Protein 5Z3Q (pdb70)

InterPro domains:
  IPR000081 Peptidase C3, picornavirus core protein 2A [PF00947] (899-1025)
  IPR000199 Peptidase C3A/C3B, picornaviral [PF00548] (1566-1731)
  IPR000605 Helicase, superfamily 3, single-stranded DNA/RNA virus [PF00910] (1253-1350)
  IPR001205 RNA-directed RNA polymerase, C-terminal domain [PF00680] (1775-2185)
  IPR001676 Picornavirus capsid [PF00073] (93-308)
  IPR001676 Picornavirus capsid [PF00073] (370-529)
  IPR001676 Picornavirus capsid [PF00073] (637-799)
  IPR002527 Picornavirus 2B protein [PF01552] (1030-1128)
  IPR003138 Picornavirus coat protein VP4 [PF02226] (2-69)
  IPR007094 RNA-directed RNA polymerase, catalytic domain [PS50507] (1975-2090)
  IPR009003 Peptidase S1, PA clan [SSF50494] (884-1022)
  IPR009003 Peptidase S1, PA clan [SSF50494] (1560-1749)
  IPR014759 Helicase, superfamily 3, single-stranded RNA virus [PS51218] (1232-1388)
  IPR014838 Poliovirus 3A protein-like [PF08727] (1457-1515)
  IPR027417 P-loop containing nucleoside triphosphate hydrolase [SSF52540] (1182-1387)
  IPR029053 Viral coat protein subunit [G3DSA:2.60.120.20] (1-336)
  IPR029053 Viral coat protein subunit [G3DSA:2.60.120.20] (342-579)
  IPR029053 Viral coat protein subunit [G3DSA:2.60.120.20] (580-881)
  IPR033703 Picornavirus/Calicivirus coat protein [cd00205] (125-336)
  IPR033703 Picornavirus/Calicivirus coat protein [cd00205] (384-570)

Radius of gyration: 38.97 Å; Cα contacts (8 Å, |Δi|>4): 2122; chains: 6; bounding box: 86×112×113 Å

Nearest PDB structures (foldseek):
  5z3q-assembly1_E  TM=1.005E+00  e=5.701E-44  Human poliovirus 1 Mahoney
  5z3q-assembly1_B  TM=9.904E-01  e=2.939E-38  Human poliovirus 1 Mahoney
  5z3q-assembly1_D  TM=9.899E-01  e=3.880E-37  Human poliovirus 1 Mahoney
  5z3q-assembly2_A  TM=9.779E-01  e=4.686E-37  Human poliovirus 1 Mahoney
  5gq1-assembly1_B  TM=9.508E-01  e=1.307E-28  Enterovirus A71

B-factor: mean 92.58, std 37.06, range [28.74, 272.87]

Foldseek 3Di:
DAAFFAAEAEEADDDQACLVVLLVVLQVLLCVVVVFDEAEAEALHQARPPDDQTQEYEYEAACVPVPCSRPVVVDLQRDRDWDFGHHPDPVPGDDTRHHRYYYYYHHDDAVVRVVSHPFYWYKDFDPVQDDPRGGNVVQQPPFDDDDDQFDRDRGHTCQAQVNGMWIAGPPVRDIHHSSRVSVVSVVVSVVSVVVVVVVVVVVD/DWAFFAAEAEEAAPDFACLVVLLVVLQVLLCVVVVFDEQEAEVVGAARPVDPQTQAYEYEAQDPDCPDPSNVVVVLQGDRDWDFGHHPDPVPGDDTHHHRYYYYYHVPPVSVVSNNFYWYKDFDDVQDDVNGGNVVQQPDWDDPDPQFPRDRTDGCQAAVNTMWIAGPPPRDIGHSRVVSVVNSVVSVVSVVVVVVVVVVPD/DWAFFAAEAEEADDPQQPPVVLLVVLQVLLCVVVVFDEAEADVVRQFRPPDDQTQHYEYEAQDPPCVDVSNVVVVVLGDGDWDFTDHPDPVPGDDTHRHRYYYYYHHDPCVSVVSHNFYWYKAFDPVQDPPRGGVVVQQPDFDDDDPQFPRDRGDGCQAAPNTMWIAGPPPRDIGHSRGVSVVSVVVSVVSVVVVVVVVVVD/DAFFAAEAEEADDPQAPVVVLQVVLQVLVCVVVVFHEQEDDAPHQARVPDDQTQEYEYEAADPCRVVVVVLLRDPDFDWGHHDPPVTDDTHRHRYYYYYYVDVSHPFYWYKAFDDVQQDVNGGNVVQQAPFDDDDDQFPRDRGHGNQAAVNGMWIAGPVVSDTGGSSVVSVVSVVVSVVSVVVVPVVD/DFDAQFAAEAEEADDPQQCQVVLLVVLVVLLCVVVVWDEQEADELGQARVVDPQTAEYEYEAQDLPSSQVVVLQLRDRHWDFGHHPDPVPGPDIHRHRYYYYYHHDPVVSVVSHNAYKYKDFDDVQADPRHGVVVQQPPWDDPDDQFDRDRGHGCQQAVVGMWIAGPPPGDIDGSSGVSVVNVVVSVVSVVVVVVVVVVVD/DFFADEDEVVVCLLVVLVVLQCVVVVDDDVVVRPVVPHRHYYDDDCVQQADADPAPSRDTNCPVSSVVSVVNSVVSVVRVVVVVVVVVD

Sequence (1086 aa):
KHRIEPVCLLVHGSPGTGKSVATNLIARAIAEAENTSTYSLPPDPSHFDGYKQQGVVIMDDLNQNPDGADMKLFCQMVSTVEFIPPMASLAEAGILFTSNYVLASTNSSRDALARRFAFDMDIQVMNEYSRDGKLNMAMATEMCKNCHQPANFKRCCPLVCGKAIQLMDKSSRVRYSIDQITTMIINERNRRSNIGNCMEALFQKHRIEPVCLLVHGSPGTGKSVATNLIARAIAEAENTSTYSLPPDPSHFDGYKQQGVVIMDDLNQNPDGADMKLFCQMVSTVEFIPPMASLAEAGILFTSNYVLASTNSDALARRFAFDMDIQVMNEYSRDGKLNMAMATEMCKNCHQPANFKRCCPLVCGKAIQLMDKSSRVRYSIDQITTMIINERNRRSNIGNCMEALFQKHRIEPVCLLVHGSPGTGKSVATNLIARAIAEAENTSTYSLPPDPSHFDGYKQQGVVIMDDLNQNPDGADMKLFCQMVSTVEFIPPMASLAEAGILFTSNYVLASTNSSDALARRFAFDMDIQVMNEYSRDGKLNMAMATEMCKNCHQPANFKRCCPLVCGKAIQLMDKSSRVRYSIDQITTMIINERNRRSNIGNCMEALFHRIEPVCLLVHGSPGTGKSVATNLIARAIAEAENTSTYSLPPDPSHFDGYKQQGVVIMDDLNGADMKLFCQMVSTVEFIPPMASLAAGILFTSNYVLASTNARRFAFDMDIQVMNEYSRDGKLNMAMATEMCKNCHQPANFKRCCPLVCGKAIQLMDKSSRVRYSIDQITTMIINERNRRSNIGNCMESKHRIEPVCLLVHGSPGTGKSVATNLIARAIAEAENTSTYSLPPDPSHFDGYKQQGVVIMDDLNQGADMKLFCQMVSTVEFIPPMASLAEAGILFTSNYVLASTNSSDALARRFAFDMDIQVMNEYSRDGKLNMAMATEMCKNCHQPANFKRCCPLVCGKAIQLMDKSSRVRYSIDQITTMIINERNRRSNIGNCMEALFQRIEPVCLLGKSVATNLIARAIAEAENYSLCQMVSTFTSNYVLALNMAMATEMCQPANRCCPLVSIDQITTMIINERNRRSNIGNCMEAL

Organism: Poliovirus type 1 (strain Mahoney) (NCBI:txid12081)

Secondary structure (DSSP, 8-state):
-PPPPPEEEEEE--TTSSHHHHHHHHHHHHHHHTT--EEEEPSS----TT-S--SEEEE-S----TTSHHHHHHHHHSSSS------SSTTTTTPPP--SEEEEEE---TTTTT-SEEEEEEE-GGGEETTEE-HHHHTSPPSSPPPPSS-SS--HHHHSSSEEEEETTT--EE-HHHHHHHHHHHHHHHHHHHHHHHHHH-/--SPPPEEEEEE--TTSSHHHHHHHHHHHHHHHTT--EEEEPSS----TT-S--SEEEEEEETSSTTSHHHHHHHHHSSSS------SSGGGTTPPP--SEEEEEESS---TTGGG-SEEEEEEE-GGGEETTEE-HHHHTSPPSS-PPPSSSSS--TTTSSSSEEEEETTT--EE-HHHHHHHHHHHHHHHHHHHHHHHHHT-/-PPPPEEEEEE--TTS-HHHHHHHHHHHHHHHTT--EEEEPSS----TT-S--SEEEETT---HHHHHHHHHSSSS------SS----PPP--SEEEEEE--TT-SEEEEEEE-GGGEETTEE-HHHHTSPPSS-PPPSSSSS--HHHHSSSEEEEETTT--EE-HHHHHHHHHHHHHHHHHHHHHH-/--PPPPEEEEEE--GGG-HHHHHHHHHHHHHHHTT--EEEEPSS----TT-S--SEEEE-S----TTSSHHHHHHHHSSSS------S-GGGTT-----SEEEEEE---HHHHTT-SEEEEEEE-GGGBSSSSB-HHHHTSPPSSPPPPSS-SS--HHHHSSSEEEEETTT--EE-HHHHHHHHHHHHHHHHHHHHHHHHT-/---SPPPEEEEEE--TTSSHHHHHHHHHHHHHHHTT--EEEPPSS----TT----SEEEE-S----HHHHHHHHHSSSS------SSTTTTT-----SEEEEEE----TTGGG-SEEEEEEE-GGGEETTEE-HHHHHSPPSS----SS-SS--TTTTSSSEEEEETTT--EE-HHHHHHHHHHHHHHHHHHHHHHHHH--/-PPPEEE--HHHHHHHHHHHHHHHT------SS-----SEEE---TTTTTS---------TT--HHHHHHHHHHHHHHHHHHHHHHHH-

GO terms:
  GO:0005515 protein binding (F, IPI)
  GO:0039690 positive stranded viral RNA replication (P, IDA)
  GO:0039694 viral RNA genome replication (P, IDA)
  GO:0039522 symbiont-mediated suppression of host mRNA export from nucleus (P, IDA)
  GO:0019028 viral capsid (C, IDA)
  GO:0019068 virion assembly (P, IDA)
  GO:0003968 RNA-directed RNA polymerase activity (F, IDA)
  GO:0039520 symbiont-mediated activation of host autophagy (P, IDA)
  GO:0039606 symbiont-mediated suppression of host translation initiation (P, IDA)
  GO:0042025 host cell nucleus (C, EXP)
  GO:0030430 host cell cytoplasm (C, EXP)
  GO:0017111 ribonucleoside triphosphate phosphatase activity (F, EXP)
  GO:0004197 cysteine-type endopeptidase activity (F, EXP)

Solvent-accessible surface area: 54844 Å² total; per-residue (Å²): 129,167,43,65,43,0,1,0,0,1,0,10,14,70,116,21,20,11,11,50,26,0,1,49,1,0,0,74,1,0,5,90,60,57,140,57,68,53,22,66,4,76,43,50,7,64,86,0,53,32,0,133,47,25,11,0,0,9,3,40,40,5,33,89,46,112,94,27,24,1,35,110,3,0,22,78,0,0,13,35,85,96,13,17,0,46,21,59,42,50,49,45,14,1,31,35,2,52,2,32,1,0,0,0,1,4,72,47,101,180,154,54,65,59,173,43,23,43,22,31,0,39,13,50,28,51,133,143,26,36,166,147,56,119,15,24,24,60,84,0,19,122,65,24,201,148,50,174,132,15,73,31,8,129,109,12,0,5,4,0,48,7,92,0,0,34,0,35,24,72,94,67,171,72,126,48,12,0,19,93,0,0,41,50,0,24,88,33,43,64,90,42,30,33,28,29,103,3,10,110,29,0,54,154,205,156,40,66,42,1,2,0,1,0,0,25,12,63,94,25,15,12,26,60,38,0,2,62,42,0,0,175,6,0,5,98,63,50,149,49,65,47,23,62,1,71,75,122,16,66,91,0,48,34,3,153,81,26,9,0,0,4,2,41,82,2,84,72,75,81,109,18,79,14,2,109,15,0,33,88,0,0,14,66,96,116,11,90,2,65,24,77,42,162,98,58,56,46,52,68,1,56,2,35,0,0,0,0,4,9,114,108,114,67,31,48,197,50,19,38,32,41,0,33,14,50,30,56,132,143,29,35,149,148,52,112,17,11,77,72,77,0,71,115,85,19,205,145,48,150,126,11,74,32,29,156,146,10,13,5,7,4,43,8,89,0,0,29,0,19,29,89,106,67,164,73,147,50,10,0,14,91,0,0,42,51,0,22,91,35,49,66,103,41,20,53,36,16,100,7,26,38,26,0,18,115,217,135,15,62,49,1,1,0,0,5,0,8,10,62,118,24,12,11,18,36,6,0,0,36,0,0,0,92,2,0,4,89,62,44,68,17,20,42,20,61,4,23,78,115,19,53,74,0,61,42,1,104,22,11,3,0,0,1,1,36,80,2,89,70,70,76,123,18,76,15,5,132,19,0,32,80,0,1,14,66,82,119,15,87,4,63,16,63,39,152,105,53,68,45,42,46,1,8,2,25,1,0,0,0,3,3,72,86,116,95,52,41,46,171,54,24,39,30,37,3,30,14,50,30,36,119,130,36,28,153,151,60,109,7,12,31,50,72,0,16,113,44,23,191,146,44,174,133,14,75,36,10,122,112,10,0,5,0,0,45,6,96,0,0,35,0,17,27,75,99,63,165,69,129,50,8,0,20,97,0,0,38,52,0,24,96,37,33,62,125,42,19,104,88,18,78,68,108,105,89,125,190,218,14,54,53,1,1,2,2,12,0,43,5,68,117,22,14,17,27,54,3,1,3,31,0,0,1,89,1,2,5,103,62,36,72,11,18,54,19,57,0,73,74,121,12,78,84,2,86,35,4,109,17,14,6,0,0,4,7,36,74,20,127,60,69,23,104,106,20,12,40,84,0,0,16,83,92,98,18,83,3,62,35,53,83,159,110,72,53,78,57,0,4,2,14,0,1,0,4,4,24,148,121,227,92,44,45,23,36,0,49,26,39,21,31,129,133,21,43,155,145,53,120,13,17,19,50,80,0,16,93,34,12,178,144,55,176,139,16,73,42,7,125,115,10,0,5,0,0,45,8,77,0,3,38,0,22,16,96,109,52,157,71,130,47,10,0,22,90,0,0,40,53,0,28,80,44,42,66,159,36,32,91,100,37,90,108,180,183,69,130,154,40,95,64,3,2,1,1,1,0,23,12,70,113,18,18,7,24,49,13,2,0,48,6,0,0,94,8,1,4,102,62,64,137,64,59,44,24,66,8,76,71,120,13,64,86,0,51,35,0,106,43,29,10,1,0,5,0,27,81,4,93,86,46,85,3,19,143,22,0,36,95,0,0,15,40,86,108,13,27,1,45,15,60,48,42,79,34,5,2,31,38,1,55,1,44,3,0,0,0,1,4,84,101,125,90,63,67,39,142,62,28,40,22,43,0,32,11,58,43,56,135,123,21,28,160,140,56,107,18,15,17,53,69,0,14,119,56,14,182,113,39,170,139,14,74,28,18,143,122,7,0,7,3,0,39,6,94,0,2,33,0,35,29,99,111,71,189,74,114,42,9,0,21,95,0,0,38,64,2,24,76,42,55,62,105,40,32,39,24,27,94,4,14,102,31,0,17,155,106,53,65,0,11,67,46,184,60,180,74,52,27,21,82,68,3,42,153,17,10,54,88,64,68,168,231,93,162,152,168,52,47,44,131,122,105,62,34,36,27,49,85,132,90,81,84,128,10,67,117,118,114,205,25,73,66,231,40,22,83,34,52,76,41,24,115,53,2,41,126,16,25,94,42,60,68,117,76,27,46,36,21,97,8,29,143,47,26

Structure (mmCIF, N/CA/C/O backbone):
data_5Z3Q
#
_entry.id   5Z3Q
#
_cell.length_a   52.698
_cell.length_b   84.073
_cell.length_c   172.562
_cell.angle_alpha   90.00
_cell.angle_beta   94.21
_cell.angle_gamma   90.00
#
_symmetry.space_group_name_H-M   'P 1 21 1'
#
loop_
_entity.id
_entity.type
_entity.pdbx_description
1 polymer PV-2C
2 non-polymer 'ZINC ION'
3 non-polymer 'PHOSPHATE ION'
4 water water
#
loop_
_atom_site.group_PDB
_atom_site.id
_atom_site.type_symbol
_atom_site.label_atom_id
_atom_site.label_alt_id
_atom_site.label_comp_id
_atom_site.label_asym_id
_atom_site.label_entity_id
_atom_site.label_seq_id
_atom_site.pdbx_PDB_ins_code
_atom_site.Cartn_x
_atom_site.Cartn_y
_atom_site.Cartn_z
_atom_site.occupancy
_atom_site.B_iso_or_equiv
_atom_site.auth_seq_id
_atom_site.auth_comp_id
_atom_site.auth_asym_id
_atom_site.auth_atom_id
_atom_site.pdbx_PDB_model_num
ATOM 1 N N . LYS A 1 2 ? 19.005 20.232 47.186 1.00 84.94 117 LYS B N 1
ATOM 2 C CA . LYS A 1 2 ? 18.893 18.793 47.051 1.00 96.61 117 LYS B CA 1
ATOM 3 C C . LYS A 1 2 ? 20.053 18.138 47.844 1.00 93.53 117 LYS B C 1
ATOM 4 O O . LYS A 1 2 ? 20.880 17.400 47.318 1.00 97.52 117 LYS B O 1
ATOM 22 N N . HIS A 1 3 ? 20.100 18.423 49.139 1.00 92.75 118 HIS B N 1
ATOM 23 C CA . HIS A 1 3 ? 21.317 18.159 49.885 1.00 91.74 118 HIS B CA 1
ATOM 24 C C . HIS A 1 3 ? 21.400 16.750 50.497 1.00 80.56 118 HIS B C 1
ATOM 25 O O . HIS A 1 3 ? 22.503 16.333 50.838 1.00 93.39 118 HIS B O 1
ATOM 39 N N . ARG A 1 4 ? 20.310 15.998 50.667 1.00 70.47 119 ARG B N 1
ATOM 40 C CA . ARG A 1 4 ? 20.427 14.657 51.255 1.00 57.65 119 ARG B CA 1
ATOM 41 C C . ARG A 1 4 ? 20.461 13.554 50.190 1.00 58.65 119 ARG B C 1
ATOM 42 O O . ARG A 1 4 ? 19.985 13.692 49.055 1.00 56.01 119 ARG B O 1
ATOM 63 N N . ILE A 1 5 ? 20.996 12.430 50.591 1.00 50.32 120 ILE B N 1
ATOM 64 C CA . ILE A 1 5 ? 21.126 11.298 49.686 1.00 47.64 120 ILE B CA 1
ATOM 65 C C . ILE A 1 5 ? 19.855 10.483 49.723 1.00 53.33 120 ILE B C 1
ATOM 66 O O . ILE A 1 5 ? 19.309 10.220 50.804 1.00 46.67 120 ILE B O 1
ATOM 82 N N . GLU A 1 6 ? 19.407 10.005 48.554 1.00 55.94 121 GLU B N 1
ATOM 83 C CA . GLU A 1 6 ? 18.229 9.172 48.521 1.00 49.33 121 GLU B CA 1
ATOM 84 C C . GLU A 1 6 ? 18.402 8.002 49.492 1.00 49.99 121 GLU B C 1
ATOM 85 O O . GLU A 1 6 ? 19.361 7.238 49.361 1.00 44.93 121 GLU B O 1
ATOM 97 N N . PRO A 1 7 ? 17.507 7.823 50.448 1.00 50.77 122 PRO B N 1
ATOM 98 C CA . PRO A 1 7 ? 17.500 6.569 51.200 1.00 39.80 122 PRO B CA 1
ATOM 99 C C . PRO A 1 7 ? 17.449 5.349 50.288 1.00 48.56 122 PRO B C 1
ATOM 100 O O . PRO A 1 7 ? 16.773 5.330 49.239 1.00 51.44 122 PRO B O 1
ATOM 111 N N . VAL A 1 8 ? 18.081 4.284 50.775 1.00 43.47 123 VAL B N 1
ATOM 112 C CA . VAL A 1 8 ? 18.037 2.967 50.149 1.00 41.21 123 VAL B CA 1
ATOM 113 C C . VAL A 1 8 ? 16.750 2.283 50.556 1.00 40.04 123 VAL B C 1
ATOM 114 O O . VAL A 1 8 ? 16.338 2.334 51.718 1.00 44.33 123 VAL B O 1
ATOM 127 N N . CYS A 1 9 ? 16.144 1.576 49.634 1.00 44.86 124 CYS B N 1
ATOM 128 C CA . CYS A 1 9 ? 14.761 1.236 49.807 1.00 51.65 124 CYS B CA 1
ATOM 129 C C . CYS A 1 9 ? 14.529 -0.224 49.467 1.00 44.14 124 CYS B C 1
ATOM 130 O O . CYS A 1 9 ? 14.976 -0.712 48.435 1.00 46.38 124 CYS B O 1
ATOM 138 N N . LEU A 1 10 ? 13.830 -0.907 50.341 1.00 39.83 125 LEU B N 1
ATOM 139 C CA . LEU A 1 10 ? 13.546 -2.299 50.169 1.00 42.73 125 LEU B CA 1
ATOM 140 C C . LEU A 1 10 ? 12.042 -2.484 50.152 1.00 49.99 125 LEU B C 1
ATOM 141 O O . LEU A 1 10 ? 11.325 -1.960 51.001 1.00 43.75 125 LEU B O 1
ATOM 157 N N . LEU A 1 11 ? 11.575 -3.287 49.219 1.00 55.87 126 LEU B N 1
ATOM 158 C CA . LEU A 1 11 ? 10.172 -3.632 49.120 1.00 56.10 126 LEU B CA 1
ATOM 159 C C . LEU A 1 11 ? 10.065 -5.145 49.111 1.00 53.09 126 LEU B C 1
ATOM 160 O O . LEU A 1 11 ? 10.599 -5.801 48.209 1.00 58.19 126 LEU B O 1
ATOM 176 N N . VAL A 1 12 ? 9.348 -5.683 50.085 1.00 52.76 127 VAL B N 1
ATOM 177 C CA . VAL A 1 12 ? 9.093 -7.107 50.201 1.00 55.06 127 VAL B CA 1
ATOM 178 C C . VAL A 1 12 ? 7.597 -7.304 49.977 1.00 55.41 127 VAL B C 1
ATOM 179 O O . VAL A 1 12 ? 6.779 -6.875 50.800 1.00 56.40 127 VAL B O 1
ATOM 192 N N . HIS A 1 13 ? 7.258 -7.914 48.834 1.00 62.42 128 HIS B N 1
ATOM 193 C CA . HIS A 1 13 ? 5.924 -8.411 48.515 1.00 66.86 128 HIS B CA 1
ATOM 194 C C . HIS A 1 13 ? 5.672 -9.814 49.051 1.00 65.34 128 HIS B C 1
ATOM 195 O O . HIS A 1 13 ? 6.498 -10.701 48.853 1.00 64.60 128 HIS B O 1
ATOM 209 N N . GLY A 1 14 ? 4.483 -10.046 49.609 1.00 65.23 129 GLY B N 1
ATOM 210 C CA . GLY A 1 14 ? 4.084 -11.388 49.987 1.00 69.53 129 GLY B CA 1
ATOM 211 C C . GLY A 1 14 ? 2.626 -11.434 50.379 1.00 73.39 129 GLY B C 1
ATOM 212 O O . GLY A 1 14 ? 2.046 -10.421 50.758 1.00 77.02 129 GLY B O 1
ATOM 216 N N . SER A 1 15 ? 2.036 -12.653 50.312 1.00 79.85 130 SER B N 1
ATOM 217 C CA . SER A 1 15 ? 0.727 -12.930 50.929 1.00 78.55 130 SER B CA 1
ATOM 218 C C . SER A 1 15 ? 0.764 -12.732 52.435 1.00 76.81 130 SER B C 1
ATOM 219 O O . SER A 1 15 ? 1.843 -12.702 53.028 1.00 82.69 130 SER B O 1
ATOM 227 N N . PRO A 1 16 ? -0.383 -12.643 53.098 1.00 76.84 131 PRO B N 1
ATOM 228 C CA . PRO A 1 16 ? -0.389 -12.101 54.457 1.00 84.05 131 PRO B CA 1
ATOM 229 C C . PRO A 1 16 ? 0.066 -13.042 55.560 1.00 95.07 131 PRO B C 1
ATOM 230 O O . PRO A 1 16 ? 0.292 -12.555 56.681 1.00 102.63 131 PRO B O 1
ATOM 241 N N . GLY A 1 17 ? 0.242 -14.338 55.325 1.00 86.65 132 GLY B N 1
ATOM 242 C CA . GLY A 1 17 ? 0.808 -15.165 56.381 1.00 85.13 132 GLY B CA 1
ATOM 243 C C . GLY A 1 17 ? 2.269 -15.555 56.213 1.00 80.09 132 GLY B C 1
ATOM 244 O O . GLY A 1 17 ? 2.762 -16.399 56.970 1.00 73.84 132 GLY B O 1
ATOM 248 N N . THR A 1 18 ? 2.972 -14.981 55.249 1.00 75.07 133 THR B N 1
ATOM 249 C CA . THR A 1 18 ? 4.199 -15.558 54.758 1.00 71.04 133 THR B CA 1
ATOM 250 C C . THR A 1 18 ? 5.458 -14.933 55.359 1.00 75.09 133 THR B C 1
ATOM 251 O O . THR A 1 18 ? 6.554 -15.226 54.895 1.00 70.11 133 THR B O 1
ATOM 262 N N . GLY A 1 19 ? 5.333 -14.096 56.370 1.00 76.47 134 GLY B N 1
ATOM 263 C CA . GLY A 1 19 ? 6.470 -13.659 57.120 1.00 68.60 134 GLY B CA 1
ATOM 264 C C . GLY A 1 19 ? 7.142 -12.388 56.651 1.00 69.92 134 GLY B C 1
ATOM 265 O O . GLY A 1 19 ? 8.166 -12.003 57.235 1.00 63.64 134 GLY B O 1
ATOM 269 N N . LYS A 1 20 ? 6.586 -11.691 55.653 1.00 72.62 135 LYS B N 1
ATOM 270 C CA . LYS A 1 20 ? 7.244 -10.490 55.145 1.00 69.99 135 LYS B CA 1
ATOM 271 C C . LYS A 1 20 ? 7.383 -9.407 56.227 1.00 68.49 135 LYS B C 1
ATOM 272 O O . LYS A 1 20 ? 8.370 -8.674 56.257 1.00 67.52 135 LYS B O 1
ATOM 291 N N . SER A 1 21 ? 6.437 -9.283 57.132 1.00 69.53 136 SER B N 1
ATOM 292 C CA . SER A 1 21 ? 6.641 -8.322 58.196 1.00 62.06 136 SER B CA 1
ATOM 293 C C . SER A 1 21 ? 7.818 -8.740 59.083 1.00 66.49 136 SER B C 1
ATOM 294 O O . SER A 1 21 ? 8.700 -7.938 59.415 1.00 57.84 136 SER B O 1
ATOM 302 N N . VAL A 1 22 ? 7.812 -9.993 59.512 1.00 66.83 137 VAL B N 1
ATOM 303 C CA . VAL A 1 22 ? 8.912 -10.568 60.278 1.00 59.50 137 VAL B CA 1
ATOM 304 C C . VAL A 1 22 ? 10.267 -10.280 59.605 1.00 65.48 137 VAL B C 1
ATOM 305 O O . VAL A 1 22 ? 11.277 -9.986 60.276 1.00 56.64 137 VAL B O 1
ATOM 318 N N . ALA A 1 23 ? 10.288 -10.314 58.261 1.00 58.29 138 ALA B N 1
ATOM 319 C CA . ALA A 1 23 ? 11.522 -10.206 57.516 1.00 50.51 138 ALA B CA 1
ATOM 320 C C . ALA A 1 23 ? 12.020 -8.780 57.377 1.00 59.84 138 ALA B C 1
ATOM 321 O O . ALA A 1 23 ? 13.239 -8.552 57.377 1.00 57.65 138 ALA B O 1
ATOM 328 N N . THR A 1 24 ? 11.126 -7.817 57.182 1.00 52.43 139 THR B N 1
ATOM 329 C CA . THR A 1 24 ? 11.582 -6.443 57.172 1.00 58.99 139 THR B CA 1
ATOM 330 C C . THR A 1 24 ? 12.039 -6.008 58.563 1.00 48.70 139 THR B C 1
ATOM 331 O O . THR A 1 24 ? 12.892 -5.136 58.677 1.00 53.09 139 THR B O 1
ATOM 342 N N . ASN A 1 25 ? 11.435 -6.519 59.625 1.00 49.32 140 ASN B N 1
ATOM 343 C CA . ASN A 1 25 ? 11.890 -6.120 60.942 1.00 54.97 140 ASN B CA 1
ATOM 344 C C . ASN A 1 25 ? 13.234 -6.714 61.298 1.00 55.65 140 ASN B C 1
ATOM 345 O O . ASN A 1 25 ? 13.962 -6.101 62.069 1.00 45.21 140 ASN B O 1
ATOM 356 N N . LEU A 1 26 ? 13.537 -7.905 60.783 1.00 53.12 141 LEU B N 1
ATOM 357 C CA . LEU A 1 26 ? 14.817 -8.523 61.024 1.00 52.56 141 LEU B CA 1
ATOM 358 C C . LEU A 1 26 ? 15.934 -7.753 60.334 1.00 50.76 141 LEU B C 1
ATOM 359 O O . LEU A 1 26 ? 17.052 -7.631 60.874 1.00 41.92 141 LEU B O 1
ATOM 375 N N . ILE A 1 27 ? 15.666 -7.350 59.085 1.00 41.12 142 ILE B N 1
ATOM 376 C CA . ILE A 1 27 ? 16.620 -6.621 58.288 1.00 38.87 142 ILE B CA 1
ATOM 377 C C . ILE A 1 27 ? 16.867 -5.272 58.933 1.00 47.83 142 ILE B C 1
ATOM 378 O O . ILE A 1 27 ? 18.014 -4.854 59.137 1.00 48.99 142 ILE B O 1
ATOM 394 N N . ALA A 1 28 ? 15.778 -4.555 59.217 1.00 43.86 143 ALA B N 1
ATOM 395 C CA . ALA A 1 28 ? 15.872 -3.276 59.901 1.00 50.68 143 ALA B CA 1
ATOM 396 C C . ALA A 1 28 ? 16.705 -3.401 61.158 1.00 49.63 143 ALA B C 1
ATOM 397 O O . ALA A 1 28 ? 17.630 -2.619 61.384 1.00 43.97 143 ALA B O 1
ATOM 404 N N . ARG A 1 29 ? 16.378 -4.361 62.014 1.00 48.56 144 ARG B N 1
ATOM 405 C CA . ARG A 1 29 ? 17.072 -4.366 63.279 1.00 45.96 144 ARG B CA 1
ATOM 406 C C . ARG A 1 29 ? 18.584 -4.565 63.069 1.00 46.43 144 ARG B C 1
ATOM 407 O O . ARG A 1 29 ? 19.396 -3.978 63.786 1.00 53.21 144 ARG B O 1
ATOM 428 N N . ALA A 1 30 ? 18.984 -5.368 62.083 1.00 47.81 145 ALA B N 1
ATOM 429 C CA . ALA A 1 30 ? 20.407 -5.659 61.869 1.00 49.22 145 ALA B CA 1
ATOM 430 C C . ALA A 1 30 ? 21.140 -4.504 61.223 1.00 49.95 145 ALA B C 1
ATOM 431 O O . ALA A 1 30 ? 22.342 -4.309 61.475 1.00 54.69 145 ALA B O 1
ATOM 438 N N . ILE A 1 31 ? 20.464 -3.812 60.305 1.00 54.23 146 ILE B N 1
ATOM 439 C CA . ILE A 1 31 ? 21.000 -2.594 59.708 1.00 45.17 146 ILE B CA 1
ATOM 440 C C . ILE A 1 31 ? 21.230 -1.577 60.790 1.00 47.26 146 ILE B C 1
ATOM 441 O O . ILE A 1 31 ? 22.279 -0.929 60.860 1.00 53.42 146 ILE B O 1
ATOM 457 N N . ALA A 1 32 ? 20.233 -1.424 61.648 1.00 48.01 147 ALA B N 1
ATOM 458 C CA . ALA A 1 32 ? 20.297 -0.475 62.751 1.00 47.02 147 ALA B CA 1
ATOM 459 C C . ALA A 1 32 ? 21.457 -0.759 63.715 1.00 47.70 147 ALA B C 1
ATOM 460 O O . ALA A 1 32 ? 22.140 0.154 64.160 1.00 48.21 147 ALA B O 1
ATOM 467 N N . GLU A 1 33 ? 21.618 -1.995 64.153 1.00 49.52 148 GLU B N 1
ATOM 468 C CA . GLU A 1 33 ? 22.793 -2.311 64.951 1.00 53.39 148 GLU B CA 1
ATOM 469 C C . GLU A 1 33 ? 24.049 -1.916 64.194 1.00 59.79 148 GLU B C 1
ATOM 470 O O . GLU A 1 33 ? 24.926 -1.221 64.721 1.00 58.89 148 GLU B O 1
ATOM 482 N N . ALA A 1 34 ? 24.120 -2.314 62.926 1.00 57.50 149 ALA B N 1
ATOM 483 C CA . ALA A 1 34 ? 25.286 -2.045 62.098 1.00 48.50 149 ALA B CA 1
ATOM 484 C C . ALA A 1 34 ? 25.626 -0.568 61.979 1.00 52.01 149 ALA B C 1
ATOM 485 O O . ALA A 1 34 ? 26.758 -0.247 61.629 1.00 64.29 149 ALA B O 1
ATOM 492 N N . GLU A 1 35 ? 24.694 0.347 62.241 1.00 52.96 150 GLU B N 1
ATOM 493 C CA . GLU A 1 35 ? 24.980 1.779 62.146 1.00 49.78 150 GLU B CA 1
ATOM 494 C C . GLU A 1 35 ? 24.780 2.488 63.484 1.00 52.54 150 GLU B C 1
ATOM 495 O O . GLU A 1 35 ? 24.718 3.708 63.513 1.00 62.12 150 GLU B O 1
ATOM 507 N N . ASN A 1 36 ? 24.640 1.758 64.576 1.00 47.36 151 ASN B N 1
ATOM 508 C CA . ASN A 1 36 ? 24.283 2.314 65.880 1.00 58.09 151 ASN B CA 1
ATOM 509 C C . ASN A 1 36 ? 23.175 3.373 65.785 1.00 54.72 151 ASN B C 1
ATOM 510 O O . ASN A 1 36 ? 23.280 4.488 66.317 1.00 46.82 151 ASN B O 1
ATOM 521 N N . THR A 1 37 ? 22.064 2.994 65.134 1.00 51.24 152 THR B N 1
ATOM 522 C CA . THR A 1 37 ? 20.820 3.755 65.248 1.00 56.33 152 THR B CA 1
ATOM 523 C C . THR A 1 37 ? 19.748 2.841 65.773 1.00 48.78 152 THR B C 1
ATOM 524 O O . THR A 1 37 ? 20.009 1.710 66.178 1.00 56.14 152 THR B O 1
ATOM 535 N N . SER A 1 38 ? 18.555 3.416 65.829 1.00 45.39 153 SER B N 1
ATOM 536 C CA . SER A 1 38 ? 17.311 2.783 66.191 1.00 36.42 153 SER B CA 1
ATOM 537 C C . SER A 1 38 ? 16.483 2.614 64.923 1.00 47.82 153 SER B C 1
ATOM 538 O O . SER A 1 38 ? 16.802 3.115 63.857 1.00 42.46 153 SER B O 1
ATOM 546 N N . THR A 1 39 ? 15.396 1.910 65.046 1.00 52.16 154 THR B N 1
ATOM 547 C CA . THR A 1 39 ? 14.427 1.834 63.986 1.00 44.05 154 THR B CA 1
ATOM 548 C C . THR A 1 39 ? 13.238 2.695 64.384 1.00 48.81 154 THR B C 1
ATOM 549 O O . THR A 1 39 ? 12.924 2.838 65.558 1.00 58.21 154 THR B O 1
ATOM 560 N N . TYR A 1 40 ? 12.562 3.241 63.394 1.00 46.32 155 TYR B N 1
ATOM 561 C CA . TYR A 1 40 ? 11.243 3.822 63.565 1.00 46.51 155 TYR B CA 1
ATOM 562 C C . TYR A 1 40 ? 10.265 3.089 62.656 1.00 44.43 155 TYR B C 1
ATOM 563 O O . TYR A 1 40 ? 10.499 2.986 61.448 1.00 44.18 155 TYR B O 1
ATOM 581 N N . SER A 1 41 ? 9.187 2.567 63.257 1.00 49.61 156 SER B N 1
ATOM 582 C CA . SER A 1 41 ? 8.101 1.870 62.583 1.00 54.53 156 SER B CA 1
ATOM 583 C C . SER A 1 41 ? 6.893 2.785 62.384 1.00 50.66 156 SER B C 1
ATOM 584 O O . SER A 1 41 ? 6.278 3.226 63.359 1.00 55.77 156 SER B O 1
ATOM 592 N N . LEU A 1 42 ? 6.535 2.998 61.198 1.00 53.77 157 LEU B N 1
ATOM 593 C CA . LEU A 1 42 ? 5.209 3.550 60.866 1.00 61.97 157 LEU B CA 1
ATOM 594 C C . LEU A 1 42 ? 4.132 2.456 60.880 1.00 67.06 157 LEU B C 1
ATOM 595 O O . LEU A 1 42 ? 4.346 1.367 60.310 1.00 64.41 157 LEU B O 1
ATOM 611 N N . PRO A 1 43 ? 2.954 2.742 61.455 1.00 78.26 158 PRO B N 1
ATOM 612 C CA . PRO A 1 43 ? 1.756 1.786 61.334 1.00 80.01 158 PRO B CA 1
ATOM 613 C C . PRO A 1 43 ? 1.243 1.651 59.912 1.00 72.98 158 PRO B C 1
ATOM 614 O O . PRO A 1 43 ? 1.583 2.447 59.027 1.00 75.92 158 PRO B O 1
ATOM 625 N N . PRO A 1 44 ? 0.365 0.691 59.652 1.00 79.85 159 PRO B N 1
ATOM 626 C CA . PRO A 1 44 ? -0.304 0.667 58.349 1.00 83.38 159 PRO B CA 1
ATOM 627 C C . PRO A 1 44 ? -1.168 1.906 58.182 1.00 81.86 159 PRO B C 1
ATOM 628 O O . PRO A 1 44 ? -1.682 2.473 59.152 1.00 87.90 159 PRO B O 1
ATOM 639 N N . ASP A 1 45 ? -1.275 2.341 56.944 1.00 84.59 160 ASP B N 1
ATOM 640 C CA . ASP A 1 45 ? -1.951 3.585 56.578 1.00 101.68 160 ASP B CA 1
ATOM 641 C C . ASP A 1 45 ? -1.617 4.627 57.646 1.00 95.68 160 ASP B C 1
ATOM 642 O O . ASP A 1 45 ? -2.452 5.001 58.480 1.00 93.20 160 ASP B O 1
ATOM 651 N N . PRO A 1 46 ? -0.382 5.095 57.660 1.00 94.03 161 PRO B N 1
ATOM 652 C CA . PRO A 1 46 ? 0.036 6.051 58.678 1.00 84.21 161 PRO B CA 1
ATOM 653 C C . PRO A 1 46 ? -0.180 7.477 58.231 1.00 72.70 161 PRO B C 1
ATOM 654 O O . PRO A 1 46 ? -0.150 7.810 57.051 1.00 77.97 161 PRO B O 1
ATOM 665 N N . SER A 1 47 ? -0.411 8.306 59.199 1.00 79.35 162 SER B N 1
ATOM 666 C CA . SER A 1 47 ? -0.602 9.737 58.974 1.00 84.56 162 SER B CA 1
ATOM 667 C C . SER A 1 47 ? 0.481 10.573 59.632 1.00 73.84 162 SER B C 1
ATOM 668 O O . SER A 1 47 ? 0.901 11.577 59.089 1.00 65.23 162 SER B O 1
ATOM 676 N N . HIS A 1 48 ? 0.938 10.164 60.798 1.00 74.60 163 HIS B N 1
ATOM 677 C CA . HIS A 1 48 ? 1.749 11.016 61.641 1.00 74.05 163 HIS B CA 1
ATOM 678 C C . HIS A 1 48 ? 3.058 10.312 61.960 1.00 64.33 163 HIS B C 1
ATOM 679 O O . HIS A 1 48 ? 3.162 9.082 61.917 1.00 60.02 163 HIS B O 1
ATOM 693 N N . PHE A 1 49 ? 4.069 11.100 62.275 1.00 57.32 164 PHE B N 1
ATOM 694 C CA . PHE A 1 49 ? 5.393 10.545 62.480 1.00 66.97 164 PHE B CA 1
ATOM 695 C C . PHE A 1 49 ? 5.816 10.667 63.943 1.00 54.00 164 PHE B C 1
ATOM 696 O O . PHE A 1 49 ? 7.008 10.700 64.259 1.00 62.15 164 PHE B O 1
ATOM 713 N N . ASP A 1 50 ? 4.859 10.675 64.841 1.00 48.09 165 ASP B N 1
ATOM 714 C CA . ASP A 1 50 ? 5.206 10.891 66.240 1.00 55.96 165 ASP B CA 1
ATOM 715 C C . ASP A 1 50 ? 6.207 9.846 66.675 1.00 57.52 165 ASP B C 1
ATOM 716 O O . ASP A 1 50 ? 6.159 8.689 66.244 1.00 62.30 165 ASP B O 1
ATOM 725 N N . GLY A 1 51 ? 7.193 10.304 67.427 1.00 49.15 166 GLY B N 1
ATOM 726 C CA . GLY A 1 51 ? 8.279 9.452 67.831 1.00 56.99 166 GLY B CA 1
ATOM 727 C C . GLY A 1 51 ? 9.455 9.436 66.885 1.00 48.09 166 GLY B C 1
ATOM 728 O O . GLY A 1 51 ? 10.464 8.844 67.210 1.00 52.56 166 GLY B O 1
ATOM 732 N N . TYR A 1 52 ? 9.367 10.085 65.748 1.00 42.59 167 TYR B N 1
ATOM 733 C CA . TYR A 1 52 ? 10.460 10.088 64.787 1.00 54.26 167 TYR B CA 1
ATOM 734 C C . TYR A 1 52 ? 11.532 11.057 65.233 1.00 45.69 167 TYR B C 1
ATOM 735 O O . TYR A 1 52 ? 11.273 12.243 65.413 1.00 46.34 167 TYR B O 1
ATOM 753 N N . LYS A 1 53 ? 12.737 10.546 65.391 1.00 50.63 168 LYS B N 1
ATOM 754 C CA . LYS A 1 53 ? 13.850 11.328 65.886 1.00 54.73 168 LYS B CA 1
ATOM 755 C C . LYS A 1 53 ? 15.081 11.145 64.976 1.00 52.63 168 LYS B C 1
ATOM 756 O O . LYS A 1 53 ? 16.226 11.237 65.433 1.00 51.47 168 LYS B O 1
ATOM 775 N N . GLN A 1 54 ? 14.866 10.854 63.687 1.00 38.65 169 GLN B N 1
ATOM 776 C CA . GLN A 1 54 ? 15.988 10.667 62.792 1.00 42.70 169 GLN B CA 1
ATOM 777 C C . GLN A 1 54 ? 16.758 9.398 63.194 1.00 54.02 169 GLN B C 1
ATOM 778 O O . GLN A 1 54 ? 17.998 9.318 63.200 1.00 56.61 169 GLN B O 1
ATOM 792 N N . GLN A 1 55 ? 15.996 8.398 63.565 1.00 53.68 170 GLN B N 1
ATOM 793 C CA . GLN A 1 55 ? 16.442 7.041 63.472 1.00 37.89 170 GLN B CA 1
ATOM 794 C C . GLN A 1 55 ? 16.825 6.772 62.033 1.00 48.70 170 GLN B C 1
ATOM 795 O O . GLN A 1 55 ? 16.200 7.282 61.098 1.00 48.28 170 GLN B O 1
ATOM 809 N N . GLY A 1 56 ? 17.862 5.958 61.861 1.00 51.83 171 GLY B N 1
ATOM 810 C CA . GLY A 1 56 ? 18.389 5.700 60.541 1.00 38.35 171 GLY B CA 1
ATOM 811 C C . GLY A 1 56 ? 17.576 4.780 59.638 1.00 44.33 171 GLY B C 1
ATOM 812 O O . GLY A 1 56 ? 17.609 4.956 58.427 1.00 39.78 171 GLY B O 1
ATOM 816 N N . VAL A 1 57 ? 16.881 3.788 60.196 1.00 38.11 172 VAL B N 1
ATOM 817 C CA . VAL A 1 57 ? 16.006 2.879 59.479 1.00 43.08 172 VAL B CA 1
ATOM 818 C C . VAL A 1 57 ? 14.547 3.194 59.789 1.00 42.27 172 VAL B C 1
ATOM 819 O O . VAL A 1 57 ? 14.124 3.105 60.936 1.00 45.80 172 VAL B O 1
ATOM 832 N N . VAL A 1 58 ? 13.759 3.446 58.784 1.00 49.18 173 VAL B N 1
ATOM 833 C CA . VAL A 1 58 ? 12.310 3.552 58.942 1.00 41.10 173 VAL B CA 1
ATOM 834 C C . VAL A 1 58 ? 11.694 2.309 58.358 1.00 42.54 173 VAL B C 1
ATOM 835 O O . VAL A 1 58 ? 12.173 1.801 57.337 1.00 41.87 173 VAL B O 1
ATOM 848 N N . ILE A 1 59 ? 10.596 1.865 58.950 1.00 35.76 174 ILE B N 1
ATOM 849 C CA . ILE A 1 59 ? 9.868 0.697 58.443 1.00 43.83 174 ILE B CA 1
ATOM 850 C C . ILE A 1 59 ? 8.421 1.073 58.164 1.00 53.82 174 ILE B C 1
ATOM 851 O O . ILE A 1 59 ? 7.750 1.681 59.001 1.00 52.18 174 ILE B O 1
ATOM 867 N N . MET A 1 60 ? 7.919 0.609 57.040 1.00 60.49 175 MET B N 1
ATOM 868 C CA . MET A 1 60 ? 6.518 0.689 56.684 1.00 60.57 175 MET B CA 1
ATOM 869 C C . MET A 1 60 ? 5.969 -0.706 56.458 1.00 55.98 175 MET B C 1
ATOM 870 O O . MET A 1 60 ? 6.581 -1.481 55.728 1.00 56.95 175 MET B O 1
ATOM 884 N N . ASP A 1 61 ? 4.782 -1.001 56.987 1.00 63.90 176 ASP B N 1
ATOM 885 C CA . ASP A 1 61 ? 4.108 -2.242 56.605 1.00 68.64 176 ASP B CA 1
ATOM 886 C C . ASP A 1 61 ? 2.763 -2.023 55.927 1.00 65.01 176 ASP B C 1
ATOM 887 O O . ASP A 1 61 ? 2.100 -1.013 56.111 1.00 68.24 176 ASP B O 1
ATOM 896 N N . ASP A 1 62 ? 2.364 -3.026 55.140 1.00 73.50 177 ASP B N 1
ATOM 897 C CA . ASP A 1 62 ? 1.110 -3.013 54.389 1.00 74.07 177 ASP B CA 1
ATOM 898 C C . ASP A 1 62 ? 1.016 -1.762 53.526 1.00 67.32 177 ASP B C 1
ATOM 899 O O . ASP A 1 62 ? 0.046 -1.019 53.545 1.00 68.82 177 ASP B O 1
ATOM 908 N N . LEU A 1 63 ? 2.060 -1.527 52.765 1.00 64.96 178 LEU B N 1
ATOM 909 C CA . LEU A 1 63 ? 2.093 -0.389 51.869 1.00 67.40 178 LEU B CA 1
ATOM 910 C C . LEU A 1 63 ? 1.080 -0.553 50.749 1.00 73.41 178 LEU B C 1
ATOM 911 O O . LEU A 1 63 ? 0.938 -1.632 50.160 1.00 69.79 178 LEU B O 1
ATOM 927 N N . ASN A 1 64 ? 0.385 0.538 50.463 1.00 73.89 179 ASN B N 1
ATOM 928 C CA . ASN A 1 64 ? -0.670 0.613 49.479 1.00 66.87 179 ASN B CA 1
ATOM 929 C C . ASN A 1 64 ? -1.773 -0.411 49.743 1.00 78.89 179 ASN B C 1
ATOM 930 O O . ASN A 1 64 ? -2.487 -0.800 48.801 1.00 81.99 179 ASN B O 1
ATOM 941 N N . GLN A 1 65 ? -1.893 -0.924 50.985 1.00 79.69 180 GLN B N 1
ATOM 942 C CA . GLN A 1 65 ? -3.014 -1.816 51.290 1.00 78.12 180 GLN B CA 1
ATOM 943 C C . GLN A 1 65 ? -4.301 -1.067 51.057 1.00 79.22 180 GLN B C 1
ATOM 944 O O . GLN A 1 65 ? -5.153 -1.513 50.280 1.00 69.39 180 GLN B O 1
ATOM 958 N N . ASN A 1 66 ? -4.400 0.136 51.656 1.00 81.44 181 ASN B N 1
ATOM 959 C CA . ASN A 1 66 ? -5.390 1.138 51.349 1.00 82.00 181 ASN B CA 1
ATOM 960 C C . ASN A 1 66 ? -4.971 1.864 50.084 1.00 86.31 181 ASN B C 1
ATOM 961 O O . ASN A 1 66 ? -3.977 2.589 50.097 1.00 82.51 181 ASN B O 1
ATOM 972 N N . PRO A 1 67 ? -5.692 1.692 48.966 1.00 86.30 182 PRO B N 1
ATOM 973 C CA . PRO A 1 67 ? -5.178 2.182 47.684 1.00 86.14 182 PRO B CA 1
ATOM 974 C C . PRO A 1 67 ? -5.483 3.657 47.456 1.00 84.05 182 PRO B C 1
ATOM 975 O O . PRO A 1 67 ? -5.273 4.169 46.369 1.00 92.65 182 PRO B O 1
ATOM 986 N N . ASP A 1 68 ? -5.876 4.356 48.509 1.00 116.79 183 ASP B N 1
ATOM 987 C CA . ASP A 1 68 ? -6.266 5.759 48.401 1.00 113.50 183 ASP B CA 1
ATOM 988 C C . ASP A 1 68 ? -5.123 6.668 47.969 1.00 109.95 183 ASP B C 1
ATOM 989 O O . ASP A 1 68 ? -5.380 7.713 47.339 1.00 117.45 183 ASP B O 1
ATOM 994 N N . GLY A 1 69 ? -3.873 6.376 48.317 1.00 119.72 184 GLY B N 1
ATOM 995 C CA . GLY A 1 69 ? -2.706 7.191 48.003 1.00 99.95 184 GLY B CA 1
ATOM 996 C C . GLY A 1 69 ? -1.888 7.663 49.194 1.00 86.43 184 GLY B C 1
ATOM 997 O O . GLY A 1 69 ? -0.721 8.000 49.037 1.00 89.38 184 GLY B O 1
ATOM 998 N N . ALA A 1 70 ? -2.492 7.697 50.379 1.00 88.89 185 ALA B N 1
ATOM 999 C CA . ALA A 1 70 ? -1.801 8.192 51.561 1.00 86.43 185 ALA B CA 1
ATOM 1000 C C . ALA A 1 70 ? -0.438 7.515 51.759 1.00 86.07 185 ALA B C 1
ATOM 1001 O O . ALA A 1 70 ? 0.556 8.172 52.062 1.00 69.39 185 ALA B O 1
ATOM 1008 N N . ASP A 1 71 ? -0.374 6.210 51.534 1.00 87.38 186 ASP B N 1
ATOM 1009 C CA . ASP A 1 71 ? 0.865 5.459 51.708 1.00 83.31 186 ASP B CA 1
ATOM 1010 C C . ASP A 1 71 ? 1.965 5.981 50.818 1.00 77.00 186 ASP B C 1
ATOM 1011 O O . ASP A 1 71 ? 3.110 6.198 51.250 1.00 65.92 186 ASP B O 1
ATOM 1020 N N . MET A 1 72 ? 1.615 6.164 49.565 1.00 77.42 187 MET B N 1
ATOM 1021 C CA . MET A 1 72 ? 2.552 6.373 48.502 1.00 69.71 187 MET B CA 1
ATOM 1022 C C . MET A 1 72 ? 3.034 7.807 48.424 1.00 67.55 187 MET B C 1
ATOM 1023 O O . MET A 1 72 ? 4.128 8.027 47.906 1.00 62.90 187 MET B O 1
ATOM 1037 N N . LYS A 1 73 ? 2.233 8.790 48.864 1.00 69.58 188 LYS B N 1
ATOM 1038 C CA . LYS A 1 73 ? 2.766 10.142 49.006 1.00 72.59 188 LYS B CA 1
ATOM 1039 C C . LYS A 1 73 ? 3.887 10.173 50.053 1.00 57.30 188 LYS B C 1
ATOM 1040 O O . LYS A 1 73 ? 5.010 10.551 49.755 1.00 67.98 188 LYS B O 1
ATOM 1059 N N . LEU A 1 74 ? 3.621 9.724 51.267 1.00 60.03 189 LEU B N 1
ATOM 1060 C CA . LEU A 1 74 ? 4.668 9.702 52.265 1.00 67.30 189 LEU B CA 1
ATOM 1061 C C . LEU A 1 74 ? 5.868 8.929 51.766 1.00 63.41 189 LEU B C 1
ATOM 1062 O O . LEU A 1 74 ? 7.006 9.365 51.938 1.00 58.54 189 LEU B O 1
ATOM 1078 N N . PHE A 1 75 ? 5.631 7.785 51.137 1.00 61.38 190 PHE B N 1
ATOM 1079 C CA . PHE A 1 75 ? 6.747 6.964 50.725 1.00 66.10 190 PHE B CA 1
ATOM 1080 C C . PHE A 1 75 ? 7.667 7.745 49.797 1.00 67.26 190 PHE B C 1
ATOM 1081 O O . PHE A 1 75 ? 8.909 7.676 49.909 1.00 61.20 190 PHE B O 1
ATOM 1098 N N . CYS A 1 76 ? 7.071 8.540 48.924 1.00 58.16 191 CYS B N 1
ATOM 1099 C CA . CYS A 1 76 ? 7.821 9.159 47.850 1.00 60.26 191 CYS B CA 1
ATOM 1100 C C . CYS A 1 76 ? 8.556 10.385 48.324 1.00 61.70 191 CYS B C 1
ATOM 1101 O O . CYS A 1 76 ? 9.648 10.676 47.828 1.00 63.91 191 CYS B O 1
ATOM 1109 N N . GLN A 1 77 ? 7.923 11.132 49.229 1.00 54.34 192 GLN B N 1
ATOM 1110 C CA . GLN A 1 77 ? 8.589 12.170 50.007 1.00 55.55 192 GLN B CA 1
ATOM 1111 C C . GLN A 1 77 ? 9.778 11.644 50.828 1.00 51.10 192 GLN B C 1
ATOM 1112 O O . GLN A 1 77 ? 10.752 12.368 51.013 1.00 57.05 192 GLN B O 1
ATOM 1126 N N . MET A 1 78 ? 9.706 10.424 51.376 1.00 44.35 193 MET B N 1
ATOM 1127 C CA . MET A 1 78 ? 10.827 9.884 52.128 1.00 52.31 193 MET B CA 1
ATOM 1128 C C . MET A 1 78 ? 11.931 9.390 51.216 1.00 53.23 193 MET B C 1
ATOM 1129 O O . MET A 1 78 ? 13.090 9.657 51.469 1.00 51.02 193 MET B O 1
ATOM 1143 N N . VAL A 1 79 ? 11.602 8.646 50.169 1.00 61.37 194 VAL B N 1
ATOM 1144 C CA . VAL A 1 79 ? 12.623 8.125 49.272 1.00 54.79 194 VAL B CA 1
ATOM 1145 C C . VAL A 1 79 ? 12.912 9.210 48.256 1.00 57.53 194 VAL B C 1
ATOM 1146 O O . VAL A 1 79 ? 12.571 9.106 47.072 1.00 59.91 194 VAL B O 1
ATOM 1159 N N . SER A 1 80 ? 13.566 10.258 48.711 1.00 58.76 195 SER B N 1
ATOM 1160 C CA . SER A 1 80 ? 13.738 11.417 47.865 1.00 61.18 195 SER B CA 1
ATOM 1161 C C . SER A 1 80 ? 15.071 12.069 48.191 1.00 60.41 195 SER B C 1
ATOM 1162 O O . SER A 1 80 ? 15.767 11.694 49.143 1.00 65.38 195 SER B O 1
ATOM 1170 N N . THR A 1 81 ? 15.402 13.087 47.425 1.00 52.11 196 THR B N 1
ATOM 1171 C CA . THR A 1 81 ? 16.565 13.877 47.702 1.00 56.22 196 THR B CA 1
ATOM 1172 C C . THR A 1 81 ? 16.206 15.244 48.254 1.00 63.60 196 THR B C 1
ATOM 1173 O O . THR A 1 81 ? 17.112 15.992 48.639 1.00 63.15 196 THR B O 1
ATOM 1184 N N . VAL A 1 82 ? 14.884 15.579 48.360 1.00 55.32 197 VAL B N 1
ATOM 1185 C CA . VAL A 1 82 ? 14.461 16.918 48.762 1.00 49.55 197 VAL B CA 1
ATOM 1186 C C . VAL A 1 82 ? 14.128 16.909 50.229 1.00 49.40 197 VAL B C 1
ATOM 1187 O O . VAL A 1 82 ? 13.677 15.910 50.787 1.00 48.19 197 VAL B O 1
ATOM 1200 N N . GLU A 1 83 ? 14.265 18.076 50.830 1.00 52.18 198 GLU B N 1
ATOM 1201 C CA . GLU A 1 83 ? 13.917 18.244 52.220 1.00 49.83 198 GLU B CA 1
ATOM 1202 C C . GLU A 1 83 ? 12.478 17.825 52.479 1.00 60.17 198 GLU B C 1
ATOM 1203 O O . GLU A 1 83 ? 11.544 18.251 51.802 1.00 56.30 198 GLU B O 1
ATOM 1215 N N . PHE A 1 84 ? 12.290 17.012 53.487 1.00 56.03 199 PHE B N 1
ATOM 1216 C CA . PHE A 1 84 ? 10.975 16.573 53.827 1.00 46.21 199 PHE B CA 1
ATOM 1217 C C . PHE A 1 84 ? 10.868 16.784 55.311 1.00 57.85 199 PHE B C 1
ATOM 1218 O O . PHE A 1 84 ? 11.736 16.315 56.065 1.00 51.32 199 PHE B O 1
ATOM 1235 N N . ILE A 1 85 ? 9.850 17.546 55.717 1.00 55.57 200 ILE B N 1
ATOM 1236 C CA . ILE A 1 85 ? 9.548 17.746 57.128 1.00 53.19 200 ILE B CA 1
ATOM 1237 C C . ILE A 1 85 ? 8.257 17.001 57.444 1.00 50.50 200 ILE B C 1
ATOM 1238 O O . ILE A 1 85 ? 7.189 17.512 57.124 1.00 56.49 200 ILE B O 1
ATOM 1254 N N . PRO A 1 86 ? 8.288 15.864 58.121 1.00 51.66 201 PRO B N 1
ATOM 1255 C CA . PRO A 1 86 ? 7.124 15.015 58.196 1.00 49.82 201 PRO B CA 1
ATOM 1256 C C . PRO A 1 86 ? 6.037 15.591 59.069 1.00 50.47 201 PRO B C 1
ATOM 1257 O O . PRO A 1 86 ? 6.306 16.408 59.954 1.00 64.89 201 PRO B O 1
ATOM 1268 N N . PRO A 1 87 ? 4.809 15.112 58.907 1.00 51.54 202 PRO B N 1
ATOM 1269 C CA . PRO A 1 87 ? 3.705 15.506 59.787 1.00 52.18 202 PRO B CA 1
ATOM 1270 C C . PRO A 1 87 ? 3.675 14.809 61.132 1.00 47.75 202 PRO B C 1
ATOM 1271 O O . PRO A 1 87 ? 3.866 13.604 61.242 1.00 54.56 202 PRO B O 1
ATOM 1282 N N . MET A 1 88 ? 3.314 15.555 62.132 1.00 50.96 203 MET B N 1
ATOM 1283 C CA . MET A 1 88 ? 3.258 15.068 63.490 1.00 62.11 203 MET B CA 1
ATOM 1284 C C . MET A 1 88 ? 1.885 15.348 64.050 1.00 64.70 203 MET B C 1
ATOM 1285 O O . MET A 1 88 ? 1.199 16.278 63.631 1.00 63.82 203 MET B O 1
ATOM 1299 N N . ALA A 1 89 ? 1.499 14.560 65.024 1.00 71.11 204 ALA B N 1
ATOM 1300 C CA . ALA A 1 89 ? 0.280 14.918 65.725 1.00 68.04 204 ALA B CA 1
ATOM 1301 C C . ALA A 1 89 ? 0.599 15.893 66.849 1.00 68.80 204 ALA B C 1
ATOM 1302 O O . ALA A 1 89 ? -0.124 16.865 67.038 1.00 69.58 204 ALA B O 1
ATOM 1309 N N . SER A 1 90 ? 1.703 15.681 67.567 1.00 68.39 205 SER B N 1
ATOM 1310 C CA . SER A 1 90 ? 2.107 16.585 68.633 1.00 59.32 205 SER B CA 1
ATOM 1311 C C . SER A 1 90 ? 2.740 17.831 68.036 1.00 62.47 205 SER B C 1
ATOM 1312 O O . SER A 1 90 ? 3.784 17.735 67.392 1.00 77.09 205 SER B O 1
ATOM 1320 N N . LEU A 1 91 ? 2.135 18.998 68.276 1.00 65.81 206 LEU B N 1
ATOM 1321 C CA . LEU A 1 91 ? 2.725 20.279 67.877 1.00 67.11 206 LEU B CA 1
ATOM 1322 C C . LEU A 1 91 ? 4.157 20.466 68.411 1.00 57.29 206 LEU B C 1
ATOM 1323 O O . LEU A 1 91 ? 5.011 20.993 67.717 1.00 60.36 206 LEU B O 1
ATOM 1339 N N . ALA A 1 92 ? 4.413 20.062 69.650 1.00 50.69 207 ALA B N 1
ATOM 1340 C CA . ALA A 1 92 ? 5.728 20.114 70.231 1.00 54.98 207 ALA B CA 1
ATOM 1341 C C . ALA A 1 92 ? 6.757 19.495 69.299 1.00 65.24 207 ALA B C 1
ATOM 1342 O O . ALA A 1 92 ? 7.841 20.070 69.080 1.00 51.10 207 ALA B O 1
ATOM 1349 N N . GLU A 1 93 ? 6.383 18.381 68.660 1.00 61.50 208 GLU B N 1
ATOM 1350 C CA . GLU A 1 93 ? 7.290 17.596 67.865 1.00 55.50 208 GLU B CA 1
ATOM 1351 C C . GLU A 1 93 ? 7.448 18.063 66.446 1.00 50.55 208 GLU B C 1
ATOM 1352 O O . GLU A 1 93 ? 8.328 17.548 65.771 1.00 56.53 208 GLU B O 1
ATOM 1364 N N . ALA A 1 94 ? 6.697 19.034 65.973 1.00 47.29 209 ALA B N 1
ATOM 1365 C CA . ALA A 1 94 ? 6.767 19.321 64.529 1.00 52.81 209 ALA B CA 1
ATOM 1366 C C . ALA A 1 94 ? 8.077 20.015 64.142 1.00 47.79 209 ALA B C 1
ATOM 1367 O O . ALA A 1 94 ? 8.758 20.628 64.964 1.00 59.38 209 ALA B O 1
ATOM 1374 N N . GLY A 1 95 ? 8.419 19.893 62.860 1.00 47.25 210 GLY B N 1
ATOM 1375 C CA . GLY A 1 95 ? 9.539 20.552 62.215 1.00 43.51 210 GLY B CA 1
ATOM 1376 C C . GLY A 1 95 ? 10.843 19.769 62.096 1.00 39.10 210 GLY B C 1
ATOM 1377 O O . GLY A 1 95 ? 11.767 20.246 61.466 1.00 47.33 210 GLY B O 1
ATOM 1381 N N . ILE A 1 96 ? 10.957 18.596 62.671 1.00 43.69 211 ILE B N 1
ATOM 1382 C CA . ILE A 1 96 ? 12.182 17.834 62.538 1.00 44.80 211 ILE B CA 1
ATOM 1383 C C . ILE A 1 96 ? 12.367 17.425 61.096 1.00 48.18 211 ILE B C 1
ATOM 1384 O O . ILE A 1 96 ? 11.392 17.194 60.377 1.00 56.76 211 ILE B O 1
ATOM 1400 N N . LEU A 1 97 ? 13.631 17.311 60.658 1.00 50.07 212 LEU B N 1
ATOM 1401 C CA . LEU A 1 97 ? 13.871 16.918 59.266 1.00 48.13 212 LEU B CA 1
ATOM 1402 C C . LEU A 1 97 ? 13.950 15.416 59.154 1.00 47.34 212 LEU B C 1
ATOM 1403 O O . LEU A 1 97 ? 14.418 14.733 60.062 1.00 53.95 212 LEU B O 1
ATOM 1419 N N . PHE A 1 98 ? 13.478 14.909 58.025 1.00 55.22 213 PHE B N 1
ATOM 1420 C CA . PHE A 1 98 ? 13.599 13.498 57.663 1.00 52.50 213 PHE B CA 1
ATOM 1421 C C . PHE A 1 98 ? 14.910 13.233 56.960 1.00 48.61 213 PHE B C 1
ATOM 1422 O O . PHE A 1 98 ? 15.212 13.829 55.915 1.00 46.96 213 PHE B O 1
ATOM 1439 N N . THR A 1 99 ? 15.632 12.303 57.484 1.00 48.19 214 THR B N 1
ATOM 1440 C CA . THR A 1 99 ? 17.006 12.093 57.043 1.00 50.96 214 THR B CA 1
ATOM 1441 C C . THR A 1 99 ? 17.373 10.633 57.153 1.00 52.37 214 THR B C 1
ATOM 1442 O O . THR A 1 99 ? 18.559 10.322 57.123 1.00 47.34 214 THR B O 1
ATOM 1453 N N . SER A 1 100 ? 16.418 9.746 57.359 1.00 49.56 215 SER B N 1
ATOM 1454 C CA . SER A 1 100 ? 16.766 8.360 57.405 1.00 43.36 215 SER B CA 1
ATOM 1455 C C . SER A 1 100 ? 17.429 7.958 56.092 1.00 49.97 215 SER B C 1
ATOM 1456 O O . SER A 1 100 ? 17.170 8.546 55.028 1.00 43.07 215 SER B O 1
ATOM 1464 N N . ASN A 1 101 ? 18.242 6.901 56.163 1.00 40.57 216 ASN B N 1
ATOM 1465 C CA . ASN A 1 101 ? 18.938 6.394 55.000 1.00 40.61 216 ASN B CA 1
ATOM 1466 C C . ASN A 1 101 ? 18.408 5.106 54.492 1.00 42.56 216 ASN B C 1
ATOM 1467 O O . ASN A 1 101 ? 18.828 4.701 53.401 1.00 38.96 216 ASN B O 1
ATOM 1478 N N . TYR A 1 102 ? 17.578 4.424 55.272 1.00 32.71 217 TYR B N 1
ATOM 1479 C CA . TYR A 1 102 ? 16.935 3.174 54.866 1.00 41.03 217 TYR B CA 1
ATOM 1480 C C . TYR A 1 102 ? 15.399 3.258 55.031 1.00 48.79 217 TYR B C 1
ATOM 1481 O O . TYR A 1 102 ? 14.881 3.619 56.098 1.00 31.52 217 TYR B O 1
ATOM 1499 N N . VAL A 1 103 ? 14.667 2.833 54.020 1.00 41.77 218 VAL B N 1
ATOM 1500 C CA . VAL A 1 103 ? 13.219 2.654 54.135 1.00 39.24 218 VAL B CA 1
ATOM 1501 C C . VAL A 1 103 ? 12.918 1.228 53.741 1.00 46.09 218 VAL B C 1
ATOM 1502 O O . VAL A 1 103 ? 13.271 0.789 52.640 1.00 44.72 218 VAL B O 1
ATOM 1515 N N . LEU A 1 104 ? 12.325 0.483 54.654 1.00 43.09 219 LEU B N 1
ATOM 1516 C CA . LEU A 1 104 ? 11.999 -0.910 54.435 1.00 43.66 219 LEU B CA 1
ATOM 1517 C C . LEU A 1 104 ? 10.482 -1.096 54.468 1.00 50.09 219 LEU B C 1
ATOM 1518 O O . LEU A 1 104 ? 9.847 -0.915 55.514 1.00 47.12 219 LEU B O 1
ATOM 1534 N N . ALA A 1 105 ? 9.912 -1.554 53.368 1.00 54.88 220 ALA B N 1
ATOM 1535 C CA . ALA A 1 105 ? 8.464 -1.679 53.272 1.00 52.84 220 ALA B CA 1
ATOM 1536 C C . ALA A 1 105 ? 8.022 -3.076 52.880 1.00 40.93 220 ALA B C 1
ATOM 1537 O O . ALA A 1 105 ? 8.627 -3.713 52.042 1.00 45.30 220 ALA B O 1
ATOM 1544 N N . SER A 1 106 ? 6.936 -3.532 53.458 1.00 50.09 221 SER B N 1
ATOM 1545 C CA . SER A 1 106 ? 6.263 -4.746 53.035 1.00 56.27 221 SER B CA 1
ATOM 1546 C C . SER A 1 106 ? 4.901 -4.378 52.422 1.00 62.34 221 SER B C 1
ATOM 1547 O O . SER A 1 106 ? 4.374 -3.294 52.668 1.00 64.22 221 SER B O 1
ATOM 1555 N N . THR A 1 107 ? 4.353 -5.248 51.576 1.00 62.31 222 THR B N 1
ATOM 1556 C CA . THR A 1 107 ? 3.132 -4.955 50.827 1.00 69.51 222 THR B CA 1
ATOM 1557 C C . THR A 1 107 ? 2.518 -6.278 50.381 1.00 73.90 222 THR B C 1
ATOM 1558 O O . THR A 1 107 ? 3.065 -7.346 50.659 1.00 74.28 222 THR B O 1
ATOM 1569 N N . ASN A 1 108 ? 1.374 -6.198 49.682 1.00 77.53 223 ASN B N 1
ATOM 1570 C CA . ASN A 1 108 ? 0.770 -7.337 48.931 1.00 75.73 223 ASN B CA 1
ATOM 1571 C C . ASN A 1 108 ? 0.192 -6.792 47.618 1.00 72.53 223 ASN B C 1
ATOM 1572 O O . ASN A 1 108 ? -1.003 -6.809 47.382 1.00 74.40 223 ASN B O 1
ATOM 1583 N N . SER A 1 109 ? 1.020 -6.277 46.721 1.00 81.47 224 SER B N 1
ATOM 1584 C CA . SER A 1 109 ? 0.491 -5.615 45.523 1.00 87.78 224 SER B CA 1
ATOM 1585 C C . SER A 1 109 ? 1.383 -5.952 44.327 1.00 100.32 224 SER B C 1
ATOM 1586 O O . SER A 1 109 ? 2.127 -6.945 44.310 1.00 89.30 224 SER B O 1
ATOM 1594 N N . SER A 1 110 ? 1.271 -5.138 43.276 1.00 103.84 225 SER B N 1
ATOM 1595 C CA . SER A 1 110 ? 2.148 -5.225 42.111 1.00 104.69 225 SER B CA 1
ATOM 1596 C C . SER A 1 110 ? 2.828 -3.883 41.819 1.00 111.23 225 SER B C 1
ATOM 1597 O O . SER A 1 110 ? 3.273 -3.652 40.685 1.00 115.95 225 SER B O 1
ATOM 1605 N N . ARG A 1 111 ? 2.883 -2.980 42.806 1.00 107.96 226 ARG B N 1
ATOM 1606 C CA . ARG A 1 111 ? 3.559 -1.697 42.673 1.00 95.07 226 ARG B CA 1
ATOM 1607 C C . ARG A 1 111 ? 4.636 -1.479 43.752 1.00 91.65 226 ARG B C 1
ATOM 1608 O O . ARG A 1 111 ? 5.841 -1.696 43.507 1.00 83.77 226 ARG B O 1
ATOM 1629 N N . ASP A 1 121 ? 7.288 3.904 36.516 1.00 113.96 236 ASP B N 1
ATOM 1630 C CA . ASP A 1 121 ? 8.688 4.115 36.142 1.00 119.31 236 ASP B CA 1
ATOM 1631 C C . ASP A 1 121 ? 9.463 4.775 37.267 1.00 117.92 236 ASP B C 1
ATOM 1632 O O . ASP A 1 121 ? 10.489 4.257 37.729 1.00 110.84 236 ASP B O 1
ATOM 1640 N N . ALA A 1 122 ? 8.944 5.930 37.698 1.00 121.24 237 ALA B N 1
ATOM 1641 C CA . ALA A 1 122 ? 9.611 6.832 38.633 1.00 115.74 237 ALA B CA 1
ATOM 1642 C C . ALA A 1 122 ? 9.309 6.525 40.101 1.00 109.83 237 ALA B C 1
ATOM 1643 O O . ALA A 1 122 ? 9.812 7.233 40.986 1.00 108.34 237 ALA B O 1
ATOM 1650 N N . LEU A 1 123 ? 8.489 5.508 40.378 1.00 110.90 238 LEU B N 1
ATOM 1651 C CA . LEU A 1 123 ? 8.329 4.942 41.712 1.00 106.37 238 LEU B CA 1
ATOM 1652 C C . LEU A 1 123 ? 9.090 3.636 41.840 1.00 98.93 238 LEU B C 1
ATOM 1653 O O . LEU A 1 123 ? 9.691 3.356 42.889 1.00 91.66 238 LEU B O 1
ATOM 1669 N N . ALA A 1 124 ? 9.075 2.848 40.765 1.00 93.85 239 ALA B N 1
ATOM 1670 C CA . ALA A 1 124 ? 9.983 1.722 40.652 1.00 98.33 239 ALA B CA 1
ATOM 1671 C C . ALA A 1 124 ? 11.431 2.172 40.813 1.00 100.38 239 ALA B C 1
ATOM 1672 O O . ALA A 1 124 ? 12.237 1.477 41.442 1.00 99.07 239 ALA B O 1
ATOM 1679 N N . ARG A 1 125 ? 11.779 3.330 40.239 1.00 103.89 240 ARG B N 1
ATOM 1680 C CA . ARG A 1 125 ? 13.110 3.913 40.404 1.00 104.39 240 ARG B CA 1
ATOM 1681 C C . ARG A 1 125 ? 13.526 4.007 41.869 1.00 99.16 240 ARG B C 1
ATOM 1682 O O . ARG A 1 125 ? 14.722 4.141 42.166 1.00 91.93 240 ARG B O 1
ATOM 1703 N N . ARG A 1 126 ? 12.553 3.991 42.784 1.00 99.99 241 ARG B N 1
ATOM 1704 C CA . ARG A 1 126 ? 12.786 4.196 44.202 1.00 90.08 241 ARG B CA 1
ATOM 1705 C C . ARG A 1 126 ? 13.042 2.904 44.963 1.00 89.13 241 ARG B C 1
ATOM 1706 O O . ARG A 1 126 ? 13.782 2.930 45.967 1.00 82.44 241 ARG B O 1
ATOM 1727 N N . PHE A 1 127 ? 12.435 1.785 44.529 1.00 81.38 242 PHE B N 1
ATOM 1728 C CA . PHE A 1 127 ? 12.809 0.483 45.065 1.00 74.77 242 PHE B CA 1
ATOM 1729 C C . PHE A 1 127 ? 14.178 0.075 44.492 1.00 69.61 242 PHE B C 1
ATOM 1730 O O . PHE A 1 127 ? 14.309 -0.245 43.308 1.00 73.66 242 PHE B O 1
ATOM 1747 N N . ALA A 1 128 ? 15.221 0.108 45.322 1.00 63.63 243 ALA B N 1
ATOM 1748 C CA . ALA A 1 128 ? 16.512 -0.419 44.923 1.00 60.80 243 ALA B CA 1
ATOM 1749 C C . ALA A 1 128 ? 16.538 -1.927 45.078 1.00 65.11 243 ALA B C 1
ATOM 1750 O O . ALA A 1 128 ? 17.398 -2.612 44.502 1.00 58.77 243 ALA B O 1
ATOM 1757 N N . PHE A 1 129 ? 15.591 -2.469 45.831 1.00 62.54 244 PHE B N 1
ATOM 1758 C CA . PHE A 1 129 ? 15.493 -3.899 45.980 1.00 53.25 244 PHE B CA 1
ATOM 1759 C C . PHE A 1 129 ? 14.021 -4.216 46.028 1.00 57.31 244 PHE B C 1
ATOM 1760 O O . PHE A 1 129 ? 13.364 -3.869 47.003 1.00 57.40 244 PHE B O 1
ATOM 1777 N N . ASP A 1 130 ? 13.518 -4.867 44.973 1.00 75.86 245 ASP B N 1
ATOM 1778 C CA . ASP A 1 130 ? 12.109 -5.248 44.818 1.00 67.26 245 ASP B CA 1
ATOM 1779 C C . ASP A 1 130 ? 12.047 -6.764 44.850 1.00 63.26 245 ASP B C 1
ATOM 1780 O O . ASP A 1 130 ? 12.545 -7.419 43.925 1.00 56.63 245 ASP B O 1
ATOM 1789 N N . MET A 1 131 ? 11.458 -7.317 45.918 1.00 60.16 246 MET B N 1
ATOM 1790 C CA . MET A 1 131 ? 11.661 -8.719 46.250 1.00 62.07 246 MET B CA 1
ATOM 1791 C C . MET A 1 131 ? 10.350 -9.354 46.684 1.00 60.55 246 MET B C 1
ATOM 1792 O O . MET A 1 131 ? 9.481 -8.696 47.246 1.00 51.41 246 MET B O 1
ATOM 1806 N N . ASP A 1 132 ? 10.205 -10.639 46.358 1.00 68.71 247 ASP B N 1
ATOM 1807 C CA . ASP A 1 132 ? 9.119 -11.477 46.839 1.00 66.36 247 ASP B CA 1
ATOM 1808 C C . ASP A 1 132 ? 9.654 -12.422 47.910 1.00 69.74 247 ASP B C 1
ATOM 1809 O O . ASP A 1 132 ? 10.752 -12.986 47.786 1.00 63.19 247 ASP B O 1
ATOM 1818 N N . ILE A 1 133 ? 8.878 -12.616 48.910 1.00 69.15 248 ILE B N 1
ATOM 1819 C CA . ILE A 1 133 ? 9.225 -13.533 49.963 1.00 65.52 248 ILE B CA 1
ATOM 1820 C C . ILE A 1 133 ? 8.602 -14.867 49.622 1.00 65.73 248 ILE B C 1
ATOM 1821 O O . ILE A 1 133 ? 7.449 -14.950 49.180 1.00 63.45 248 ILE B O 1
ATOM 1837 N N . GLN A 1 134 ? 9.373 -15.909 49.895 1.00 59.79 249 GLN B N 1
ATOM 1838 C CA . GLN A 1 134 ? 9.024 -17.274 49.585 1.00 62.35 249 GLN B CA 1
ATOM 1839 C C . GLN A 1 134 ? 9.385 -18.122 50.780 1.00 65.86 249 GLN B C 1
ATOM 1840 O O . GLN A 1 134 ? 10.567 -18.201 51.159 1.00 59.83 249 GLN B O 1
ATOM 1854 N N . VAL A 1 135 ? 8.355 -18.712 51.379 1.00 59.41 250 VAL B N 1
ATOM 1855 C CA . VAL A 1 135 ? 8.504 -19.678 52.453 1.00 61.21 250 VAL B CA 1
ATOM 1856 C C . VAL A 1 135 ? 8.937 -21.020 51.866 1.00 67.06 250 VAL B C 1
ATOM 1857 O O . VAL A 1 135 ? 8.252 -21.579 51.007 1.00 77.79 250 VAL B O 1
ATOM 1870 N N . MET A 1 136 ? 10.065 -21.552 52.344 1.00 62.67 251 MET B N 1
ATOM 1871 C CA . MET A 1 136 ? 10.499 -22.892 51.957 1.00 73.99 251 MET B CA 1
ATOM 1872 C C . MET A 1 136 ? 9.576 -23.933 52.566 1.00 74.37 251 MET B C 1
ATOM 1873 O O . MET A 1 136 ? 9.055 -23.741 53.664 1.00 74.29 251 MET B O 1
ATOM 1887 N N . ASN A 1 137 ? 9.391 -25.055 51.848 1.00 81.38 252 ASN B N 1
ATOM 1888 C CA . ASN A 1 137 ? 8.265 -25.952 52.125 1.00 87.47 252 ASN B CA 1
ATOM 1889 C C . ASN A 1 137 ? 8.384 -26.595 53.488 1.00 78.16 252 ASN B C 1
ATOM 1890 O O . ASN A 1 137 ? 7.393 -26.683 54.224 1.00 71.08 252 ASN B O 1
ATOM 1901 N N . GLU A 1 138 ? 9.592 -27.026 53.839 1.00 76.52 253 GLU B N 1
ATOM 1902 C CA . GLU A 1 138 ? 9.817 -27.650 55.136 1.00 79.41 253 GLU B CA 1
ATOM 1903 C C . GLU A 1 138 ? 9.328 -26.769 56.277 1.00 75.59 253 GLU B C 1
ATOM 1904 O O . GLU A 1 138 ? 8.941 -27.278 57.331 1.00 78.07 253 GLU B O 1
ATOM 1916 N N . TYR A 1 139 ? 9.366 -25.446 56.107 1.00 81.92 254 TYR B N 1
ATOM 1917 C CA . TYR A 1 139 ? 8.892 -24.526 57.137 1.00 75.44 254 TYR B CA 1
ATOM 1918 C C . TYR A 1 139 ? 7.525 -23.957 56.794 1.00 71.29 254 TYR B C 1
ATOM 1919 O O . TYR A 1 139 ? 7.021 -23.076 57.502 1.00 62.84 254 TYR B O 1
ATOM 1937 N N . SER A 1 140 ? 6.889 -24.474 55.762 1.00 76.70 255 SER B N 1
ATOM 1938 C CA . SER A 1 140 ? 5.511 -24.122 55.580 1.00 78.27 255 SER B CA 1
ATOM 1939 C C . SER A 1 140 ? 4.639 -25.002 56.449 1.00 78.36 255 SER B C 1
ATOM 1940 O O . SER A 1 140 ? 4.993 -26.128 56.797 1.00 83.26 255 SER B O 1
ATOM 1948 N N . ARG A 1 141 ? 3.530 -24.436 56.873 1.00 81.98 256 ARG B N 1
ATOM 1949 C CA . ARG A 1 141 ? 2.498 -25.177 57.577 1.00 90.56 256 ARG B CA 1
ATOM 1950 C C . ARG A 1 141 ? 1.197 -24.611 57.058 1.00 95.85 256 ARG B C 1
ATOM 1951 O O . ARG A 1 141 ? 0.863 -23.457 57.335 1.00 97.31 256 ARG B O 1
ATOM 1972 N N . ASP A 1 142 ? 0.494 -25.384 56.256 1.00 100.30 257 ASP B N 1
ATOM 1973 C CA . ASP A 1 142 ? -0.766 -24.904 55.715 1.00 102.75 257 ASP B CA 1
ATOM 1974 C C . ASP A 1 142 ? -0.564 -23.557 55.002 1.00 100.37 257 ASP B C 1
ATOM 1975 O O . ASP A 1 142 ? -1.359 -22.619 55.143 1.00 100.36 257 ASP B O 1
ATOM 1984 N N . GLY A 1 143 ? 0.541 -23.452 54.247 1.00 94.58 258 GLY B N 1
ATOM 1985 C CA . GLY A 1 143 ? 0.773 -22.344 53.317 1.00 91.79 258 GLY B CA 1
ATOM 1986 C C . GLY A 1 143 ? 1.427 -21.106 53.921 1.00 93.72 258 GLY B C 1
ATOM 1987 O O . GLY A 1 143 ? 1.994 -20.283 53.178 1.00 86.04 258 GLY B O 1
ATOM 1991 N N . LYS A 1 144 ? 1.353 -20.941 55.236 1.00 85.79 259 LYS B N 1
ATOM 1992 C CA . LYS A 1 144 ? 1.933 -19.801 55.904 1.00 81.22 259 LYS B CA 1
ATOM 1993 C C . LYS A 1 144 ? 3.202 -20.210 56.659 1.00 85.66 259 LYS B C 1
ATOM 1994 O O . LYS A 1 144 ? 3.445 -21.392 56.934 1.00 86.79 259 LYS B O 1
ATOM 2013 N N . LEU A 1 145 ? 4.004 -19.211 57.015 1.00 74.71 260 LEU B N 1
ATOM 2014 C CA . LEU A 1 145 ? 5.240 -19.435 57.749 1.00 66.00 260 LEU B CA 1
ATOM 2015 C C . LEU A 1 145 ? 4.999 -20.022 59.136 1.00 63.37 260 LEU B C 1
ATOM 2016 O O . LEU A 1 145 ? 4.321 -19.425 59.973 1.00 61.54 260 LEU B O 1
ATOM 2032 N N . ASN A 1 146 ? 5.606 -21.168 59.398 1.00 66.85 261 ASN B N 1
ATOM 2033 C CA . ASN A 1 146 ? 5.560 -21.810 60.713 1.00 67.09 261 ASN B CA 1
ATOM 2034 C C . ASN A 1 146 ? 6.518 -21.090 61.684 1.00 67.89 261 ASN B C 1
ATOM 2035 O O . ASN A 1 146 ? 7.693 -21.435 61.808 1.00 60.36 261 ASN B O 1
ATOM 2046 N N . MET A 1 147 ? 6.007 -20.091 62.419 1.00 65.29 262 MET B N 1
ATOM 2047 C CA . MET A 1 147 ? 6.897 -19.272 63.224 1.00 62.27 262 MET B CA 1
ATOM 2048 C C . MET A 1 147 ? 7.582 -20.088 64.303 1.00 67.10 262 MET B C 1
ATOM 2049 O O . MET A 1 147 ? 8.778 -19.911 64.552 1.00 68.44 262 MET B O 1
ATOM 2063 N N . ALA A 1 148 ? 6.873 -21.006 64.935 1.00 65.07 263 ALA B N 1
ATOM 2064 C CA . ALA A 1 148 ? 7.491 -21.677 66.072 1.00 65.15 263 ALA B CA 1
ATOM 2065 C C . ALA A 1 148 ? 8.692 -22.501 65.646 1.00 62.36 263 ALA B C 1
ATOM 2066 O O . ALA A 1 148 ? 9.608 -22.734 66.444 1.00 68.97 263 ALA B O 1
ATOM 2073 N N . MET A 1 149 ? 8.684 -22.985 64.416 1.00 59.82 264 MET B N 1
ATOM 2074 C CA . MET A 1 149 ? 9.768 -23.821 63.952 1.00 67.68 264 MET B CA 1
ATOM 2075 C C . MET A 1 149 ? 10.940 -22.960 63.506 1.00 67.49 264 MET B C 1
ATOM 2076 O O . MET A 1 149 ? 12.101 -23.274 63.776 1.00 61.01 264 MET B O 1
ATOM 2090 N N . ALA A 1 150 ? 10.618 -21.830 62.891 1.00 63.99 265 ALA B N 1
ATOM 2091 C CA . ALA A 1 150 ? 11.595 -20.966 62.287 1.00 60.57 265 ALA B CA 1
ATOM 2092 C C . ALA A 1 150 ? 12.430 -20.170 63.294 1.00 61.86 265 ALA B C 1
ATOM 2093 O O . ALA A 1 150 ? 13.500 -19.656 62.921 1.00 56.87 265 ALA B O 1
ATOM 2100 N N . THR A 1 151 ? 11.946 -20.005 64.528 1.00 62.88 266 THR B N 1
ATOM 2101 C CA . THR A 1 151 ? 12.635 -19.232 65.554 1.00 62.30 266 THR B CA 1
ATOM 2102 C C . THR A 1 151 ? 13.559 -20.077 66.408 1.00 67.13 266 THR B C 1
ATOM 2103 O O . THR A 1 151 ? 14.221 -19.534 67.294 1.00 75.39 266 THR B O 1
ATOM 2114 N N . GLU A 1 152 ? 13.566 -21.395 66.201 1.00 72.78 267 GLU B N 1
ATOM 2115 C CA . GLU A 1 152 ? 14.532 -22.260 66.843 1.00 71.09 267 GLU B CA 1
ATOM 2116 C C . GLU A 1 152 ? 15.901 -21.971 66.254 1.00 66.96 267 GLU B C 1
ATOM 2117 O O . GLU A 1 152 ? 16.049 -21.922 65.035 1.00 59.75 267 GLU B O 1
ATOM 2129 N N . MET A 1 153 ? 16.895 -21.769 67.120 1.00 62.50 268 MET B N 1
ATOM 2130 C CA . MET A 1 153 ? 18.216 -21.358 66.665 1.00 59.58 268 MET B CA 1
ATOM 2131 C C . MET A 1 153 ? 18.867 -22.469 65.851 1.00 59.68 268 MET B C 1
ATOM 2132 O O . MET A 1 153 ? 18.673 -23.652 66.105 1.00 64.33 268 MET B O 1
ATOM 2146 N N . CYS A 1 154 ? 19.595 -22.076 64.821 1.00 66.02 269 CYS B N 1
ATOM 2147 C CA . CYS A 1 154 ? 20.295 -23.048 64.008 1.00 68.46 269 CYS B CA 1
ATOM 2148 C C . CYS A 1 154 ? 21.377 -23.706 64.837 1.00 74.31 269 CYS B C 1
ATOM 2149 O O . CYS A 1 154 ? 21.950 -23.086 65.741 1.00 68.25 269 CYS B O 1
ATOM 2156 N N . LYS A 1 155 ? 21.637 -24.984 64.535 1.00 80.27 270 LYS B N 1
ATOM 2157 C CA . LYS A 1 155 ? 22.580 -25.788 65.304 1.00 77.71 270 LYS B CA 1
ATOM 2158 C C . LYS A 1 155 ? 23.968 -25.746 64.703 1.00 76.28 270 LYS B C 1
ATOM 2159 O O . LYS A 1 155 ? 24.931 -25.463 65.410 1.00 74.81 270 LYS B O 1
ATOM 2178 N N . ASN A 1 156 ? 24.094 -25.967 63.411 1.00 76.06 271 ASN B N 1
ATOM 2179 C CA . ASN A 1 156 ? 25.410 -26.105 62.785 1.00 84.49 271 ASN B CA 1
ATOM 2180 C C . ASN A 1 156 ? 25.544 -25.165 61.559 1.00 86.32 271 ASN B C 1
ATOM 2181 O O . ASN A 1 156 ? 25.617 -25.609 60.415 1.00 88.66 271 ASN B O 1
ATOM 2192 N N . CYS A 1 157 ? 25.619 -23.857 61.795 1.00 79.28 272 CYS B N 1
ATOM 2193 C CA . CYS A 1 157 ? 25.604 -22.864 60.720 1.00 82.81 272 CYS B CA 1
ATOM 2194 C C . CYS A 1 157 ? 26.802 -21.948 60.862 1.00 79.34 272 CYS B C 1
ATOM 2195 O O . CYS A 1 157 ? 27.185 -21.586 61.981 1.00 83.24 272 CYS B O 1
ATOM 2202 N N . HIS A 1 158 ? 27.353 -21.521 59.730 1.00 75.89 273 HIS B N 1
ATOM 2203 C CA . HIS A 1 158 ? 28.451 -20.564 59.785 1.00 83.05 273 HIS B CA 1
ATOM 2204 C C . HIS A 1 158 ? 27.945 -19.226 60.322 1.00 76.79 273 HIS B C 1
ATOM 2205 O O . HIS A 1 158 ? 26.769 -18.890 60.199 1.00 79.60 273 HIS B O 1
ATOM 2219 N N . GLN A 1 159 ? 28.829 -18.442 60.908 1.00 68.94 274 GLN B N 1
ATOM 2220 C CA . GLN A 1 159 ? 28.327 -17.257 61.567 1.00 66.62 274 GLN B CA 1
ATOM 2221 C C . GLN A 1 159 ? 27.713 -16.353 60.499 1.00 63.10 274 GLN B C 1
ATOM 2222 O O . GLN A 1 159 ? 28.123 -16.382 59.332 1.00 56.75 274 GLN B O 1
ATOM 2236 N N . PRO A 1 160 ? 26.665 -15.635 60.838 1.00 61.86 275 PRO B N 1
ATOM 2237 C CA . PRO A 1 160 ? 26.033 -14.788 59.838 1.00 56.61 275 PRO B CA 1
ATOM 2238 C C . PRO A 1 160 ? 26.764 -13.484 59.827 1.00 54.82 275 PRO B C 1
ATOM 2239 O O . PRO A 1 160 ? 27.419 -13.113 60.793 1.00 56.17 275 PRO B O 1
ATOM 2250 N N . ALA A 1 161 ? 26.641 -12.795 58.706 1.00 52.16 276 ALA B N 1
ATOM 2251 C CA . ALA A 1 161 ? 27.333 -11.532 58.547 1.00 40.53 276 ALA B CA 1
ATOM 2252 C C . ALA A 1 161 ? 26.762 -10.426 59.395 1.00 44.12 276 ALA B C 1
ATOM 2253 O O . ALA A 1 161 ? 27.475 -9.469 59.687 1.00 51.23 276 ALA B O 1
ATOM 2260 N N . ASN A 1 162 ? 25.459 -10.449 59.712 1.00 50.46 277 ASN B N 1
ATOM 2261 C CA . ASN A 1 162 ? 24.827 -9.247 60.267 1.00 53.15 277 ASN B CA 1
ATOM 2262 C C . ASN A 1 162 ? 24.043 -9.535 61.535 1.00 46.06 277 ASN B C 1
ATOM 2263 O O . ASN A 1 162 ? 23.446 -8.620 62.114 1.00 42.29 277 ASN B O 1
ATOM 2274 N N . PHE A 1 163 ? 24.032 -10.772 61.975 1.00 46.20 278 PHE B N 1
ATOM 2275 C CA . PHE A 1 163 ? 23.390 -11.154 63.213 1.00 55.72 278 PHE B CA 1
ATOM 2276 C C . PHE A 1 163 ? 24.409 -11.855 64.119 1.00 49.91 278 PHE B C 1
ATOM 2277 O O . PHE A 1 163 ? 25.322 -12.512 63.639 1.00 52.14 278 PHE B O 1
ATOM 2294 N N . LYS A 1 164 ? 24.211 -11.801 65.433 1.00 54.07 279 LYS B N 1
ATOM 2295 C CA . LYS A 1 164 ? 25.114 -12.527 66.325 1.00 62.99 279 LYS B CA 1
ATOM 2296 C C . LYS A 1 164 ? 24.924 -14.039 66.245 1.00 62.84 279 LYS B C 1
ATOM 2297 O O . LYS A 1 164 ? 25.905 -14.778 66.392 1.00 67.23 279 LYS B O 1
ATOM 2316 N N . ARG A 1 165 ? 23.709 -14.524 65.999 1.00 63.53 280 ARG B N 1
ATOM 2317 C CA . ARG A 1 165 ? 23.474 -15.952 65.877 1.00 58.84 280 ARG B CA 1
ATOM 2318 C C . ARG A 1 165 ? 22.529 -16.209 64.730 1.00 56.28 280 ARG B C 1
ATOM 2319 O O . ARG A 1 165 ? 21.869 -15.317 64.238 1.00 56.27 280 ARG B O 1
ATOM 2340 N N . CYS A 1 166 ? 22.447 -17.457 64.322 1.00 62.03 281 CYS B N 1
ATOM 2341 C CA . CYS A 1 166 ? 21.663 -17.803 63.165 1.00 54.99 281 CYS B CA 1
ATOM 2342 C C . CYS A 1 166 ? 20.397 -18.532 63.596 1.00 53.47 281 CYS B C 1
ATOM 2343 O O . CYS A 1 166 ? 20.387 -19.262 64.583 1.00 52.51 281 CYS B O 1
ATOM 2350 N N . CYS A 1 167 ? 19.327 -18.260 62.887 1.00 54.95 282 CYS B N 1
ATOM 2351 C CA . CYS A 1 167 ? 18.096 -19.031 62.912 1.00 59.07 282 CYS B CA 1
ATOM 2352 C C . CYS A 1 167 ? 17.668 -19.200 61.469 1.00 53.22 282 CYS B C 1
ATOM 2353 O O . CYS A 1 167 ? 18.275 -18.642 60.548 1.00 50.81 282 CYS B O 1
ATOM 2361 N N . PRO A 1 168 ? 16.669 -20.040 61.222 1.00 49.59 283 PRO B N 1
ATOM 2362 C CA . PRO A 1 168 ? 16.264 -20.301 59.829 1.00 54.37 283 PRO B CA 1
ATOM 2363 C C . PRO A 1 168 ? 15.684 -19.094 59.120 1.00 51.68 283 PRO B C 1
ATOM 2364 O O . PRO A 1 168 ? 15.562 -19.118 57.895 1.00 53.56 283 PRO B O 1
ATOM 2375 N N . LEU A 1 169 ? 15.312 -18.045 59.852 1.00 48.11 284 LEU B N 1
ATOM 2376 C CA . LEU A 1 169 ? 14.874 -16.832 59.220 1.00 48.07 284 LEU B CA 1
ATOM 2377 C C . LEU A 1 169 ? 16.037 -16.086 58.621 1.00 50.56 284 LEU B C 1
ATOM 2378 O O . LEU A 1 169 ? 15.842 -15.279 57.712 1.00 49.55 284 LEU B O 1
ATOM 2394 N N . VAL A 1 170 ? 17.242 -16.395 59.054 1.00 53.18 285 VAL B N 1
ATOM 2395 C CA . VAL A 1 170 ? 18.422 -15.625 58.718 1.00 50.69 285 VAL B CA 1
ATOM 2396 C C . VAL A 1 170 ? 19.165 -16.249 57.566 1.00 54.68 285 VAL B C 1
ATOM 2397 O O . VAL A 1 170 ? 19.492 -15.579 56.586 1.00 57.61 285 VAL B O 1
ATOM 2410 N N . CYS A 1 171 ? 19.435 -17.540 57.668 1.00 56.14 286 CYS B N 1
ATOM 2411 C CA . CYS A 1 171 ? 20.387 -18.203 56.778 1.00 59.07 286 CYS B CA 1
ATOM 2412 C C . CYS A 1 171 ? 19.753 -18.707 55.504 1.00 60.17 286 CYS B C 1
ATOM 2413 O O . CYS A 1 171 ? 20.419 -19.412 54.723 1.00 55.96 286 CYS B O 1
ATOM 2420 N N . GLY A 1 172 ? 18.472 -18.447 55.319 1.00 46.00 287 GLY B N 1
ATOM 2421 C CA . GLY A 1 172 ? 17.821 -18.848 54.123 1.00 54.15 287 GLY B CA 1
ATOM 2422 C C . GLY A 1 172 ? 17.103 -20.149 54.252 1.00 60.48 287 GLY B C 1
ATOM 2423 O O . GLY A 1 172 ? 16.607 -20.639 53.234 1.00 60.65 287 GLY B O 1
ATOM 2427 N N . LYS A 1 173 ? 17.063 -20.758 55.446 1.00 58.44 288 LYS B N 1
ATOM 2428 C CA . LYS A 1 173 ? 16.368 -22.050 55.552 1.00 59.43 288 LYS B CA 1
ATOM 2429 C C . LYS A 1 173 ? 14.852 -21.884 55.466 1.00 58.36 288 LYS B C 1
ATOM 2430 O O . LYS A 1 173 ? 14.206 -22.505 54.619 1.00 61.90 288 LYS B O 1
ATOM 2449 N N . ALA A 1 174 ? 14.284 -21.012 56.308 1.00 57.38 289 ALA B N 1
ATOM 2450 C CA . ALA A 1 174 ? 12.841 -20.838 56.447 1.00 59.06 289 ALA B CA 1
ATOM 2451 C C . ALA A 1 174 ? 12.232 -19.972 55.349 1.00 63.34 289 ALA B C 1
ATOM 2452 O O . ALA A 1 174 ? 11.154 -20.280 54.834 1.00 51.56 289 ALA B O 1
ATOM 2459 N N . ILE A 1 175 ? 12.871 -18.864 55.009 1.00 61.54 290 ILE B N 1
ATOM 2460 C CA . ILE A 1 175 ? 12.300 -17.949 54.045 1.00 56.42 290 ILE B CA 1
ATOM 2461 C C . ILE A 1 175 ? 13.421 -17.548 53.127 1.00 59.85 290 ILE B C 1
ATOM 2462 O O . ILE A 1 175 ? 14.595 -17.676 53.488 1.00 63.08 290 ILE B O 1
ATOM 2478 N N . GLN A 1 176 ? 13.064 -17.126 51.910 1.00 56.73 291 GLN B N 1
ATOM 2479 C CA . GLN A 1 176 ? 14.050 -16.561 50.998 1.00 52.74 291 GLN B CA 1
ATOM 2480 C C . GLN A 1 176 ? 13.457 -15.338 50.318 1.00 59.40 291 GLN B C 1
ATOM 2481 O O . GLN A 1 176 ? 12.242 -15.128 50.328 1.00 59.20 291 GLN B O 1
ATOM 2495 N N . LEU A 1 177 ? 14.333 -14.496 49.771 1.00 55.79 292 LEU B N 1
ATOM 2496 C CA . LEU A 1 177 ? 13.902 -13.280 49.107 1.00 57.99 292 LEU B CA 1
ATOM 2497 C C . LEU A 1 177 ? 14.339 -13.345 47.654 1.00 58.44 292 LEU B C 1
ATOM 2498 O O . LEU A 1 177 ? 15.538 -13.354 47.362 1.00 60.20 292 LEU B O 1
ATOM 2514 N N . MET A 1 178 ? 13.378 -13.396 46.745 1.00 60.39 293 MET B N 1
ATOM 2515 C CA . MET A 1 178 ? 13.706 -13.475 45.327 1.00 62.29 293 MET B CA 1
ATOM 2516 C C . MET A 1 178 ? 13.568 -12.107 44.680 1.00 61.22 293 MET B C 1
ATOM 2517 O O . MET A 1 178 ? 12.508 -11.475 44.749 1.00 57.73 293 MET B O 1
ATOM 2531 N N . ASP A 1 179 ? 14.651 -11.655 44.084 1.00 54.38 294 ASP B N 1
ATOM 2532 C CA . ASP A 1 179 ? 14.636 -10.409 43.370 1.00 63.46 294 ASP B CA 1
ATOM 2533 C C . ASP A 1 179 ? 13.734 -10.546 42.143 1.00 65.77 294 ASP B C 1
ATOM 2534 O O . ASP A 1 179 ? 13.977 -11.382 41.277 1.00 67.33 294 ASP B O 1
ATOM 2543 N N . LYS A 1 180 ? 12.700 -9.717 42.065 1.00 67.20 295 LYS B N 1
ATOM 2544 C CA . LYS A 1 180 ? 11.708 -9.846 41.003 1.00 71.20 295 LYS B CA 1
ATOM 2545 C C . LYS A 1 180 ? 12.329 -9.669 39.602 1.00 77.41 295 LYS B C 1
ATOM 2546 O O . LYS A 1 180 ? 11.964 -10.377 38.656 1.00 77.37 295 LYS B O 1
ATOM 2554 N N . SER A 1 181 ? 13.314 -8.789 39.456 1.00 75.11 296 SER B N 1
ATOM 2555 C CA . SER A 1 181 ? 13.901 -8.562 38.142 1.00 70.23 296 SER B CA 1
ATOM 2556 C C . SER A 1 181 ? 14.742 -9.740 37.697 1.00 78.75 296 SER B C 1
ATOM 2557 O O . SER A 1 181 ? 14.457 -10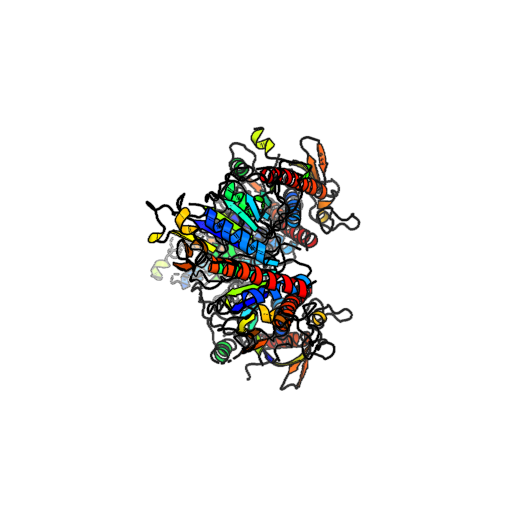.353 36.664 1.00 82.81 296 SER B O 1
ATOM 2565 N N . SER A 1 182 ? 15.805 -10.050 38.466 1.00 75.96 297 SER B N 1
ATOM 2566 C CA . SER A 1 182 ? 16.804 -11.044 38.102 1.00 72.70 297 SER B CA 1
ATOM 2567 C C . SER A 1 182 ? 16.371 -12.471 38.397 1.00 66.47 297 SER B C 1
ATOM 2568 O O . SER A 1 182 ? 16.891 -13.395 37.762 1.00 68.86 297 SER B O 1
ATOM 2576 N N . ARG A 1 183 ? 15.430 -12.646 39.318 1.00 66.91 298 ARG B N 1
ATOM 2577 C CA . ARG A 1 183 ? 14.901 -13.914 39.848 1.00 77.22 298 ARG B CA 1
ATOM 2578 C C . ARG A 1 183 ? 15.873 -14.642 40.778 1.00 68.84 298 ARG B C 1
ATOM 2579 O O . ARG A 1 183 ? 15.574 -15.741 41.248 1.00 68.40 298 ARG B O 1
ATOM 2600 N N . VAL A 1 184 ? 17.016 -14.044 41.074 1.00 63.19 299 VAL B N 1
ATOM 2601 C CA . VAL A 1 184 ? 17.943 -14.568 42.062 1.00 65.59 299 VAL B CA 1
ATOM 2602 C C . VAL A 1 184 ? 17.346 -14.514 43.466 1.00 58.07 299 VAL B C 1
ATOM 2603 O O . VAL A 1 184 ? 16.558 -13.621 43.812 1.00 56.17 299 VAL B O 1
ATOM 2616 N N . ARG A 1 185 ? 17.694 -15.499 44.263 1.00 62.04 300 ARG B N 1
ATOM 2617 C CA . ARG A 1 185 ? 17.221 -15.611 45.628 1.00 64.27 300 ARG B CA 1
ATOM 2618 C C . ARG A 1 185 ? 18.314 -15.215 46.602 1.00 59.29 300 ARG B C 1
ATOM 2619 O O . ARG A 1 185 ? 19.500 -15.461 46.375 1.00 56.75 300 ARG B O 1
ATOM 2640 N N . TYR A 1 186 ? 17.911 -14.637 47.707 1.00 58.41 301 TYR B N 1
ATOM 2641 C CA . TYR A 1 186 ? 18.867 -14.243 48.715 1.00 60.67 301 TYR B CA 1
ATOM 2642 C C . TYR A 1 186 ? 18.278 -14.609 50.044 1.00 56.78 301 TYR B C 1
ATOM 2643 O O . TYR A 1 186 ? 17.067 -14.521 50.200 1.00 61.21 301 TYR B O 1
ATOM 2661 N N . SER A 1 187 ? 19.124 -15.031 50.983 1.00 58.33 302 SER B N 1
ATOM 2662 C CA . SER A 1 187 ? 18.726 -15.067 52.375 1.00 45.64 302 SER B CA 1
ATOM 2663 C C . SER A 1 187 ? 18.665 -13.648 52.949 1.00 47.55 302 SER B C 1
ATOM 2664 O O . SER A 1 187 ? 19.269 -12.695 52.433 1.00 50.25 302 SER B O 1
ATOM 2672 N N . ILE A 1 188 ? 18.044 -13.553 54.120 1.00 43.43 303 ILE B N 1
ATOM 2673 C CA . ILE A 1 188 ? 17.967 -12.285 54.821 1.00 39.60 303 ILE B CA 1
ATOM 2674 C C . ILE A 1 188 ? 19.345 -11.722 55.096 1.00 42.41 303 ILE B C 1
ATOM 2675 O O . ILE A 1 188 ? 19.552 -10.500 55.025 1.00 42.69 303 ILE B O 1
ATOM 2691 N N . ASP A 1 189 ? 20.281 -12.579 55.500 1.00 53.28 304 ASP B N 1
ATOM 2692 C CA . ASP A 1 189 ? 21.588 -12.089 55.893 1.00 50.70 304 ASP B CA 1
ATOM 2693 C C . ASP A 1 189 ? 22.278 -11.512 54.705 1.00 40.27 304 ASP B C 1
ATOM 2694 O O . ASP A 1 189 ? 22.907 -10.464 54.806 1.00 47.97 304 ASP B O 1
ATOM 2703 N N . GLN A 1 190 ? 22.116 -12.160 53.559 1.00 47.97 305 GLN B N 1
ATOM 2704 C CA . GLN A 1 190 ? 22.744 -11.692 52.331 1.00 50.60 305 GLN B CA 1
ATOM 2705 C C . GLN A 1 190 ? 22.216 -10.344 51.923 1.00 51.11 305 GLN B C 1
ATOM 2706 O O . GLN A 1 190 ? 22.991 -9.419 51.630 1.00 48.24 305 GLN B O 1
ATOM 2720 N N . ILE A 1 191 ? 20.885 -10.217 51.925 1.00 44.71 306 ILE B N 1
ATOM 2721 C CA . ILE A 1 191 ? 20.260 -8.991 51.461 1.00 44.28 306 ILE B CA 1
ATOM 2722 C C . ILE A 1 191 ? 20.525 -7.869 52.422 1.00 41.83 306 ILE B C 1
ATOM 2723 O O . ILE A 1 191 ? 20.639 -6.706 52.014 1.00 38.52 306 ILE B O 1
ATOM 2739 N N . THR A 1 192 ? 20.678 -8.177 53.705 1.00 41.38 307 THR B N 1
ATOM 2740 C CA . THR A 1 192 ? 21.217 -7.155 54.583 1.00 42.41 307 THR B CA 1
ATOM 2741 C C . THR A 1 192 ? 22.591 -6.693 54.115 1.00 44.44 307 THR B C 1
ATOM 2742 O O . THR A 1 192 ? 22.818 -5.490 53.979 1.00 43.60 307 THR B O 1
ATOM 2753 N N . THR A 1 193 ? 23.502 -7.591 53.762 1.00 45.76 308 THR B N 1
ATOM 2754 C CA . THR A 1 193 ? 24.808 -7.021 53.401 1.00 52.60 308 THR B CA 1
ATOM 2755 C C . THR A 1 193 ? 24.642 -6.218 52.128 1.00 48.11 308 THR B C 1
ATOM 2756 O O . THR A 1 193 ? 25.223 -5.131 51.969 1.00 43.73 308 THR B O 1
ATOM 2767 N N . MET A 1 194 ? 23.775 -6.689 51.247 1.00 42.94 309 MET B N 1
ATOM 2768 C CA . MET A 1 194 ? 23.588 -5.969 49.986 1.00 46.57 309 MET B CA 1
ATOM 2769 C C . MET A 1 194 ? 23.082 -4.554 50.216 1.00 46.66 309 MET B C 1
ATOM 2770 O O . MET A 1 194 ? 23.655 -3.590 49.699 1.00 44.71 309 MET B O 1
ATOM 2784 N N . ILE A 1 195 ? 22.080 -4.415 51.076 1.00 42.25 310 ILE B N 1
ATOM 2785 C CA . ILE A 1 195 ? 21.460 -3.116 51.365 1.00 42.55 310 ILE B CA 1
ATOM 2786 C C . ILE A 1 195 ? 22.471 -2.201 52.048 1.00 38.86 310 ILE B C 1
ATOM 2787 O O . ILE A 1 195 ? 22.697 -1.059 51.642 1.00 42.42 310 ILE B O 1
ATOM 2803 N N . ILE A 1 196 ? 23.068 -2.667 53.128 1.00 43.43 311 ILE B N 1
ATOM 2804 C CA . ILE A 1 196 ? 24.172 -1.914 53.719 1.00 51.83 311 ILE B CA 1
ATOM 2805 C C . ILE A 1 196 ? 25.192 -1.500 52.651 1.00 37.33 311 ILE B C 1
ATOM 2806 O O . ILE A 1 196 ? 25.631 -0.356 52.591 1.00 43.20 311 ILE B O 1
ATOM 2822 N N . ASN A 1 197 ? 25.568 -2.411 51.776 1.00 39.29 312 ASN B N 1
ATOM 2823 C CA . ASN A 1 197 ? 26.601 -2.066 50.780 1.00 50.79 312 ASN B CA 1
ATOM 2824 C C . ASN A 1 197 ? 26.129 -1.064 49.747 1.00 52.43 312 ASN B C 1
ATOM 2825 O O . ASN A 1 197 ? 26.927 -0.239 49.270 1.00 50.89 312 ASN B O 1
ATOM 2836 N N . GLU A 1 198 ? 24.851 -1.083 49.393 1.00 46.89 313 GLU B N 1
ATOM 2837 C CA . GLU A 1 198 ? 24.340 -0.032 48.514 1.00 38.42 313 GLU B CA 1
ATOM 2838 C C . GLU A 1 198 ? 24.412 1.330 49.199 1.00 48.22 313 GLU B C 1
ATOM 2839 O O . GLU A 1 198 ? 24.893 2.321 48.631 1.00 50.50 313 GLU B O 1
ATOM 2851 N N . ARG A 1 199 ? 23.941 1.403 50.436 1.00 37.94 314 ARG B N 1
ATOM 2852 C CA . ARG A 1 199 ? 23.991 2.683 51.111 1.00 37.86 314 ARG B CA 1
ATOM 2853 C C . ARG A 1 199 ? 25.435 3.207 51.216 1.00 45.71 314 ARG B C 1
ATOM 2854 O O . ARG A 1 199 ? 25.702 4.386 50.955 1.00 51.79 314 ARG B O 1
ATOM 2875 N N . ASN A 1 200 ? 26.391 2.364 51.585 1.00 51.87 315 ASN B N 1
ATOM 2876 C CA . ASN A 1 200 ? 27.762 2.862 51.690 1.00 48.16 315 ASN B CA 1
ATOM 2877 C C . ASN A 1 200 ? 28.282 3.344 50.359 1.00 40.87 315 ASN B C 1
ATOM 2878 O O . ASN A 1 200 ? 29.037 4.320 50.290 1.00 44.80 315 ASN B O 1
ATOM 2889 N N . ARG A 1 201 ? 27.929 2.644 49.288 1.00 37.92 316 ARG B N 1
ATOM 2890 C CA . ARG A 1 201 ? 28.381 3.048 47.955 1.00 36.98 316 ARG B CA 1
ATOM 2891 C C . ARG A 1 201 ? 27.868 4.435 47.613 1.00 52.62 316 ARG B C 1
ATOM 2892 O O . ARG A 1 201 ? 28.654 5.355 47.329 1.00 52.09 316 ARG B O 1
ATOM 2913 N N . ARG A 1 202 ? 26.542 4.614 47.680 1.00 46.39 317 ARG B N 1
ATOM 2914 C CA . ARG A 1 202 ? 25.932 5.938 47.522 1.00 41.39 317 ARG B CA 1
ATOM 2915 C C . ARG A 1 202 ? 26.689 6.992 48.269 1.00 39.22 317 ARG B C 1
ATOM 2916 O O . ARG A 1 202 ? 26.950 8.077 47.754 1.00 60.93 317 ARG B O 1
ATOM 2937 N N . SER A 1 203 ? 26.965 6.722 49.514 1.00 42.52 318 SER B N 1
ATOM 2938 C CA . SER A 1 203 ? 27.620 7.717 50.317 1.00 49.57 318 SER B CA 1
ATOM 2939 C C . SER A 1 203 ? 29.098 7.903 49.948 1.00 52.36 318 SER B C 1
ATOM 2940 O O . SER A 1 203 ? 29.631 9.000 50.151 1.00 47.84 318 SER B O 1
ATOM 2948 N N . ASN A 1 204 ? 29.800 6.845 49.483 1.00 51.84 319 ASN B N 1
ATOM 2949 C CA . ASN A 1 204 ? 31.196 7.007 49.035 1.00 43.60 319 ASN B CA 1
ATOM 2950 C C . ASN A 1 204 ? 31.250 7.783 47.727 1.00 52.66 319 ASN B C 1
ATOM 2951 O O . ASN A 1 204 ? 32.041 8.720 47.596 1.00 50.48 319 ASN B O 1
ATOM 2962 N N . ILE A 1 205 ? 30.360 7.463 46.769 1.00 54.41 320 ILE B N 1
ATOM 2963 C CA . ILE A 1 205 ? 30.345 8.199 45.507 1.00 51.31 320 ILE B CA 1
ATOM 2964 C C . ILE A 1 205 ? 30.024 9.643 45.755 1.00 51.28 320 ILE B C 1
ATOM 2965 O O . ILE A 1 205 ? 30.771 10.532 45.333 1.00 56.66 320 ILE B O 1
ATOM 2981 N N . GLY A 1 206 ? 28.970 9.897 46.512 1.00 52.86 321 GLY B N 1
ATOM 2982 C CA . GLY A 1 206 ? 28.709 11.248 46.991 1.00 49.19 321 GLY B CA 1
ATOM 2983 C C . GLY A 1 206 ? 29.893 12.027 47.522 1.00 52.43 321 GLY B C 1
ATOM 2984 O O . GLY A 1 206 ? 30.162 13.143 47.073 1.00 59.20 321 GLY B O 1
ATOM 2988 N N . ASN A 1 207 ? 30.602 11.487 48.509 1.00 57.64 322 ASN B N 1
ATOM 2989 C CA . ASN A 1 207 ? 31.716 12.248 49.066 1.00 63.13 322 ASN B CA 1
ATOM 2990 C C . ASN A 1 207 ? 32.776 12.494 47.997 1.00 61.22 322 ASN B C 1
ATOM 2991 O O . ASN A 1 207 ? 33.338 13.582 47.907 1.00 62.93 322 ASN B O 1
ATOM 3002 N N . CYS A 1 208 ? 33.008 11.522 47.130 1.00 61.28 323 CYS B N 1
ATOM 3003 C CA . CYS A 1 208 ? 33.996 11.726 46.079 1.00 64.31 323 CYS B CA 1
ATOM 3004 C C . CYS A 1 208 ? 33.559 12.850 45.148 1.00 67.88 323 CYS B C 1
ATOM 3005 O O . CYS A 1 208 ? 34.309 13.798 44.911 1.00 71.05 323 CYS B O 1
ATOM 3013 N N . MET A 1 209 ? 32.328 12.802 44.647 1.00 64.23 324 MET B N 1
ATOM 3014 C CA . MET A 1 209 ? 31.926 13.836 43.697 1.00 62.34 324 MET B CA 1
ATOM 3015 C C . MET A 1 209 ? 31.998 15.216 44.317 1.00 65.85 324 MET B C 1
ATOM 3016 O O . MET A 1 209 ? 32.394 16.172 43.657 1.00 72.64 324 MET B O 1
ATOM 3030 N N . GLU A 1 210 ? 31.581 15.356 45.563 1.00 71.78 325 GLU B N 1
ATOM 3031 C CA . GLU A 1 210 ? 31.740 16.638 46.230 1.00 77.91 325 GLU B CA 1
ATOM 3032 C C . GLU A 1 210 ? 33.198 17.075 46.199 1.00 72.74 325 GLU B C 1
ATOM 3033 O O . GLU A 1 210 ? 33.514 18.213 45.865 1.00 78.98 325 GLU B O 1
ATOM 3045 N N . ALA A 1 211 ? 34.104 16.153 46.481 1.00 66.61 326 ALA B N 1
ATOM 3046 C CA . ALA A 1 211 ? 35.507 16.509 46.621 1.00 82.04 326 ALA B CA 1
ATOM 3047 C C . ALA A 1 211 ? 36.131 16.856 45.281 1.00 78.83 326 ALA B C 1
ATOM 3048 O O . ALA A 1 211 ? 36.950 17.774 45.192 1.00 78.22 326 ALA B O 1
ATOM 3055 N N . LEU A 1 212 ? 35.762 16.133 44.234 1.00 75.76 327 LEU B N 1
ATOM 3056 C CA . LEU A 1 212 ? 36.349 16.348 42.924 1.00 75.10 327 LEU B CA 1
ATOM 3057 C C . LEU A 1 212 ? 35.781 17.573 42.264 1.00 69.14 327 LEU B C 1
ATOM 3058 O O . LEU A 1 212 ? 36.437 18.189 41.436 1.00 80.14 327 LEU B O 1
ATOM 3074 N N . PHE A 1 213 ? 34.565 17.923 42.603 1.00 74.08 328 PHE B N 1
ATOM 3075 C CA . PHE A 1 213 ? 33.977 19.162 42.135 1.00 79.92 328 PHE B CA 1
ATOM 3076 C C . PHE A 1 213 ? 33.709 19.992 43.389 1.00 95.38 328 PHE B C 1
ATOM 3077 O O . PHE A 1 213 ? 32.555 20.281 43.758 1.00 91.30 328 PHE B O 1
ATOM 3094 N N . GLN A 1 214 ? 34.832 20.235 44.097 1.00 102.00 329 GLN B N 1
ATOM 3095 C CA . GLN A 1 214 ? 35.024 21.095 45.277 1.00 99.36 329 GLN B CA 1
ATOM 3096 C C . GLN A 1 214 ? 36.274 21.908 44.950 1.00 99.57 329 GLN B C 1
ATOM 3097 O O . GLN A 1 214 ? 37.208 21.377 44.314 1.00 97.52 329 GLN B O 1
ATOM 3111 N N . LYS B 1 2 ? 15.811 -2.969 77.294 1.00 103.26 117 LYS A N 1
ATOM 3112 C CA . LYS B 1 2 ? 14.920 -3.676 76.381 1.00 103.11 117 LYS A CA 1
ATOM 3113 C C . LYS B 1 2 ? 13.452 -3.501 76.767 1.00 101.00 117 LYS A C 1
ATOM 3114 O O . LYS B 1 2 ? 13.070 -3.659 77.929 1.00 108.70 117 LYS A O 1
ATOM 3132 N N . HIS B 1 3 ? 12.628 -3.214 75.767 1.00 99.19 118 HIS A N 1
ATOM 3133 C CA . HIS B 1 3 ? 11.199 -2.996 75.965 1.00 97.92 118 HIS A CA 1
ATOM 3134 C C . HIS B 1 3 ? 10.474 -4.307 76.273 1.00 83.29 118 HIS A C 1
ATOM 3135 O O . HIS B 1 3 ? 11.036 -5.397 76.203 1.00 91.96 118 HIS A O 1
ATOM 3149 N N . ARG B 1 4 ? 9.201 -4.177 76.629 1.00 69.61 119 ARG A N 1
ATOM 3150 C CA . ARG B 1 4 ? 8.324 -5.304 76.928 1.00 61.34 119 ARG A CA 1
ATOM 3151 C C . ARG B 1 4 ? 7.396 -5.591 75.750 1.00 53.41 119 ARG A C 1
ATOM 3152 O O . ARG B 1 4 ? 7.081 -4.718 74.934 1.00 48.71 119 ARG A O 1
ATOM 3173 N N . ILE B 1 5 ? 6.969 -6.823 75.648 1.00 49.25 120 ILE A N 1
ATOM 3174 C CA . ILE B 1 5 ? 6.054 -7.156 74.573 1.00 58.79 120 ILE A CA 1
ATOM 3175 C C . ILE B 1 5 ? 4.646 -6.682 74.920 1.00 50.00 120 ILE A C 1
ATOM 3176 O O . ILE B 1 5 ? 4.215 -6.689 76.078 1.00 45.60 120 ILE A O 1
ATOM 3192 N N . GLU B 1 6 ? 3.932 -6.279 73.916 1.00 41.68 121 GLU A N 1
ATOM 3193 C CA . GLU B 1 6 ? 2.594 -5.781 74.127 1.00 54.42 121 GLU A CA 1
ATOM 3194 C C . GLU B 1 6 ? 1.683 -6.884 74.660 1.00 54.17 121 GLU A C 1
ATOM 3195 O O . GLU B 1 6 ? 1.653 -8.000 74.126 1.00 43.75 121 GLU A O 1
ATOM 3207 N N . PRO B 1 7 ? 0.958 -6.645 75.718 1.00 46.89 122 PRO A N 1
ATOM 3208 C CA . PRO B 1 7 ? 0.045 -7.663 76.186 1.00 51.30 122 PRO A CA 1
ATOM 3209 C C . PRO B 1 7 ? -1.043 -7.907 75.153 1.00 50.55 122 PRO A C 1
ATOM 3210 O O . PRO B 1 7 ? -1.527 -6.972 74.501 1.00 42.59 122 PRO A O 1
ATOM 3221 N N . VAL B 1 8 ? -1.389 -9.184 75.012 1.00 43.10 123 VAL A N 1
ATOM 3222 C CA . VAL B 1 8 ? -2.551 -9.633 74.299 1.00 45.50 123 VAL A CA 1
ATOM 3223 C C . VAL B 1 8 ? -3.807 -9.226 75.061 1.00 52.46 123 VAL A C 1
ATOM 3224 O O . VAL B 1 8 ? -3.934 -9.470 76.274 1.00 46.98 123 VAL A O 1
ATOM 3237 N N . CYS B 1 9 ? -4.738 -8.605 74.345 1.00 44.33 124 CYS A N 1
ATOM 3238 C CA . CYS B 1 9 ? -5.929 -8.014 74.948 1.00 47.44 124 CYS A CA 1
ATOM 3239 C C . CYS B 1 9 ? -7.265 -8.509 74.330 1.00 58.34 124 CYS A C 1
ATOM 3240 O O . CYS B 1 9 ? -7.451 -8.485 73.100 1.00 56.44 124 CYS A O 1
ATOM 3248 N N . LEU B 1 10 ? -8.190 -8.956 75.188 1.00 53.31 125 LEU A N 1
ATOM 3249 C CA . LEU B 1 10 ? -9.553 -9.317 74.829 1.00 59.26 125 LEU A CA 1
ATOM 3250 C C . LEU B 1 10 ? -10.497 -8.211 75.280 1.00 59.27 125 LEU A C 1
ATOM 3251 O O . LEU B 1 10 ? -10.279 -7.592 76.314 1.00 57.52 125 LEU A O 1
ATOM 3267 N N . LEU B 1 11 ? -11.526 -7.957 74.487 1.00 56.96 126 LEU A N 1
ATOM 3268 C CA . LEU B 1 11 ? -12.609 -7.062 74.841 1.00 54.91 126 LEU A CA 1
ATOM 3269 C C . LEU B 1 11 ? -13.947 -7.741 74.527 1.00 51.44 126 LEU A C 1
ATOM 3270 O O . LEU B 1 11 ? -14.198 -8.106 73.376 1.00 48.67 126 LEU A O 1
ATOM 3286 N N . VAL B 1 12 ? -14.767 -7.935 75.563 1.00 44.34 127 VAL A N 1
ATOM 3287 C CA . VAL B 1 12 ? -16.096 -8.524 75.514 1.00 51.98 127 VAL A CA 1
ATOM 3288 C C . VAL B 1 12 ? -17.118 -7.416 75.655 1.00 52.65 127 VAL A C 1
ATOM 3289 O O . VAL B 1 12 ? -17.078 -6.660 76.632 1.00 45.84 127 VAL A O 1
ATOM 3302 N N . HIS B 1 13 ? -17.990 -7.280 74.656 1.00 53.97 128 HIS A N 1
ATOM 3303 C CA . HIS B 1 13 ? -19.164 -6.412 74.741 1.00 55.92 128 HIS A CA 1
ATOM 3304 C C . HIS B 1 13 ? -20.404 -7.211 75.070 1.00 52.23 128 HIS A C 1
ATOM 3305 O O . HIS B 1 13 ? -20.556 -8.357 74.642 1.00 54.32 128 HIS A O 1
ATOM 3319 N N . GLY B 1 14 ? -21.325 -6.563 75.769 1.00 56.71 129 GLY A N 1
ATOM 3320 C CA . GLY B 1 14 ? -22.572 -7.184 76.110 1.00 57.52 129 GLY A CA 1
ATOM 3321 C C . GLY B 1 14 ? -23.374 -6.340 77.081 1.00 62.94 129 GLY A C 1
ATOM 3322 O O . GLY B 1 14 ? -22.831 -5.553 77.831 1.00 53.18 129 GLY A O 1
ATOM 3326 N N . SER B 1 15 ? -24.684 -6.507 77.085 1.00 74.48 130 SER A N 1
ATOM 3327 C CA . SER B 1 15 ? -25.536 -5.820 78.031 1.00 72.22 130 SER A CA 1
ATOM 3328 C C . SER B 1 15 ? -25.313 -6.354 79.440 1.00 77.71 130 SER A C 1
ATOM 3329 O O . SER B 1 15 ? -24.717 -7.419 79.634 1.00 73.98 130 SER A O 1
ATOM 3337 N N . PRO B 1 16 ? -25.856 -5.668 80.443 1.00 77.76 131 PRO A N 1
ATOM 3338 C CA . PRO B 1 16 ? -25.392 -5.901 81.815 1.00 76.87 131 PRO A CA 1
ATOM 3339 C C . PRO B 1 16 ? -25.359 -7.343 82.290 1.00 88.69 131 PRO A C 1
ATOM 3340 O O . PRO B 1 16 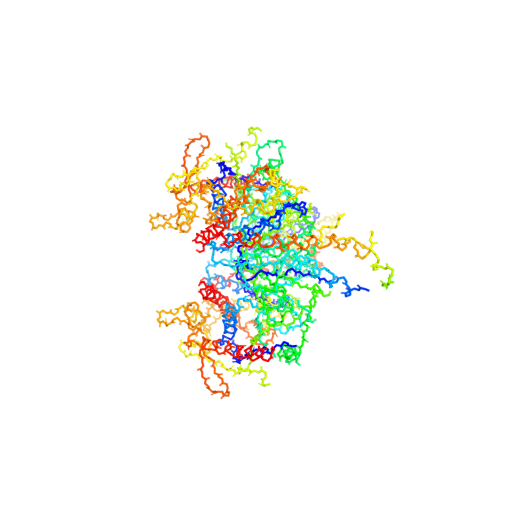? -24.305 -7.767 82.786 1.00 94.07 131 PRO A O 1
ATOM 3351 N N . GLY B 1 17 ? -26.441 -8.101 82.216 1.00 72.82 132 GLY A N 1
ATOM 3352 C CA . GLY B 1 17 ? -26.371 -9.394 82.898 1.00 64.32 132 GLY A CA 1
ATOM 3353 C C . GLY B 1 17 ? -26.190 -10.607 82.003 1.00 62.71 132 GLY A C 1
ATOM 3354 O O . GLY B 1 17 ? -26.847 -11.618 82.216 1.00 59.05 132 GLY A O 1
ATOM 3358 N N . THR B 1 18 ? -25.320 -10.520 80.998 1.00 65.37 133 THR A N 1
ATOM 3359 C CA . THR B 1 18 ? -25.107 -11.574 80.013 1.00 59.56 133 THR A CA 1
ATOM 3360 C C . THR B 1 18 ? -23.803 -12.336 80.233 1.00 56.08 133 THR A C 1
ATOM 3361 O O . THR B 1 18 ? -23.341 -13.029 79.336 1.00 56.91 133 THR A O 1
ATOM 3372 N N . GLY B 1 19 ? -23.155 -12.175 81.363 1.00 54.62 134 GLY A N 1
ATOM 3373 C CA . GLY B 1 19 ? -22.016 -13.011 81.638 1.00 69.00 134 GLY A CA 1
ATOM 3374 C C . GLY B 1 19 ? -20.654 -12.491 81.231 1.00 63.86 134 GLY A C 1
ATOM 3375 O O . GLY B 1 19 ? -19.691 -13.291 81.250 1.00 52.86 134 GLY A O 1
ATOM 3379 N N . LYS B 1 20 ? -20.545 -11.205 80.829 1.00 60.54 135 LYS A N 1
ATOM 3380 C CA . LYS B 1 20 ? -19.248 -10.609 80.509 1.00 55.57 135 LYS A CA 1
ATOM 3381 C C . LYS B 1 20 ? -18.271 -10.912 81.597 1.00 59.27 135 LYS A C 1
ATOM 3382 O O . LYS B 1 20 ? -17.171 -11.415 81.349 1.00 60.21 135 LYS A O 1
ATOM 3401 N N . SER B 1 21 ? -18.637 -10.538 82.817 1.00 57.54 136 SER A N 1
ATOM 3402 C CA . SER B 1 21 ? -17.676 -10.647 83.898 1.00 57.48 136 SER A CA 1
ATOM 3403 C C . SER B 1 21 ? -17.418 -12.111 84.253 1.00 60.48 136 SER A C 1
ATOM 3404 O O . SER B 1 21 ? -16.271 -12.542 84.387 1.00 65.21 136 SER A O 1
ATOM 3412 N N . VAL B 1 22 ? -18.458 -12.929 84.338 1.00 62.52 137 VAL A N 1
ATOM 3413 C CA . VAL B 1 22 ? -18.125 -14.321 84.603 1.00 56.88 137 VAL A CA 1
ATOM 3414 C C . VAL B 1 22 ? -17.221 -14.856 83.490 1.00 54.79 137 VAL A C 1
ATOM 3415 O O . VAL B 1 22 ? -16.386 -15.742 83.732 1.00 50.45 137 VAL A O 1
ATOM 3428 N N . ALA B 1 23 ? -17.390 -14.356 82.254 1.00 43.60 138 ALA A N 1
ATOM 3429 C CA . ALA B 1 23 ? -16.601 -14.849 81.139 1.00 44.59 138 ALA A CA 1
ATOM 3430 C C . ALA B 1 23 ? -15.158 -14.352 81.208 1.00 56.21 138 ALA A C 1
ATOM 3431 O O . ALA B 1 23 ? -14.225 -15.149 81.155 1.00 45.92 138 ALA A O 1
ATOM 3438 N N . THR B 1 24 ? -14.941 -13.037 81.296 1.00 45.55 139 THR A N 1
ATOM 3439 C CA . THR B 1 24 ? -13.559 -12.596 81.364 1.00 60.22 139 THR A CA 1
ATOM 3440 C C . THR B 1 24 ? -12.843 -13.223 82.556 1.00 60.64 139 THR A C 1
ATOM 3441 O O . THR B 1 24 ? -11.631 -13.492 82.477 1.00 53.92 139 THR A O 1
ATOM 3452 N N . ASN B 1 25 ? -13.562 -13.531 83.641 1.00 53.14 140 ASN A N 1
ATOM 3453 C CA . ASN B 1 25 ? -12.842 -14.030 84.808 1.00 50.07 140 ASN A CA 1
ATOM 3454 C C . ASN B 1 25 ? -12.517 -15.493 84.627 1.00 52.59 140 ASN A C 1
ATOM 3455 O O . ASN B 1 25 ? -11.420 -15.929 84.999 1.00 50.29 140 ASN A O 1
ATOM 3466 N N . LEU B 1 26 ? -13.408 -16.231 83.960 1.00 50.21 141 LEU A N 1
ATOM 3467 C CA . LEU B 1 26 ? -13.142 -17.622 83.678 1.00 39.03 141 LEU A CA 1
ATOM 3468 C C . LEU B 1 26 ? -11.952 -17.794 82.776 1.00 42.89 141 LEU A C 1
ATOM 3469 O O . LEU B 1 26 ? -11.260 -18.815 82.839 1.00 48.01 141 LEU A O 1
ATOM 3485 N N . ILE B 1 27 ? -11.714 -16.818 81.922 1.00 37.53 142 ILE A N 1
ATOM 3486 C CA . ILE B 1 27 ? -10.660 -16.877 80.945 1.00 44.59 142 ILE A CA 1
ATOM 3487 C C . ILE B 1 27 ? -9.361 -16.445 81.609 1.00 45.60 142 ILE A C 1
ATOM 3488 O O . ILE B 1 27 ? -8.346 -17.135 81.505 1.00 38.87 142 ILE A O 1
ATOM 3504 N N . ALA B 1 28 ? -9.449 -15.408 82.443 1.00 40.67 143 ALA A N 1
ATOM 3505 C CA . ALA B 1 28 ? -8.286 -14.936 83.197 1.00 55.04 143 ALA A CA 1
ATOM 3506 C C . ALA B 1 28 ? -7.662 -16.042 84.034 1.00 48.68 143 ALA A C 1
ATOM 3507 O O . ALA B 1 28 ? -6.473 -16.339 83.900 1.00 49.26 143 ALA A O 1
ATOM 3514 N N . ARG B 1 29 ? -8.468 -16.700 84.860 1.00 47.92 144 ARG A N 1
ATOM 3515 C CA . ARG B 1 29 ? -7.973 -17.781 85.725 1.00 46.82 144 ARG A CA 1
ATOM 3516 C C . ARG B 1 29 ? -7.425 -18.995 84.956 1.00 49.13 144 ARG A C 1
ATOM 3517 O O . ARG B 1 29 ? -6.512 -19.673 85.438 1.00 55.87 144 ARG A O 1
ATOM 3538 N N . ALA B 1 30 ? -8.016 -19.349 83.813 1.00 48.33 145 ALA A N 1
ATOM 3539 C CA . ALA B 1 30 ? -7.505 -20.450 83.032 1.00 43.21 145 ALA A CA 1
ATOM 3540 C C . ALA B 1 30 ? -6.121 -20.125 82.464 1.00 42.55 145 ALA A C 1
ATOM 3541 O O . ALA B 1 30 ? -5.234 -20.982 82.401 1.00 44.80 145 ALA A O 1
ATOM 3548 N N . ILE B 1 31 ? -5.980 -18.911 81.965 1.00 42.32 146 ILE A N 1
ATOM 3549 C CA . ILE B 1 31 ? -4.715 -18.388 81.490 1.00 53.79 146 ILE A CA 1
ATOM 3550 C C . ILE B 1 31 ? -3.678 -18.417 82.626 1.00 54.12 146 ILE A C 1
ATOM 3551 O O . ILE B 1 31 ? -2.555 -18.908 82.465 1.00 50.16 146 ILE A O 1
ATOM 3567 N N . ALA B 1 32 ? -4.079 -17.973 83.814 1.00 47.67 147 ALA A N 1
ATOM 3568 C CA . ALA B 1 32 ? -3.160 -17.922 84.937 1.00 52.26 147 ALA A CA 1
ATOM 3569 C C . ALA B 1 32 ? -2.729 -19.307 85.373 1.00 55.38 147 ALA A C 1
ATOM 3570 O O . ALA B 1 32 ? -1.541 -19.539 85.617 1.00 56.85 147 ALA A O 1
ATOM 3577 N N . GLU B 1 33 ? -3.653 -20.249 85.419 1.00 47.39 148 GLU A N 1
ATOM 3578 C CA . GLU B 1 33 ? -3.245 -21.631 85.606 1.00 47.95 148 GLU A CA 1
ATOM 3579 C C . GLU B 1 33 ? -2.187 -22.045 84.571 1.00 62.44 148 GLU A C 1
ATOM 3580 O O . GLU B 1 33 ? -1.071 -22.431 84.947 1.00 60.21 148 GLU A O 1
ATOM 3592 N N . ALA B 1 34 ? -2.505 -21.931 83.257 1.00 52.25 149 ALA A N 1
ATOM 3593 C CA . ALA B 1 34 ? -1.577 -22.332 82.205 1.00 47.14 149 ALA A CA 1
ATOM 3594 C C . ALA B 1 34 ? -0.167 -21.720 82.370 1.00 58.68 149 ALA A C 1
ATOM 3595 O O . ALA B 1 34 ? 0.812 -22.230 81.821 1.00 58.00 149 ALA A O 1
ATOM 3602 N N . GLU B 1 35 ? -0.054 -20.590 83.038 1.00 44.64 150 GLU A N 1
ATOM 3603 C CA . GLU B 1 35 ? 1.182 -19.834 83.063 1.00 52.90 150 GLU A CA 1
ATOM 3604 C C . GLU B 1 35 ? 1.682 -19.624 84.492 1.00 54.98 150 GLU A C 1
ATOM 3605 O O . GLU B 1 35 ? 2.443 -18.710 84.737 1.00 63.09 150 GLU A O 1
ATOM 3617 N N . ASN B 1 36 ? 1.213 -20.409 85.443 1.00 63.62 151 ASN A N 1
ATOM 3618 C CA . ASN B 1 36 ? 1.603 -20.328 86.862 1.00 66.19 151 ASN A CA 1
ATOM 3619 C C . ASN B 1 36 ? 1.717 -18.888 87.345 1.00 58.11 151 ASN A C 1
ATOM 3620 O O . ASN B 1 36 ? 2.754 -18.451 87.831 1.00 60.94 151 ASN A O 1
ATOM 3631 N N . THR B 1 37 ? 0.607 -18.160 87.239 1.00 56.69 152 THR A N 1
ATOM 3632 C CA . THR B 1 37 ? 0.551 -16.794 87.708 1.00 41.28 152 THR A CA 1
ATOM 3633 C C . THR B 1 37 ? -0.799 -16.564 88.344 1.00 44.79 152 THR A C 1
ATOM 3634 O O . THR B 1 37 ? -1.502 -17.506 88.706 1.00 61.23 152 THR A O 1
ATOM 3645 N N . SER B 1 38 ? -1.132 -15.297 88.518 1.00 40.63 153 SER A N 1
ATOM 3646 C CA . SER B 1 38 ? -2.317 -14.839 89.188 1.00 46.37 153 SER A CA 1
ATOM 3647 C C . SER B 1 38 ? -2.999 -13.726 88.370 1.00 46.29 153 SER A C 1
ATOM 3648 O O . SER B 1 38 ? -2.421 -13.151 87.463 1.00 42.76 153 SER A O 1
ATOM 3656 N N . THR B 1 39 ? -4.166 -13.288 88.794 1.00 33.12 154 THR A N 1
ATOM 3657 C CA . THR B 1 39 ? -4.868 -12.263 88.078 1.00 36.67 154 THR A CA 1
ATOM 3658 C C . THR B 1 39 ? -4.907 -11.092 89.002 1.00 36.07 154 THR A C 1
ATOM 3659 O O . THR B 1 39 ? -4.859 -11.247 90.205 1.00 43.77 154 THR A O 1
ATOM 3670 N N . TYR B 1 40 ? -5.141 -9.943 88.435 1.00 31.78 155 TYR A N 1
ATOM 3671 C CA . TYR B 1 40 ? -5.277 -8.757 89.218 1.00 39.72 155 TYR A CA 1
ATOM 3672 C C . TYR B 1 40 ? -6.485 -8.045 88.618 1.00 41.45 155 TYR A C 1
ATOM 3673 O O . TYR B 1 40 ? -6.552 -7.856 87.399 1.00 41.66 155 TYR A O 1
ATOM 3691 N N . SER B 1 41 ? -7.453 -7.689 89.440 1.00 43.06 156 SER A N 1
ATOM 3692 C CA . SER B 1 41 ? -8.662 -7.041 88.925 1.00 59.19 156 SER A CA 1
ATOM 3693 C C . SER B 1 41 ? -8.648 -5.559 89.189 1.00 49.85 156 SER A C 1
ATOM 3694 O O . SER B 1 41 ? -8.321 -5.133 90.289 1.00 54.94 156 SER A O 1
ATOM 3702 N N . LEU B 1 42 ? -8.955 -4.793 88.175 1.00 60.36 157 LEU A N 1
ATOM 3703 C CA . LEU B 1 42 ? -9.139 -3.360 88.362 1.00 62.71 157 LEU A CA 1
ATOM 3704 C C . LEU B 1 42 ? -10.632 -3.032 88.475 1.00 67.17 157 LEU A C 1
ATOM 3705 O O . LEU B 1 42 ? -11.451 -3.607 87.757 1.00 52.38 157 LEU A O 1
ATOM 3721 N N . PRO B 1 43 ? -11.012 -2.111 89.359 1.00 80.51 158 PRO A N 1
ATOM 3722 C CA . PRO B 1 43 ? -12.426 -1.717 89.476 1.00 80.24 158 PRO A CA 1
ATOM 3723 C C . PRO B 1 43 ? -12.890 -0.971 88.249 1.00 73.56 158 PRO A C 1
ATOM 3724 O O . PRO B 1 43 ? -12.073 -0.571 87.410 1.00 75.28 158 PRO A O 1
ATOM 3735 N N . PRO B 1 44 ? -14.194 -0.786 88.105 1.00 78.39 159 PRO A N 1
ATOM 3736 C CA . PRO B 1 44 ? -14.700 0.237 87.190 1.00 83.11 159 PRO A CA 1
ATOM 3737 C C . PRO B 1 44 ? -14.278 1.587 87.717 1.00 77.54 159 PRO A C 1
ATOM 3738 O O . PRO B 1 44 ? -14.074 1.758 88.918 1.00 80.79 159 PRO A O 1
ATOM 3749 N N . ASP B 1 45 ? -14.121 2.542 86.812 1.00 81.54 160 ASP A N 1
ATOM 3750 C CA . ASP B 1 45 ? -13.470 3.808 87.139 1.00 86.93 160 ASP A CA 1
ATOM 3751 C C . ASP B 1 45 ? -12.082 3.490 87.712 1.00 82.09 160 ASP A C 1
ATOM 3752 O O . ASP B 1 45 ? -11.797 3.822 88.865 1.00 84.67 160 ASP A O 1
ATOM 3761 N N . PRO B 1 46 ? -11.217 2.804 86.945 1.00 82.28 161 PRO A N 1
ATOM 3762 C CA . PRO B 1 46 ? -9.917 2.386 87.494 1.00 73.57 161 PRO A CA 1
ATOM 3763 C C . PRO B 1 46 ? -8.962 3.562 87.585 1.00 71.73 161 PRO A C 1
ATOM 3764 O O . PRO B 1 46 ? -8.782 4.292 86.606 1.00 68.27 161 PRO A O 1
ATOM 3775 N N . SER B 1 47 ? -8.356 3.751 88.762 1.00 69.59 162 SER A N 1
ATOM 3776 C CA . SER B 1 47 ? -7.432 4.859 88.968 1.00 73.54 162 SER A CA 1
ATOM 3777 C C . SER B 1 47 ? -6.114 4.505 89.656 1.00 71.44 162 SER A C 1
ATOM 3778 O O . SER B 1 47 ? -5.148 5.246 89.452 1.00 71.50 162 SER A O 1
ATOM 3786 N N . HIS B 1 48 ? -6.038 3.427 90.460 1.00 66.29 163 HIS A N 1
ATOM 3787 C CA . HIS B 1 48 ? -4.933 3.059 91.338 1.00 61.76 163 HIS A CA 1
ATOM 3788 C C . HIS B 1 48 ? -4.635 1.587 91.120 1.00 61.56 163 HIS A C 1
ATOM 3789 O O . HIS B 1 48 ? -5.552 0.777 90.978 1.00 62.56 163 HIS A O 1
ATOM 3803 N N . PHE B 1 49 ? -3.370 1.205 91.140 1.00 59.62 164 PHE A N 1
ATOM 3804 C CA . PHE B 1 49 ? -3.082 -0.206 90.965 1.00 48.91 164 PHE A CA 1
ATOM 3805 C C . PHE B 1 49 ? -2.573 -0.835 92.227 1.00 43.27 164 PHE A C 1
ATOM 3806 O O . PHE B 1 49 ? -1.872 -1.815 92.161 1.00 48.80 164 PHE A O 1
ATOM 3823 N N . ASP B 1 50 ? -2.947 -0.303 93.367 1.00 49.09 165 ASP A N 1
ATOM 3824 C CA . ASP B 1 50 ? -2.588 -0.922 94.639 1.00 59.58 165 ASP A CA 1
ATOM 3825 C C . ASP B 1 50 ? -3.021 -2.386 94.673 1.00 61.04 165 ASP A C 1
ATOM 3826 O O . ASP B 1 50 ? -4.174 -2.731 94.331 1.00 48.26 165 ASP A O 1
ATOM 3835 N N . GLY B 1 51 ? -2.045 -3.238 95.054 1.00 47.02 166 GLY A N 1
ATOM 3836 C CA . GLY B 1 51 ? -2.187 -4.661 95.051 1.00 41.08 166 GLY A CA 1
ATOM 3837 C C . GLY B 1 51 ? -1.645 -5.305 93.813 1.00 41.26 166 GLY A C 1
ATOM 3838 O O . GLY B 1 51 ? -1.505 -6.530 93.748 1.00 44.23 166 GLY A O 1
ATOM 3842 N N . TYR B 1 52 ? -1.371 -4.518 92.818 1.00 38.87 167 TYR A N 1
ATOM 3843 C CA . TYR B 1 52 ? -0.695 -5.050 91.673 1.00 50.04 167 TYR A CA 1
ATOM 3844 C C . TYR B 1 52 ? 0.725 -5.457 92.055 1.00 46.45 167 TYR A C 1
ATOM 3845 O O . TYR B 1 52 ? 1.499 -4.625 92.537 1.00 37.40 167 TYR A O 1
ATOM 3863 N N . LYS B 1 53 ? 1.064 -6.714 91.795 1.00 47.85 168 LYS A N 1
ATOM 3864 C CA . LYS B 1 53 ? 2.385 -7.296 91.965 1.00 52.46 168 LYS A CA 1
ATOM 3865 C C . LYS B 1 53 ? 2.791 -8.043 90.717 1.00 46.34 168 LYS A C 1
ATOM 3866 O O . LYS B 1 53 ? 3.315 -9.147 90.790 1.00 48.22 168 LYS A O 1
ATOM 3885 N N . GLN B 1 54 ? 2.511 -7.485 89.542 1.00 50.08 169 GLN A N 1
ATOM 3886 C CA . GLN B 1 54 ? 2.952 -8.071 88.265 1.00 43.42 169 GLN A CA 1
ATOM 3887 C C . GLN B 1 54 ? 2.344 -9.438 87.982 1.00 43.32 169 GLN A C 1
ATOM 3888 O O . GLN B 1 54 ? 2.909 -10.248 87.243 1.00 43.75 169 GLN A O 1
ATOM 3902 N N . GLN B 1 55 ? 1.146 -9.647 88.476 1.00 34.48 170 GLN A N 1
ATOM 3903 C CA . GLN B 1 55 ? 0.251 -10.686 87.978 1.00 40.67 170 GLN A CA 1
ATOM 3904 C C . GLN B 1 55 ? 0.297 -10.733 86.474 1.00 46.31 170 GLN A C 1
ATOM 3905 O O . GLN B 1 55 ? 0.257 -9.694 85.819 1.00 43.84 170 GLN A O 1
ATOM 3919 N N . GLY B 1 56 ? 0.297 -11.937 85.918 1.00 42.77 171 GLY A N 1
ATOM 3920 C CA . GLY B 1 56 ? 0.361 -12.038 84.487 1.00 45.67 171 GLY A CA 1
ATOM 3921 C C . GLY B 1 56 ? -0.907 -11.634 83.768 1.00 40.33 171 GLY A C 1
ATOM 3922 O O . GLY B 1 56 ? -0.862 -11.325 82.580 1.00 38.37 171 GLY A O 1
ATOM 3926 N N . VAL B 1 57 ? -2.044 -11.691 84.429 1.00 38.48 172 VAL A N 1
ATOM 3927 C CA . VAL B 1 57 ? -3.321 -11.484 83.781 1.00 42.20 172 VAL A CA 1
ATOM 3928 C C . VAL B 1 57 ? -3.975 -10.374 84.522 1.00 42.59 172 VAL A C 1
ATOM 3929 O O . VAL B 1 57 ? -4.061 -10.430 85.745 1.00 40.44 172 VAL A O 1
ATOM 3942 N N . VAL B 1 58 ? -4.379 -9.351 83.795 1.00 41.70 173 VAL A N 1
ATOM 3943 C CA . VAL B 1 58 ? -5.085 -8.228 84.386 1.00 42.48 173 VAL A CA 1
ATOM 3944 C C . VAL B 1 58 ? -6.481 -8.209 83.819 1.00 54.44 173 VAL A C 1
ATOM 3945 O O . VAL B 1 58 ? -6.679 -8.325 82.599 1.00 47.92 173 VAL A O 1
ATOM 3958 N N . ILE B 1 59 ? -7.440 -7.969 84.683 1.00 49.76 174 ILE A N 1
ATOM 3959 C CA . ILE B 1 59 ? -8.821 -7.809 84.261 1.00 43.68 174 ILE A CA 1
ATOM 3960 C C . ILE B 1 59 ? -9.289 -6.374 84.444 1.00 50.64 174 ILE A C 1
ATOM 3961 O O . ILE B 1 59 ? -9.132 -5.801 85.527 1.00 57.81 174 ILE A O 1
ATOM 3977 N N . MET B 1 60 ? -9.998 -5.847 83.453 1.00 56.02 175 MET A N 1
ATOM 3978 C CA . MET B 1 60 ? -10.757 -4.612 83.610 1.00 56.89 175 MET A CA 1
ATOM 3979 C C . MET B 1 60 ? -12.250 -4.871 83.443 1.00 61.82 175 MET A C 1
ATOM 3980 O O . MET B 1 60 ? -12.672 -5.548 82.503 1.00 67.41 175 MET A O 1
ATOM 3994 N N . ASP B 1 61 ? -13.073 -4.311 84.308 1.00 61.78 176 ASP A N 1
ATOM 3995 C CA . ASP B 1 61 ? -14.516 -4.455 84.100 1.00 70.67 176 ASP A CA 1
ATOM 3996 C C . ASP B 1 61 ? -15.138 -3.098 83.861 1.00 71.92 176 ASP A C 1
ATOM 3997 O O . ASP B 1 61 ? -14.563 -2.052 84.169 1.00 77.12 176 ASP A O 1
ATOM 4006 N N . ASP B 1 62 ? -16.296 -3.139 83.242 1.00 75.42 177 ASP A N 1
ATOM 4007 C CA . ASP B 1 62 ? -16.908 -1.927 82.711 1.00 81.83 177 ASP A CA 1
ATOM 4008 C C . ASP B 1 62 ? -15.875 -0.923 82.208 1.00 79.96 177 ASP A C 1
ATOM 4009 O O . ASP B 1 62 ? -15.732 0.163 82.778 1.00 84.86 177 ASP A O 1
ATOM 4018 N N . LEU B 1 63 ? -15.156 -1.279 81.144 1.00 72.56 178 LEU A N 1
ATOM 4019 C CA . LEU B 1 63 ? -14.303 -0.339 80.434 1.00 72.27 178 LEU A CA 1
ATOM 4020 C C . LEU B 1 63 ? -15.136 0.648 79.621 1.00 76.94 178 LEU A C 1
ATOM 4021 O O . LEU B 1 63 ? -15.901 0.263 78.728 1.00 75.27 178 LEU A O 1
ATOM 4037 N N . ASN B 1 64 ? -14.928 1.922 79.878 1.00 79.16 179 ASN A N 1
ATOM 4038 C CA . ASN B 1 64 ? -15.628 2.967 79.150 1.00 82.24 179 ASN A CA 1
ATOM 4039 C C . ASN B 1 64 ? -14.945 3.209 77.798 1.00 86.01 179 ASN A C 1
ATOM 4040 O O . ASN B 1 64 ? -13.737 3.466 77.739 1.00 79.96 179 ASN A O 1
ATOM 4051 N N . GLN B 1 65 ? -15.717 3.110 76.710 1.00 93.01 180 GLN A N 1
ATOM 4052 C CA . GLN B 1 65 ? -15.142 3.029 75.368 1.00 99.10 180 GLN A CA 1
ATOM 4053 C C . GLN B 1 65 ? -14.718 4.381 74.783 1.00 97.69 180 GLN A C 1
ATOM 4054 O O . GLN B 1 65 ? -14.109 4.394 73.711 1.00 95.55 180 GLN A O 1
ATOM 4068 N N . ASN B 1 66 ? -14.995 5.502 75.449 1.00 82.93 181 ASN A N 1
ATOM 4069 C CA . ASN B 1 66 ? -14.627 6.818 74.935 1.00 85.27 181 ASN A CA 1
ATOM 4070 C C . ASN B 1 66 ? -13.118 6.972 74.739 1.00 89.46 181 ASN A C 1
ATOM 4071 O O . ASN B 1 66 ? -12.366 6.830 75.709 1.00 88.60 181 ASN A O 1
ATOM 4082 N N . PRO B 1 67 ? -12.635 7.375 73.547 1.00 87.04 182 PRO A N 1
ATOM 4083 C CA . PRO B 1 67 ? -11.179 7.543 73.402 1.00 85.44 182 PRO A CA 1
ATOM 4084 C C . PRO B 1 67 ? -10.628 8.720 74.180 1.00 89.28 182 PRO A C 1
ATOM 4085 O O . PRO B 1 67 ? -9.458 8.670 74.602 1.00 88.47 182 PRO A O 1
ATOM 4096 N N . ASP B 1 68 ? -11.426 9.749 74.441 1.00 91.66 183 ASP A N 1
ATOM 4097 C CA . ASP B 1 68 ? -10.926 10.830 75.269 1.00 98.49 183 ASP A CA 1
ATOM 4098 C C . ASP B 1 68 ? -11.205 10.626 76.755 1.00 95.65 183 ASP A C 1
ATOM 4099 O O . ASP B 1 68 ? -10.851 11.497 77.559 1.00 105.61 183 ASP A O 1
ATOM 4106 N N . GLY B 1 69 ? -11.804 9.505 77.150 1.00 79.90 184 GLY A N 1
ATOM 4107 C CA . GLY B 1 69 ? -12.066 9.274 78.553 1.00 76.05 184 GLY A CA 1
ATOM 4108 C C . GLY B 1 69 ? -10.858 8.732 79.326 1.00 81.54 184 GLY A C 1
ATOM 4109 O O . GLY B 1 69 ? -9.847 8.282 78.772 1.00 72.52 184 GLY A O 1
ATOM 4113 N N . ALA B 1 70 ? -10.985 8.763 80.656 1.00 79.25 185 ALA A N 1
ATOM 4114 C CA . ALA B 1 70 ? -9.906 8.290 81.527 1.00 77.95 185 ALA A CA 1
ATOM 4115 C C . ALA B 1 70 ? -9.639 6.783 81.387 1.00 79.80 185 ALA A C 1
ATOM 4116 O O . ALA B 1 70 ? -8.477 6.339 81.439 1.00 68.40 185 ALA A O 1
ATOM 4123 N N . ASP B 1 71 ? -10.712 5.980 81.246 1.00 85.86 186 ASP A N 1
ATOM 4124 C CA . ASP B 1 71 ? -10.587 4.532 81.104 1.00 70.39 186 ASP A CA 1
ATOM 4125 C C . ASP B 1 71 ? -9.666 4.152 79.943 1.00 72.22 186 ASP A C 1
ATOM 4126 O O . ASP B 1 71 ? -8.827 3.256 80.098 1.00 69.88 186 ASP A O 1
ATOM 4135 N N . MET B 1 72 ? -9.775 4.843 78.782 1.00 71.10 187 MET A N 1
ATOM 4136 C CA . MET B 1 72 ? -8.971 4.471 77.612 1.00 72.51 187 MET A CA 1
ATOM 4137 C C . MET B 1 72 ? -7.553 5.035 77.659 1.00 65.15 187 MET A C 1
ATOM 4138 O O . MET B 1 72 ? -6.642 4.462 77.058 1.00 61.31 187 MET A O 1
ATOM 4152 N N . LYS B 1 73 ? -7.357 6.165 78.317 1.00 64.26 188 LYS A N 1
ATOM 4153 C CA . LYS B 1 73 ? -6.013 6.704 78.446 1.00 64.94 188 LYS A CA 1
ATOM 4154 C C . LYS B 1 73 ? -5.139 5.748 79.219 1.00 62.42 188 LYS A C 1
ATOM 4155 O O . LYS B 1 73 ? -3.937 5.663 78.970 1.00 61.99 188 LYS A O 1
ATOM 4174 N N . LEU B 1 74 ? -5.744 5.022 80.151 1.00 62.15 189 LEU A N 1
ATOM 4175 C CA . LEU B 1 74 ? -5.062 4.006 80.929 1.00 61.27 189 LEU A CA 1
ATOM 4176 C C . LEU B 1 74 ? -4.820 2.758 80.113 1.00 57.99 189 LEU A C 1
ATOM 4177 O O . LEU B 1 74 ? -3.692 2.283 79.978 1.00 63.90 189 LEU A O 1
ATOM 4193 N N . PHE B 1 75 ? -5.890 2.170 79.631 1.00 60.11 190 PHE A N 1
ATOM 4194 C CA . PHE B 1 75 ? -5.771 1.124 78.643 1.00 61.38 190 PHE A CA 1
ATOM 4195 C C . PHE B 1 75 ? -4.613 1.316 77.676 1.00 57.18 190 PHE A C 1
ATOM 4196 O O . PHE B 1 75 ? -3.895 0.369 77.374 1.00 68.49 190 PHE A O 1
ATOM 4213 N N . CYS B 1 76 ? -4.408 2.519 77.169 1.00 58.86 191 CYS A N 1
ATOM 4214 C CA . CYS B 1 76 ? -3.387 2.681 76.148 1.00 61.71 191 CYS A CA 1
ATOM 4215 C C . CYS B 1 76 ? -2.009 2.594 76.753 1.00 58.47 191 CYS A C 1
ATOM 4216 O O . CYS B 1 76 ? -1.092 2.041 76.131 1.00 58.85 191 CYS A O 1
ATOM 4224 N N . GLN B 1 77 ? -1.851 3.121 77.968 1.00 54.37 192 GLN A N 1
ATOM 4225 C CA . GLN B 1 77 ? -0.611 2.949 78.725 1.00 61.52 192 GLN A CA 1
ATOM 4226 C C . GLN B 1 77 ? -0.346 1.482 79.013 1.00 47.48 192 GLN A C 1
ATOM 4227 O O . GLN B 1 77 ? 0.762 0.994 78.806 1.00 53.96 192 GLN A O 1
ATOM 4241 N N . MET B 1 78 ? -1.372 0.756 79.451 1.00 58.04 193 MET A N 1
ATOM 4242 C CA . MET B 1 78 ? -1.194 -0.650 79.807 1.00 50.68 193 MET A CA 1
ATOM 4243 C C . MET B 1 78 ? -0.873 -1.479 78.601 1.00 48.13 193 MET A C 1
ATOM 4244 O O . MET B 1 78 ? -0.108 -2.430 78.710 1.00 43.62 193 MET A O 1
ATOM 4258 N N . VAL B 1 79 ? -1.533 -1.216 77.470 1.00 58.20 194 VAL A N 1
ATOM 4259 C CA . VAL B 1 79 ? -1.448 -2.133 76.339 1.00 48.42 194 VAL A CA 1
ATOM 4260 C C . VAL B 1 79 ? -0.523 -1.486 75.347 1.00 49.87 194 VAL A C 1
ATOM 4261 O O . VAL B 1 79 ? -0.939 -0.880 74.375 1.00 58.45 194 VAL A O 1
ATOM 4274 N N . SER B 1 80 ? 0.751 -1.589 75.624 1.00 61.04 195 SER A N 1
ATOM 4275 C CA . SER B 1 80 ? 1.736 -0.868 74.870 1.00 55.79 195 SER A CA 1
ATOM 4276 C C . SER B 1 80 ? 3.069 -1.563 75.122 1.00 48.42 195 SER A C 1
ATOM 4277 O O . SER B 1 80 ? 3.155 -2.466 75.950 1.00 49.46 195 SER A O 1
ATOM 4285 N N . THR B 1 81 ? 4.088 -1.173 74.370 1.00 49.71 196 THR A N 1
ATOM 4286 C CA . THR B 1 81 ? 5.455 -1.629 74.596 1.00 54.82 196 THR A CA 1
ATOM 4287 C C . THR B 1 81 ? 6.248 -0.613 75.371 1.00 64.37 196 THR A C 1
ATOM 4288 O O . THR B 1 81 ? 7.451 -0.820 75.579 1.00 65.94 196 THR A O 1
ATOM 4299 N N . VAL B 1 82 ? 5.592 0.501 75.761 1.00 57.26 197 VAL A N 1
ATOM 4300 C CA . VAL B 1 82 ? 6.197 1.611 76.488 1.00 61.09 197 VAL A CA 1
ATOM 4301 C C . VAL B 1 82 ? 6.235 1.302 77.961 1.00 57.33 197 VAL A C 1
ATOM 4302 O O . VAL B 1 82 ? 5.241 0.848 78.531 1.00 59.00 197 VAL A O 1
ATOM 4315 N N . GLU B 1 83 ? 7.305 1.680 78.608 1.00 53.00 198 GLU A N 1
ATOM 4316 C CA . GLU B 1 83 ? 7.318 1.557 80.046 1.00 59.14 198 GLU A CA 1
ATOM 4317 C C . GLU B 1 83 ? 6.076 2.173 80.637 1.00 46.97 198 GLU A C 1
ATOM 4318 O O . GLU B 1 83 ? 5.753 3.318 80.340 1.00 50.04 198 GLU A O 1
ATOM 4330 N N . PHE B 1 84 ? 5.447 1.446 81.567 1.00 51.66 199 PHE A N 1
ATOM 4331 C CA . PHE B 1 84 ? 4.320 1.964 82.345 1.00 51.32 199 PHE A CA 1
ATOM 4332 C C . PHE B 1 84 ? 4.619 1.797 83.827 1.00 40.26 199 PHE A C 1
ATOM 4333 O O . PHE B 1 84 ? 4.774 0.677 84.302 1.00 42.13 199 PHE A O 1
ATOM 4350 N N . ILE B 1 85 ? 4.643 2.887 84.569 1.00 46.54 200 ILE A N 1
ATOM 4351 C CA . ILE B 1 85 ? 4.696 2.736 86.022 1.00 52.26 200 ILE A CA 1
ATOM 4352 C C . ILE B 1 85 ? 3.355 3.113 86.656 1.00 51.39 200 ILE A C 1
ATOM 4353 O O . ILE B 1 85 ? 3.139 4.289 86.961 1.00 57.84 200 ILE A O 1
ATOM 4369 N N . PRO B 1 86 ? 2.479 2.162 86.971 1.00 44.77 201 PRO A N 1
ATOM 4370 C CA . PRO B 1 86 ? 1.108 2.533 87.308 1.00 44.53 201 PRO A CA 1
ATOM 4371 C C . PRO B 1 86 ? 1.047 3.321 88.603 1.00 52.68 201 PRO A C 1
ATOM 4372 O O . PRO B 1 86 ? 1.839 3.100 89.537 1.00 51.38 201 PRO A O 1
ATOM 4383 N N . PRO B 1 87 ? 0.132 4.264 88.693 1.00 54.61 202 PRO A N 1
ATOM 4384 C CA . PRO B 1 87 ? -0.011 5.037 89.919 1.00 43.79 202 PRO A CA 1
ATOM 4385 C C . PRO B 1 87 ? -0.526 4.191 91.038 1.00 44.44 202 PRO A C 1
ATOM 4386 O O . PRO B 1 87 ? -1.333 3.276 90.846 1.00 42.36 202 PRO A O 1
ATOM 4397 N N . MET B 1 88 ? -0.140 4.603 92.232 1.00 53.95 203 MET A N 1
ATOM 4398 C CA . MET B 1 88 ? -0.508 3.903 93.446 1.00 44.14 203 MET A CA 1
ATOM 4399 C C . MET B 1 88 ? -0.864 4.917 94.502 1.00 43.58 203 MET A C 1
ATOM 4400 O O . MET B 1 88 ? -0.220 5.943 94.637 1.00 57.88 203 MET A O 1
ATOM 4414 N N . ALA B 1 89 ? -1.807 4.561 95.336 1.00 47.94 204 ALA A N 1
ATOM 4415 C CA . ALA B 1 89 ? -2.075 5.357 96.525 1.00 60.21 204 ALA A CA 1
ATOM 4416 C C . ALA B 1 89 ? -0.933 5.250 97.555 1.00 50.40 204 ALA A C 1
ATOM 4417 O O . ALA B 1 89 ? -0.451 6.269 98.064 1.00 52.83 204 ALA A O 1
ATOM 4424 N N . SER B 1 90 ? -0.505 4.034 97.895 1.00 42.51 205 SER A N 1
ATOM 4425 C CA . SER B 1 90 ? 0.538 3.847 98.902 1.00 55.01 205 SER A CA 1
ATOM 4426 C C . SER B 1 90 ? 1.904 4.262 98.385 1.00 48.23 205 SER A C 1
ATOM 4427 O O . SER B 1 90 ? 2.329 3.802 97.333 1.00 45.69 205 SER A O 1
ATOM 4435 N N . LEU B 1 91 ? 2.595 5.146 99.102 1.00 57.15 206 LEU A N 1
ATOM 4436 C CA . LEU B 1 91 ? 3.996 5.395 98.760 1.00 56.85 206 LEU A CA 1
ATOM 4437 C C . LEU B 1 91 ? 4.784 4.086 98.658 1.00 55.18 206 LEU A C 1
ATOM 4438 O O . LEU B 1 91 ? 5.454 3.836 97.653 1.00 48.06 206 LEU A O 1
ATOM 4454 N N . ALA B 1 92 ? 4.602 3.194 99.627 1.00 48.51 207 ALA A N 1
ATOM 4455 C CA . ALA B 1 92 ? 5.340 1.938 99.668 1.00 55.18 207 ALA A CA 1
ATOM 4456 C C . ALA B 1 92 ? 5.164 1.106 98.402 1.00 58.75 207 ALA A C 1
ATOM 4457 O O . ALA B 1 92 ? 6.097 0.416 97.941 1.00 57.53 207 ALA A O 1
ATOM 4464 N N . GLU B 1 93 ? 3.978 1.107 97.844 1.00 52.09 208 GLU A N 1
ATOM 4465 C CA . GLU B 1 93 ? 3.832 0.321 96.635 1.00 50.77 208 GLU A CA 1
ATOM 4466 C C . GLU B 1 93 ? 4.282 1.047 95.379 1.00 42.73 208 GLU A C 1
ATOM 4467 O O . GLU B 1 93 ? 4.466 0.429 94.360 1.00 44.60 208 GLU A O 1
ATOM 4479 N N . ALA B 1 94 ? 4.540 2.333 95.430 1.00 58.07 209 ALA A N 1
ATOM 4480 C CA . ALA B 1 94 ? 4.764 3.054 94.195 1.00 55.96 209 ALA A CA 1
ATOM 4481 C C . ALA B 1 94 ? 6.083 2.655 93.548 1.00 52.47 209 ALA A C 1
ATOM 4482 O O . ALA B 1 94 ? 7.110 2.482 94.213 1.00 43.94 209 ALA A O 1
ATOM 4489 N N . GLY B 1 95 ? 6.048 2.552 92.228 1.00 43.46 210 GLY A N 1
ATOM 4490 C CA . GLY B 1 95 ? 7.257 2.373 91.478 1.00 40.01 210 GLY A CA 1
ATOM 4491 C C . GLY B 1 95 ? 7.434 1.059 90.840 1.00 34.25 210 GLY A C 1
ATOM 4492 O O . GLY B 1 95 ? 8.426 0.887 90.148 1.00 48.44 210 GLY A O 1
ATOM 4496 N N . ILE B 1 96 ? 6.542 0.110 91.071 1.00 40.50 211 ILE A N 1
ATOM 4497 C CA . ILE B 1 96 ? 6.571 -1.152 90.356 1.00 37.57 211 ILE A CA 1
ATOM 4498 C C . ILE B 1 96 ? 6.227 -0.933 88.886 1.00 40.12 211 ILE A C 1
ATOM 4499 O O . ILE B 1 96 ? 5.426 -0.081 88.521 1.00 51.43 211 ILE A O 1
ATOM 4515 N N . LEU B 1 97 ? 6.812 -1.726 88.040 1.00 50.23 212 LEU A N 1
ATOM 4516 C CA . LEU B 1 97 ? 6.545 -1.686 86.620 1.00 50.29 212 LEU A CA 1
ATOM 4517 C C . LEU B 1 97 ? 5.365 -2.578 86.197 1.00 46.00 212 LEU A C 1
ATOM 4518 O O . LEU B 1 97 ? 5.182 -3.705 86.657 1.00 39.78 212 LEU A O 1
ATOM 4534 N N . PHE B 1 98 ? 4.662 -2.125 85.200 1.00 40.49 213 PHE A N 1
ATOM 4535 C CA . PHE B 1 98 ? 3.630 -2.940 84.616 1.00 41.60 213 PHE A CA 1
ATOM 4536 C C . PHE B 1 98 ? 4.240 -3.817 83.571 1.00 37.77 213 PHE A C 1
ATOM 4537 O O . PHE B 1 98 ? 4.728 -3.306 82.564 1.00 55.06 213 PHE A O 1
ATOM 4554 N N . THR B 1 99 ? 4.141 -5.134 83.763 1.00 36.74 214 THR A N 1
ATOM 4555 C CA . THR B 1 99 ? 4.623 -6.106 82.783 1.00 39.32 214 THR A CA 1
ATOM 4556 C C . THR B 1 99 ? 3.688 -7.260 82.487 1.00 37.29 214 THR A C 1
ATOM 4557 O O . THR B 1 99 ? 4.119 -8.273 81.950 1.00 51.93 214 THR A O 1
ATOM 4568 N N . SER B 1 100 ? 2.414 -7.136 82.753 1.00 45.54 215 SER A N 1
ATOM 4569 C CA . SER B 1 100 ? 1.523 -8.230 82.480 1.00 33.35 215 SER A CA 1
ATOM 4570 C C . SER B 1 100 ? 1.399 -8.463 80.975 1.00 38.39 215 SER A C 1
ATOM 4571 O O . SER B 1 100 ? 1.541 -7.543 80.171 1.00 39.50 215 SER A O 1
ATOM 4579 N N . ASN B 1 101 ? 1.156 -9.717 80.595 1.00 39.16 216 ASN A N 1
ATOM 4580 C CA . ASN B 1 101 ? 1.008 -10.160 79.208 1.00 37.83 216 ASN A CA 1
ATOM 4581 C C . ASN B 1 101 ? -0.430 -10.253 78.722 1.00 45.15 216 ASN A C 1
ATOM 4582 O O . ASN B 1 101 ? -0.671 -10.259 77.514 1.00 49.83 216 ASN A O 1
ATOM 4593 N N . TYR B 1 102 ? -1.388 -10.343 79.622 1.00 40.26 217 TYR A N 1
ATOM 4594 C CA . TYR B 1 102 ? -2.781 -10.425 79.249 1.00 42.38 217 TYR A CA 1
ATOM 4595 C C . TYR B 1 102 ? -3.603 -9.346 79.923 1.00 40.78 217 TYR A C 1
ATOM 4596 O O . TYR B 1 102 ? -3.512 -9.107 81.130 1.00 39.74 217 TYR A O 1
ATOM 4614 N N . VAL B 1 103 ? -4.391 -8.678 79.122 1.00 48.73 218 VAL A N 1
ATOM 4615 C CA . VAL B 1 103 ? -5.337 -7.706 79.610 1.00 48.04 218 VAL A CA 1
ATOM 4616 C C . VAL B 1 103 ? -6.680 -8.104 79.013 1.00 43.05 218 VAL A C 1
ATOM 4617 O O . VAL B 1 103 ? -6.779 -8.269 77.805 1.00 45.02 218 VAL A O 1
ATOM 4630 N N . LEU B 1 104 ? -7.679 -8.310 79.862 1.00 47.17 219 LEU A N 1
ATOM 4631 C CA . LEU B 1 104 ? -9.008 -8.801 79.500 1.00 48.84 219 LEU A CA 1
ATOM 4632 C C . LEU B 1 104 ? -10.020 -7.801 80.033 1.00 51.56 219 LEU A C 1
ATOM 4633 O O . LEU B 1 104 ? -10.057 -7.533 81.239 1.00 51.25 219 LEU A O 1
ATOM 4649 N N . ALA B 1 105 ? -10.818 -7.228 79.162 1.00 44.28 220 ALA A N 1
ATOM 4650 C CA . ALA B 1 105 ? -11.801 -6.234 79.588 1.00 51.24 220 ALA A CA 1
ATOM 4651 C C . ALA B 1 105 ? -13.227 -6.610 79.194 1.00 53.16 220 ALA A C 1
ATOM 4652 O O . ALA B 1 105 ? -13.471 -7.447 78.326 1.00 59.17 220 ALA A O 1
ATOM 4659 N N . SER B 1 106 ? -14.180 -5.991 79.856 1.00 53.39 221 SER A N 1
ATOM 4660 C CA . SER B 1 106 ? -15.557 -6.093 79.423 1.00 53.25 221 SER A CA 1
ATOM 4661 C C . SER B 1 106 ? -16.195 -4.702 79.428 1.00 66.82 221 SER A C 1
ATOM 4662 O O . SER B 1 106 ? -15.847 -3.847 80.247 1.00 59.93 221 SER A O 1
ATOM 4670 N N . THR B 1 107 ? -17.091 -4.472 78.450 1.00 69.79 222 THR A N 1
ATOM 4671 C CA . THR B 1 107 ? -17.825 -3.215 78.241 1.00 62.61 222 THR A CA 1
ATOM 4672 C C . THR B 1 107 ? -19.261 -3.559 77.835 1.00 68.37 222 THR A C 1
ATOM 4673 O O . THR B 1 107 ? -19.615 -4.727 77.693 1.00 66.10 222 THR A O 1
ATOM 4684 N N . ASN B 1 108 ? -20.106 -2.569 77.578 1.00 78.17 223 ASN A N 1
ATOM 4685 C CA . ASN B 1 108 ? -21.420 -2.962 76.986 1.00 80.73 223 ASN A CA 1
ATOM 4686 C C . ASN B 1 108 ? -21.924 -2.225 75.753 1.00 72.76 223 ASN A C 1
ATOM 4687 O O . ASN B 1 108 ? -22.734 -2.807 75.013 1.00 73.02 223 ASN A O 1
ATOM 4698 N N . SER B 1 120 ? -7.845 6.343 66.773 1.00 96.35 235 SER A N 1
ATOM 4699 C CA . SER B 1 120 ? -8.954 5.378 66.767 1.00 101.78 235 SER A CA 1
ATOM 4700 C C . SER B 1 120 ? -8.596 4.184 65.877 1.00 99.58 235 SER A C 1
ATOM 4701 O O . SER B 1 120 ? -9.150 3.102 66.015 1.00 101.83 235 SER A O 1
ATOM 4708 N N . ASP B 1 121 ? -7.673 4.387 64.944 1.00 99.46 236 ASP A N 1
ATOM 4709 C CA . ASP B 1 121 ? -7.045 3.242 64.290 1.00 106.27 236 ASP A CA 1
ATOM 4710 C C . ASP B 1 121 ? -6.092 2.546 65.255 1.00 101.73 236 ASP A C 1
ATOM 4711 O O . ASP B 1 121 ? -5.989 1.311 65.278 1.00 98.27 236 ASP A O 1
ATOM 4720 N N . ALA B 1 122 ? -5.354 3.341 66.031 1.00 100.58 237 ALA A N 1
ATOM 4721 C CA . ALA B 1 122 ? -4.326 2.820 66.908 1.00 97.11 237 ALA A CA 1
ATOM 4722 C C . ALA B 1 122 ? -4.864 2.302 68.241 1.00 98.39 237 ALA A C 1
ATOM 4723 O O . ALA B 1 122 ? -4.155 1.529 68.899 1.00 93.19 237 ALA A O 1
ATOM 4730 N N . LEU B 1 123 ? -6.065 2.713 68.679 1.00 92.63 238 LEU A N 1
ATOM 4731 C CA . LEU B 1 123 ? -6.683 2.028 69.806 1.00 92.90 238 LEU A CA 1
ATOM 4732 C C . LEU B 1 123 ? -7.463 0.827 69.330 1.00 91.43 238 LEU A C 1
ATOM 4733 O O . LEU B 1 123 ? -7.725 -0.086 70.110 1.00 88.38 238 LEU A O 1
ATOM 4749 N N . ALA B 1 124 ? -7.781 0.770 68.055 1.00 95.01 239 ALA A N 1
ATOM 4750 C CA . ALA B 1 124 ? -8.490 -0.387 67.559 1.00 90.41 239 ALA A CA 1
ATOM 4751 C C . ALA B 1 124 ? -7.556 -1.570 67.393 1.00 88.63 239 ALA A C 1
ATOM 4752 O O . ALA B 1 124 ? -7.955 -2.695 67.698 1.00 85.69 239 ALA A O 1
ATOM 4759 N N . ARG B 1 125 ? -6.301 -1.324 66.968 1.00 96.74 240 ARG A N 1
ATOM 4760 C CA . ARG B 1 125 ? -5.322 -2.396 66.755 1.00 91.88 240 ARG A CA 1
ATOM 4761 C C . ARG B 1 125 ? -4.829 -2.989 68.047 1.00 82.77 240 ARG A C 1
ATOM 4762 O O . ARG B 1 125 ? -4.258 -4.082 68.014 1.00 85.37 240 ARG A O 1
ATOM 4783 N N . ARG B 1 126 ? -5.043 -2.306 69.174 1.00 81.87 241 ARG A N 1
ATOM 4784 C CA . ARG B 1 126 ? -4.731 -2.882 70.479 1.00 76.32 241 ARG A CA 1
ATOM 4785 C C . ARG B 1 126 ? -5.704 -3.996 70.911 1.00 73.04 241 ARG A C 1
ATOM 4786 O O . ARG B 1 126 ? -5.305 -4.912 71.637 1.00 73.02 241 ARG A O 1
ATOM 4807 N N . PHE B 1 127 ? -6.971 -3.955 70.523 1.00 71.24 242 PHE A N 1
ATOM 4808 C CA . PHE B 1 127 ? -7.848 -5.059 70.904 1.00 72.12 242 PHE A CA 1
ATOM 4809 C C . PHE B 1 127 ? -7.522 -6.221 69.973 1.00 68.57 242 PHE A C 1
ATOM 4810 O O . PHE B 1 127 ? -8.071 -6.350 68.886 1.00 68.91 242 PHE A O 1
ATOM 4827 N N . ALA B 1 128 ? -6.615 -7.098 70.418 1.00 60.87 243 ALA A N 1
ATOM 4828 C CA . ALA B 1 128 ? -6.313 -8.288 69.644 1.00 55.59 243 ALA A CA 1
ATOM 4829 C C . ALA B 1 128 ? -7.580 -9.132 69.375 1.00 65.41 243 ALA A C 1
ATOM 4830 O O . ALA B 1 128 ? -7.663 -9.836 68.356 1.00 59.59 243 ALA A O 1
ATOM 4837 N N . PHE B 1 129 ? -8.555 -9.096 70.285 1.00 56.53 244 PHE A N 1
ATOM 4838 C CA . PHE B 1 129 ? -9.785 -9.866 70.164 1.00 54.73 244 PHE A CA 1
ATOM 4839 C C . PHE B 1 129 ? -10.908 -8.996 70.673 1.00 55.29 244 PHE A C 1
ATOM 4840 O O . PHE B 1 129 ? -10.940 -8.662 71.862 1.00 57.84 244 PHE A O 1
ATOM 4857 N N . ASP B 1 130 ? -11.825 -8.653 69.794 1.00 51.21 245 ASP A N 1
ATOM 4858 C CA . ASP B 1 130 ? -12.920 -7.738 70.115 1.00 52.37 245 ASP A CA 1
ATOM 4859 C C . ASP B 1 130 ? -14.238 -8.470 69.889 1.00 57.46 245 ASP A C 1
ATOM 4860 O O . ASP B 1 130 ? -14.596 -8.808 68.756 1.00 50.85 245 ASP A O 1
ATOM 4869 N N . MET B 1 131 ? -14.948 -8.754 70.969 1.00 52.17 246 MET A N 1
ATOM 4870 C CA . MET B 1 131 ? -15.963 -9.785 70.872 1.00 52.84 246 MET A CA 1
ATOM 4871 C C . MET B 1 131 ? -17.233 -9.395 71.575 1.00 48.12 246 MET A C 1
ATOM 4872 O O . MET B 1 131 ? -17.230 -8.677 72.576 1.00 50.36 246 MET A O 1
ATOM 4886 N N . ASP B 1 132 ? -18.312 -9.943 71.052 1.00 55.06 247 ASP A N 1
ATOM 4887 C CA . ASP B 1 132 ? -19.649 -9.752 71.588 1.00 49.59 247 ASP A CA 1
ATOM 4888 C C . ASP B 1 132 ? -19.990 -11.028 72.293 1.00 54.66 247 ASP A C 1
ATOM 4889 O O . ASP B 1 132 ? -19.840 -12.114 71.724 1.00 52.40 247 ASP A O 1
ATOM 4898 N N . ILE B 1 133 ? -20.405 -10.905 73.533 1.00 60.69 248 ILE A N 1
ATOM 4899 C CA . ILE B 1 133 ? -20.900 -12.075 74.224 1.00 53.97 248 ILE A CA 1
ATOM 4900 C C . ILE B 1 133 ? -22.328 -12.305 73.780 1.00 52.40 248 ILE A C 1
ATOM 4901 O O . ILE B 1 133 ? -23.051 -11.365 73.418 1.00 47.01 248 ILE A O 1
ATOM 4917 N N . GLN B 1 134 ? -22.691 -13.579 73.730 1.00 55.37 249 GLN A N 1
ATOM 4918 C CA . GLN B 1 134 ? -24.011 -14.035 73.328 1.00 49.94 249 GLN A CA 1
ATOM 4919 C C . GLN B 1 134 ? -24.453 -15.111 74.289 1.00 52.67 249 GLN A C 1
ATOM 4920 O O . GLN B 1 134 ? -23.785 -16.139 74.397 1.00 49.16 249 GLN A O 1
ATOM 4934 N N . VAL B 1 135 ? -25.592 -14.887 74.929 1.00 53.19 250 VAL A N 1
ATOM 4935 C CA . VAL B 1 135 ? -26.240 -15.869 75.770 1.00 54.76 250 VAL A CA 1
ATOM 4936 C C . VAL B 1 135 ? -27.059 -16.780 74.872 1.00 56.86 250 VAL A C 1
ATOM 4937 O O . VAL B 1 135 ? -27.941 -16.303 74.166 1.00 65.88 250 VAL A O 1
ATOM 4950 N N . MET B 1 136 ? -26.747 -18.074 74.874 1.00 55.44 251 MET A N 1
ATOM 4951 C CA . MET B 1 136 ? -27.504 -19.065 74.135 1.00 64.26 251 MET A CA 1
ATOM 4952 C C . MET B 1 136 ? -28.876 -19.265 74.760 1.00 74.89 251 MET A C 1
ATOM 4953 O O . MET B 1 136 ? -29.047 -19.092 75.966 1.00 75.47 251 MET A O 1
ATOM 4967 N N . ASN B 1 137 ? -29.864 -19.662 73.933 1.00 88.82 252 ASN A N 1
ATOM 4968 C CA . ASN B 1 137 ? -31.254 -19.300 74.234 1.00 96.46 252 ASN A CA 1
ATOM 4969 C C . ASN B 1 137 ? -31.824 -20.094 75.404 1.00 84.67 252 ASN A C 1
ATOM 4970 O O . ASN B 1 137 ? -32.582 -19.547 76.212 1.00 84.89 252 ASN A O 1
ATOM 4981 N N . GLU B 1 138 ? -31.472 -21.368 75.523 1.00 80.93 253 GLU A N 1
ATOM 4982 C CA . GLU B 1 138 ? -31.907 -22.133 76.696 1.00 86.90 253 GLU A CA 1
ATOM 4983 C C . GLU B 1 138 ? -31.410 -21.541 78.022 1.00 80.26 253 GLU A C 1
ATOM 4984 O O . GLU B 1 138 ? -32.093 -21.652 79.052 1.00 78.68 253 GLU A O 1
ATOM 4996 N N . TYR B 1 139 ? -30.249 -20.903 78.034 1.00 71.04 254 TYR A N 1
ATOM 4997 C CA . TYR B 1 139 ? -29.699 -20.457 79.299 1.00 67.16 254 TYR A CA 1
ATOM 4998 C C . TYR B 1 139 ? -30.108 -19.046 79.636 1.00 66.51 254 TYR A C 1
ATOM 4999 O O . TYR B 1 139 ? -29.709 -18.539 80.684 1.00 67.09 254 TYR A O 1
ATOM 5017 N N . SER B 1 140 ? -30.929 -18.433 78.802 1.00 68.62 255 SER A N 1
ATOM 5018 C CA . SER B 1 140 ? -31.400 -17.078 79.006 1.00 72.69 255 SER A CA 1
ATOM 5019 C C . SER B 1 140 ? -32.699 -17.017 79.795 1.00 73.86 255 SER A C 1
ATOM 5020 O O . SER B 1 140 ? -33.610 -17.813 79.594 1.00 71.78 255 SER A O 1
ATOM 5028 N N . ARG B 1 141 ? -32.795 -16.018 80.644 1.00 83.49 256 ARG A N 1
ATOM 5029 C CA . ARG B 1 141 ? -33.978 -15.733 81.435 1.00 88.48 256 ARG A CA 1
ATOM 5030 C C . ARG B 1 141 ? -34.198 -14.241 81.205 1.00 92.40 256 ARG A C 1
ATOM 5031 O O . ARG B 1 141 ? -33.433 -13.395 81.687 1.00 81.61 256 ARG A O 1
ATOM 5052 N N . ASP B 1 142 ? -35.192 -13.931 80.374 1.00 104.86 257 ASP A N 1
ATOM 5053 C CA . ASP B 1 142 ? -35.538 -12.548 80.048 1.00 112.40 257 ASP A CA 1
ATOM 5054 C C . ASP B 1 142 ? -34.336 -11.827 79.467 1.00 103.72 257 ASP A C 1
ATOM 5055 O O . ASP B 1 142 ? -34.038 -10.687 79.828 1.00 98.32 257 ASP A O 1
ATOM 5064 N N . GLY B 1 143 ? -33.627 -12.515 78.579 1.00 99.79 258 GLY A N 1
ATOM 5065 C CA . GLY B 1 143 ? -32.413 -11.983 78.016 1.00 102.00 258 GLY A CA 1
ATOM 5066 C C . GLY B 1 143 ? -31.187 -12.077 78.900 1.00 89.57 258 GLY A C 1
ATOM 5067 O O . GLY B 1 143 ? -30.068 -12.057 78.379 1.00 87.67 258 GLY A O 1
ATOM 5071 N N . LYS B 1 144 ? -31.340 -12.172 80.216 1.00 89.54 259 LYS A N 1
ATOM 5072 C CA . LYS B 1 144 ? -30.163 -12.275 81.059 1.00 74.97 259 LYS A CA 1
ATOM 5073 C C . LYS B 1 144 ? -29.731 -13.743 81.185 1.00 76.09 259 LYS A C 1
ATOM 5074 O O . LYS B 1 144 ? -30.469 -14.668 80.853 1.00 79.51 259 LYS A O 1
ATOM 5093 N N . LEU B 1 145 ? -28.500 -13.951 81.623 1.00 67.61 260 LEU A N 1
ATOM 5094 C CA . LEU B 1 145 ? -27.967 -15.297 81.699 1.00 53.17 260 LEU A CA 1
ATOM 5095 C C . LEU B 1 145 ? -28.351 -15.932 83.015 1.00 54.07 260 LEU A C 1
ATOM 5096 O O . LEU B 1 145 ? -28.220 -15.316 84.070 1.00 58.66 260 LEU A O 1
ATOM 5112 N N . ASN B 1 146 ? -28.804 -17.175 82.946 1.00 57.88 261 ASN A N 1
ATOM 5113 C CA . ASN B 1 146 ? -29.233 -17.941 84.117 1.00 65.26 261 ASN A CA 1
ATOM 5114 C C . ASN B 1 146 ? -28.032 -18.614 84.778 1.00 54.17 261 ASN A C 1
ATOM 5115 O O . ASN B 1 146 ? -27.664 -19.738 84.436 1.00 47.63 261 ASN A O 1
ATOM 5126 N N . MET B 1 147 ? -27.502 -17.967 85.813 1.00 60.36 262 MET A N 1
ATOM 5127 C CA . MET B 1 147 ? -26.254 -18.408 86.425 1.00 58.41 262 MET A CA 1
ATOM 5128 C C . MET B 1 147 ? -26.392 -19.775 87.051 1.00 54.66 262 MET A C 1
ATOM 5129 O O . MET B 1 147 ? -25.521 -20.626 86.865 1.00 50.40 262 MET A O 1
ATOM 5143 N N . ALA B 1 148 ? -27.481 -20.000 87.789 1.00 61.36 263 ALA A N 1
ATOM 5144 C CA . ALA B 1 148 ? -27.775 -21.287 88.401 1.00 50.04 263 ALA A CA 1
ATOM 5145 C C . ALA B 1 148 ? -27.688 -22.443 87.414 1.00 51.40 263 ALA A C 1
ATOM 5146 O O . ALA B 1 148 ? -27.219 -23.530 87.743 1.00 50.41 263 ALA A O 1
ATOM 5153 N N . MET B 1 149 ? -28.199 -22.255 86.217 1.00 58.24 264 MET A N 1
ATOM 5154 C CA . MET B 1 149 ? -28.148 -23.326 85.248 1.00 57.48 264 MET A CA 1
ATOM 5155 C C . MET B 1 149 ? -26.790 -23.355 84.515 1.00 61.74 264 MET A C 1
ATOM 5156 O O . MET B 1 149 ? -26.261 -24.415 84.166 1.00 51.95 264 MET A O 1
ATOM 5170 N N . ALA B 1 150 ? -26.229 -22.190 84.234 1.00 50.80 265 ALA A N 1
ATOM 5171 C CA . ALA B 1 150 ? -24.940 -22.154 83.577 1.00 51.76 265 ALA A CA 1
ATOM 5172 C C . ALA B 1 150 ? -23.774 -22.692 84.444 1.00 52.41 265 ALA A C 1
ATOM 5173 O O . ALA B 1 150 ? -22.767 -23.099 83.877 1.00 47.38 265 ALA A O 1
ATOM 5180 N N . THR B 1 151 ? -23.904 -22.780 85.766 1.00 54.12 266 THR A N 1
ATOM 5181 C CA . THR B 1 151 ? -22.844 -23.275 86.642 1.00 54.28 266 THR A CA 1
ATOM 5182 C C . THR B 1 151 ? -23.012 -24.746 87.017 1.00 57.86 266 THR A C 1
ATOM 5183 O O . THR B 1 151 ? -22.294 -25.218 87.890 1.00 58.36 266 THR A O 1
ATOM 5194 N N . GLU B 1 152 ? -23.937 -25.490 86.389 1.00 53.24 267 GLU A N 1
ATOM 5195 C CA . GLU B 1 152 ? -24.041 -26.928 86.643 1.00 60.97 267 GLU A CA 1
ATOM 5196 C C . GLU B 1 152 ? -22.997 -27.687 85.809 1.00 62.14 267 GLU A C 1
ATOM 5197 O O . GLU B 1 152 ? -22.980 -27.582 84.574 1.00 58.71 267 GLU A O 1
ATOM 5209 N N . MET B 1 153 ? -22.164 -28.491 86.461 1.00 52.98 268 MET A N 1
ATOM 5210 C CA . MET B 1 153 ? -21.107 -29.180 85.732 1.00 53.05 268 MET A CA 1
ATOM 5211 C C . MET B 1 153 ? -21.664 -30.156 84.713 1.00 57.65 268 MET A C 1
ATOM 5212 O O . MET B 1 153 ? -22.685 -30.817 84.930 1.00 53.87 268 MET A O 1
ATOM 5226 N N . CYS B 1 154 ? -20.938 -30.260 83.603 1.00 53.31 269 CYS A N 1
ATOM 5227 C CA . CYS B 1 154 ? -21.366 -31.077 82.507 1.00 48.86 269 CYS A CA 1
ATOM 5228 C C . CYS B 1 154 ? -21.055 -32.512 82.855 1.00 60.69 269 CYS A C 1
ATOM 5229 O O . CYS B 1 154 ? -20.137 -32.809 83.620 1.00 70.84 269 CYS A O 1
ATOM 5234 N N . LYS B 1 155 ? -21.874 -33.398 82.331 1.00 69.06 270 LYS A N 1
ATOM 5235 C CA . LYS B 1 155 ? -21.747 -34.819 82.549 1.00 62.00 270 LYS A CA 1
ATOM 5236 C C . LYS B 1 155 ? -21.278 -35.558 81.327 1.00 64.25 270 LYS A C 1
ATOM 5237 O O . LYS B 1 155 ? -20.753 -36.659 81.467 1.00 62.65 270 LYS A O 1
ATOM 5256 N N . ASN B 1 156 ? -21.468 -34.969 80.155 1.00 64.16 271 ASN A N 1
ATOM 5257 C CA . ASN B 1 156 ? -21.259 -35.556 78.848 1.00 58.32 271 ASN A CA 1
ATOM 5258 C C . ASN B 1 156 ? -20.183 -34.890 78.039 1.00 52.49 271 ASN A C 1
ATOM 5259 O O . ASN B 1 156 ? -20.171 -35.113 76.830 1.00 50.57 271 ASN A O 1
ATOM 5270 N N . CYS B 1 157 ? -19.434 -33.935 78.587 1.00 53.01 272 CYS A N 1
ATOM 5271 C CA . CYS B 1 157 ? -18.554 -33.168 77.717 1.00 59.02 272 CYS A CA 1
ATOM 5272 C C . CYS B 1 157 ? -17.172 -33.806 77.712 1.00 51.17 272 CYS A C 1
ATOM 5273 O O . CYS B 1 157 ? -16.791 -34.525 78.624 1.00 54.78 272 CYS A O 1
ATOM 5278 N N . HIS B 1 158 ? -16.423 -33.588 76.658 1.00 55.85 273 HIS A N 1
ATOM 5279 C CA . HIS B 1 158 ? -15.020 -33.965 76.775 1.00 54.10 273 HIS A CA 1
ATOM 5280 C C . HIS B 1 158 ? -14.268 -32.985 77.660 1.00 49.32 273 HIS A C 1
ATOM 5281 O O . HIS B 1 158 ? -14.650 -31.824 77.828 1.00 36.02 273 HIS A O 1
ATOM 5295 N N . GLN B 1 159 ? -13.185 -33.462 78.235 1.00 57.39 274 GLN A N 1
ATOM 5296 C CA . GLN B 1 159 ? -12.375 -32.567 79.030 1.00 48.36 274 GLN A CA 1
ATOM 5297 C C . GLN B 1 159 ? -11.966 -31.329 78.227 1.00 42.10 274 GLN A C 1
ATOM 5298 O O . GLN B 1 159 ? -11.433 -31.466 77.123 1.00 41.97 274 GLN A O 1
ATOM 5312 N N . PRO B 1 160 ? -12.234 -30.128 78.712 1.00 42.20 275 PRO A N 1
ATOM 5313 C CA . PRO B 1 160 ? -11.736 -28.941 78.014 1.00 48.08 275 PRO A CA 1
ATOM 5314 C C . PRO B 1 160 ? -10.218 -28.923 77.878 1.00 48.71 275 PRO A C 1
ATOM 5315 O O . PRO B 1 160 ? -9.456 -29.564 78.610 1.00 43.86 275 PRO A O 1
ATOM 5326 N N . ALA B 1 161 ? -9.822 -28.149 76.893 1.00 52.15 276 ALA A N 1
ATOM 5327 C CA . ALA B 1 161 ? -8.451 -27.780 76.640 1.00 44.92 276 ALA A CA 1
ATOM 5328 C C . ALA B 1 161 ? -7.833 -27.058 77.820 1.00 48.06 276 ALA A C 1
ATOM 5329 O O . ALA B 1 161 ? -6.681 -27.303 78.162 1.00 50.79 276 ALA A O 1
ATOM 5336 N N . ASN B 1 162 ? -8.585 -26.193 78.468 1.00 47.84 277 ASN A N 1
ATOM 5337 C CA . ASN B 1 162 ? -7.998 -25.211 79.369 1.00 44.23 277 ASN A CA 1
ATOM 5338 C C . ASN B 1 162 ? -8.549 -25.283 80.761 1.00 38.26 277 ASN A C 1
ATOM 5339 O O . ASN B 1 162 ? -8.113 -24.536 81.619 1.00 40.86 277 ASN A O 1
ATOM 5350 N N . PHE B 1 163 ? -9.475 -26.179 80.994 1.00 44.18 278 PHE A N 1
ATOM 5351 C CA . PHE B 1 163 ? -10.170 -26.361 82.253 1.00 37.22 278 PHE A CA 1
ATOM 5352 C C . PHE B 1 163 ? -10.168 -27.858 82.545 1.00 44.62 278 PHE A C 1
ATOM 5353 O O . PHE B 1 163 ? -10.118 -28.698 81.626 1.00 56.69 278 PHE A O 1
ATOM 5370 N N . LYS B 1 164 ? -10.133 -28.188 83.819 1.00 45.66 279 LYS A N 1
ATOM 5371 C CA . LYS B 1 164 ? -10.106 -29.573 84.255 1.00 58.63 279 LYS A CA 1
ATOM 5372 C C . LYS B 1 164 ? -11.474 -30.236 84.231 1.00 51.43 279 LYS A C 1
ATOM 5373 O O . LYS B 1 164 ? -11.535 -31.462 84.188 1.00 58.44 279 LYS A O 1
ATOM 5392 N N . ARG B 1 165 ? -12.556 -29.472 84.291 1.00 44.98 280 ARG A N 1
ATOM 5393 C CA . ARG B 1 165 ? -13.883 -30.009 84.068 1.00 56.01 280 ARG A CA 1
ATOM 5394 C C . ARG B 1 165 ? -14.628 -29.070 83.160 1.00 49.31 280 ARG A C 1
ATOM 5395 O O . ARG B 1 165 ? -14.222 -27.927 82.980 1.00 48.85 280 ARG A O 1
ATOM 5416 N N . CYS B 1 166 ? -15.760 -29.545 82.641 1.00 54.79 281 CYS A N 1
ATOM 5417 C CA . CYS B 1 166 ? -16.606 -28.748 81.758 1.00 51.07 281 CYS A CA 1
ATOM 5418 C C . CYS B 1 166 ? -17.861 -28.328 82.485 1.00 46.49 281 CYS A C 1
ATOM 5419 O O . CYS B 1 166 ? -18.386 -29.062 83.321 1.00 57.02 281 CYS A O 1
ATOM 5424 N N . CYS B 1 167 ? -18.346 -27.160 82.103 1.00 52.74 282 CYS A N 1
ATOM 5425 C CA . CYS B 1 167 ? -19.669 -26.675 82.481 1.00 55.88 282 CYS A CA 1
ATOM 5426 C C . CYS B 1 167 ? -20.198 -25.802 81.357 1.00 40.16 282 CYS A C 1
ATOM 5427 O O . CYS B 1 167 ? -19.480 -25.460 80.417 1.00 40.49 282 CYS A O 1
ATOM 5435 N N . PRO B 1 168 ? -21.433 -25.420 81.422 1.00 42.66 283 PRO A N 1
ATOM 5436 C CA . PRO B 1 168 ? -22.003 -24.736 80.256 1.00 47.77 283 PRO A CA 1
ATOM 5437 C C . PRO B 1 168 ? -21.304 -23.448 79.906 1.00 36.69 283 PRO A C 1
ATOM 5438 O O . PRO B 1 168 ? -21.312 -23.063 78.749 1.00 43.13 283 PRO A O 1
ATOM 5449 N N . LEU B 1 169 ? -20.748 -22.728 80.853 1.00 48.43 284 LEU A N 1
ATOM 5450 C CA . LEU B 1 169 ? -20.015 -21.530 80.495 1.00 45.01 284 LEU A CA 1
ATOM 5451 C C . LEU B 1 169 ? -18.718 -21.810 79.747 1.00 40.49 284 LEU A C 1
ATOM 5452 O O . LEU B 1 169 ? -18.232 -20.913 79.071 1.00 39.70 284 LEU A O 1
ATOM 5468 N N . VAL B 1 170 ? -18.186 -23.033 79.776 1.00 47.71 285 VAL A N 1
ATOM 5469 C CA . VAL B 1 170 ? -16.877 -23.338 79.177 1.00 42.93 285 VAL A CA 1
ATOM 5470 C C . VAL B 1 170 ? -17.011 -23.854 77.737 1.00 45.01 285 VAL A C 1
ATOM 5471 O O . VAL B 1 170 ? -16.256 -23.479 76.835 1.00 35.02 285 VAL A O 1
ATOM 5484 N N . CYS B 1 171 ? -17.949 -24.779 77.513 1.00 42.48 286 CYS A N 1
ATOM 5485 C CA . CYS B 1 171 ? -18.046 -25.475 76.230 1.00 47.27 286 CYS A CA 1
ATOM 5486 C C . CYS B 1 171 ? -18.967 -24.791 75.202 1.00 43.75 286 CYS A C 1
ATOM 5487 O O . CYS B 1 171 ? -19.169 -25.333 74.134 1.00 47.79 286 CYS A O 1
ATOM 5492 N N . GLY B 1 172 ? -19.502 -23.629 75.475 1.00 44.78 287 GLY A N 1
ATOM 5493 C CA . GLY B 1 172 ? -20.366 -22.995 74.494 1.00 56.39 287 GLY A CA 1
ATOM 5494 C C . GLY B 1 172 ? -21.888 -23.225 74.655 1.00 57.42 287 GLY A C 1
ATOM 5495 O O . GLY B 1 172 ? -22.667 -22.623 73.913 1.00 50.54 287 GLY A O 1
ATOM 5499 N N . LYS B 1 173 ? -22.327 -24.059 75.608 1.00 49.88 288 LYS A N 1
ATOM 5500 C CA . LYS B 1 173 ? -23.742 -24.368 75.746 1.00 48.81 288 LYS A CA 1
ATOM 5501 C C . LYS B 1 173 ? -24.515 -23.153 76.194 1.00 51.06 288 LYS A C 1
ATOM 5502 O O . LYS B 1 173 ? -25.616 -22.899 75.721 1.00 59.73 288 LYS A O 1
ATOM 5521 N N . ALA B 1 174 ? -23.947 -22.404 77.125 1.00 56.26 289 ALA A N 1
ATOM 5522 C CA . ALA B 1 174 ? -24.587 -21.257 77.749 1.00 43.66 289 ALA A CA 1
ATOM 5523 C C . ALA B 1 174 ? -24.122 -19.918 77.235 1.00 45.96 289 ALA A C 1
ATOM 5524 O O . ALA B 1 174 ? -24.918 -18.973 77.249 1.00 60.21 289 ALA A O 1
ATOM 5531 N N . ILE B 1 175 ? -22.868 -19.779 76.799 1.00 45.15 290 ILE A N 1
ATOM 5532 C CA . ILE B 1 175 ? -22.410 -18.497 76.292 1.00 48.10 290 ILE A CA 1
ATOM 5533 C C . ILE B 1 175 ? -21.403 -18.732 75.211 1.00 43.19 290 ILE A C 1
ATOM 5534 O O . ILE B 1 175 ? -20.684 -19.727 75.200 1.00 41.82 290 ILE A O 1
ATOM 5550 N N . GLN B 1 176 ? -21.388 -17.793 74.280 1.00 51.24 291 GLN A N 1
ATOM 5551 C CA . GLN B 1 176 ? -20.452 -17.813 73.191 1.00 45.73 291 GLN A CA 1
ATOM 5552 C C . GLN B 1 176 ? -19.952 -16.416 72.987 1.00 46.07 291 GLN A C 1
ATOM 5553 O O . GLN B 1 176 ? -20.603 -15.449 73.381 1.00 40.51 291 GLN A O 1
ATOM 5567 N N . LEU B 1 177 ? -18.730 -16.349 72.452 1.00 45.50 292 LEU A N 1
ATOM 5568 C CA . LEU B 1 177 ? -18.100 -15.101 72.070 1.00 43.11 292 LEU A CA 1
ATOM 5569 C C . LEU B 1 177 ? -18.060 -15.079 70.544 1.00 48.29 292 LEU A C 1
ATOM 5570 O O . LEU B 1 177 ? -17.716 -16.082 69.909 1.00 49.32 292 LEU A O 1
ATOM 5586 N N . MET B 1 178 ? -18.536 -13.986 69.970 1.00 58.14 293 MET A N 1
ATOM 5587 C CA . MET B 1 178 ? -18.608 -13.804 68.536 1.00 62.30 293 MET A CA 1
ATOM 5588 C C . MET B 1 178 ? -17.580 -12.765 68.146 1.00 60.89 293 MET A C 1
ATOM 5589 O O . MET B 1 178 ? -17.607 -11.652 68.689 1.00 54.23 293 MET A O 1
ATOM 5603 N N . ASP B 1 179 ? -16.685 -13.102 67.198 1.00 62.08 294 ASP A N 1
ATOM 5604 C CA . ASP B 1 179 ? -15.718 -12.096 66.785 1.00 61.29 294 ASP A CA 1
ATOM 5605 C C . ASP B 1 179 ? -16.453 -11.008 66.016 1.00 59.06 294 ASP A C 1
ATOM 5606 O O . ASP B 1 179 ? -17.216 -11.292 65.099 1.00 67.80 294 ASP A O 1
ATOM 5615 N N . LYS B 1 180 ? -16.263 -9.764 66.443 1.00 57.77 295 LYS A N 1
ATOM 5616 C CA . LYS B 1 180 ? -17.036 -8.679 65.883 1.00 64.50 295 LYS A CA 1
ATOM 5617 C C . LYS B 1 180 ? -16.742 -8.539 64.399 1.00 78.48 295 LYS A C 1
ATOM 5618 O O . LYS B 1 180 ? -17.632 -8.169 63.619 1.00 87.81 295 LYS A O 1
ATOM 5626 N N . SER B 1 181 ? -15.518 -8.878 63.981 1.00 68.98 296 SER A N 1
ATOM 5627 C CA . SER B 1 181 ? -15.132 -8.677 62.597 1.00 64.43 296 SER A CA 1
ATOM 5628 C C . SER B 1 181 ? -15.469 -9.895 61.719 1.00 73.42 296 SER A C 1
ATOM 5629 O O . SER B 1 181 ? -16.133 -9.741 60.693 1.00 73.43 296 SER A O 1
ATOM 5637 N N . SER B 1 182 ? -15.067 -11.112 62.115 1.00 72.96 297 SER A N 1
ATOM 5638 C CA . SER B 1 182 ? -15.297 -12.296 61.298 1.00 62.54 297 SER A CA 1
ATOM 5639 C C . SER B 1 182 ? -16.661 -12.940 61.547 1.00 65.70 297 SER A C 1
ATOM 5640 O O . SER B 1 182 ? -17.140 -13.713 60.715 1.00 58.65 297 SER A O 1
ATOM 5648 N N . ARG B 1 183 ? -17.264 -12.723 62.703 1.00 70.60 298 ARG A N 1
ATOM 5649 C CA . ARG B 1 183 ? -18.578 -13.293 63.017 1.00 70.29 298 ARG A CA 1
ATOM 5650 C C . ARG B 1 183 ? -18.540 -14.788 63.251 1.00 64.60 298 ARG A C 1
ATOM 5651 O O . ARG B 1 183 ? -19.606 -15.426 63.383 1.00 54.03 298 ARG A O 1
ATOM 5672 N N . VAL B 1 184 ? -17.354 -15.373 63.317 1.00 54.82 299 VAL A N 1
ATOM 5673 C CA . VAL B 1 184 ? -17.259 -16.686 63.898 1.00 62.39 299 VAL A CA 1
ATOM 5674 C C . VAL B 1 184 ? -17.580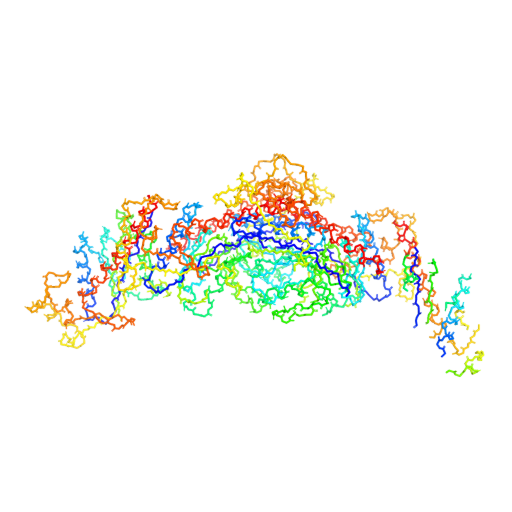 -16.613 65.395 1.00 62.51 299 VAL A C 1
ATOM 5675 O O . VAL B 1 184 ? -17.267 -15.624 66.089 1.00 60.39 299 VAL A O 1
ATOM 5688 N N . ARG B 1 185 ? -18.205 -17.672 65.898 1.00 51.71 300 ARG A N 1
ATOM 5689 C CA . ARG B 1 185 ? -18.492 -17.844 67.308 1.00 58.52 300 ARG A CA 1
ATOM 5690 C C . ARG B 1 185 ? -17.579 -18.896 67.956 1.00 54.45 300 ARG A C 1
ATOM 5691 O O . ARG B 1 185 ? -17.188 -19.889 67.323 1.00 54.36 300 ARG A O 1
ATOM 5712 N N . TYR B 1 186 ? -17.294 -18.722 69.252 1.00 44.17 301 TYR A N 1
ATOM 5713 C CA . TYR B 1 186 ? -16.389 -19.628 69.965 1.00 44.21 301 TYR A CA 1
ATOM 5714 C C . TYR B 1 186 ? -16.830 -19.835 71.409 1.00 49.02 301 TYR A C 1
ATOM 5715 O O . TYR B 1 186 ? -17.401 -18.934 72.047 1.00 52.64 301 TYR A O 1
ATOM 5733 N N . SER B 1 187 ? -16.532 -21.023 71.933 1.00 45.28 302 SER A N 1
ATOM 5734 C CA . SER B 1 187 ? -16.690 -21.231 73.364 1.00 44.65 302 SER A CA 1
ATOM 5735 C C . SER B 1 187 ? -15.593 -20.494 74.139 1.00 55.96 302 SER A C 1
ATOM 5736 O O . SER B 1 187 ? -14.509 -20.193 73.611 1.00 43.17 302 SER A O 1
ATOM 5744 N N . ILE B 1 188 ? -15.873 -20.266 75.433 1.00 42.72 303 ILE A N 1
ATOM 5745 C CA . ILE B 1 188 ? -14.849 -19.784 76.327 1.00 43.78 303 ILE A CA 1
ATOM 5746 C C . ILE B 1 188 ? -13.578 -20.610 76.173 1.00 46.23 303 ILE A C 1
ATOM 5747 O O . ILE B 1 188 ? -12.481 -20.043 76.172 1.00 39.02 303 ILE A O 1
ATOM 5763 N N . ASP B 1 189 ? -13.715 -21.938 75.974 1.00 35.21 304 ASP A N 1
ATOM 5764 C CA . ASP B 1 189 ? -12.571 -22.848 75.874 1.00 42.25 304 ASP A CA 1
ATOM 5765 C C . ASP B 1 189 ? -11.768 -22.592 74.615 1.00 56.07 304 ASP A C 1
ATOM 5766 O O . ASP B 1 189 ? -10.537 -22.753 74.610 1.00 45.38 304 ASP A O 1
ATOM 5775 N N . GLN B 1 190 ? -12.431 -22.192 73.536 1.00 59.72 305 GLN A N 1
ATOM 5776 C CA . GLN B 1 190 ? -11.667 -21.928 72.328 1.00 51.05 305 GLN A CA 1
ATOM 5777 C C . GLN B 1 190 ? -10.952 -20.585 72.391 1.00 48.18 305 GLN A C 1
ATOM 5778 O O . GLN B 1 190 ? -9.801 -20.456 71.951 1.00 51.52 305 GLN A O 1
ATOM 5792 N N . ILE B 1 191 ? -11.603 -19.594 72.972 1.00 44.14 306 ILE A N 1
ATOM 5793 C CA . ILE B 1 191 ? -11.012 -18.282 72.978 1.00 50.84 306 ILE A CA 1
ATOM 5794 C C . ILE B 1 191 ? -9.777 -18.254 73.892 1.00 55.15 306 ILE A C 1
ATOM 5795 O O . ILE B 1 191 ? -8.783 -17.621 73.539 1.00 48.25 306 ILE A O 1
ATOM 5811 N N . THR B 1 192 ? -9.804 -18.933 75.064 1.00 38.25 307 THR A N 1
ATOM 5812 C CA . THR B 1 192 ? -8.587 -18.998 75.849 1.00 56.00 307 THR A CA 1
ATOM 5813 C C . THR B 1 192 ? -7.425 -19.631 75.064 1.00 51.71 307 THR A C 1
ATOM 5814 O O . THR B 1 192 ? -6.301 -19.105 75.111 1.00 51.47 307 THR A O 1
ATOM 5825 N N . THR B 1 193 ? -7.650 -20.747 74.347 1.00 49.42 308 THR A N 1
ATOM 5826 C CA . THR B 1 193 ? -6.546 -21.325 73.566 1.00 57.37 308 THR A CA 1
ATOM 5827 C C . THR B 1 193 ? -6.062 -20.340 72.525 1.00 56.99 308 THR A C 1
ATOM 5828 O O . THR B 1 193 ? -4.872 -20.314 72.209 1.00 56.97 308 THR A O 1
ATOM 5839 N N . MET B 1 194 ? -6.960 -19.516 71.992 1.00 49.94 309 MET A N 1
ATOM 5840 C CA . MET B 1 194 ? -6.523 -18.549 70.980 1.00 59.37 309 MET A CA 1
ATOM 5841 C C . MET B 1 194 ? -5.666 -17.438 71.570 1.00 50.37 309 MET A C 1
ATOM 5842 O O . MET B 1 194 ? -4.774 -16.912 70.882 1.00 50.04 309 MET A O 1
ATOM 5856 N N . ILE B 1 195 ? -5.965 -17.058 72.807 1.00 45.41 310 ILE A N 1
ATOM 5857 C CA . ILE B 1 195 ? -5.298 -15.996 73.501 1.00 47.84 310 ILE A CA 1
ATOM 5858 C C . ILE B 1 195 ? -3.929 -16.451 73.992 1.00 48.10 310 ILE A C 1
ATOM 5859 O O . ILE B 1 195 ? -2.916 -15.798 73.731 1.00 39.40 310 ILE A O 1
ATOM 5875 N N . ILE B 1 196 ? -3.878 -17.596 74.671 1.00 46.45 311 ILE A N 1
ATOM 5876 C CA . ILE B 1 196 ? -2.595 -18.159 75.047 1.00 44.90 311 ILE A CA 1
ATOM 5877 C C . ILE B 1 196 ? -1.759 -18.389 73.800 1.00 53.84 311 ILE A C 1
ATOM 5878 O O . ILE B 1 196 ? -0.556 -18.081 73.754 1.00 49.19 311 ILE A O 1
ATOM 5894 N N . ASN B 1 197 ? -2.391 -18.872 72.740 1.00 51.49 312 ASN A N 1
ATOM 5895 C CA . ASN B 1 197 ? -1.645 -19.091 71.503 1.00 51.95 312 ASN A CA 1
ATOM 5896 C C . ASN B 1 197 ? -1.087 -17.799 70.918 1.00 59.02 312 ASN A C 1
ATOM 5897 O O . ASN B 1 197 ? 0.056 -17.787 70.450 1.00 53.27 312 ASN A O 1
ATOM 5908 N N . GLU B 1 198 ? -1.914 -16.728 70.842 1.00 51.91 313 GLU A N 1
ATOM 5909 C CA . GLU B 1 198 ? -1.398 -15.447 70.406 1.00 43.77 313 GLU A CA 1
ATOM 5910 C C . GLU B 1 198 ? -0.259 -14.957 71.307 1.00 55.59 313 GLU A C 1
ATOM 5911 O O . GLU B 1 198 ? 0.772 -14.489 70.810 1.00 51.62 313 GLU A O 1
ATOM 5923 N N . ARG B 1 199 ? -0.468 -14.943 72.632 1.00 45.51 314 ARG A N 1
ATOM 5924 C CA . ARG B 1 199 ? 0.586 -14.479 73.539 1.00 42.06 314 ARG A CA 1
ATOM 5925 C C . ARG B 1 199 ? 1.888 -15.230 73.222 1.00 52.27 314 ARG A C 1
ATOM 5926 O O . ARG B 1 199 ? 2.956 -14.628 73.050 1.00 45.63 314 ARG A O 1
ATOM 5947 N N . ASN B 1 200 ? 1.773 -16.534 72.991 1.00 48.73 315 ASN A N 1
ATOM 5948 C CA . ASN B 1 200 ? 2.924 -17.346 72.660 1.00 44.52 315 ASN A CA 1
ATOM 5949 C C . ASN B 1 200 ? 3.587 -16.941 71.337 1.00 52.56 315 ASN A C 1
ATOM 5950 O O . ASN B 1 200 ? 4.830 -16.989 71.227 1.00 53.48 315 ASN A O 1
ATOM 5961 N N . ARG B 1 201 ? 2.782 -16.681 70.281 1.00 52.23 316 ARG A N 1
ATOM 5962 C CA . ARG B 1 201 ? 3.349 -16.251 69.006 1.00 50.00 316 ARG A CA 1
ATOM 5963 C C . ARG B 1 201 ? 4.123 -14.971 69.211 1.00 51.18 316 ARG A C 1
ATOM 5964 O O . ARG B 1 201 ? 5.280 -14.862 68.807 1.00 54.20 316 ARG A O 1
ATOM 5985 N N . ARG B 1 202 ? 3.529 -14.013 69.915 1.00 47.98 317 ARG A N 1
ATOM 5986 C CA . ARG B 1 202 ? 4.215 -12.753 70.095 1.00 46.25 317 ARG A CA 1
ATOM 5987 C C . ARG B 1 202 ? 5.554 -12.952 70.788 1.00 53.31 317 ARG A C 1
ATOM 5988 O O . ARG B 1 202 ? 6.523 -12.239 70.504 1.00 50.27 317 ARG A O 1
ATOM 6009 N N . SER B 1 203 ? 5.633 -13.906 71.706 1.00 56.20 318 SER A N 1
ATOM 6010 C CA . SER B 1 203 ? 6.821 -13.998 72.505 1.00 56.77 318 SER A CA 1
ATOM 6011 C C . SER B 1 203 ? 7.853 -14.910 71.874 1.00 56.78 318 SER A C 1
ATOM 6012 O O . SER B 1 203 ? 9.032 -14.757 72.183 1.00 45.64 318 SER A O 1
ATOM 6020 N N . ASN B 1 204 ? 7.437 -15.830 70.991 1.00 54.15 319 ASN A N 1
ATOM 6021 C CA . ASN B 1 204 ? 8.388 -16.592 70.187 1.00 50.90 319 ASN A CA 1
ATOM 6022 C C . ASN B 1 204 ? 9.207 -15.668 69.283 1.00 56.62 319 ASN A C 1
ATOM 6023 O O . ASN B 1 204 ? 10.433 -15.860 69.102 1.00 51.11 319 ASN A O 1
ATOM 6034 N N . ILE B 1 205 ? 8.535 -14.655 68.720 1.00 47.19 320 ILE A N 1
ATOM 6035 C CA . ILE B 1 205 ? 9.194 -13.641 67.925 1.00 49.57 320 ILE A CA 1
ATOM 6036 C C . ILE B 1 205 ? 10.101 -12.763 68.800 1.00 57.45 320 ILE A C 1
ATOM 6037 O O . ILE B 1 205 ? 11.298 -12.631 68.524 1.00 58.92 320 ILE A O 1
ATOM 6053 N N . GLY B 1 206 ? 9.547 -12.141 69.865 1.00 62.04 321 GLY A N 1
ATOM 6054 C CA . GLY B 1 206 ? 10.377 -11.352 70.783 1.00 53.03 321 GLY A CA 1
ATOM 6055 C C . GLY B 1 206 ? 11.634 -12.093 71.238 1.00 53.71 321 GLY A C 1
ATOM 6056 O O . GLY B 1 206 ? 12.741 -11.536 71.260 1.00 45.86 321 GLY A O 1
ATOM 6060 N N . ASN B 1 207 ? 11.486 -13.357 71.601 1.00 47.58 322 ASN A N 1
ATOM 6061 C CA . ASN B 1 207 ? 12.615 -14.070 72.147 1.00 50.57 322 ASN A CA 1
ATOM 6062 C C . ASN B 1 207 ? 13.700 -14.169 71.102 1.00 64.78 322 ASN A C 1
ATOM 6063 O O . ASN B 1 207 ? 14.868 -13.857 71.367 1.00 64.66 322 ASN A O 1
ATOM 6074 N N . CYS B 1 208 ? 13.291 -14.545 69.880 1.00 70.59 323 CYS A N 1
ATOM 6075 C CA . CYS B 1 208 ? 14.194 -14.744 68.751 1.00 52.40 323 CYS A CA 1
ATOM 6076 C C . CYS B 1 208 ? 14.933 -13.459 68.398 1.00 54.31 323 CYS A C 1
ATOM 6077 O O . CYS B 1 208 ? 16.173 -13.424 68.345 1.00 49.62 323 CYS A O 1
ATOM 6085 N N . MET B 1 209 ? 14.195 -12.376 68.203 1.00 44.90 324 MET A N 1
ATOM 6086 C CA . MET B 1 209 ? 14.863 -11.111 67.975 1.00 59.54 324 MET A CA 1
ATOM 6087 C C . MET B 1 209 ? 15.912 -10.843 69.047 1.00 66.68 324 MET A C 1
ATOM 6088 O O . MET B 1 209 ? 17.046 -10.463 68.745 1.00 66.12 324 MET A O 1
ATOM 6102 N N . GLU B 1 210 ? 15.561 -11.007 70.316 1.00 66.03 325 GLU A N 1
ATOM 6103 C CA . GLU B 1 210 ? 16.591 -10.737 71.317 1.00 79.65 325 GLU A CA 1
ATOM 6104 C C . GLU B 1 210 ? 17.700 -11.767 71.216 1.00 70.02 325 GLU A C 1
ATOM 6105 O O . GLU B 1 210 ? 18.879 -11.449 71.364 1.00 77.92 325 GLU A O 1
ATOM 6117 N N . ALA B 1 211 ? 17.359 -13.000 70.927 1.00 63.10 326 ALA A N 1
ATOM 6118 C CA . ALA B 1 211 ? 18.409 -13.990 70.769 1.00 64.43 326 ALA A CA 1
ATOM 6119 C C . ALA B 1 211 ? 19.404 -13.572 69.689 1.00 73.04 326 ALA A C 1
ATOM 6120 O O . ALA B 1 211 ? 20.622 -13.672 69.887 1.00 66.53 326 ALA A O 1
ATOM 6127 N N . LEU B 1 212 ? 18.897 -13.145 68.517 1.00 69.85 327 LEU A N 1
ATOM 6128 C CA . LEU B 1 212 ? 19.725 -12.851 67.357 1.00 61.03 327 LEU A CA 1
ATOM 6129 C C . LEU B 1 212 ? 20.629 -11.624 67.552 1.00 63.17 327 LEU A C 1
ATOM 6130 O O . LEU B 1 212 ? 21.669 -11.514 66.886 1.00 55.11 327 LEU A O 1
ATOM 6146 N N . PHE B 1 213 ? 20.290 -10.733 68.463 1.00 58.80 328 PHE A N 1
ATOM 6147 C CA . PHE B 1 213 ? 21.079 -9.530 68.684 1.00 73.02 328 PHE A CA 1
ATOM 6148 C C . PHE B 1 213 ? 21.591 -9.306 70.111 1.00 77.29 328 PHE A C 1
ATOM 6149 O O . PHE B 1 213 ? 22.357 -8.360 70.318 1.00 81.61 328 PHE A O 1
ATOM 6166 N N . GLN B 1 214 ? 21.206 -10.114 71.093 1.00 82.36 329 GLN A N 1
ATOM 6167 C CA . GLN B 1 214 ? 21.881 -10.089 72.423 1.00 93.46 329 GLN A CA 1
ATOM 6168 C C . GLN B 1 214 ? 23.234 -10.811 72.353 1.00 93.37 329 GLN A C 1
ATOM 6169 O O . GLN B 1 214 ? 23.349 -11.912 71.787 1.00 85.74 329 GLN A O 1
ATOM 6183 N N . LYS C 1 2 ? -2.315 20.030 73.269 1.00 73.52 117 LYS D N 1
ATOM 6184 C CA . LYS C 1 2 ? -3.464 20.909 73.120 1.00 83.10 117 LYS D CA 1
ATOM 6185 C C . LYS C 1 2 ? -3.109 22.219 72.417 1.00 89.83 117 LYS D C 1
ATOM 6186 O O . LYS C 1 2 ? -3.514 22.462 71.274 1.00 86.97 117 LYS D O 1
ATOM 6204 N N . HIS C 1 3 ? -2.358 23.077 73.090 1.00 85.86 118 HIS D N 1
ATOM 6205 C CA . HIS C 1 3 ? -1.933 24.319 72.464 1.00 81.38 118 HIS D CA 1
ATOM 6206 C C . HIS C 1 3 ? -0.439 24.302 72.172 1.00 74.68 118 HIS D C 1
ATOM 6207 O O . HIS C 1 3 ? 0.320 23.451 72.646 1.00 65.23 118 HIS D O 1
ATOM 6221 N N . ARG C 1 4 ? -0.036 25.233 71.333 1.00 73.82 119 ARG D N 1
ATOM 6222 C CA . ARG C 1 4 ? 1.363 25.374 70.987 1.00 56.96 119 ARG D CA 1
ATOM 6223 C C . ARG C 1 4 ? 2.030 26.347 71.933 1.00 61.89 119 ARG D C 1
ATOM 6224 O O . ARG C 1 4 ? 1.413 27.311 72.405 1.00 64.22 119 ARG D O 1
ATOM 6245 N N . ILE C 1 5 ? 3.300 26.059 72.225 1.00 53.40 120 ILE D N 1
ATOM 6246 C CA . ILE C 1 5 ? 4.097 26.931 73.048 1.00 50.87 120 ILE D CA 1
ATOM 6247 C C . ILE C 1 5 ? 4.438 28.181 72.242 1.00 46.82 120 ILE D C 1
ATOM 6248 O O . ILE C 1 5 ? 4.550 28.149 71.003 1.00 52.31 120 ILE D O 1
ATOM 6264 N N . GLU C 1 6 ? 4.529 29.300 72.932 1.00 45.57 121 GLU D N 1
ATOM 6265 C CA . GLU C 1 6 ? 4.831 30.576 72.283 1.00 52.43 121 GLU D CA 1
ATOM 6266 C C . GLU C 1 6 ? 6.272 30.602 71.748 1.00 50.19 121 GLU D C 1
ATOM 6267 O O . GLU C 1 6 ? 7.225 30.493 72.535 1.00 39.02 121 GLU D O 1
ATOM 6279 N N . PRO C 1 7 ? 6.481 30.795 70.459 1.00 49.57 122 PRO D N 1
ATOM 6280 C CA . PRO C 1 7 ? 7.842 30.888 69.940 1.00 52.08 122 PRO D CA 1
ATOM 6281 C C . PRO C 1 7 ? 8.664 31.894 70.716 1.00 50.65 122 PRO D C 1
ATOM 6282 O O . PRO C 1 7 ? 8.225 33.007 70.929 1.00 49.71 122 PRO D O 1
ATOM 6293 N N . VAL C 1 8 ? 9.836 31.455 71.205 1.00 50.11 123 VAL D N 1
ATOM 6294 C CA . VAL C 1 8 ? 10.842 32.370 71.684 1.00 45.29 123 VAL D CA 1
ATOM 6295 C C . VAL C 1 8 ? 11.213 33.318 70.574 1.00 39.83 123 VAL D C 1
ATOM 6296 O O . VAL C 1 8 ? 11.617 32.874 69.510 1.00 38.57 123 VAL D O 1
ATOM 6309 N N . CYS C 1 9 ? 11.240 34.616 70.864 1.00 52.69 124 CYS D N 1
ATOM 6310 C CA . CYS C 1 9 ? 11.426 35.649 69.856 1.00 46.70 124 CYS D CA 1
ATOM 6311 C C . CYS C 1 9 ? 12.531 36.646 70.180 1.00 49.31 124 CYS D C 1
ATOM 6312 O O . CYS C 1 9 ? 12.691 37.086 71.322 1.00 51.76 124 CYS D O 1
ATOM 6320 N N . LEU C 1 10 ? 13.267 36.996 69.112 1.00 48.29 125 LEU D N 1
ATOM 6321 C CA . LEU C 1 10 ? 14.386 37.899 69.098 1.00 41.77 125 LEU D CA 1
ATOM 6322 C C . LEU C 1 10 ? 14.149 39.044 68.121 1.00 48.16 125 LEU D C 1
ATOM 6323 O O . LEU C 1 10 ? 13.797 38.817 66.963 1.00 46.99 125 LEU D O 1
ATOM 6339 N N . LEU C 1 11 ? 14.452 40.269 68.543 1.00 55.23 126 LEU D N 1
ATOM 6340 C CA . LEU C 1 11 ? 14.419 41.427 67.664 1.00 50.93 126 LEU D CA 1
ATOM 6341 C C . LEU C 1 11 ? 15.760 42.174 67.691 1.00 48.08 126 LEU D C 1
ATOM 6342 O O . LEU C 1 11 ? 16.191 42.659 68.739 1.00 48.50 126 LEU D O 1
ATOM 6358 N N . VAL C 1 12 ? 16.387 42.329 66.535 1.00 52.08 127 VAL D N 1
ATOM 6359 C CA . VAL C 1 12 ? 17.648 43.051 66.414 1.00 59.19 127 VAL D CA 1
ATOM 6360 C C . VAL C 1 12 ? 17.369 44.403 65.786 1.00 50.65 127 VAL D C 1
ATOM 6361 O O . VAL C 1 12 ? 16.965 44.470 64.633 1.00 55.83 127 VAL D O 1
ATOM 6374 N N . HIS C 1 13 ? 17.587 45.475 66.540 1.00 59.84 128 HIS D N 1
ATOM 6375 C CA . HIS C 1 13 ? 17.612 46.827 66.002 1.00 59.56 128 HIS D CA 1
ATOM 6376 C C . HIS C 1 13 ? 19.007 47.250 65.539 1.00 67.94 128 HIS D C 1
ATOM 6377 O O . HIS C 1 13 ? 19.984 47.112 66.293 1.00 65.74 128 HIS D O 1
ATOM 6391 N N . GLY C 1 14 ? 19.075 47.835 64.336 1.00 68.45 129 GLY D N 1
ATOM 6392 C CA . GLY C 1 14 ? 20.302 48.364 63.769 1.00 70.69 129 GLY D CA 1
ATOM 6393 C C . GLY C 1 14 ? 20.062 49.371 62.658 1.00 81.50 129 GLY D C 1
ATOM 6394 O O . GLY C 1 14 ? 18.997 49.402 62.032 1.00 78.77 129 GLY D O 1
ATOM 6398 N N . SER C 1 15 ? 21.072 50.212 62.417 1.00 85.91 130 SER D N 1
ATOM 6399 C CA . SER C 1 15 ? 21.104 51.054 61.225 1.00 77.92 130 SER D CA 1
ATOM 6400 C C . SER C 1 15 ? 21.449 50.171 60.025 1.00 82.08 130 SER D C 1
ATOM 6401 O O . SER C 1 15 ? 21.696 48.972 60.141 1.00 83.00 130 SER D O 1
ATOM 6409 N N . PRO C 1 16 ? 21.443 50.709 58.814 1.00 88.99 131 PRO D N 1
ATOM 6410 C CA . PRO C 1 16 ? 21.493 49.818 57.644 1.00 81.81 131 PRO D CA 1
ATOM 6411 C C . PRO C 1 16 ? 22.763 49.008 57.432 1.00 83.77 131 PRO D C 1
ATOM 6412 O O . PRO C 1 16 ? 22.663 47.801 57.237 1.00 104.35 131 PRO D O 1
ATOM 6423 N N . GLY C 1 17 ? 23.944 49.561 57.463 1.00 79.22 132 GLY D N 1
ATOM 6424 C CA . GLY C 1 17 ? 25.081 48.672 57.220 1.00 88.58 132 GLY D CA 1
ATOM 6425 C C . GLY C 1 17 ? 25.710 47.952 58.417 1.00 83.92 132 GLY D C 1
ATOM 6426 O O . GLY C 1 17 ? 26.921 47.677 58.403 1.00 76.38 132 GLY D O 1
ATOM 6430 N N . THR C 1 18 ? 24.924 47.655 59.456 1.00 73.96 133 THR D N 1
ATOM 6431 C CA . THR C 1 18 ? 25.464 47.139 60.712 1.00 74.84 133 THR D CA 1
ATOM 6432 C C . THR C 1 18 ? 25.439 45.619 60.791 1.00 68.54 133 THR D C 1
ATOM 6433 O O . THR C 1 18 ? 25.746 45.066 61.850 1.00 53.54 133 THR D O 1
ATOM 6444 N N . GLY C 1 19 ? 25.028 44.940 59.729 1.00 70.08 134 GLY D N 1
ATOM 6445 C CA . GLY C 1 19 ? 25.001 43.494 59.734 1.00 68.47 134 GLY D CA 1
ATOM 6446 C C . GLY C 1 19 ? 23.945 42.804 60.596 1.00 62.00 134 GLY D C 1
ATOM 6447 O O . GLY C 1 19 ? 24.125 41.650 60.979 1.00 54.32 134 GLY D O 1
ATOM 6451 N N . LYS C 1 20 ? 22.825 43.443 60.887 1.00 60.77 135 LYS D N 1
ATOM 6452 C CA . LYS C 1 20 ? 21.820 42.712 61.650 1.00 60.15 135 LYS D CA 1
ATOM 6453 C C . LYS C 1 20 ? 21.100 41.610 60.857 1.00 62.47 135 LYS D C 1
ATOM 6454 O O . LYS C 1 20 ? 20.536 40.713 61.486 1.00 63.70 135 LYS D O 1
ATOM 6473 N N . SER C 1 21 ? 21.111 41.610 59.519 1.00 60.05 136 SER D N 1
ATOM 6474 C CA . SER C 1 21 ? 20.554 40.464 58.797 1.00 64.17 136 SER D CA 1
ATOM 6475 C C . SER C 1 21 ? 21.452 39.235 58.934 1.00 64.31 136 SER D C 1
ATOM 6476 O O . SER C 1 21 ? 20.975 38.125 59.247 1.00 59.22 136 SER D O 1
ATOM 6484 N N . VAL C 1 22 ? 22.751 39.395 58.667 1.00 57.96 137 VAL D N 1
ATOM 6485 C CA . VAL C 1 22 ? 23.649 38.260 58.846 1.00 61.07 137 VAL D CA 1
ATOM 6486 C C . VAL C 1 22 ? 23.602 37.801 60.312 1.00 60.43 137 VAL D C 1
ATOM 6487 O O . VAL C 1 22 ? 23.514 36.602 60.593 1.00 61.39 137 VAL D O 1
ATOM 6500 N N . ALA C 1 23 ? 23.523 38.740 61.265 1.00 49.87 138 ALA D N 1
ATOM 6501 C CA . ALA C 1 23 ? 23.358 38.333 62.649 1.00 49.40 138 ALA D CA 1
ATOM 6502 C C . ALA C 1 23 ? 22.204 37.367 62.798 1.00 53.93 138 ALA D C 1
ATOM 6503 O O . ALA C 1 23 ? 22.369 36.269 63.374 1.00 45.54 138 ALA D O 1
ATOM 6510 N N . THR C 1 24 ? 20.998 37.808 62.377 1.00 49.24 139 THR D N 1
ATOM 6511 C CA . THR C 1 24 ? 19.824 36.948 62.511 1.00 49.69 139 THR D CA 1
ATOM 6512 C C . THR C 1 24 ? 19.975 35.675 61.711 1.00 50.28 139 THR D C 1
ATOM 6513 O O . THR C 1 24 ? 19.444 34.637 62.123 1.00 50.49 139 THR D O 1
ATOM 6524 N N . ASN C 1 25 ? 20.725 35.700 60.602 1.00 55.12 140 ASN D N 1
ATOM 6525 C CA . ASN C 1 25 ? 20.806 34.472 59.796 1.00 52.32 140 ASN D CA 1
ATOM 6526 C C . ASN C 1 25 ? 21.730 33.445 60.404 1.00 55.46 140 ASN D C 1
ATOM 6527 O O . ASN C 1 25 ? 21.400 32.252 60.386 1.00 49.60 140 ASN D O 1
ATOM 6538 N N . LEU C 1 26 ? 22.866 33.883 60.952 1.00 51.12 141 LEU D N 1
ATOM 6539 C CA . LEU C 1 26 ? 23.723 32.957 61.672 1.00 52.20 141 LEU D CA 1
ATOM 6540 C C . LEU C 1 26 ? 22.979 32.348 62.837 1.00 42.48 141 LEU D C 1
ATOM 6541 O O . LEU C 1 26 ? 23.001 31.146 63.030 1.00 41.45 141 LEU D O 1
ATOM 6557 N N . ILE C 1 27 ? 22.275 33.160 63.605 1.00 51.04 142 ILE D N 1
ATOM 6558 C CA . ILE C 1 27 ? 21.579 32.614 64.764 1.00 45.68 142 ILE D CA 1
ATOM 6559 C C . ILE C 1 27 ? 20.556 31.591 64.342 1.00 42.52 142 ILE D C 1
ATOM 6560 O O . ILE C 1 27 ? 20.486 30.504 64.921 1.00 43.51 142 ILE D O 1
ATOM 6576 N N . ALA C 1 28 ? 19.812 31.872 63.286 1.00 47.53 143 ALA D N 1
ATOM 6577 C CA . ALA C 1 28 ? 18.784 30.934 62.830 1.00 44.59 143 ALA D CA 1
ATOM 6578 C C . ALA C 1 28 ? 19.421 29.635 62.425 1.00 35.81 143 ALA D C 1
ATOM 6579 O O . ALA C 1 28 ? 19.023 28.561 62.890 1.00 39.72 143 ALA D O 1
ATOM 6586 N N . ARG C 1 29 ? 20.420 29.703 61.544 1.00 48.51 144 ARG D N 1
ATOM 6587 C CA . ARG C 1 29 ? 21.005 28.466 61.043 1.00 42.46 144 ARG D CA 1
ATOM 6588 C C . ARG C 1 29 ? 21.559 27.672 62.218 1.00 45.79 144 ARG D C 1
ATOM 6589 O O . ARG C 1 29 ? 21.400 26.445 62.297 1.00 42.54 144 ARG D O 1
ATOM 6610 N N . ALA C 1 30 ? 22.076 28.362 63.219 1.00 36.37 145 ALA D N 1
ATOM 6611 C CA . ALA C 1 30 ? 22.630 27.601 64.316 1.00 36.55 145 ALA D CA 1
ATOM 6612 C C . ALA C 1 30 ? 21.531 26.947 65.149 1.00 33.30 145 ALA D C 1
ATOM 6613 O O . ALA C 1 30 ? 21.655 25.770 65.509 1.00 38.99 145 ALA D O 1
ATOM 6620 N N . ILE C 1 31 ? 20.473 27.702 65.518 1.00 33.76 146 ILE D N 1
ATOM 6621 C CA . ILE C 1 31 ? 19.349 27.108 66.238 1.00 33.57 146 ILE D CA 1
ATOM 6622 C C . ILE C 1 31 ? 18.780 25.949 65.427 1.00 42.75 146 ILE D C 1
ATOM 6623 O O . ILE C 1 31 ? 18.602 24.831 65.936 1.00 42.24 146 ILE D O 1
ATOM 6639 N N . ALA C 1 32 ? 18.565 26.180 64.124 1.00 32.40 147 ALA D N 1
ATOM 6640 C CA . ALA C 1 32 ? 17.989 25.128 63.284 1.00 43.16 147 ALA D CA 1
ATOM 6641 C C . ALA C 1 32 ? 18.879 23.899 63.203 1.00 38.96 147 ALA D C 1
ATOM 6642 O O . ALA C 1 32 ? 18.377 22.749 63.164 1.00 42.00 147 ALA D O 1
ATOM 6649 N N . GLU C 1 33 ? 20.191 24.093 63.113 1.00 39.64 148 GLU D N 1
ATOM 6650 C CA . GLU C 1 33 ? 21.056 22.922 63.209 1.00 45.12 148 GLU D CA 1
ATOM 6651 C C . GLU C 1 33 ? 20.948 22.256 64.560 1.00 43.62 148 GLU D C 1
ATOM 6652 O O . GLU C 1 33 ? 20.865 21.031 64.635 1.00 57.46 148 GLU D O 1
ATOM 6664 N N . ALA C 1 34 ? 20.802 23.019 65.629 1.00 38.11 149 ALA D N 1
ATOM 6665 C CA . ALA C 1 34 ? 20.704 22.340 66.917 1.00 45.40 149 ALA D CA 1
ATOM 6666 C C . ALA C 1 34 ? 19.371 21.612 67.077 1.00 50.62 149 ALA D C 1
ATOM 6667 O O . ALA C 1 34 ? 19.297 20.616 67.812 1.00 48.06 149 ALA D O 1
ATOM 6674 N N . GLU C 1 35 ? 18.310 22.117 66.455 1.00 49.33 150 GLU D N 1
ATOM 6675 C CA . GLU C 1 35 ? 16.964 21.548 66.567 1.00 55.11 150 GLU D CA 1
ATOM 6676 C C . GLU C 1 35 ? 16.656 20.532 65.484 1.00 48.38 150 GLU D C 1
ATOM 6677 O O . GLU C 1 35 ? 15.541 20.035 65.412 1.00 50.24 150 GLU D O 1
ATOM 6689 N N . ASN C 1 36 ? 17.605 20.247 64.636 1.00 39.69 151 ASN D N 1
ATOM 6690 C CA . ASN C 1 36 ? 17.400 19.316 63.543 1.00 48.79 151 ASN D CA 1
ATOM 6691 C C . ASN C 1 36 ? 16.273 19.737 62.608 1.00 49.00 151 ASN D C 1
ATOM 6692 O O . ASN C 1 36 ? 15.404 18.930 62.247 1.00 46.02 151 ASN D O 1
ATOM 6703 N N . THR C 1 37 ? 16.411 20.956 62.076 1.00 43.88 152 THR D N 1
ATOM 6704 C CA . THR C 1 37 ? 15.369 21.608 61.315 1.00 47.71 152 THR D CA 1
ATOM 6705 C C . THR C 1 37 ? 16.004 22.400 60.215 1.00 42.34 152 THR D C 1
ATOM 6706 O O . THR C 1 37 ? 17.138 22.136 59.838 1.00 47.48 152 THR D O 1
ATOM 6717 N N . SER C 1 38 ? 15.159 23.230 59.572 1.00 52.35 153 SER D N 1
ATOM 6718 C CA . SER C 1 38 ? 15.508 24.291 58.660 1.00 49.54 153 SER D CA 1
ATOM 6719 C C . SER C 1 38 ? 14.955 25.619 59.149 1.00 48.48 153 SER D C 1
ATOM 6720 O O . SER C 1 38 ? 14.270 25.721 60.174 1.00 47.84 153 SER D O 1
ATOM 6728 N N . THR C 1 39 ? 15.209 26.609 58.323 1.00 45.84 154 THR D N 1
ATOM 6729 C CA . THR C 1 39 ? 14.804 27.968 58.521 1.00 53.25 154 THR D CA 1
ATOM 6730 C C . THR C 1 39 ? 13.817 28.350 57.435 1.00 53.80 154 THR D C 1
ATOM 6731 O O . THR C 1 39 ? 13.842 27.799 56.337 1.00 47.04 154 THR D O 1
ATOM 6742 N N . TYR C 1 40 ? 12.956 29.313 57.756 1.00 51.09 155 TYR D N 1
ATOM 6743 C CA . TYR C 1 40 ? 12.018 29.871 56.809 1.00 49.11 155 TYR D CA 1
ATOM 6744 C C . TYR C 1 40 ? 12.124 31.374 56.870 1.00 47.18 155 TYR D C 1
ATOM 6745 O O . TYR C 1 40 ? 11.924 31.976 57.924 1.00 55.26 155 TYR D O 1
ATOM 6763 N N . SER C 1 41 ? 12.365 31.982 55.742 1.00 50.52 156 SER D N 1
ATOM 6764 C CA . SER C 1 41 ? 12.426 33.420 55.675 1.00 66.58 156 SER D CA 1
ATOM 6765 C C . SER C 1 41 ? 11.155 33.955 55.062 1.00 60.03 156 SER D C 1
ATOM 6766 O O . SER C 1 41 ? 10.752 33.513 53.985 1.00 57.98 156 SER D O 1
ATOM 6774 N N . LEU C 1 42 ? 10.522 34.867 55.767 1.00 68.50 157 LEU D N 1
ATOM 6775 C CA . LEU C 1 42 ? 9.520 35.763 55.241 1.00 73.67 157 LEU D CA 1
ATOM 6776 C C . LEU C 1 42 ? 10.183 36.904 54.499 1.00 81.54 157 LEU D C 1
ATOM 6777 O O . LEU C 1 42 ? 11.136 37.487 55.012 1.00 77.27 157 LEU D O 1
ATOM 6793 N N . PRO C 1 43 ? 9.665 37.255 53.318 1.00 93.20 158 PRO D N 1
ATOM 6794 C CA . PRO C 1 43 ? 10.106 38.486 52.672 1.00 97.69 158 PRO D CA 1
ATOM 6795 C C . PRO C 1 43 ? 9.643 39.686 53.469 1.00 104.11 158 PRO D C 1
ATOM 6796 O O . PRO C 1 43 ? 8.603 39.629 54.143 1.00 106.82 158 PRO D O 1
ATOM 6807 N N . PRO C 1 44 ? 10.375 40.802 53.423 1.00 108.91 159 PRO D N 1
ATOM 6808 C CA . PRO C 1 44 ? 9.804 42.065 53.917 1.00 109.21 159 PRO D CA 1
ATOM 6809 C C . PRO C 1 44 ? 8.414 42.278 53.336 1.00 113.29 159 PRO D C 1
ATOM 6810 O O . PRO C 1 44 ? 8.077 41.763 52.262 1.00 114.88 159 PRO D O 1
ATOM 6821 N N . ASP C 1 45 ? 7.601 43.031 54.067 1.00 116.47 160 ASP D N 1
ATOM 6822 C CA . ASP C 1 45 ? 6.167 43.107 53.814 1.00 126.29 160 ASP D CA 1
ATOM 6823 C C . ASP C 1 45 ? 5.610 41.691 53.623 1.00 114.53 160 ASP D C 1
ATOM 6824 O O . ASP C 1 45 ? 5.055 41.367 52.572 1.00 111.52 160 ASP D O 1
ATOM 6833 N N . PRO C 1 46 ? 5.750 40.844 54.622 1.00 116.66 161 PRO D N 1
ATOM 6834 C CA . PRO C 1 46 ? 5.311 39.451 54.474 1.00 109.80 161 PRO D CA 1
ATOM 6835 C C . PRO C 1 46 ? 3.831 39.344 54.201 1.00 103.55 161 PRO D C 1
ATOM 6836 O O . PRO C 1 46 ? 3.024 39.612 55.090 1.00 107.40 161 PRO D O 1
ATOM 6847 N N . SER C 1 47 ? 3.455 38.941 52.997 1.00 107.23 162 SER D N 1
ATOM 6848 C CA . SER C 1 47 ? 2.051 38.713 52.713 1.00 96.94 162 SER D CA 1
ATOM 6849 C C . SER C 1 47 ? 1.697 37.247 52.802 1.00 95.00 162 SER D C 1
ATOM 6850 O O . SER C 1 47 ? 0.646 36.899 53.338 1.00 99.09 162 SER D O 1
ATOM 6858 N N . HIS C 1 48 ? 2.580 36.378 52.337 1.00 94.00 163 HIS D N 1
ATOM 6859 C CA . HIS C 1 48 ? 2.264 34.972 52.216 1.00 93.40 163 HIS D CA 1
ATOM 6860 C C . HIS C 1 48 ? 3.380 34.130 52.774 1.00 90.89 163 HIS D C 1
ATOM 6861 O O . HIS C 1 48 ? 4.520 34.579 52.925 1.00 98.96 163 HIS D O 1
ATOM 6875 N N . PHE C 1 49 ? 3.014 32.902 53.097 1.00 82.44 164 PHE D N 1
ATOM 6876 C CA . PHE C 1 49 ? 3.939 31.946 53.674 1.00 83.02 164 PHE D CA 1
ATOM 6877 C C . PHE C 1 49 ? 4.238 30.819 52.692 1.00 78.89 164 PHE D C 1
ATOM 6878 O O . PHE C 1 49 ? 4.472 29.681 53.086 1.00 71.87 164 PHE D O 1
ATOM 6895 N N . ASP C 1 50 ? 4.225 31.141 51.412 1.00 77.10 165 ASP D N 1
ATOM 6896 C CA . ASP C 1 50 ? 4.578 30.182 50.383 1.00 76.87 165 ASP D CA 1
ATOM 6897 C C . ASP C 1 50 ? 5.947 29.578 50.660 1.00 71.12 165 ASP D C 1
ATOM 6898 O O . ASP C 1 50 ? 6.946 30.297 50.837 1.00 65.87 165 ASP D O 1
ATOM 6907 N N . GLY C 1 51 ? 5.981 28.245 50.676 1.00 57.68 166 GLY D N 1
ATOM 6908 C CA . GLY C 1 51 ? 7.181 27.510 50.933 1.00 57.59 166 GLY D CA 1
ATOM 6909 C C . GLY C 1 51 ? 7.390 27.133 52.387 1.00 62.73 166 GLY D C 1
ATOM 6910 O O . GLY C 1 51 ? 8.393 26.502 52.723 1.00 58.88 166 GLY D O 1
ATOM 6914 N N . TYR C 1 52 ? 6.485 27.485 53.261 1.00 65.29 167 TYR D N 1
ATOM 6915 C CA . TYR C 1 52 ? 6.650 27.169 54.662 1.00 64.55 167 TYR D CA 1
ATOM 6916 C C . TYR C 1 52 ? 6.094 25.788 54.890 1.00 63.68 167 TYR D C 1
ATOM 6917 O O . TYR C 1 52 ? 4.947 25.510 54.519 1.00 61.97 167 TYR D O 1
ATOM 6935 N N . LYS C 1 53 ? 6.921 24.932 55.488 1.00 59.61 168 LYS D N 1
ATOM 6936 C CA . LYS C 1 53 ? 6.569 23.555 55.738 1.00 52.27 168 LYS D CA 1
ATOM 6937 C C . LYS C 1 53 ? 6.801 23.216 57.185 1.00 44.91 168 LYS D C 1
ATOM 6938 O O . LYS C 1 53 ? 7.085 22.063 57.510 1.00 48.15 168 LYS D O 1
ATOM 6957 N N . GLN C 1 54 ? 6.691 24.204 58.058 1.00 51.64 169 GLN D N 1
ATOM 6958 C CA . GLN C 1 54 ? 6.824 24.000 59.501 1.00 60.88 169 GLN D CA 1
ATOM 6959 C C . GLN C 1 54 ? 8.271 23.879 59.995 1.00 46.05 169 GLN D C 1
ATOM 6960 O O . GLN C 1 54 ? 8.503 23.388 61.115 1.00 40.33 169 GLN D O 1
ATOM 6974 N N . GLN C 1 55 ? 9.216 24.434 59.232 1.00 43.85 170 GLN D N 1
ATOM 6975 C CA . GLN C 1 55 ? 10.536 24.792 59.762 1.00 47.39 170 GLN D CA 1
ATOM 6976 C C . GLN C 1 55 ? 10.421 25.454 61.116 1.00 39.92 170 GLN D C 1
ATOM 6977 O O . GLN C 1 55 ? 9.765 26.495 61.262 1.00 46.93 170 GLN D O 1
ATOM 6991 N N . GLY C 1 56 ? 11.011 24.829 62.118 1.00 36.42 171 GLY D N 1
ATOM 6992 C CA . GLY C 1 56 ? 11.069 25.395 63.451 1.00 31.82 171 GLY D CA 1
ATOM 6993 C C . GLY C 1 56 ? 11.561 26.806 63.659 1.00 34.68 171 GLY D C 1
ATOM 6994 O O . GLY C 1 56 ? 11.262 27.417 64.689 1.00 43.36 171 GLY D O 1
ATOM 6998 N N . VAL C 1 57 ? 12.319 27.347 62.704 1.00 38.05 172 VAL D N 1
ATOM 6999 C CA . VAL C 1 57 ? 12.923 28.662 62.843 1.00 37.83 172 VAL D CA 1
ATOM 7000 C C . VAL C 1 57 ? 12.443 29.573 61.736 1.00 39.77 172 VAL D C 1
ATOM 7001 O O . VAL C 1 57 ? 12.687 29.301 60.550 1.00 37.12 172 VAL D O 1
ATOM 7014 N N . VAL C 1 58 ? 11.925 30.742 62.125 1.00 44.87 173 VAL D N 1
ATOM 7015 C CA . VAL C 1 58 ? 11.436 31.730 61.170 1.00 41.76 173 VAL D CA 1
ATOM 7016 C C . VAL C 1 58 ? 12.209 33.029 61.314 1.00 38.65 173 VAL D C 1
ATOM 7017 O O . VAL C 1 58 ? 12.406 33.507 62.428 1.00 47.53 173 VAL D O 1
ATOM 7030 N N . ILE C 1 59 ? 12.533 33.643 60.180 1.00 39.30 174 ILE D N 1
ATOM 7031 C CA . ILE C 1 59 ? 13.222 34.921 60.080 1.00 47.30 174 ILE D CA 1
ATOM 7032 C C . ILE C 1 59 ? 12.331 35.976 59.457 1.00 52.22 174 ILE D C 1
ATOM 7033 O O . ILE C 1 59 ? 11.878 35.803 58.323 1.00 58.81 174 ILE D O 1
ATOM 7049 N N . MET C 1 60 ? 12.214 37.121 60.112 1.00 50.71 175 MET D N 1
ATOM 7050 C CA . MET C 1 60 ? 11.557 38.283 59.516 1.00 54.82 175 MET D CA 1
ATOM 7051 C C . MET C 1 60 ? 12.589 39.370 59.319 1.00 51.85 175 MET D C 1
ATOM 7052 O O . MET C 1 60 ? 12.865 40.133 60.239 1.00 69.22 175 MET D O 1
ATOM 7066 N N . ASP C 1 61 ? 13.098 39.522 58.122 1.00 58.20 176 ASP D N 1
ATOM 7067 C CA . ASP C 1 61 ? 13.973 40.652 57.880 1.00 75.31 176 ASP D CA 1
ATOM 7068 C C . ASP C 1 61 ? 13.152 41.932 57.645 1.00 83.88 176 ASP D C 1
ATOM 7069 O O . ASP C 1 61 ? 12.023 41.888 57.172 1.00 91.53 176 ASP D O 1
ATOM 7078 N N . ASP C 1 62 ? 13.723 43.077 58.042 1.00 84.35 177 ASP D N 1
ATOM 7079 C CA . ASP C 1 62 ? 13.065 44.390 58.145 1.00 89.17 177 ASP D CA 1
ATOM 7080 C C . ASP C 1 62 ? 11.610 44.356 58.570 1.00 87.51 177 ASP D C 1
ATOM 7081 O O . ASP C 1 62 ? 10.703 44.464 57.749 1.00 98.52 177 ASP D O 1
ATOM 7090 N N . LEU C 1 63 ? 11.412 44.259 59.867 1.00 82.25 178 LEU D N 1
ATOM 7091 C CA . LEU C 1 63 ? 10.128 44.431 60.506 1.00 94.77 178 LEU D CA 1
ATOM 7092 C C . LEU C 1 63 ? 9.883 45.920 60.778 1.00 101.84 178 LEU D C 1
ATOM 7093 O O . LEU C 1 63 ? 10.744 46.615 61.321 1.00 95.57 178 LEU D O 1
ATOM 7109 N N . ASN C 1 64 ? 8.735 46.428 60.351 1.00 113.00 179 ASN D N 1
ATOM 7110 C CA . ASN C 1 64 ? 8.281 47.757 60.736 1.00 105.66 179 ASN D CA 1
ATOM 7111 C C . ASN C 1 64 ? 7.417 47.600 61.981 1.00 104.68 179 ASN D C 1
ATOM 7112 O O . ASN C 1 64 ? 6.532 46.742 62.025 1.00 110.28 179 ASN D O 1
ATOM 7123 N N . GLN C 1 65 ? 7.686 48.406 63.001 1.00 103.39 180 GLN D N 1
ATOM 7124 C CA . GLN C 1 65 ? 7.089 48.204 64.321 1.00 102.60 180 GLN D CA 1
ATOM 7125 C C . GLN C 1 65 ? 6.059 49.265 64.674 1.00 100.92 180 GLN D C 1
ATOM 7126 O O . GLN C 1 65 ? 5.829 49.550 65.850 1.00 102.16 180 GLN D O 1
ATOM 7140 N N . ASN C 1 66 ? 5.454 49.862 63.667 1.00 104.18 181 ASN D N 1
ATOM 7141 C CA . ASN C 1 66 ? 4.239 50.626 63.831 1.00 102.05 181 ASN D CA 1
ATOM 7142 C C . ASN C 1 66 ? 3.155 49.665 64.312 1.00 99.44 181 ASN D C 1
ATOM 7143 O O . ASN C 1 66 ? 2.885 48.675 63.612 1.00 101.41 181 ASN D O 1
ATOM 7154 N N . PRO C 1 67 ? 2.556 49.863 65.499 1.00 94.79 182 PRO D N 1
ATOM 7155 C CA . PRO C 1 67 ? 1.581 48.865 65.983 1.00 100.52 182 PRO D CA 1
ATOM 7156 C C . PRO C 1 67 ? 0.286 48.824 65.179 1.00 102.29 182 PRO D C 1
ATOM 7157 O O . PRO C 1 67 ? -0.441 47.819 65.230 1.00 90.87 182 PRO D O 1
ATOM 7168 N N . ASP C 1 68 ? -0.012 49.885 64.429 1.00 106.40 183 ASP D N 1
ATOM 7169 C CA . ASP C 1 68 ? -1.085 49.862 63.444 1.00 110.42 183 ASP D CA 1
ATOM 7170 C C . ASP C 1 68 ? -0.668 49.126 62.166 1.00 114.42 183 ASP D C 1
ATOM 7171 O O . ASP C 1 68 ? -1.531 48.571 61.467 1.00 109.21 183 ASP D O 1
ATOM 7178 N N . GLY C 1 69 ? 0.635 49.104 61.848 1.00 105.07 184 GLY D N 1
ATOM 7179 C CA . GLY C 1 69 ? 1.130 48.368 60.707 1.00 103.75 184 GLY D CA 1
ATOM 7180 C C . GLY C 1 69 ? 0.644 46.928 60.669 1.00 99.51 184 GLY D C 1
ATOM 7181 O O . GLY C 1 69 ? 0.039 46.432 61.628 1.00 102.83 184 GLY D O 1
ATOM 7185 N N . ALA C 1 70 ? 0.890 46.241 59.553 1.00 103.31 185 ALA D N 1
ATOM 7186 C CA . ALA C 1 70 ? 0.564 44.824 59.448 1.00 101.61 185 ALA D CA 1
ATOM 7187 C C . ALA C 1 70 ? 1.695 43.926 59.944 1.00 111.39 185 ALA D C 1
ATOM 7188 O O . ALA C 1 70 ? 1.427 42.958 60.671 1.00 108.32 185 ALA D O 1
ATOM 7195 N N . ASP C 1 71 ? 2.949 44.237 59.570 1.00 120.53 186 ASP D N 1
ATOM 7196 C CA . ASP C 1 71 ? 4.127 43.518 60.054 1.00 121.67 186 ASP D CA 1
ATOM 7197 C C . ASP C 1 71 ? 3.874 43.094 61.493 1.00 108.06 186 ASP D C 1
ATOM 7198 O O . ASP C 1 71 ? 4.079 41.936 61.860 1.00 99.80 186 ASP D O 1
ATOM 7207 N N . MET C 1 72 ? 3.331 43.999 62.293 1.00 104.42 187 MET D N 1
ATOM 7208 C CA . MET C 1 72 ? 3.054 43.675 63.679 1.00 96.53 187 MET D CA 1
ATOM 7209 C C . MET C 1 72 ? 1.755 42.927 63.893 1.00 93.65 187 MET D C 1
ATOM 7210 O O . MET C 1 72 ? 1.609 42.283 64.933 1.00 94.86 187 MET D O 1
ATOM 7224 N N . LYS C 1 73 ? 0.795 42.998 62.980 1.00 97.88 188 LYS D N 1
ATOM 7225 C CA . LYS C 1 73 ? -0.416 42.221 63.197 1.00 98.69 188 LYS D CA 1
ATOM 7226 C C . LYS C 1 73 ? -0.149 40.755 62.915 1.00 91.71 188 LYS D C 1
ATOM 7227 O O . LYS C 1 73 ? -0.527 39.874 63.704 1.00 88.71 188 LYS D O 1
ATOM 7246 N N . LEU C 1 74 ? 0.528 40.482 61.803 1.00 87.93 189 LEU D N 1
ATOM 7247 C CA . LEU C 1 74 ? 1.070 39.171 61.490 1.00 86.11 189 LEU D CA 1
ATOM 7248 C C . LEU C 1 74 ? 1.894 38.632 62.652 1.00 81.57 189 LEU D C 1
ATOM 7249 O O . LEU C 1 74 ? 1.519 37.666 63.342 1.00 68.36 189 LEU D O 1
ATOM 7265 N N . PHE C 1 75 ? 3.024 39.299 62.865 1.00 79.64 190 PHE D N 1
ATOM 7266 C CA . PHE C 1 75 ? 3.891 39.026 63.979 1.00 66.04 190 PHE D CA 1
ATOM 7267 C C . PHE C 1 75 ? 3.121 38.647 65.229 1.00 65.26 190 PHE D C 1
ATOM 7268 O O . PHE C 1 75 ? 3.523 37.711 65.916 1.00 68.41 190 PHE D O 1
ATOM 7285 N N . CYS C 1 76 ? 2.015 39.314 65.545 1.00 65.59 191 CYS D N 1
ATOM 7286 C CA . CYS C 1 76 ? 1.289 38.942 66.761 1.00 69.44 191 CYS D CA 1
ATOM 7287 C C . CYS C 1 76 ? 0.482 37.657 66.610 1.00 63.74 191 CYS D C 1
ATOM 7288 O O . CYS C 1 76 ? 0.138 37.033 67.618 1.00 57.17 191 CYS D O 1
ATOM 7296 N N . GLN C 1 77 ? 0.204 37.214 65.391 1.00 67.21 192 GLN D N 1
ATOM 7297 C CA . GLN C 1 77 ? -0.395 35.891 65.270 1.00 69.59 192 GLN D CA 1
ATOM 7298 C C . GLN C 1 77 ? 0.663 34.808 65.326 1.00 61.75 192 GLN D C 1
ATOM 7299 O O . GLN C 1 77 ? 0.474 33.785 65.990 1.00 61.15 192 GLN D O 1
ATOM 7313 N N . MET C 1 78 ? 1.788 35.026 64.636 1.00 61.91 193 MET D N 1
ATOM 7314 C CA . MET C 1 78 ? 2.886 34.073 64.705 1.00 57.53 193 MET D CA 1
ATOM 7315 C C . MET C 1 78 ? 3.343 33.865 66.129 1.00 54.83 193 MET D C 1
ATOM 7316 O O . MET C 1 78 ? 3.627 32.735 66.516 1.00 58.00 193 MET D O 1
ATOM 7330 N N . VAL C 1 79 ? 3.412 34.927 66.928 1.00 48.12 194 VAL D N 1
ATOM 7331 C CA . VAL C 1 79 ? 4.035 34.805 68.237 1.00 56.59 194 VAL D CA 1
ATOM 7332 C C . VAL C 1 79 ? 2.980 34.799 69.309 1.00 60.10 194 VAL D C 1
ATOM 7333 O O . VAL C 1 79 ? 2.681 35.821 69.928 1.00 62.41 194 VAL D O 1
ATOM 7346 N N . SER C 1 80 ? 2.452 33.618 69.551 1.00 61.89 195 SER D N 1
ATOM 7347 C CA . SER C 1 80 ? 1.241 33.452 70.319 1.00 67.55 195 SER D CA 1
ATOM 7348 C C . SER C 1 80 ? 1.053 31.958 70.568 1.00 61.78 195 SER D C 1
ATOM 7349 O O . SER C 1 80 ? 1.773 31.125 70.019 1.00 57.25 195 SER D O 1
ATOM 7357 N N . THR C 1 81 ? 0.062 31.629 71.382 1.00 72.18 196 THR D N 1
ATOM 7358 C CA . THR C 1 81 ? -0.201 30.256 71.755 1.00 72.23 196 THR D CA 1
ATOM 7359 C C . THR C 1 81 ? -1.374 29.665 70.960 1.00 72.79 196 THR D C 1
ATOM 7360 O O . THR C 1 81 ? -1.724 28.484 71.139 1.00 68.48 196 THR D O 1
ATOM 7371 N N . VAL C 1 82 ? -1.928 30.414 70.008 1.00 66.34 197 VAL D N 1
ATOM 7372 C CA . VAL C 1 82 ? -3.248 30.102 69.484 1.00 75.86 197 VAL D CA 1
ATOM 7373 C C . VAL C 1 82 ? -3.136 29.712 68.026 1.00 67.14 197 VAL D C 1
ATOM 7374 O O . VAL C 1 82 ? -2.485 30.415 67.252 1.00 67.06 197 VAL D O 1
ATOM 7387 N N . GLU C 1 83 ? -3.829 28.639 67.639 1.00 60.32 198 GLU D N 1
ATOM 7388 C CA . GLU C 1 83 ? -3.797 28.191 66.252 1.00 62.77 198 GLU D CA 1
ATOM 7389 C C . GLU C 1 83 ? -3.714 29.351 65.270 1.00 65.23 198 GLU D C 1
ATOM 7390 O O . GLU C 1 83 ? -4.430 30.347 65.381 1.00 73.42 198 GLU D O 1
ATOM 7402 N N . PHE C 1 84 ? -2.762 29.262 64.353 1.00 60.53 199 PHE D N 1
ATOM 7403 C CA . PHE C 1 84 ? -2.578 30.254 63.312 1.00 61.95 199 PHE D CA 1
ATOM 7404 C C . PHE C 1 84 ? -2.261 29.446 62.079 1.00 71.18 199 PHE D C 1
ATOM 7405 O O . PHE C 1 84 ? -1.308 28.656 62.085 1.00 67.89 199 PHE D O 1
ATOM 7422 N N . ILE C 1 85 ? -3.077 29.631 61.049 1.00 73.30 200 ILE D N 1
ATOM 7423 C CA . ILE C 1 85 ? -2.984 28.916 59.786 1.00 64.95 200 ILE D CA 1
ATOM 7424 C C . ILE C 1 85 ? -2.587 29.945 58.740 1.00 65.48 200 ILE D C 1
ATOM 7425 O O . ILE C 1 85 ? -3.426 30.700 58.239 1.00 72.62 200 ILE D O 1
ATOM 7441 N N . PRO C 1 86 ? -1.309 30.030 58.410 1.00 67.92 201 PRO D N 1
ATOM 7442 C CA . PRO C 1 86 ? -0.844 31.156 57.621 1.00 73.19 201 PRO D CA 1
ATOM 7443 C C . PRO C 1 86 ? -1.562 31.217 56.287 1.00 77.56 201 PRO D C 1
ATOM 7444 O O . PRO C 1 86 ? -2.010 30.186 55.748 1.00 74.64 201 PRO D O 1
ATOM 7455 N N . PRO C 1 87 ? -1.701 32.414 55.715 1.00 82.08 202 PRO D N 1
ATOM 7456 C CA . PRO C 1 87 ? -2.194 32.515 54.341 1.00 88.26 202 PRO D CA 1
ATOM 7457 C C . PRO C 1 87 ? -1.142 32.065 53.352 1.00 94.39 202 PRO D C 1
ATOM 7458 O O . PRO C 1 87 ? 0.023 32.466 53.417 1.00 94.59 202 PRO D O 1
ATOM 7469 N N . MET C 1 88 ? -1.575 31.247 52.415 1.00 100.90 203 MET D N 1
ATOM 7470 C CA . MET C 1 88 ? -0.774 30.864 51.271 1.00 101.46 203 MET D CA 1
ATOM 7471 C C . MET C 1 88 ? -1.431 31.479 50.049 1.00 102.98 203 MET D C 1
ATOM 7472 O O . MET C 1 88 ? -2.661 31.418 49.912 1.00 105.57 203 MET D O 1
ATOM 7486 N N . ALA C 1 89 ? -0.629 32.115 49.195 1.00 104.57 204 ALA D N 1
ATOM 7487 C CA . ALA C 1 89 ? -1.098 32.438 47.853 1.00 103.44 204 ALA D CA 1
ATOM 7488 C C . ALA C 1 89 ? -1.686 31.195 47.166 1.00 116.47 204 ALA D C 1
ATOM 7489 O O . ALA C 1 89 ? -2.755 31.253 46.544 1.00 118.65 204 ALA D O 1
ATOM 7496 N N . SER C 1 90 ? -1.002 30.056 47.277 1.00 116.63 205 SER D N 1
ATOM 7497 C CA . SER C 1 90 ? -1.521 28.806 46.728 1.00 116.55 205 SER D CA 1
ATOM 7498 C C . SER C 1 90 ? -2.657 28.253 47.587 1.00 119.48 205 SER D C 1
ATOM 7499 O O . SER C 1 90 ? -2.570 28.229 48.818 1.00 122.92 205 SER D O 1
ATOM 7507 N N . LEU C 1 91 ? -3.729 27.785 46.938 1.00 121.10 206 LEU D N 1
ATOM 7508 C CA . LEU C 1 91 ? -4.732 26.997 47.648 1.00 119.81 206 LEU D CA 1
ATOM 7509 C C . LEU C 1 91 ? -4.417 25.519 47.613 1.00 117.96 206 LEU D C 1
ATOM 7510 O O . LEU C 1 91 ? -4.970 24.755 48.415 1.00 118.18 206 LEU D O 1
ATOM 7526 N N . ALA C 1 92 ? -3.517 25.124 46.723 1.00 119.24 207 ALA D N 1
ATOM 7527 C CA . ALA C 1 92 ? -2.812 23.861 46.793 1.00 127.28 207 ALA D CA 1
ATOM 7528 C C . ALA C 1 92 ? -1.798 23.820 47.957 1.00 129.95 207 ALA D C 1
ATOM 7529 O O . ALA C 1 92 ? -1.078 22.824 48.040 1.00 130.02 207 ALA D O 1
ATOM 7536 N N . GLU C 1 93 ? -1.717 24.857 48.814 1.00 129.99 208 GLU D N 1
ATOM 7537 C CA . GLU C 1 93 ? -0.869 24.853 50.009 1.00 124.38 208 GLU D CA 1
ATOM 7538 C C . GLU C 1 93 ? -1.656 25.267 51.267 1.00 121.07 208 GLU D C 1
ATOM 7539 O O . GLU C 1 93 ? -1.066 25.384 52.355 1.00 123.15 208 GLU D O 1
ATOM 7551 N N . ALA C 1 94 ? -2.969 25.466 51.157 1.00 116.58 209 ALA D N 1
ATOM 7552 C CA . ALA C 1 94 ? -3.759 25.966 52.270 1.00 114.38 209 ALA D CA 1
ATOM 7553 C C . ALA C 1 94 ? -3.984 24.877 53.322 1.00 108.03 209 ALA D C 1
ATOM 7554 O O . ALA C 1 94 ? -4.397 23.756 52.991 1.00 114.80 209 ALA D O 1
ATOM 7561 N N . GLY C 1 95 ? -3.693 25.203 54.589 1.00 96.12 210 GLY D N 1
ATOM 7562 C CA . GLY C 1 95 ? -4.144 24.392 55.708 1.00 92.18 210 GLY D CA 1
ATOM 7563 C C . GLY C 1 95 ? -3.131 24.055 56.786 1.00 81.76 210 GLY D C 1
ATOM 7564 O O . GLY C 1 95 ? -3.505 23.532 57.845 1.00 77.02 210 GLY D O 1
ATOM 7568 N N . ILE C 1 96 ? -1.852 24.341 56.557 1.00 84.13 211 ILE D N 1
ATOM 7569 C CA . ILE C 1 96 ? -0.813 23.912 57.493 1.00 72.56 211 ILE D CA 1
ATOM 7570 C C . ILE C 1 96 ? -0.753 24.873 58.667 1.00 60.93 211 ILE D C 1
ATOM 7571 O O . ILE C 1 96 ? -0.895 26.088 58.505 1.00 57.38 211 ILE D O 1
ATOM 7587 N N . LEU C 1 97 ? -0.505 24.337 59.858 1.00 59.21 212 LEU D N 1
ATOM 7588 C CA . LEU C 1 97 ? -0.397 25.190 61.035 1.00 66.38 212 LEU D CA 1
ATOM 7589 C C . LEU C 1 97 ? 1.004 25.795 61.185 1.00 61.21 212 LEU D C 1
ATOM 7590 O O . LEU C 1 97 ? 2.011 25.191 60.830 1.00 50.77 212 LEU D O 1
ATOM 7606 N N . PHE C 1 98 ? 1.057 27.001 61.723 1.00 65.95 213 PHE D N 1
ATOM 7607 C CA . PHE C 1 98 ? 2.326 27.584 62.144 1.00 52.35 213 PHE D CA 1
ATOM 7608 C C . PHE C 1 98 ? 2.708 26.952 63.465 1.00 58.74 213 PHE D C 1
ATOM 7609 O O . PHE C 1 98 ? 2.090 27.253 64.482 1.00 52.90 213 PHE D O 1
ATOM 7626 N N . THR C 1 99 ? 3.757 26.124 63.468 1.00 64.85 214 THR D N 1
ATOM 7627 C CA . THR C 1 99 ? 4.232 25.436 64.664 1.00 57.71 214 THR D CA 1
ATOM 7628 C C . THR C 1 99 ? 5.648 25.807 65.069 1.00 57.67 214 THR D C 1
ATOM 7629 O O . THR C 1 99 ? 6.270 25.063 65.848 1.00 63.22 214 THR D O 1
ATOM 7640 N N . SER C 1 100 ? 6.193 26.889 64.530 1.00 47.26 215 SER D N 1
ATOM 7641 C CA . SER C 1 100 ? 7.604 27.185 64.701 1.00 49.04 215 SER D CA 1
ATOM 7642 C C . SER C 1 100 ? 7.953 27.673 66.121 1.00 47.14 215 SER D C 1
ATOM 7643 O O . SER C 1 100 ? 7.172 28.337 66.799 1.00 39.33 215 SER D O 1
ATOM 7651 N N . ASN C 1 101 ? 9.158 27.375 66.562 1.00 37.04 216 ASN D N 1
ATOM 7652 C CA . ASN C 1 101 ? 9.456 27.601 67.941 1.00 46.97 216 ASN D CA 1
ATOM 7653 C C . ASN C 1 101 ? 10.316 28.829 68.092 1.00 38.37 216 ASN D C 1
ATOM 7654 O O . ASN C 1 101 ? 10.543 29.278 69.197 1.00 40.47 216 ASN D O 1
ATOM 7665 N N . TYR C 1 102 ? 10.725 29.429 66.998 1.00 43.08 217 TYR D N 1
ATOM 7666 C CA . TYR C 1 102 ? 11.619 30.557 67.041 1.00 38.08 217 TYR D CA 1
ATOM 7667 C C . TYR C 1 102 ? 11.321 31.472 65.879 1.00 41.22 217 TYR D C 1
ATOM 7668 O O . TYR C 1 102 ? 11.214 31.038 64.724 1.00 42.54 217 TYR D O 1
ATOM 7686 N N . VAL C 1 103 ? 11.392 32.754 66.179 1.00 43.22 218 VAL D N 1
ATOM 7687 C CA . VAL C 1 103 ? 11.136 33.850 65.240 1.00 45.22 218 VAL D CA 1
ATOM 7688 C C . VAL C 1 103 ? 12.201 34.896 65.417 1.00 37.62 218 VAL D C 1
ATOM 7689 O O . VAL C 1 103 ? 12.337 35.444 66.505 1.00 45.88 218 VAL D O 1
ATOM 7702 N N . LEU C 1 104 ? 12.909 35.238 64.372 1.00 43.32 219 LEU D N 1
ATOM 7703 C CA . LEU C 1 104 ? 14.086 36.096 64.496 1.00 41.12 219 LEU D CA 1
ATOM 7704 C C . LEU C 1 104 ? 13.867 37.231 63.523 1.00 48.15 219 LEU D C 1
ATOM 7705 O O . LEU C 1 104 ? 13.662 36.999 62.325 1.00 50.94 219 LEU D O 1
ATOM 7721 N N . ALA C 1 105 ? 13.877 38.449 64.029 1.00 51.66 220 ALA D N 1
ATOM 7722 C CA . ALA C 1 105 ? 13.525 39.593 63.216 1.00 54.14 220 ALA D CA 1
ATOM 7723 C C . ALA C 1 105 ? 14.538 40.688 63.437 1.00 54.60 220 ALA D C 1
ATOM 7724 O O . ALA C 1 105 ? 15.139 40.797 64.513 1.00 58.01 220 ALA D O 1
ATOM 7731 N N . SER C 1 106 ? 14.698 41.510 62.423 1.00 56.36 221 SER D N 1
ATOM 7732 C CA . SER C 1 106 ? 15.521 42.702 62.521 1.00 65.07 221 SER D CA 1
ATOM 7733 C C . SER C 1 106 ? 14.734 43.885 61.989 1.00 64.08 221 SER D C 1
ATOM 7734 O O . SER C 1 106 ? 13.884 43.716 61.130 1.00 66.50 221 SER D O 1
ATOM 7742 N N . THR C 1 107 ? 15.034 45.074 62.515 1.00 73.27 222 THR D N 1
ATOM 7743 C CA . THR C 1 107 ? 14.331 46.311 62.222 1.00 75.90 222 THR D CA 1
ATOM 7744 C C . THR C 1 107 ? 15.328 47.458 62.305 1.00 79.89 222 THR D C 1
ATOM 7745 O O . THR C 1 107 ? 16.516 47.245 62.526 1.00 68.61 222 THR D O 1
ATOM 7756 N N . ASN C 1 108 ? 14.836 48.688 62.138 1.00 95.16 223 ASN D N 1
ATOM 7757 C CA . ASN C 1 108 ? 15.594 49.906 62.436 1.00 92.24 223 ASN D CA 1
ATOM 7758 C C . ASN C 1 108 ? 14.882 50.647 63.564 1.00 103.24 223 ASN D C 1
ATOM 7759 O O . ASN C 1 108 ? 13.698 51.001 63.404 1.00 93.41 223 ASN D O 1
ATOM 7770 N N . SER C 1 109 ? 15.589 50.845 64.710 1.00 97.79 224 SER D N 1
ATOM 7771 C CA . SER C 1 109 ? 15.127 51.726 65.839 1.00 100.70 224 SER D CA 1
ATOM 7772 C C . SER C 1 109 ? 16.192 52.021 66.889 1.00 91.81 224 SER D C 1
ATOM 7773 O O . SER C 1 109 ? 15.858 52.430 68.014 1.00 87.24 224 SER D O 1
ATOM 7781 N N . SER C 1 120 ? 1.160 47.713 72.818 1.00 98.77 235 SER D N 1
ATOM 7782 C CA . SER C 1 120 ? 1.981 48.602 73.641 1.00 111.62 235 SER D CA 1
ATOM 7783 C C . SER C 1 120 ? 3.039 47.755 74.345 1.00 106.04 235 SER D C 1
ATOM 7784 O O . SER C 1 120 ? 4.047 47.396 73.732 1.00 103.70 235 SER D O 1
ATOM 7791 N N . ASP C 1 121 ? 2.826 47.444 75.632 1.00 108.06 236 ASP D N 1
ATOM 7792 C CA . ASP C 1 121 ? 3.656 46.437 76.287 1.00 108.21 236 ASP D CA 1
ATOM 7793 C C . ASP C 1 121 ? 3.202 45.020 75.942 1.00 106.10 236 ASP D C 1
ATOM 7794 O O . ASP C 1 121 ? 3.904 44.060 76.284 1.00 94.25 236 ASP D O 1
ATOM 7803 N N . ALA C 1 122 ? 2.076 44.869 75.224 1.00 110.55 237 ALA D N 1
ATOM 7804 C CA . ALA C 1 122 ? 1.660 43.545 74.769 1.00 104.91 237 ALA D CA 1
ATOM 7805 C C . ALA C 1 122 ? 2.421 43.099 73.521 1.00 104.56 237 ALA D C 1
ATOM 7806 O O . ALA C 1 122 ? 2.579 41.892 73.304 1.00 106.45 237 ALA D O 1
ATOM 7813 N N . LEU C 1 123 ? 2.875 44.038 72.681 1.00 104.64 238 LEU D N 1
ATOM 7814 C CA . LEU C 1 123 ? 3.888 43.708 71.670 1.00 98.83 238 LEU D CA 1
ATOM 7815 C C . LEU C 1 123 ? 5.278 43.517 72.301 1.00 103.19 238 LEU D C 1
ATOM 7816 O O . LEU C 1 123 ? 6.106 42.775 71.759 1.00 96.23 238 LEU D O 1
ATOM 7832 N N . ALA C 1 124 ? 5.559 44.165 73.442 1.00 100.98 239 ALA D N 1
ATOM 7833 C CA . ALA C 1 124 ? 6.898 44.119 74.020 1.00 90.72 239 ALA D CA 1
ATOM 7834 C C . ALA C 1 124 ? 7.132 42.862 74.836 1.00 85.88 239 ALA D C 1
ATOM 7835 O O . ALA C 1 124 ? 8.284 42.510 75.107 1.00 81.57 239 ALA D O 1
ATOM 7842 N N . ARG C 1 125 ? 6.070 42.182 75.252 1.00 90.95 240 ARG D N 1
ATOM 7843 C CA . ARG C 1 125 ? 6.269 40.899 75.901 1.00 88.38 240 ARG D CA 1
ATOM 7844 C C . ARG C 1 125 ? 6.636 39.846 74.877 1.00 87.01 240 ARG D C 1
ATOM 7845 O O . ARG C 1 125 ? 7.326 38.859 75.182 1.00 90.74 240 ARG D O 1
ATOM 7866 N N . ARG C 1 126 ? 6.229 40.051 73.644 1.00 82.29 241 ARG D N 1
ATOM 7867 C CA . ARG C 1 126 ? 6.468 38.987 72.698 1.00 82.23 241 ARG D CA 1
ATOM 7868 C C . ARG C 1 126 ? 7.957 38.831 72.409 1.00 78.31 241 ARG D C 1
ATOM 7869 O O . ARG C 1 126 ? 8.402 37.720 72.068 1.00 71.73 241 ARG D O 1
ATOM 7890 N N . PHE C 1 127 ? 8.731 39.909 72.572 1.00 72.99 242 PHE D N 1
ATOM 7891 C CA . PHE C 1 127 ? 10.176 39.888 72.354 1.00 68.14 242 PHE D CA 1
ATOM 7892 C C . PHE C 1 127 ? 10.902 39.362 73.567 1.00 60.53 242 PHE D C 1
ATOM 7893 O O . PHE C 1 127 ? 11.305 40.108 74.443 1.00 69.16 242 PHE D O 1
ATOM 7910 N N . ALA C 1 128 ? 11.101 38.064 73.588 1.00 58.97 243 ALA D N 1
ATOM 7911 C CA . ALA C 1 128 ? 11.886 37.473 74.636 1.00 62.93 243 ALA D CA 1
ATOM 7912 C C . ALA C 1 128 ? 13.269 38.129 74.720 1.00 59.52 243 ALA D C 1
ATOM 7913 O O . ALA C 1 128 ? 13.782 38.322 75.822 1.00 54.68 243 ALA D O 1
ATOM 7920 N N . PHE C 1 129 ? 13.826 38.567 73.585 1.00 50.31 244 PHE D N 1
ATOM 7921 C CA . PHE C 1 129 ? 15.151 39.187 73.508 1.00 60.03 244 PHE D CA 1
ATOM 7922 C C . PHE C 1 129 ? 15.074 40.401 72.594 1.00 54.75 244 PHE D C 1
ATOM 7923 O O . PHE C 1 129 ? 14.742 40.274 71.418 1.00 57.89 244 PHE D O 1
ATOM 7940 N N . ASP C 1 130 ? 15.354 41.585 73.125 1.00 63.16 245 ASP D N 1
ATOM 7941 C CA . ASP C 1 130 ? 15.276 42.821 72.350 1.00 65.57 245 ASP D CA 1
ATOM 7942 C C . ASP C 1 130 ? 16.611 43.557 72.399 1.00 62.69 245 ASP D C 1
ATOM 7943 O O . ASP C 1 130 ? 17.075 43.933 73.476 1.00 66.45 245 ASP D O 1
ATOM 7952 N N . MET C 1 131 ? 17.216 43.772 71.239 1.00 58.05 246 MET D N 1
ATOM 7953 C CA . MET C 1 131 ? 18.664 43.903 71.155 1.00 60.92 246 MET D CA 1
ATOM 7954 C C . MET C 1 131 ? 19.069 44.939 70.142 1.00 56.50 246 MET D C 1
ATOM 7955 O O . MET C 1 131 ? 18.463 45.067 69.073 1.00 53.96 246 MET D O 1
ATOM 7969 N N . ASP C 1 132 ? 20.120 45.655 70.492 1.00 57.51 247 ASP D N 1
ATOM 7970 C CA . ASP C 1 132 ? 20.773 46.561 69.577 1.00 61.73 247 ASP D CA 1
ATOM 7971 C C . ASP C 1 132 ? 22.067 45.922 69.103 1.00 56.76 247 ASP D C 1
ATOM 7972 O O . ASP C 1 132 ? 22.786 45.305 69.894 1.00 60.75 247 ASP D O 1
ATOM 7981 N N . ILE C 1 133 ? 22.321 46.017 67.828 1.00 50.23 248 ILE D N 1
ATOM 7982 C CA . ILE C 1 133 ? 23.547 45.500 67.248 1.00 56.25 248 ILE D CA 1
ATOM 7983 C C . ILE C 1 133 ? 24.622 46.571 67.261 1.00 64.33 248 ILE D C 1
ATOM 7984 O O . ILE C 1 133 ? 24.343 47.760 67.121 1.00 62.98 248 ILE D O 1
ATOM 8000 N N . GLN C 1 134 ? 25.878 46.151 67.429 1.00 67.60 249 GLN D N 1
ATOM 8001 C CA . GLN C 1 134 ? 26.989 47.097 67.560 1.00 58.62 249 GLN D CA 1
ATOM 8002 C C . GLN C 1 134 ? 28.153 46.573 66.767 1.00 52.84 249 GLN D C 1
ATOM 8003 O O . GLN C 1 134 ? 28.562 45.433 66.957 1.00 58.83 249 GLN D O 1
ATOM 8017 N N . VAL C 1 135 ? 28.619 47.366 65.821 1.00 60.63 250 VAL D N 1
ATOM 8018 C CA . VAL C 1 135 ? 29.856 47.047 65.148 1.00 62.58 250 VAL D CA 1
ATOM 8019 C C . VAL C 1 135 ? 30.986 47.351 66.122 1.00 67.22 250 VAL D C 1
ATOM 8020 O O . VAL C 1 135 ? 30.968 48.358 66.847 1.00 65.57 250 VAL D O 1
ATOM 8033 N N . MET C 1 136 ? 31.915 46.433 66.238 1.00 65.29 251 MET D N 1
ATOM 8034 C CA . MET C 1 136 ? 33.158 46.819 66.863 1.00 74.56 251 MET D CA 1
ATOM 8035 C C . MET C 1 136 ? 33.875 47.723 65.872 1.00 82.23 251 MET D C 1
ATOM 8036 O O . MET C 1 136 ? 33.751 47.547 64.650 1.00 72.65 251 MET D O 1
ATOM 8050 N N . ASN C 1 137 ? 34.567 48.746 66.398 1.00 87.84 252 ASN D N 1
ATOM 8051 C CA . ASN C 1 137 ? 35.161 49.757 65.530 1.00 90.69 252 ASN D CA 1
ATOM 8052 C C . ASN C 1 137 ? 36.269 49.180 64.641 1.00 84.04 252 ASN D C 1
ATOM 8053 O O . ASN C 1 137 ? 36.464 49.624 63.510 1.00 83.54 252 ASN D O 1
ATOM 8064 N N . GLU C 1 138 ? 36.930 48.137 65.089 1.00 78.62 253 GLU D N 1
ATOM 8065 C CA . GLU C 1 138 ? 38.036 47.582 64.337 1.00 80.28 253 GLU D CA 1
ATOM 8066 C C . GLU C 1 138 ? 37.541 46.931 63.048 1.00 79.01 253 GLU D C 1
ATOM 8067 O O . GLU C 1 138 ? 38.348 46.582 62.173 1.00 76.03 253 GLU D O 1
ATOM 8079 N N . TYR C 1 139 ? 36.216 46.799 62.891 1.00 83.83 254 TYR D N 1
ATOM 8080 C CA . TYR C 1 139 ? 35.621 46.207 61.699 1.00 81.82 254 TYR D CA 1
ATOM 8081 C C . TYR C 1 139 ? 34.615 47.149 61.056 1.00 83.07 254 TYR D C 1
ATOM 8082 O O . TYR C 1 139 ? 33.733 46.679 60.326 1.00 79.63 254 TYR D O 1
ATOM 8100 N N . SER C 1 140 ? 34.691 48.454 61.342 1.00 87.27 255 SER D N 1
ATOM 8101 C CA . SER C 1 140 ? 33.735 49.423 60.813 1.00 96.82 255 SER D CA 1
ATOM 8102 C C . SER C 1 140 ? 34.401 50.343 59.793 1.00 103.23 255 SER D C 1
ATOM 8103 O O . SER C 1 140 ? 35.340 51.077 60.121 1.00 106.18 255 SER D O 1
ATOM 8111 N N . ARG C 1 141 ? 33.898 50.292 58.561 1.00 100.00 256 ARG D N 1
ATOM 8112 C CA . ARG C 1 141 ? 34.171 51.281 57.525 1.00 97.78 256 ARG D CA 1
ATOM 8113 C C . ARG C 1 141 ? 33.123 52.364 57.696 1.00 107.10 256 ARG D C 1
ATOM 8114 O O . ARG C 1 141 ? 31.976 52.201 57.256 1.00 101.38 256 ARG D O 1
ATOM 8135 N N . ASP C 1 142 ? 33.528 53.472 58.333 1.00 120.32 257 ASP D N 1
ATOM 8136 C CA . ASP C 1 142 ? 32.648 54.583 58.694 1.00 125.45 257 ASP D CA 1
ATOM 8137 C C . ASP C 1 142 ? 31.349 54.033 59.248 1.00 118.91 257 ASP D C 1
ATOM 8138 O O . ASP C 1 142 ? 30.311 54.124 58.579 1.00 111.78 257 ASP D O 1
ATOM 8147 N N . GLY C 1 143 ? 31.419 53.441 60.449 1.00 115.24 258 GLY D N 1
ATOM 8148 C CA . GLY C 1 143 ? 30.254 52.873 61.114 1.00 105.76 258 GLY D CA 1
ATOM 8149 C C . GLY C 1 143 ? 29.401 51.999 60.219 1.00 97.76 258 GLY D C 1
ATOM 8150 O O . GLY C 1 143 ? 28.181 52.042 60.300 1.00 94.42 258 GLY D O 1
ATOM 8154 N N . LYS C 1 144 ? 30.030 51.249 59.326 1.00 99.96 259 LYS D N 1
ATOM 8155 C CA . LYS C 1 144 ? 29.386 50.181 58.580 1.00 93.42 259 LYS D CA 1
ATOM 8156 C C . LYS C 1 144 ? 30.215 48.915 58.780 1.00 94.01 259 LYS D C 1
ATOM 8157 O O . LYS C 1 144 ? 31.449 48.979 58.864 1.00 99.03 259 LYS D O 1
ATOM 8176 N N . LEU C 1 145 ? 29.554 47.767 58.859 1.00 80.58 260 LEU D N 1
ATOM 8177 C CA . LEU C 1 145 ? 30.267 46.520 59.106 1.00 79.64 260 LEU D CA 1
ATOM 8178 C C . LEU C 1 145 ? 31.118 46.177 57.910 1.00 73.83 260 LEU D C 1
ATOM 8179 O O . LEU C 1 145 ? 30.595 45.926 56.824 1.00 71.13 260 LEU D O 1
ATOM 8195 N N . ASN C 1 146 ? 32.428 46.124 58.115 1.00 76.37 261 ASN D N 1
ATOM 8196 C CA . ASN C 1 146 ? 33.331 45.717 57.048 1.00 73.92 261 ASN D CA 1
ATOM 8197 C C . ASN C 1 146 ? 33.154 44.217 56.857 1.00 69.59 261 ASN D C 1
ATOM 8198 O O . ASN C 1 146 ? 33.927 43.381 57.325 1.00 75.26 261 ASN D O 1
ATOM 8209 N N . MET C 1 147 ? 32.095 43.877 56.147 1.00 72.67 262 MET D N 1
ATOM 8210 C CA . MET C 1 147 ? 31.720 42.483 55.961 1.00 76.72 262 MET D CA 1
ATOM 8211 C C . MET C 1 147 ? 32.861 41.618 55.463 1.00 74.49 262 MET D C 1
ATOM 8212 O O . MET C 1 147 ? 32.971 40.446 55.834 1.00 70.52 262 MET D O 1
ATOM 8226 N N . ALA C 1 148 ? 33.637 42.120 54.520 1.00 83.90 263 ALA D N 1
ATOM 8227 C CA . ALA C 1 148 ? 34.707 41.300 53.982 1.00 79.68 263 ALA D CA 1
ATOM 8228 C C . ALA C 1 148 ? 35.560 40.748 55.117 1.00 72.99 263 ALA D C 1
ATOM 8229 O O . ALA C 1 148 ? 35.729 39.528 55.245 1.00 68.79 263 ALA D O 1
ATOM 8236 N N . MET C 1 149 ? 36.057 41.613 55.995 1.00 67.13 264 MET D N 1
ATOM 8237 C CA . MET C 1 149 ? 36.971 41.075 56.975 1.00 74.89 264 MET D CA 1
ATOM 8238 C C . MET C 1 149 ? 36.243 40.462 58.163 1.00 76.78 264 MET D C 1
ATOM 8239 O O . MET C 1 149 ? 36.800 39.581 58.836 1.00 72.87 264 MET D O 1
ATOM 8253 N N . ALA C 1 150 ? 34.983 40.839 58.382 1.00 69.73 265 ALA D N 1
ATOM 8254 C CA . ALA C 1 150 ? 34.186 40.178 59.416 1.00 67.99 265 ALA D CA 1
ATOM 8255 C C . ALA C 1 150 ? 33.797 38.741 59.074 1.00 62.83 265 ALA D C 1
ATOM 8256 O O . ALA C 1 150 ? 33.453 37.989 59.981 1.00 61.61 265 ALA D O 1
ATOM 8263 N N . THR C 1 151 ? 33.780 38.356 57.806 1.00 71.33 266 THR D N 1
ATOM 8264 C CA . THR C 1 151 ? 33.409 36.995 57.434 1.00 67.56 266 THR D CA 1
ATOM 8265 C C . THR C 1 151 ? 34.628 36.110 57.275 1.00 65.47 266 THR D C 1
ATOM 8266 O O . THR C 1 151 ? 34.481 34.939 56.943 1.00 69.53 266 THR D O 1
ATOM 8277 N N . GLU C 1 152 ? 35.817 36.641 57.525 1.00 72.77 267 GLU D N 1
ATOM 8278 C CA . GLU C 1 152 ? 37.020 35.822 57.573 1.00 81.25 267 GLU D CA 1
ATOM 8279 C C . GLU C 1 152 ? 36.983 34.830 58.723 1.00 71.42 267 GLU D C 1
ATOM 8280 O O . GLU C 1 152 ? 36.600 35.174 59.833 1.00 76.61 267 GLU D O 1
ATOM 8292 N N . MET C 1 153 ? 37.420 33.602 58.471 1.00 74.28 268 MET D N 1
ATOM 8293 C CA . MET C 1 153 ? 37.488 32.624 59.550 1.00 75.24 268 MET D CA 1
ATOM 8294 C C . MET C 1 153 ? 38.524 33.013 60.584 1.00 72.18 268 MET D C 1
ATOM 8295 O O . MET C 1 153 ? 39.605 33.494 60.254 1.00 80.04 268 MET D O 1
ATOM 8309 N N . CYS C 1 154 ? 38.144 32.858 61.847 1.00 77.78 269 CYS D N 1
ATOM 8310 C CA . CYS C 1 154 ? 39.043 33.024 62.969 1.00 79.90 269 CYS D CA 1
ATOM 8311 C C . CYS C 1 154 ? 40.045 31.886 63.004 1.00 83.51 269 CYS D C 1
ATOM 8312 O O . CYS C 1 154 ? 39.835 30.800 62.461 1.00 80.47 269 CYS D O 1
ATOM 8319 N N . LYS C 1 155 ? 41.157 32.159 63.647 1.00 91.14 270 LYS D N 1
ATOM 8320 C CA . LYS C 1 155 ? 42.279 31.257 63.608 1.00 92.63 270 LYS D CA 1
ATOM 8321 C C . LYS C 1 155 ? 42.629 30.736 64.969 1.00 84.00 270 LYS D C 1
ATOM 8322 O O . LYS C 1 155 ? 43.188 29.646 65.064 1.00 89.22 270 LYS D O 1
ATOM 8341 N N . ASN C 1 156 ? 42.247 31.433 66.017 1.00 81.35 271 ASN D N 1
ATOM 8342 C CA . ASN C 1 156 ? 42.600 31.052 67.378 1.00 87.05 271 ASN D CA 1
ATOM 8343 C C . ASN C 1 156 ? 41.450 31.314 68.344 1.00 87.23 271 ASN D C 1
ATOM 8344 O O . ASN C 1 156 ? 41.645 31.879 69.423 1.00 82.15 271 ASN D O 1
ATOM 8355 N N . CYS C 1 157 ? 40.228 30.968 67.972 1.00 94.24 272 CYS D N 1
ATOM 8356 C CA . CYS C 1 157 ? 39.146 31.036 68.944 1.00 86.33 272 CYS D CA 1
ATOM 8357 C C . CYS C 1 157 ? 38.934 29.662 69.532 1.00 75.90 272 CYS D C 1
ATOM 8358 O O . CYS C 1 157 ? 39.252 28.641 68.921 1.00 65.35 272 CYS D O 1
ATOM 8365 N N . HIS C 1 158 ? 38.431 29.646 70.753 1.00 74.66 273 HIS D N 1
ATOM 8366 C CA . HIS C 1 158 ? 37.944 28.376 71.265 1.00 85.62 273 HIS D CA 1
ATOM 8367 C C . HIS C 1 158 ? 36.752 27.926 70.453 1.00 70.02 273 HIS D C 1
ATOM 8368 O O . HIS C 1 158 ? 36.093 28.720 69.790 1.00 66.91 273 HIS D O 1
ATOM 8382 N N . GLN C 1 159 ? 36.480 26.642 70.525 1.00 67.90 274 GLN D N 1
ATOM 8383 C CA . GLN C 1 159 ? 35.356 26.087 69.801 1.00 68.79 274 GLN D CA 1
ATOM 8384 C C . GLN C 1 159 ? 34.046 26.744 70.248 1.00 62.62 274 GLN D C 1
ATOM 8385 O O . GLN C 1 159 ? 33.757 26.810 71.464 1.00 57.09 274 GLN D O 1
ATOM 8399 N N . PRO C 1 160 ? 33.251 27.262 69.329 1.00 56.93 275 PRO D N 1
ATOM 8400 C CA . PRO C 1 160 ? 31.973 27.883 69.713 1.00 58.09 275 PRO D CA 1
ATOM 8401 C C . PRO C 1 160 ? 30.952 26.902 70.307 1.00 47.62 275 PRO D C 1
ATOM 8402 O O . PRO C 1 160 ? 30.951 25.700 70.035 1.00 44.97 275 PRO D O 1
ATOM 8413 N N . ALA C 1 161 ? 30.123 27.418 71.214 1.00 43.41 276 ALA D N 1
ATOM 8414 C CA . ALA C 1 161 ? 28.998 26.633 71.762 1.00 48.64 276 ALA D CA 1
ATOM 8415 C C . ALA C 1 161 ? 28.100 26.060 70.654 1.00 40.19 276 ALA D C 1
ATOM 8416 O O . ALA C 1 161 ? 27.774 24.887 70.682 1.00 45.07 276 ALA D O 1
ATOM 8423 N N . ASN C 1 162 ? 27.807 26.828 69.600 1.00 43.46 277 ASN D N 1
ATOM 8424 C CA . ASN C 1 162 ? 26.785 26.455 68.641 1.00 45.26 277 ASN D CA 1
ATOM 8425 C C . ASN C 1 162 ? 27.214 26.552 67.196 1.00 45.26 277 ASN D C 1
ATOM 8426 O O . ASN C 1 162 ? 26.337 26.586 66.324 1.00 42.02 277 ASN D O 1
ATOM 8437 N N . PHE C 1 163 ? 28.509 26.689 66.905 1.00 54.13 278 PHE D N 1
ATOM 8438 C CA . PHE C 1 163 ? 29.023 26.708 65.536 1.00 46.20 278 PHE D CA 1
ATOM 8439 C C . PHE C 1 163 ? 30.205 25.779 65.485 1.00 53.93 278 PHE D C 1
ATOM 8440 O O . PHE C 1 163 ? 30.921 25.620 66.486 1.00 58.80 278 PHE D O 1
ATOM 8457 N N . LYS C 1 164 ? 30.376 25.135 64.328 1.00 58.33 279 LYS D N 1
ATOM 8458 C CA . LYS C 1 164 ? 31.450 24.157 64.196 1.00 64.72 279 LYS D CA 1
ATOM 8459 C C . LYS C 1 164 ? 32.822 24.826 64.238 1.00 62.90 279 LYS D C 1
ATOM 8460 O O . LYS C 1 164 ? 33.728 24.321 64.900 1.00 62.70 279 LYS D O 1
ATOM 8479 N N . ARG C 1 165 ? 32.969 25.960 63.551 1.00 59.86 280 ARG D N 1
ATOM 8480 C CA . ARG C 1 165 ? 34.125 26.836 63.454 1.00 64.21 280 ARG D CA 1
ATOM 8481 C C . ARG C 1 165 ? 33.758 28.242 63.918 1.00 62.08 280 ARG D C 1
ATOM 8482 O O . ARG C 1 165 ? 32.597 28.642 63.912 1.00 60.20 280 ARG D O 1
ATOM 8503 N N . CYS C 1 166 ? 34.776 29.052 64.131 1.00 59.15 281 CYS D N 1
ATOM 8504 C CA . CYS C 1 166 ? 34.593 30.390 64.647 1.00 60.01 281 CYS D CA 1
ATOM 8505 C C . CYS C 1 166 ? 34.992 31.447 63.628 1.00 69.99 281 CYS D C 1
ATOM 8506 O O . CYS C 1 166 ? 35.877 31.228 62.795 1.00 75.56 281 CYS D O 1
ATOM 8513 N N . CYS C 1 167 ? 34.312 32.585 63.682 1.00 63.06 282 CYS D N 1
ATOM 8514 C CA . CYS C 1 167 ? 34.669 33.742 62.877 1.00 65.46 282 CYS D CA 1
ATOM 8515 C C . CYS C 1 167 ? 34.225 34.982 63.638 1.00 53.97 282 CYS D C 1
ATOM 8516 O O . CYS C 1 167 ? 33.541 34.887 64.651 1.00 56.09 282 CYS D O 1
ATOM 8524 N N . PRO C 1 168 ? 34.695 36.150 63.257 1.00 65.99 283 PRO D N 1
ATOM 8525 C CA . PRO C 1 168 ? 34.476 37.306 64.137 1.00 68.38 283 PRO D CA 1
ATOM 8526 C C . PRO C 1 168 ? 32.987 37.722 64.213 1.00 53.76 283 PRO D C 1
ATOM 8527 O O . PRO C 1 168 ? 32.572 38.426 65.142 1.00 49.96 283 PRO D O 1
ATOM 8538 N N . LEU C 1 169 ? 32.155 37.250 63.310 1.00 50.70 284 LEU D N 1
ATOM 8539 C CA . LEU C 1 169 ? 30.759 37.506 63.464 1.00 49.38 284 LEU D CA 1
ATOM 8540 C C . LEU C 1 169 ? 30.146 36.708 64.595 1.00 46.63 284 LEU D C 1
ATOM 8541 O O . LEU C 1 169 ? 29.065 37.066 65.073 1.00 47.85 284 LEU D O 1
ATOM 8557 N N . VAL C 1 170 ? 30.807 35.640 65.025 1.00 44.60 285 VAL D N 1
ATOM 8558 C CA . VAL C 1 170 ? 30.247 34.688 65.968 1.00 43.77 285 VAL D CA 1
ATOM 8559 C C . VAL C 1 170 ? 30.696 34.947 67.395 1.00 54.16 285 VAL D C 1
ATOM 8560 O O . VAL C 1 170 ? 29.913 34.755 68.321 1.00 49.62 285 VAL D O 1
ATOM 8573 N N . CYS C 1 171 ? 31.993 35.235 67.603 1.00 50.57 286 CYS D N 1
ATOM 8574 C CA . CYS C 1 171 ? 32.597 35.327 68.929 1.00 46.74 286 CYS D CA 1
ATOM 8575 C C . CYS C 1 171 ? 32.598 36.731 69.468 1.00 39.16 286 CYS D C 1
ATOM 8576 O O . CYS C 1 171 ? 32.896 36.917 70.647 1.00 46.80 286 CYS D O 1
ATOM 8583 N N . GLY C 1 172 ? 32.114 37.700 68.721 1.00 51.36 287 GLY D N 1
ATOM 8584 C CA . GLY C 1 172 ? 32.046 39.055 69.242 1.00 48.03 287 GLY D CA 1
ATOM 8585 C C . GLY C 1 172 ? 33.176 39.995 68.815 1.00 55.98 287 GLY D C 1
ATOM 8586 O O . GLY C 1 172 ? 33.149 41.148 69.232 1.00 54.08 287 GLY D O 1
ATOM 8590 N N . LYS C 1 173 ? 34.181 39.545 68.030 1.00 48.37 288 LYS D N 1
ATOM 8591 C CA . LYS C 1 173 ? 35.114 40.496 67.448 1.00 52.06 288 LYS D CA 1
ATOM 8592 C C . LYS C 1 173 ? 34.393 41.519 66.586 1.00 48.80 288 LYS D C 1
ATOM 8593 O O . LYS C 1 173 ? 34.589 42.718 66.732 1.00 53.28 288 LYS D O 1
ATOM 8612 N N . ALA C 1 174 ? 33.659 41.073 65.597 1.00 60.24 289 ALA D N 1
ATOM 8613 C CA . ALA C 1 174 ? 33.110 42.059 64.656 1.00 48.06 289 ALA D CA 1
ATOM 8614 C C . ALA C 1 174 ? 31.835 42.722 65.139 1.00 52.18 289 ALA D C 1
ATOM 8615 O O . ALA C 1 174 ? 31.634 43.917 64.889 1.00 58.73 289 ALA D O 1
ATOM 8622 N N . ILE C 1 175 ? 30.963 41.987 65.828 1.00 46.97 290 ILE D N 1
ATOM 8623 C CA . ILE C 1 175 ? 29.644 42.506 66.168 1.00 54.78 290 ILE D CA 1
ATOM 8624 C C . ILE C 1 175 ? 29.172 41.886 67.456 1.00 50.80 290 ILE D C 1
ATOM 8625 O O . ILE C 1 175 ? 29.461 40.722 67.780 1.00 45.75 290 ILE D O 1
ATOM 8641 N N . GLN C 1 176 ? 28.377 42.661 68.154 1.00 44.36 291 GLN D N 1
ATOM 8642 C CA . GLN C 1 176 ? 27.761 42.160 69.343 1.00 48.75 291 GLN D CA 1
ATOM 8643 C C . GLN C 1 176 ? 26.326 42.669 69.410 1.00 51.26 291 GLN D C 1
ATOM 8644 O O . GLN C 1 176 ? 25.914 43.540 68.647 1.00 52.89 291 GLN D O 1
ATOM 8658 N N . LEU C 1 177 ? 25.578 42.138 70.363 1.00 53.90 292 LEU D N 1
ATOM 8659 C CA . LEU C 1 177 ? 24.178 42.458 70.540 1.00 53.50 292 LEU D CA 1
ATOM 8660 C C . LEU C 1 177 ? 23.963 42.937 71.954 1.00 56.07 292 LEU D C 1
ATOM 8661 O O . LEU C 1 177 ? 24.185 42.172 72.899 1.00 51.94 292 LEU D O 1
ATOM 8677 N N . MET C 1 178 ? 23.444 44.158 72.087 1.00 53.32 293 MET D N 1
ATOM 8678 C CA . MET C 1 178 ? 23.242 44.774 73.391 1.00 62.81 293 MET D CA 1
ATOM 8679 C C . MET C 1 178 ? 21.779 44.697 73.807 1.00 61.06 293 MET D C 1
ATOM 8680 O O . MET C 1 178 ? 20.905 45.179 73.092 1.00 64.60 293 MET D O 1
ATOM 8694 N N . ASP C 1 179 ? 21.527 44.167 74.995 1.00 64.15 294 ASP D N 1
ATOM 8695 C CA . ASP C 1 179 ? 20.162 44.080 75.510 1.00 73.79 294 ASP D CA 1
ATOM 8696 C C . ASP C 1 179 ? 19.604 45.468 75.817 1.00 75.18 294 ASP D C 1
ATOM 8697 O O . ASP C 1 179 ? 20.177 46.226 76.604 1.00 75.12 294 ASP D O 1
ATOM 8706 N N . LYS C 1 180 ? 18.484 45.818 75.188 1.00 79.62 295 LYS D N 1
ATOM 8707 C CA . LYS C 1 180 ? 17.994 47.173 75.363 1.00 74.68 295 LYS D CA 1
ATOM 8708 C C . LYS C 1 180 ? 17.632 47.450 76.809 1.00 67.41 295 LYS D C 1
ATOM 8709 O O . LYS C 1 180 ? 17.771 48.574 77.253 1.00 75.12 295 LYS D O 1
ATOM 8717 N N . SER C 1 181 ? 17.315 46.438 77.584 1.00 71.73 296 SER D N 1
ATOM 8718 C CA . SER C 1 181 ? 17.056 46.616 79.020 1.00 76.25 296 SER D CA 1
ATOM 8719 C C . SER C 1 181 ? 18.322 46.593 79.894 1.00 79.80 296 SER D C 1
ATOM 8720 O O . SER C 1 181 ? 18.756 47.629 80.405 1.00 78.50 296 SER D O 1
ATOM 8728 N N . SER C 1 182 ? 18.897 45.397 80.121 1.00 76.84 297 SER D N 1
ATOM 8729 C CA . SER C 1 182 ? 20.078 45.211 80.967 1.00 64.21 297 SER D CA 1
ATOM 8730 C C . SER C 1 182 ? 21.340 45.898 80.451 1.00 70.14 297 SER D C 1
ATOM 8731 O O . SER C 1 182 ? 22.309 46.022 81.199 1.00 66.52 297 SER D O 1
ATOM 8739 N N . ARG C 1 183 ? 21.395 46.281 79.183 1.00 76.05 298 ARG D N 1
ATOM 8740 C CA . ARG C 1 183 ? 22.523 47.029 78.618 1.00 72.31 298 ARG D CA 1
ATOM 8741 C C . ARG C 1 183 ? 23.812 46.221 78.510 1.00 70.43 298 ARG D C 1
ATOM 8742 O O . ARG C 1 183 ? 24.863 46.787 78.196 1.00 68.19 298 ARG D O 1
ATOM 8763 N N . VAL C 1 184 ? 23.746 44.903 78.769 1.00 70.88 299 VAL D N 1
ATOM 8764 C CA . VAL C 1 184 ? 24.829 43.943 78.600 1.00 56.11 299 VAL D CA 1
ATOM 8765 C C . VAL C 1 184 ? 24.977 43.540 77.140 1.00 66.28 299 VAL D C 1
ATOM 8766 O O . VAL C 1 184 ? 23.990 43.403 76.415 1.00 59.39 299 VAL D O 1
ATOM 8779 N N . ARG C 1 185 ? 26.230 43.324 76.708 1.00 69.17 300 ARG D N 1
ATOM 8780 C CA . ARG C 1 185 ? 26.537 42.909 75.349 1.00 50.18 300 ARG D CA 1
ATOM 8781 C C . ARG C 1 185 ? 26.832 41.403 75.270 1.00 48.64 300 ARG D C 1
ATOM 8782 O O . ARG C 1 185 ? 27.309 40.802 76.233 1.00 56.92 300 ARG D O 1
ATOM 8803 N N . TYR C 1 186 ? 26.547 40.796 74.094 1.00 40.44 301 TYR D N 1
ATOM 8804 C CA . TYR C 1 186 ? 26.614 39.360 73.886 1.00 35.62 301 TYR D CA 1
ATOM 8805 C C . TYR C 1 186 ? 27.160 39.120 72.497 1.00 40.18 301 TYR D C 1
ATOM 8806 O O . TYR C 1 186 ? 26.929 39.920 71.596 1.00 45.16 301 TYR D O 1
ATOM 8824 N N . SER C 1 187 ? 27.957 38.068 72.328 1.00 34.91 302 SER D N 1
ATOM 8825 C CA . SER C 1 187 ? 28.268 37.676 70.967 1.00 42.06 302 SER D CA 1
ATOM 8826 C C . SER C 1 187 ? 27.120 36.908 70.377 1.00 40.90 302 SER D C 1
ATOM 8827 O O . SER C 1 187 ? 26.278 36.386 71.097 1.00 42.01 302 SER D O 1
ATOM 8835 N N . ILE C 1 188 ? 27.179 36.697 69.069 1.00 41.68 303 ILE D N 1
ATOM 8836 C CA . ILE C 1 188 ? 26.186 35.822 68.446 1.00 45.16 303 ILE D CA 1
ATOM 8837 C C . ILE C 1 188 ? 26.143 34.462 69.118 1.00 43.38 303 ILE D C 1
ATOM 8838 O O . ILE C 1 188 ? 25.063 33.886 69.311 1.00 45.41 303 ILE D O 1
ATOM 8854 N N . ASP C 1 189 ? 27.304 33.900 69.410 1.00 43.83 304 ASP D N 1
ATOM 8855 C CA . ASP C 1 189 ? 27.364 32.593 70.049 1.00 44.75 304 ASP D CA 1
ATOM 8856 C C . ASP C 1 189 ? 26.670 32.597 71.394 1.00 40.42 304 ASP D C 1
ATOM 8857 O O . ASP C 1 189 ? 25.966 31.649 71.710 1.00 43.76 304 ASP D O 1
ATOM 8866 N N . GLN C 1 190 ? 26.874 33.625 72.221 1.00 41.18 305 GLN D N 1
ATOM 8867 C CA . GLN C 1 190 ? 26.213 33.638 73.523 1.00 48.17 305 GLN D CA 1
ATOM 8868 C C . GLN C 1 190 ? 24.709 33.856 73.383 1.00 45.54 305 GLN D C 1
ATOM 8869 O O . GLN C 1 190 ? 23.914 33.233 74.079 1.00 40.58 305 GLN D O 1
ATOM 8883 N N . ILE C 1 191 ? 24.285 34.795 72.556 1.00 46.83 306 ILE D N 1
ATOM 8884 C CA . ILE C 1 191 ? 22.870 35.025 72.474 1.00 47.03 306 ILE D CA 1
ATOM 8885 C C . ILE C 1 191 ? 22.251 33.758 71.963 1.00 51.21 306 ILE D C 1
ATOM 8886 O O . ILE C 1 191 ? 21.094 33.410 72.303 1.00 36.94 306 ILE D O 1
ATOM 8902 N N . THR C 1 192 ? 23.052 32.982 71.235 1.00 39.28 307 THR D N 1
ATOM 8903 C CA . THR C 1 192 ? 22.385 31.870 70.563 1.00 50.72 307 THR D CA 1
ATOM 8904 C C . THR C 1 192 ? 22.190 30.713 71.526 1.00 49.00 307 THR D C 1
ATOM 8905 O O . THR C 1 192 ? 21.194 29.969 71.396 1.00 54.17 307 THR D O 1
ATOM 8916 N N . THR C 1 193 ? 22.926 30.682 72.636 1.00 48.27 308 THR D N 1
ATOM 8917 C CA . THR C 1 193 ? 22.561 29.663 73.603 1.00 43.26 308 THR D CA 1
ATOM 8918 C C . THR C 1 193 ? 21.507 30.134 74.613 1.00 35.07 308 THR D C 1
ATOM 8919 O O . THR C 1 193 ? 20.832 29.304 75.199 1.00 37.43 308 THR D O 1
ATOM 8930 N N . MET C 1 194 ? 21.426 31.407 74.923 1.00 34.03 309 MET D N 1
ATOM 8931 C CA . MET C 1 194 ? 20.336 31.938 75.703 1.00 38.53 309 MET D CA 1
ATOM 8932 C C . MET C 1 194 ? 18.994 31.734 74.969 1.00 42.40 309 MET D C 1
ATOM 8933 O O . MET C 1 194 ? 18.024 31.303 75.562 1.00 39.60 309 MET D O 1
ATOM 8947 N N . ILE C 1 195 ? 18.942 31.991 73.665 1.00 40.66 310 ILE D N 1
ATOM 8948 C CA . ILE C 1 195 ? 17.721 31.770 72.925 1.00 37.02 310 ILE D CA 1
ATOM 8949 C C . ILE C 1 195 ? 17.308 30.302 72.958 1.00 40.21 310 ILE D C 1
ATOM 8950 O O . ILE C 1 195 ? 16.121 29.981 73.071 1.00 40.96 310 ILE D O 1
ATOM 8966 N N . ILE C 1 196 ? 18.263 29.381 72.855 1.00 46.51 311 ILE D N 1
ATOM 8967 C CA . ILE C 1 196 ? 17.902 27.959 72.882 1.00 36.60 311 ILE D CA 1
ATOM 8968 C C . ILE C 1 196 ? 17.510 27.548 74.287 1.00 48.41 311 ILE D C 1
ATOM 8969 O O . ILE C 1 196 ? 16.556 26.768 74.458 1.00 53.87 311 ILE D O 1
ATOM 8985 N N . ASN C 1 197 ? 18.227 28.053 75.312 1.00 40.60 312 ASN D N 1
ATOM 8986 C CA . ASN C 1 197 ? 17.863 27.712 76.678 1.00 43.13 312 ASN D CA 1
ATOM 8987 C C . ASN C 1 197 ? 16.420 28.150 76.962 1.00 49.69 312 ASN D C 1
ATOM 8988 O O . ASN C 1 197 ? 15.659 27.419 77.605 1.00 40.91 312 ASN D O 1
ATOM 8999 N N . GLU C 1 198 ? 16.049 29.367 76.526 1.00 40.32 313 GLU D N 1
ATOM 9000 C CA . GLU C 1 198 ? 14.718 29.886 76.788 1.00 40.97 313 GLU D CA 1
ATOM 9001 C C . GLU C 1 198 ? 13.656 28.976 76.147 1.00 57.24 313 GLU D C 1
ATOM 9002 O O . GLU C 1 198 ? 12.722 28.527 76.836 1.00 46.27 313 GLU D O 1
ATOM 9014 N N . ARG C 1 199 ? 13.815 28.614 74.848 1.00 42.68 314 ARG D N 1
ATOM 9015 C CA . ARG C 1 199 ? 12.831 27.708 74.262 1.00 50.10 314 ARG D CA 1
ATOM 9016 C C . ARG C 1 199 ? 12.795 26.404 75.042 1.00 51.79 314 ARG D C 1
ATOM 9017 O O . ARG C 1 199 ? 11.727 25.778 75.229 1.00 43.35 314 ARG D O 1
ATOM 9038 N N . ASN C 1 200 ? 13.958 25.932 75.439 1.00 48.65 315 ASN D N 1
ATOM 9039 C CA . ASN C 1 200 ? 13.943 24.666 76.172 1.00 52.42 315 ASN D CA 1
ATOM 9040 C C . ASN C 1 200 ? 13.259 24.779 77.527 1.00 42.54 315 ASN D C 1
ATOM 9041 O O . ASN C 1 200 ? 12.691 23.808 78.020 1.00 43.53 315 ASN D O 1
ATOM 9052 N N . ARG C 1 201 ? 13.316 25.933 78.149 1.00 40.53 316 ARG D N 1
ATOM 9053 C CA . ARG C 1 201 ? 12.693 26.042 79.436 1.00 46.20 316 ARG D CA 1
ATOM 9054 C C . ARG C 1 201 ? 11.191 26.090 79.262 1.00 45.41 316 ARG D C 1
ATOM 9055 O O . ARG C 1 201 ? 10.462 25.562 80.081 1.00 46.02 316 ARG D O 1
ATOM 9076 N N . ARG C 1 202 ? 10.726 26.787 78.237 1.00 45.81 317 ARG D N 1
ATOM 9077 C CA . ARG C 1 202 ? 9.326 26.778 77.893 1.00 41.76 317 ARG D CA 1
ATOM 9078 C C . ARG C 1 202 ? 8.868 25.362 77.650 1.00 44.13 317 ARG D C 1
ATOM 9079 O O . ARG C 1 202 ? 7.783 24.975 78.101 1.00 50.30 317 ARG D O 1
ATOM 9100 N N . SER C 1 203 ? 9.696 24.555 76.982 1.00 53.91 318 SER D N 1
ATOM 9101 C CA . SER C 1 203 ? 9.252 23.216 76.567 1.00 58.24 318 SER D CA 1
ATOM 9102 C C . SER C 1 203 ? 9.303 22.227 77.708 1.00 49.14 318 SER D C 1
ATOM 9103 O O . SER C 1 203 ? 8.446 21.336 77.789 1.00 53.65 318 SER D O 1
ATOM 9111 N N . ASN C 1 204 ? 10.276 22.372 78.596 1.00 52.07 319 ASN D N 1
ATOM 9112 C CA . ASN C 1 204 ? 10.343 21.479 79.744 1.00 50.44 319 ASN D CA 1
ATOM 9113 C C . ASN C 1 204 ? 9.103 21.672 80.587 1.00 39.99 319 ASN D C 1
ATOM 9114 O O . ASN C 1 204 ? 8.529 20.711 81.112 1.00 37.52 319 ASN D O 1
ATOM 9125 N N . ILE C 1 205 ? 8.686 22.926 80.710 1.00 37.36 320 ILE D N 1
ATOM 9126 C CA . ILE C 1 205 ? 7.519 23.263 81.489 1.00 46.40 320 ILE D CA 1
ATOM 9127 C C . ILE C 1 205 ? 6.258 22.790 80.786 1.00 47.19 320 ILE D C 1
ATOM 9128 O O . ILE C 1 205 ? 5.371 22.203 81.397 1.00 37.53 320 ILE D O 1
ATOM 9144 N N . GLY C 1 206 ? 6.148 23.064 79.490 1.00 45.83 321 GLY D N 1
ATOM 9145 C CA . GLY C 1 206 ? 4.947 22.670 78.775 1.00 48.76 321 GLY D CA 1
ATOM 9146 C C . GLY C 1 206 ? 4.812 21.171 78.704 1.00 46.60 321 GLY D C 1
ATOM 9147 O O . GLY C 1 206 ? 3.720 20.640 78.770 1.00 41.05 321 GLY D O 1
ATOM 9151 N N . ASN C 1 207 ? 5.924 20.473 78.557 1.00 59.13 322 ASN D N 1
ATOM 9152 C CA . ASN C 1 207 ? 5.829 19.036 78.420 1.00 63.63 322 ASN D CA 1
ATOM 9153 C C . ASN C 1 207 ? 5.472 18.420 79.749 1.00 54.83 322 ASN D C 1
ATOM 9154 O O . ASN C 1 207 ? 4.770 17.395 79.781 1.00 62.86 322 ASN D O 1
ATOM 9165 N N . CYS C 1 208 ? 5.859 19.076 80.844 1.00 50.74 323 CYS D N 1
ATOM 9166 C CA . CYS C 1 208 ? 5.558 18.495 82.157 1.00 54.38 323 CYS D CA 1
ATOM 9167 C C . CYS C 1 208 ? 4.116 18.790 82.530 1.00 50.31 323 CYS D C 1
ATOM 9168 O O . CYS C 1 208 ? 3.411 17.918 82.999 1.00 46.19 323 CYS D O 1
ATOM 9176 N N . MET C 1 209 ? 3.664 20.012 82.300 1.00 53.68 324 MET D N 1
ATOM 9177 C CA . MET C 1 209 ? 2.253 20.294 82.438 1.00 63.00 324 MET D CA 1
ATOM 9178 C C . MET C 1 209 ? 1.405 19.237 81.732 1.00 73.36 324 MET D C 1
ATOM 9179 O O . MET C 1 209 ? 0.400 18.779 82.291 1.00 66.97 324 MET D O 1
ATOM 9193 N N . GLU C 1 210 ? 1.822 18.790 80.532 1.00 63.84 325 GLU D N 1
ATOM 9194 C CA . GLU C 1 210 ? 1.030 17.794 79.804 1.00 67.87 325 GLU D CA 1
ATOM 9195 C C . GLU C 1 210 ? 1.054 16.464 80.528 1.00 59.97 325 GLU D C 1
ATOM 9196 O O . GLU C 1 210 ? 0.013 15.857 80.769 1.00 73.08 325 GLU D O 1
ATOM 9208 N N . ALA C 1 211 ? 2.218 16.005 80.917 1.00 54.58 326 ALA D N 1
ATOM 9209 C CA . ALA C 1 211 ? 2.256 14.722 81.570 1.00 55.61 326 ALA D CA 1
ATOM 9210 C C . ALA C 1 211 ? 1.391 14.717 82.811 1.00 52.63 326 ALA D C 1
ATOM 9211 O O . ALA C 1 211 ? 0.782 13.698 83.130 1.00 59.74 326 ALA D O 1
ATOM 9218 N N . LEU C 1 212 ? 1.306 15.842 83.513 1.00 60.60 327 LEU D N 1
ATOM 9219 C CA . LEU C 1 212 ? 0.627 15.856 84.808 1.00 64.93 327 LEU D CA 1
ATOM 9220 C C . LEU C 1 212 ? -0.893 15.788 84.654 1.00 66.44 327 LEU D C 1
ATOM 9221 O O . LEU C 1 212 ? -1.605 15.578 85.637 1.00 64.38 327 LEU D O 1
ATOM 9237 N N . PHE C 1 213 ? -1.394 15.924 83.445 1.00 59.89 328 PHE D N 1
ATOM 9238 C CA . PHE C 1 213 ? -2.798 16.054 83.194 1.00 66.80 328 PHE D CA 1
ATOM 9239 C C . PHE C 1 213 ? -3.281 15.166 82.007 1.00 76.84 328 PHE D C 1
ATOM 9240 O O . PHE C 1 213 ? -2.985 13.956 81.914 1.00 76.14 328 PHE D O 1
ATOM 9257 N N . HIS D 1 3 ? 21.819 20.695 10.346 1.00 116.36 118 HIS C N 1
ATOM 9258 C CA . HIS D 1 3 ? 23.149 21.305 10.316 1.00 117.34 118 HIS C CA 1
ATOM 9259 C C . HIS D 1 3 ? 23.964 20.945 11.524 1.00 121.11 118 HIS C C 1
ATOM 9260 O O . HIS D 1 3 ? 25.152 21.261 11.567 1.00 112.76 118 HIS C O 1
ATOM 9273 N N . ARG D 1 4 ? 23.333 20.294 12.507 1.00 122.36 119 ARG C N 1
ATOM 9274 C CA . ARG D 1 4 ? 24.005 20.027 13.772 1.00 113.11 119 ARG C CA 1
ATOM 9275 C C . ARG D 1 4 ? 25.063 18.941 13.595 1.00 109.85 119 ARG C C 1
ATOM 9276 O O . ARG D 1 4 ? 25.001 18.115 12.682 1.00 116.74 119 ARG C O 1
ATOM 9297 N N . ILE D 1 5 ? 26.054 18.963 14.473 1.00 99.94 120 ILE C N 1
ATOM 9298 C CA . ILE D 1 5 ? 27.190 18.063 14.370 1.00 99.33 120 ILE C CA 1
ATOM 9299 C C . ILE D 1 5 ? 26.874 16.766 15.105 1.00 101.15 120 ILE C C 1
ATOM 9300 O O . ILE D 1 5 ? 25.906 16.689 15.876 1.00 102.94 120 ILE C O 1
ATOM 9316 N N . GLU D 1 6 ? 27.678 15.731 14.864 1.00 100.61 121 GLU C N 1
ATOM 9317 C CA . GLU D 1 6 ? 27.318 14.426 15.411 1.00 104.61 121 GLU C CA 1
ATOM 9318 C C . GLU D 1 6 ? 27.948 14.258 16.784 1.00 96.92 121 GLU C C 1
ATOM 9319 O O . GLU D 1 6 ? 29.168 14.411 16.918 1.00 94.09 121 GLU C O 1
ATOM 9331 N N . PRO D 1 7 ? 27.167 13.914 17.805 1.00 97.24 122 PRO C N 1
ATOM 9332 C CA . PRO D 1 7 ? 27.723 13.867 19.169 1.00 96.08 122 PRO C CA 1
ATOM 9333 C C . PRO D 1 7 ? 28.783 12.789 19.316 1.00 91.97 122 PRO C C 1
ATOM 9334 O O . PRO D 1 7 ? 28.582 11.652 18.891 1.00 96.31 122 PRO C O 1
ATOM 9345 N N . VAL D 1 8 ? 29.915 13.161 19.924 1.00 90.91 123 VAL C N 1
ATOM 9346 C CA . VAL D 1 8 ? 30.934 12.178 20.269 1.00 89.01 123 VAL C CA 1
ATOM 9347 C C . VAL D 1 8 ? 30.344 11.188 21.241 1.00 90.60 123 VAL C C 1
ATOM 9348 O O . VAL D 1 8 ? 29.532 11.539 22.106 1.00 88.68 123 VAL C O 1
ATOM 9361 N N . CYS D 1 9 ? 30.777 9.941 21.127 1.00 94.12 124 CYS C N 1
ATOM 9362 C CA . CYS D 1 9 ? 30.030 8.848 21.705 1.00 89.99 124 CYS C CA 1
ATOM 9363 C C . CYS D 1 9 ? 30.980 7.869 22.356 1.00 94.25 124 CYS C C 1
ATOM 9364 O O . CYS D 1 9 ? 31.991 7.482 21.757 1.00 96.36 124 CYS C O 1
ATOM 9372 N N . LEU D 1 10 ? 30.628 7.466 23.574 1.00 91.25 125 LEU C N 1
ATOM 9373 C CA . LEU D 1 10 ? 31.379 6.479 24.326 1.00 95.89 125 LEU C CA 1
ATOM 9374 C C . LEU D 1 10 ? 30.407 5.503 24.968 1.00 101.05 125 LEU C C 1
ATOM 9375 O O . LEU D 1 10 ? 29.328 5.901 25.422 1.00 95.30 125 LEU C O 1
ATOM 9391 N N . LEU D 1 11 ? 30.786 4.223 24.987 1.00 107.80 126 LEU C N 1
ATOM 9392 C CA . LEU D 1 11 ? 30.108 3.256 25.837 1.00 103.73 126 LEU C CA 1
ATOM 9393 C C . LEU D 1 11 ? 31.118 2.306 26.456 1.00 100.74 126 LEU C C 1
ATOM 9394 O O . LEU D 1 11 ? 32.243 2.112 25.980 1.00 99.43 126 LEU C O 1
ATOM 9410 N N . VAL D 1 12 ? 30.656 1.698 27.530 1.00 98.28 127 VAL C N 1
ATOM 9411 C CA . VAL D 1 12 ? 31.505 1.099 28.528 1.00 101.25 127 VAL C CA 1
ATOM 9412 C C . VAL D 1 12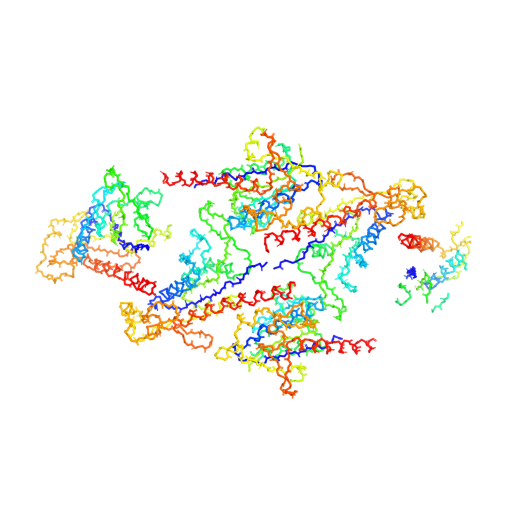 ? 30.804 -0.201 28.879 1.00 102.19 127 VAL C C 1
ATOM 9413 O O . VAL D 1 12 ? 29.711 -0.176 29.455 1.00 95.62 127 VAL C O 1
ATOM 9426 N N . HIS D 1 13 ? 31.363 -1.322 28.419 1.00 101.78 128 HIS C N 1
ATOM 9427 C CA . HIS D 1 13 ? 30.852 -2.637 28.768 1.00 106.32 128 HIS C CA 1
ATOM 9428 C C . HIS D 1 13 ? 31.373 -3.044 30.138 1.00 106.05 128 HIS C C 1
ATOM 9429 O O . HIS D 1 13 ? 32.558 -2.868 30.435 1.00 103.26 128 HIS C O 1
ATOM 9443 N N . GLY D 1 14 ? 30.499 -3.601 30.973 1.00 110.43 129 GLY C N 1
ATOM 9444 C CA . GLY D 1 14 ? 30.922 -3.999 32.301 1.00 107.91 129 GLY C CA 1
ATOM 9445 C C . GLY D 1 14 ? 30.032 -5.034 32.946 1.00 106.40 129 GLY C C 1
ATOM 9446 O O . GLY D 1 14 ? 28.823 -5.098 32.694 1.00 106.28 129 GLY C O 1
ATOM 9450 N N . SER D 1 15 ? 30.658 -5.871 33.775 1.00 107.12 130 SER C N 1
ATOM 9451 C CA . SER D 1 15 ? 29.942 -6.703 34.723 1.00 105.69 130 SER C CA 1
ATOM 9452 C C . SER D 1 15 ? 29.398 -5.851 35.879 1.00 109.32 130 SER C C 1
ATOM 9453 O O . SER D 1 15 ? 30.036 -4.885 36.301 1.00 111.89 130 SER C O 1
ATOM 9461 N N . PRO D 1 16 ? 28.244 -6.220 36.444 1.00 103.95 131 PRO C N 1
ATOM 9462 C CA . PRO D 1 16 ? 27.524 -5.262 37.312 1.00 106.09 131 PRO C CA 1
ATOM 9463 C C . PRO D 1 16 ? 28.312 -4.641 38.473 1.00 100.69 131 PRO C C 1
ATOM 9464 O O . PRO D 1 16 ? 28.009 -3.499 38.826 1.00 109.88 131 PRO C O 1
ATOM 9475 N N . GLY D 1 17 ? 29.279 -5.305 39.090 1.00 90.25 132 GLY C N 1
ATOM 9476 C CA . GLY D 1 17 ? 29.877 -4.676 40.265 1.00 98.98 132 GLY C CA 1
ATOM 9477 C C . GLY D 1 17 ? 31.139 -3.847 40.045 1.00 100.41 132 GLY C C 1
ATOM 9478 O O . GLY D 1 17 ? 31.785 -3.426 41.021 1.00 94.34 132 GLY C O 1
ATOM 9482 N N . THR D 1 18 ? 31.489 -3.584 38.783 1.00 103.80 133 THR C N 1
ATOM 9483 C CA . THR D 1 18 ? 32.767 -3.033 38.363 1.00 93.21 133 THR C CA 1
ATOM 9484 C C . THR D 1 18 ? 32.830 -1.503 38.362 1.00 92.38 133 THR C C 1
ATOM 9485 O O . THR D 1 18 ? 33.857 -0.952 37.975 1.00 82.84 133 THR C O 1
ATOM 9496 N N . GLY D 1 19 ? 31.748 -0.806 38.716 1.00 102.94 134 GLY C N 1
ATOM 9497 C CA . GLY D 1 19 ? 31.733 0.647 38.814 1.00 90.02 134 GLY C CA 1
ATOM 9498 C C . GLY D 1 19 ? 31.707 1.391 37.491 1.00 82.59 134 GLY C C 1
ATOM 9499 O O . GLY D 1 19 ? 32.490 2.302 37.272 1.00 76.25 134 GLY C O 1
ATOM 9503 N N . LYS D 1 20 ? 30.789 1.058 36.598 1.00 92.79 135 LYS C N 1
ATOM 9504 C CA . LYS D 1 20 ? 30.737 1.760 35.327 1.00 84.95 135 LYS C CA 1
ATOM 9505 C C . LYS D 1 20 ? 29.805 2.947 35.377 1.00 80.25 135 LYS C C 1
ATOM 9506 O O . LYS D 1 20 ? 29.932 3.846 34.541 1.00 81.96 135 LYS C O 1
ATOM 9525 N N . SER D 1 21 ? 28.893 2.976 36.346 1.00 83.27 136 SER C N 1
ATOM 9526 C CA . SER D 1 21 ? 28.066 4.158 36.559 1.00 85.19 136 SER C CA 1
ATOM 9527 C C . SER D 1 21 ? 28.917 5.314 37.090 1.00 81.44 136 SER C C 1
ATOM 9528 O O . SER D 1 21 ? 28.843 6.449 36.595 1.00 76.05 136 SER C O 1
ATOM 9536 N N . VAL D 1 22 ? 29.747 5.044 38.091 1.00 75.60 137 VAL C N 1
ATOM 9537 C CA . VAL D 1 22 ? 30.603 6.102 38.559 1.00 72.94 137 VAL C CA 1
ATOM 9538 C C . VAL D 1 22 ? 31.602 6.499 37.476 1.00 71.77 137 VAL C C 1
ATOM 9539 O O . VAL D 1 22 ? 31.988 7.679 37.385 1.00 69.86 137 VAL C O 1
ATOM 9552 N N . ALA D 1 23 ? 32.018 5.566 36.607 1.00 65.18 138 ALA C N 1
ATOM 9553 C CA . ALA D 1 23 ? 32.919 5.974 35.525 1.00 73.11 138 ALA C CA 1
ATOM 9554 C C . ALA D 1 23 ? 32.263 7.014 34.611 1.00 74.18 138 ALA C C 1
ATOM 9555 O O . ALA D 1 23 ? 32.727 8.156 34.541 1.00 71.43 138 ALA C O 1
ATOM 9562 N N . THR D 1 24 ? 31.196 6.637 33.897 1.00 68.42 139 THR C N 1
ATOM 9563 C CA . THR D 1 24 ? 30.527 7.583 33.005 1.00 70.78 139 THR C CA 1
ATOM 9564 C C . THR D 1 24 ? 30.219 8.910 33.706 1.00 72.21 139 THR C C 1
ATOM 9565 O O . THR D 1 24 ? 30.453 9.998 33.165 1.00 63.64 139 THR C O 1
ATOM 9576 N N . ASN D 1 25 ? 29.689 8.839 34.923 1.00 76.21 140 ASN C N 1
ATOM 9577 C CA . ASN D 1 25 ? 29.331 10.063 35.627 1.00 73.45 140 ASN C CA 1
ATOM 9578 C C . ASN D 1 25 ? 30.546 10.930 35.889 1.00 65.92 140 ASN C C 1
ATOM 9579 O O . ASN D 1 25 ? 30.469 12.152 35.767 1.00 67.32 140 ASN C O 1
ATOM 9590 N N . LEU D 1 26 ? 31.676 10.327 36.260 1.00 71.81 141 LEU C N 1
ATOM 9591 C CA . LEU D 1 26 ? 32.889 11.116 36.413 1.00 66.82 141 LEU C CA 1
ATOM 9592 C C . LEU D 1 26 ? 33.279 11.752 35.111 1.00 68.79 141 LEU C C 1
ATOM 9593 O O . LEU D 1 26 ? 33.749 12.887 35.088 1.00 66.58 141 LEU C O 1
ATOM 9609 N N . ILE D 1 27 ? 33.139 11.015 34.019 1.00 68.04 142 ILE C N 1
ATOM 9610 C CA . ILE D 1 27 ? 33.537 11.542 32.736 1.00 63.77 142 ILE C CA 1
ATOM 9611 C C . ILE D 1 27 ? 32.577 12.635 32.310 1.00 66.68 142 ILE C C 1
ATOM 9612 O O . ILE D 1 27 ? 32.992 13.738 31.933 1.00 64.73 142 ILE C O 1
ATOM 9628 N N . ALA D 1 28 ? 31.280 12.353 32.375 1.00 70.22 143 ALA C N 1
ATOM 9629 C CA . ALA D 1 28 ? 30.283 13.373 32.074 1.00 68.04 143 ALA C CA 1
ATOM 9630 C C . ALA D 1 28 ? 30.560 14.665 32.842 1.00 70.19 143 ALA C C 1
ATOM 9631 O O . ALA D 1 28 ? 30.759 15.715 32.225 1.00 76.01 143 ALA C O 1
ATOM 9638 N N . ARG D 1 29 ? 30.594 14.603 34.189 1.00 66.51 144 ARG C N 1
ATOM 9639 C CA . ARG D 1 29 ? 30.762 15.813 35.003 1.00 72.09 144 ARG C CA 1
ATOM 9640 C C . ARG D 1 29 ? 32.016 16.599 34.635 1.00 68.67 144 ARG C C 1
ATOM 9641 O O . ARG D 1 29 ? 32.034 17.825 34.753 1.00 75.23 144 ARG C O 1
ATOM 9662 N N . ALA D 1 30 ? 33.053 15.917 34.169 1.00 64.21 145 ALA C N 1
ATOM 9663 C CA . ALA D 1 30 ? 34.300 16.567 33.825 1.00 56.42 145 ALA C CA 1
ATOM 9664 C C . ALA D 1 30 ? 34.183 17.328 32.517 1.00 67.05 145 ALA C C 1
ATOM 9665 O O . ALA D 1 30 ? 34.518 18.514 32.455 1.00 73.09 145 ALA C O 1
ATOM 9672 N N . ILE D 1 31 ? 33.732 16.667 31.448 1.00 68.94 146 ILE C N 1
ATOM 9673 C CA . ILE D 1 31 ? 33.595 17.378 30.178 1.00 66.71 146 ILE C CA 1
ATOM 9674 C C . ILE D 1 31 ? 32.565 18.479 30.345 1.00 69.38 146 ILE C C 1
ATOM 9675 O O . ILE D 1 31 ? 32.718 19.585 29.819 1.00 77.91 146 ILE C O 1
ATOM 9691 N N . ALA D 1 32 ? 31.534 18.222 31.135 1.00 67.73 147 ALA C N 1
ATOM 9692 C CA . ALA D 1 32 ? 30.600 19.286 31.474 1.00 72.00 147 ALA C CA 1
ATOM 9693 C C . ALA D 1 32 ? 31.335 20.460 32.104 1.00 71.55 147 ALA C C 1
ATOM 9694 O O . ALA D 1 32 ? 31.270 21.586 31.605 1.00 68.38 147 ALA C O 1
ATOM 9701 N N . GLU D 1 33 ? 32.011 20.230 33.217 1.00 70.30 148 GLU C N 1
ATOM 9702 C CA . GLU D 1 33 ? 32.726 21.337 33.834 1.00 78.80 148 GLU C CA 1
ATOM 9703 C C . GLU D 1 33 ? 33.498 22.126 32.777 1.00 81.98 148 GLU C C 1
ATOM 9704 O O . GLU D 1 33 ? 33.525 23.364 32.809 1.00 82.83 148 GLU C O 1
ATOM 9716 N N . ALA D 1 34 ? 34.062 21.429 31.791 1.00 71.70 149 ALA C N 1
ATOM 9717 C CA . ALA D 1 34 ? 34.862 22.116 30.794 1.00 67.55 149 ALA C CA 1
ATOM 9718 C C . ALA D 1 34 ? 34.025 22.823 29.723 1.00 70.95 149 ALA C C 1
ATOM 9719 O O . ALA D 1 34 ? 34.463 23.826 29.168 1.00 71.74 149 ALA C O 1
ATOM 9726 N N . GLU D 1 35 ? 32.860 22.305 29.379 1.00 72.08 150 GLU C N 1
ATOM 9727 C CA . GLU D 1 35 ? 32.014 22.909 28.365 1.00 77.81 150 GLU C CA 1
ATOM 9728 C C . GLU D 1 35 ? 30.950 23.811 28.981 1.00 81.39 150 GLU C C 1
ATOM 9729 O O . GLU D 1 35 ? 29.908 24.054 28.353 1.00 76.53 150 GLU C O 1
ATOM 9741 N N . ASN D 1 36 ? 31.182 24.254 30.216 1.00 75.20 151 ASN C N 1
ATOM 9742 C CA . ASN D 1 36 ? 30.290 25.141 30.974 1.00 74.65 151 ASN C CA 1
ATOM 9743 C C . ASN D 1 36 ? 28.826 24.822 30.772 1.00 72.37 151 ASN C C 1
ATOM 9744 O O . ASN D 1 36 ? 27.991 25.710 30.570 1.00 67.07 151 ASN C O 1
ATOM 9755 N N . THR D 1 37 ? 28.525 23.538 30.927 1.00 76.22 152 THR C N 1
ATOM 9756 C CA . THR D 1 37 ? 27.186 23.001 30.712 1.00 73.80 152 THR C CA 1
ATOM 9757 C C . THR D 1 37 ? 26.837 22.125 31.917 1.00 68.10 152 THR C C 1
ATOM 9758 O O . THR D 1 37 ? 27.433 22.230 32.998 1.00 71.76 152 THR C O 1
ATOM 9769 N N . SER D 1 38 ? 25.862 21.235 31.752 1.00 67.54 153 SER C N 1
ATOM 9770 C CA . SER D 1 38 ? 25.447 20.346 32.830 1.00 68.14 153 SER C CA 1
ATOM 9771 C C . SER D 1 38 ? 25.150 18.983 32.225 1.00 68.51 153 SER C C 1
ATOM 9772 O O . SER D 1 38 ? 25.327 18.780 31.026 1.00 69.27 153 SER C O 1
ATOM 9780 N N . THR D 1 39 ? 24.676 18.048 33.057 1.00 71.93 154 THR C N 1
ATOM 9781 C CA . THR D 1 39 ? 24.523 16.645 32.676 1.00 73.08 154 THR C CA 1
ATOM 9782 C C . THR D 1 39 ? 23.065 16.232 32.809 1.00 78.15 154 THR C C 1
ATOM 9783 O O . THR D 1 39 ? 22.444 16.463 33.855 1.00 80.40 154 THR C O 1
ATOM 9794 N N . TYR D 1 40 ? 22.547 15.578 31.772 1.00 78.54 155 TYR C N 1
ATOM 9795 C CA . TYR D 1 40 ? 21.201 15.019 31.765 1.00 85.58 155 TYR C CA 1
ATOM 9796 C C . TYR D 1 40 ? 21.297 13.505 31.786 1.00 86.75 155 TYR C C 1
ATOM 9797 O O . TYR D 1 40 ? 21.979 12.914 30.939 1.00 85.27 155 TYR C O 1
ATOM 9815 N N . SER D 1 41 ? 20.615 12.893 32.746 1.00 92.05 156 SER C N 1
ATOM 9816 C CA . SER D 1 41 ? 20.562 11.449 32.883 1.00 98.87 156 SER C CA 1
ATOM 9817 C C . SER D 1 41 ? 19.277 10.924 32.263 1.00 104.28 156 SER C C 1
ATOM 9818 O O . SER D 1 41 ? 18.177 11.383 32.603 1.00 104.99 156 SER C O 1
ATOM 9826 N N . LEU D 1 42 ? 19.417 9.980 31.352 1.00 101.46 157 LEU C N 1
ATOM 9827 C CA . LEU D 1 42 ? 18.253 9.208 30.980 1.00 110.01 157 LEU C CA 1
ATOM 9828 C C . LEU D 1 42 ? 18.077 8.046 31.952 1.00 113.74 157 LEU C C 1
ATOM 9829 O O . LEU D 1 42 ? 19.056 7.369 32.278 1.00 110.07 157 LEU C O 1
ATOM 9845 N N . PRO D 1 43 ? 16.855 7.807 32.433 1.00 123.51 158 PRO C N 1
ATOM 9846 C CA . PRO D 1 43 ? 16.587 6.599 33.255 1.00 132.21 158 PRO C CA 1
ATOM 9847 C C . PRO D 1 43 ? 16.669 5.353 32.389 1.00 135.18 158 PRO C C 1
ATOM 9848 O O . PRO D 1 43 ? 16.543 5.468 31.164 1.00 138.12 158 PRO C O 1
ATOM 9859 N N . PRO D 1 44 ? 16.889 4.156 32.943 1.00 142.41 159 PRO C N 1
ATOM 9860 C CA . PRO D 1 44 ? 16.882 2.975 32.063 1.00 142.73 159 PRO C CA 1
ATOM 9861 C C . PRO D 1 44 ? 15.513 2.763 31.447 1.00 145.15 159 PRO C C 1
ATOM 9862 O O . PRO D 1 44 ? 14.477 3.098 32.036 1.00 148.58 159 PRO C O 1
ATOM 9873 N N . ASP D 1 45 ? 15.505 2.205 30.237 1.00 144.80 160 ASP C N 1
ATOM 9874 C CA . ASP D 1 45 ? 14.238 1.918 29.592 1.00 145.38 160 ASP C CA 1
ATOM 9875 C C . ASP D 1 45 ? 13.400 3.188 29.519 1.00 148.73 160 ASP C C 1
ATOM 9876 O O . ASP D 1 45 ? 12.269 3.215 30.027 1.00 145.12 160 ASP C O 1
ATOM 9885 N N . PRO D 1 46 ? 13.919 4.275 28.924 1.00 148.28 161 PRO C N 1
ATOM 9886 C CA . PRO D 1 46 ? 13.196 5.545 28.994 1.00 145.48 161 PRO C CA 1
ATOM 9887 C C . PRO D 1 46 ? 12.685 5.995 27.643 1.00 145.48 161 PRO C C 1
ATOM 9888 O O . PRO D 1 46 ? 13.399 5.917 26.637 1.00 141.05 161 PRO C O 1
ATOM 9899 N N . SER D 1 47 ? 11.464 6.501 27.611 1.00 144.52 162 SER C N 1
ATOM 9900 C CA . SER D 1 47 ? 10.888 6.937 26.358 1.00 137.41 162 SER C CA 1
ATOM 9901 C C . SER D 1 47 ? 10.787 8.448 26.234 1.00 134.72 162 SER C C 1
ATOM 9902 O O . SER D 1 47 ? 10.819 8.955 25.106 1.00 124.41 162 SER C O 1
ATOM 9910 N N . HIS D 1 48 ? 10.718 9.177 27.347 1.00 139.39 163 HIS C N 1
ATOM 9911 C CA . HIS D 1 48 ? 10.530 10.620 27.336 1.00 138.29 163 HIS C CA 1
ATOM 9912 C C . HIS D 1 48 ? 11.717 11.315 27.981 1.00 132.86 163 HIS C C 1
ATOM 9913 O O . HIS D 1 48 ? 12.517 10.709 28.697 1.00 131.69 163 HIS C O 1
ATOM 9927 N N . PHE D 1 49 ? 11.824 12.607 27.687 1.00 128.92 164 PHE C N 1
ATOM 9928 C CA . PHE D 1 49 ? 12.998 13.385 28.051 1.00 121.49 164 PHE C CA 1
ATOM 9929 C C . PHE D 1 49 ? 12.608 14.491 29.035 1.00 119.60 164 PHE C C 1
ATOM 9930 O O . PHE D 1 49 ? 13.013 15.652 28.898 1.00 116.03 164 PHE C O 1
ATOM 9947 N N . ASP D 1 50 ? 11.819 14.127 30.044 1.00 124.88 165 ASP C N 1
ATOM 9948 C CA . ASP D 1 50 ? 11.500 15.040 31.132 1.00 125.40 165 ASP C CA 1
ATOM 9949 C C . ASP D 1 50 ? 12.766 15.488 31.846 1.00 117.33 165 ASP C C 1
ATOM 9950 O O . ASP D 1 50 ? 13.343 14.743 32.646 1.00 105.94 165 ASP C O 1
ATOM 9959 N N . GLY D 1 51 ? 13.188 16.714 31.576 1.00 112.06 166 GLY C N 1
ATOM 9960 C CA . GLY D 1 51 ? 14.393 17.277 32.151 1.00 109.63 166 GLY C CA 1
ATOM 9961 C C . GLY D 1 51 ? 15.393 17.749 31.124 1.00 104.61 166 GLY C C 1
ATOM 9962 O O . GLY D 1 51 ? 16.259 18.575 31.451 1.00 97.75 166 GLY C O 1
ATOM 9966 N N . TYR D 1 52 ? 15.302 17.260 29.891 1.00 108.01 167 TYR C N 1
ATOM 9967 C CA . TYR D 1 52 ? 16.228 17.687 28.859 1.00 100.48 167 TYR C CA 1
ATOM 9968 C C . TYR D 1 52 ? 16.039 19.172 28.606 1.00 103.92 167 TYR C C 1
ATOM 9969 O O . TYR D 1 52 ? 14.904 19.654 28.508 1.00 103.31 167 TYR C O 1
ATOM 9987 N N . LYS D 1 53 ? 17.150 19.907 28.528 1.00 101.14 168 LYS C N 1
ATOM 9988 C CA . LYS D 1 53 ? 17.095 21.305 28.153 1.00 91.34 168 LYS C CA 1
ATOM 9989 C C . LYS D 1 53 ? 18.325 21.666 27.364 1.00 92.84 168 LYS C C 1
ATOM 9990 O O . LYS D 1 53 ? 18.899 22.743 27.544 1.00 100.75 168 LYS C O 1
ATOM 10009 N N . GLN D 1 54 ? 18.754 20.769 26.482 1.00 97.11 169 GLN C N 1
ATOM 10010 C CA . GLN D 1 54 ? 19.941 20.969 25.640 1.00 95.72 169 GLN C CA 1
ATOM 10011 C C . GLN D 1 54 ? 21.246 21.006 26.452 1.00 93.71 169 GLN C C 1
ATOM 10012 O O . GLN D 1 54 ? 22.203 21.689 26.064 1.00 91.72 169 GLN C O 1
ATOM 10026 N N . GLN D 1 55 ? 21.315 20.255 27.568 1.00 89.66 170 GLN C N 1
ATOM 10027 C CA . GLN D 1 55 ? 22.588 20.035 28.254 1.00 81.98 170 GLN C CA 1
ATOM 10028 C C . GLN D 1 55 ? 23.644 19.519 27.285 1.00 78.07 170 GLN C C 1
ATOM 10029 O O . GLN D 1 55 ? 23.361 18.715 26.398 1.00 80.54 170 GLN C O 1
ATOM 10043 N N . GLY D 1 56 ? 24.882 19.962 27.467 1.00 77.82 171 GLY C N 1
ATOM 10044 C CA . GLY D 1 56 ? 25.925 19.540 26.545 1.00 79.26 171 GLY C CA 1
ATOM 10045 C C . GLY D 1 56 ? 26.233 18.048 26.589 1.00 86.12 171 GLY C C 1
ATOM 10046 O O . GLY D 1 56 ? 26.802 17.529 25.621 1.00 80.58 171 GLY C O 1
ATOM 10050 N N . VAL D 1 57 ? 25.907 17.354 27.695 1.00 77.67 172 VAL C N 1
ATOM 10051 C CA . VAL D 1 57 ? 26.229 15.938 27.832 1.00 73.56 172 VAL C CA 1
ATOM 10052 C C . VAL D 1 57 ? 25.063 15.203 28.468 1.00 78.95 172 VAL C C 1
ATOM 10053 O O . VAL D 1 57 ? 24.507 15.658 29.475 1.00 77.09 172 VAL C O 1
ATOM 10066 N N . VAL D 1 58 ? 24.702 14.047 27.882 1.00 85.63 173 VAL C N 1
ATOM 10067 C CA . VAL D 1 58 ? 23.722 13.142 28.474 1.00 80.04 173 VAL C CA 1
ATOM 10068 C C . VAL D 1 58 ? 24.395 11.803 28.708 1.00 80.26 173 VAL C C 1
ATOM 10069 O O . VAL D 1 58 ? 25.310 11.383 27.978 1.00 71.51 173 VAL C O 1
ATOM 10082 N N . ILE D 1 59 ? 23.944 11.149 29.770 1.00 82.09 174 ILE C N 1
ATOM 10083 C CA . ILE D 1 59 ? 24.409 9.823 30.118 1.00 87.65 174 ILE C CA 1
ATOM 10084 C C . ILE D 1 59 ? 23.205 8.892 30.075 1.00 91.71 174 ILE C C 1
ATOM 10085 O O . ILE D 1 59 ? 22.114 9.223 30.549 1.00 94.19 174 ILE C O 1
ATOM 10101 N N . MET D 1 60 ? 23.406 7.749 29.494 1.00 93.94 175 MET C N 1
ATOM 10102 C CA . MET D 1 60 ? 22.367 6.762 29.320 1.00 103.18 175 MET C CA 1
ATOM 10103 C C . MET D 1 60 ? 22.731 5.569 30.198 1.00 107.76 175 MET C C 1
ATOM 10104 O O . MET D 1 60 ? 23.611 4.776 29.852 1.00 111.68 175 MET C O 1
ATOM 10118 N N . ASP D 1 61 ? 22.077 5.461 31.348 1.00 115.69 176 ASP C N 1
ATOM 10119 C CA . ASP D 1 61 ? 22.338 4.363 32.276 1.00 123.83 176 ASP C CA 1
ATOM 10120 C C . ASP D 1 61 ? 21.831 3.044 31.681 1.00 130.06 176 ASP C C 1
ATOM 10121 O O . ASP D 1 61 ? 20.627 2.881 31.449 1.00 137.73 176 ASP C O 1
ATOM 10130 N N . ASP D 1 62 ? 22.746 2.106 31.413 1.00 131.00 177 ASP C N 1
ATOM 10131 C CA . ASP D 1 62 ? 22.403 0.699 31.148 1.00 128.38 177 ASP C CA 1
ATOM 10132 C C . ASP D 1 62 ? 21.659 0.471 29.834 1.00 120.55 177 ASP C C 1
ATOM 10133 O O . ASP D 1 62 ? 20.568 -0.110 29.813 1.00 117.73 177 ASP C O 1
ATOM 10142 N N . LEU D 1 63 ? 22.290 0.880 28.736 1.00 116.77 178 LEU C N 1
ATOM 10143 C CA . LEU D 1 63 ? 21.741 0.747 27.392 1.00 123.85 178 LEU C CA 1
ATOM 10144 C C . LEU D 1 63 ? 21.363 -0.702 27.055 1.00 127.49 178 LEU C C 1
ATOM 10145 O O . LEU D 1 63 ? 21.982 -1.657 27.536 1.00 130.37 178 LEU C O 1
ATOM 10161 N N . ASN D 1 64 ? 20.337 -0.864 26.208 1.00 125.76 179 ASN C N 1
ATOM 10162 C CA . ASN D 1 64 ? 19.934 -2.177 25.673 1.00 125.28 179 ASN C CA 1
ATOM 10163 C C . ASN D 1 64 ? 19.479 -3.146 26.766 1.00 127.80 179 ASN C C 1
ATOM 10164 O O . ASN D 1 64 ? 19.249 -2.742 27.910 1.00 128.24 179 ASN C O 1
ATOM 10175 N N . GLY D 1 69 ? 14.130 -3.487 20.266 1.00 114.69 184 GLY C N 1
ATOM 10176 C CA . GLY D 1 69 ? 14.873 -2.673 21.205 1.00 130.39 184 GLY C CA 1
ATOM 10177 C C . GLY D 1 69 ? 14.787 -1.178 20.926 1.00 132.76 184 GLY C C 1
ATOM 10178 O O . GLY D 1 69 ? 15.632 -0.620 20.237 1.00 134.16 184 GLY C O 1
ATOM 10181 N N . ALA D 1 70 ? 13.760 -0.517 21.459 1.00 125.73 185 ALA C N 1
ATOM 10182 C CA . ALA D 1 70 ? 13.663 0.934 21.320 1.00 126.80 185 ALA C CA 1
ATOM 10183 C C . ALA D 1 70 ? 14.933 1.636 21.797 1.00 132.20 185 ALA C C 1
ATOM 10184 O O . ALA D 1 70 ? 15.267 2.722 21.303 1.00 127.73 185 ALA C O 1
ATOM 10191 N N . ASP D 1 71 ? 15.651 1.037 22.752 1.00 137.99 186 ASP C N 1
ATOM 10192 C CA . ASP D 1 71 ? 16.906 1.616 23.233 1.00 132.63 186 ASP C CA 1
ATOM 10193 C C . ASP D 1 71 ? 17.877 1.831 22.079 1.00 127.14 186 ASP C C 1
ATOM 10194 O O . ASP D 1 71 ? 18.301 2.960 21.809 1.00 127.34 186 ASP C O 1
ATOM 10203 N N . MET D 1 72 ? 18.227 0.751 21.371 1.00 129.34 187 MET C N 1
ATOM 10204 C CA . MET D 1 72 ? 19.125 0.857 20.221 1.00 133.33 187 MET C CA 1
ATOM 10205 C C . MET D 1 72 ? 18.522 1.690 19.090 1.00 132.77 187 MET C C 1
ATOM 10206 O O . MET D 1 72 ? 19.234 1.994 18.125 1.00 130.60 187 MET C O 1
ATOM 10220 N N . LYS D 1 73 ? 17.247 2.082 19.191 1.00 131.54 188 LYS C N 1
ATOM 10221 C CA . LYS D 1 73 ? 16.633 3.005 18.240 1.00 128.94 188 LYS C CA 1
ATOM 10222 C C . LYS D 1 73 ? 16.713 4.437 18.750 1.00 126.08 188 LYS C C 1
ATOM 10223 O O . LYS D 1 73 ? 17.384 5.267 18.128 1.00 118.63 188 LYS C O 1
ATOM 10242 N N . LEU D 1 74 ? 16.063 4.731 19.893 1.00 130.79 189 LEU C N 1
ATOM 10243 C CA . LEU D 1 74 ? 16.091 6.092 20.432 1.00 128.19 189 LEU C CA 1
ATOM 10244 C C . LEU D 1 74 ? 17.511 6.577 20.639 1.00 122.40 189 LEU C C 1
ATOM 10245 O O . LEU D 1 74 ? 17.744 7.787 20.673 1.00 116.76 189 LEU C O 1
ATOM 10261 N N . PHE D 1 75 ? 18.464 5.663 20.758 1.00 122.47 190 PHE C N 1
ATOM 10262 C CA . PHE D 1 75 ? 19.860 6.058 20.727 1.00 119.72 190 PHE C CA 1
ATOM 10263 C C . PHE D 1 75 ? 20.280 6.536 19.339 1.00 117.21 190 PHE C C 1
ATOM 10264 O O . PHE D 1 75 ? 20.976 7.547 19.203 1.00 113.88 190 PHE C O 1
ATOM 10281 N N . CYS D 1 76 ? 19.910 5.812 18.293 1.00 121.03 191 CYS C N 1
ATOM 10282 C CA . CYS D 1 76 ? 20.513 6.147 17.013 1.00 120.41 191 CYS C CA 1
ATOM 10283 C C . CYS D 1 76 ? 19.930 7.422 16.425 1.00 119.53 191 CYS C C 1
ATOM 10284 O O . CYS D 1 76 ? 20.511 7.971 15.480 1.00 115.15 191 CYS C O 1
ATOM 10292 N N . GLN D 1 77 ? 18.800 7.897 16.964 1.00 118.69 192 GLN C N 1
ATOM 10293 C CA . GLN D 1 77 ? 18.327 9.245 16.662 1.00 114.32 192 GLN C CA 1
ATOM 10294 C C . GLN D 1 77 ? 19.174 10.288 17.363 1.00 119.95 192 GLN C C 1
ATOM 10295 O O . GLN D 1 77 ? 19.324 11.405 16.851 1.00 120.78 192 GLN C O 1
ATOM 10309 N N . MET D 1 78 ? 19.705 9.946 18.552 1.00 120.96 193 MET C N 1
ATOM 10310 C CA . MET D 1 78 ? 20.507 10.884 19.333 1.00 114.69 193 MET C CA 1
ATOM 10311 C C . MET D 1 78 ? 21.877 11.078 18.714 1.00 115.07 193 MET C C 1
ATOM 10312 O O . MET D 1 78 ? 22.391 12.203 18.697 1.00 111.94 193 MET C O 1
ATOM 10326 N N . VAL D 1 79 ? 22.486 10.002 18.209 1.00 116.03 194 VAL C N 1
ATOM 10327 C CA . VAL D 1 79 ? 23.817 10.111 17.617 1.00 117.34 194 VAL C CA 1
ATOM 10328 C C . VAL D 1 79 ? 23.690 10.194 16.108 1.00 116.75 194 VAL C C 1
ATOM 10329 O O . VAL D 1 79 ? 24.192 9.335 15.374 1.00 122.41 194 VAL C O 1
ATOM 10342 N N . SER D 1 80 ? 23.046 11.259 15.644 1.00 119.08 195 SER C N 1
ATOM 10343 C CA . SER D 1 80 ? 22.779 11.452 14.231 1.00 122.33 195 SER C CA 1
ATOM 10344 C C . SER D 1 80 ? 22.884 12.934 13.919 1.00 116.15 195 SER C C 1
ATOM 10345 O O . SER D 1 80 ? 22.856 13.785 14.817 1.00 110.03 195 SER C O 1
ATOM 10353 N N . THR D 1 81 ? 23.053 13.221 12.623 1.00 115.87 196 THR C N 1
ATOM 10354 C CA . THR D 1 81 ? 23.110 14.588 12.117 1.00 111.89 196 THR C CA 1
ATOM 10355 C C . THR D 1 81 ? 21.728 15.146 11.850 1.00 109.44 196 THR C C 1
ATOM 10356 O O . THR D 1 81 ? 21.570 16.365 11.716 1.00 110.72 196 THR C O 1
ATOM 10367 N N . VAL D 1 82 ? 20.727 14.274 11.780 1.00 110.18 197 VAL C N 1
ATOM 10368 C CA . VAL D 1 82 ? 19.363 14.722 11.591 1.00 108.51 197 VAL C CA 1
ATOM 10369 C C . VAL D 1 82 ? 18.924 15.548 12.789 1.00 106.97 197 VAL C C 1
ATOM 10370 O O . VAL D 1 82 ? 19.206 15.199 13.940 1.00 111.47 197 VAL C O 1
ATOM 10383 N N . GLU D 1 83 ? 18.238 16.654 12.529 1.00 102.80 198 GLU C N 1
ATOM 10384 C CA . GLU D 1 83 ? 17.546 17.366 13.599 1.00 109.83 198 GLU C CA 1
ATOM 10385 C C . GLU D 1 83 ? 16.519 16.427 14.241 1.00 104.80 198 GLU C C 1
ATOM 10386 O O . GLU D 1 83 ? 15.731 15.796 13.540 1.00 100.71 198 GLU C O 1
ATOM 10398 N N . PHE D 1 84 ? 16.553 16.299 15.577 1.00 107.15 199 PHE C N 1
ATOM 10399 C CA . PHE D 1 84 ? 15.755 15.301 16.291 1.00 109.50 199 PHE C CA 1
ATOM 10400 C C . PHE D 1 84 ? 15.081 15.948 17.490 1.00 113.00 199 PHE C C 1
ATOM 10401 O O . PHE D 1 84 ? 15.690 16.762 18.187 1.00 114.80 199 PHE C O 1
ATOM 10418 N N . ILE D 1 85 ? 13.825 15.580 17.720 1.00 116.15 200 ILE C N 1
ATOM 10419 C CA . ILE D 1 85 ? 12.986 16.239 18.718 1.00 120.52 200 ILE C CA 1
ATOM 10420 C C . ILE D 1 85 ? 12.554 15.189 19.742 1.00 121.14 200 ILE C C 1
ATOM 10421 O O . ILE D 1 85 ? 11.783 14.277 19.420 1.00 117.91 200 ILE C O 1
ATOM 10437 N N . PRO D 1 86 ? 13.075 15.235 20.967 1.00 121.17 201 PRO C N 1
ATOM 10438 C CA . PRO D 1 86 ? 12.687 14.241 21.961 1.00 117.62 201 PRO C CA 1
ATOM 10439 C C . PRO D 1 86 ? 11.232 14.379 22.367 1.00 115.81 201 PRO C C 1
ATOM 10440 O O . PRO D 1 86 ? 10.682 15.492 22.409 1.00 120.25 201 PRO C O 1
ATOM 10451 N N . PRO D 1 87 ? 10.577 13.275 22.699 1.00 112.18 202 PRO C N 1
ATOM 10452 C CA . PRO D 1 87 ? 9.211 13.330 23.223 1.00 124.94 202 PRO C CA 1
ATOM 10453 C C . PRO D 1 87 ? 9.178 13.636 24.708 1.00 130.60 202 PRO C C 1
ATOM 10454 O O . PRO D 1 87 ? 10.092 13.290 25.456 1.00 128.94 202 PRO C O 1
ATOM 10465 N N . MET D 1 88 ? 8.079 14.243 25.138 1.00 135.57 203 MET C N 1
ATOM 10466 C CA . MET D 1 88 ? 7.941 14.756 26.492 1.00 133.64 203 MET C CA 1
ATOM 10467 C C . MET D 1 88 ? 6.869 14.004 27.269 1.00 137.27 203 MET C C 1
ATOM 10468 O O . MET D 1 88 ? 6.179 13.128 26.754 1.00 139.14 203 MET C O 1
ATOM 10482 N N . ALA D 1 89 ? 6.747 14.361 28.544 1.00 139.61 204 ALA C N 1
ATOM 10483 C CA . ALA D 1 89 ? 5.685 13.838 29.392 1.00 141.26 204 ALA C CA 1
ATOM 10484 C C . ALA D 1 89 ? 4.620 14.917 29.532 1.00 142.17 204 ALA C C 1
ATOM 10485 O O . ALA D 1 89 ? 3.552 14.826 28.913 1.00 144.64 204 ALA C O 1
ATOM 10492 N N . SER D 1 90 ? 4.901 15.945 30.335 1.00 138.78 205 SER C N 1
ATOM 10493 C CA . SER D 1 90 ? 4.123 17.176 30.257 1.00 143.82 205 SER C CA 1
ATOM 10494 C C . SER D 1 90 ? 4.341 17.805 28.889 1.00 142.19 205 SER C C 1
ATOM 10495 O O . SER D 1 90 ? 5.483 17.987 28.452 1.00 143.58 205 SER C O 1
ATOM 10503 N N . LEU D 1 91 ? 3.244 18.121 28.200 1.00 141.12 206 LEU C N 1
ATOM 10504 C CA . LEU D 1 91 ? 3.370 18.729 26.882 1.00 139.40 206 LEU C CA 1
ATOM 10505 C C . LEU D 1 91 ? 4.147 20.036 26.948 1.00 137.12 206 LEU C C 1
ATOM 10506 O O . LEU D 1 91 ? 4.638 20.510 25.915 1.00 135.11 206 LEU C O 1
ATOM 10522 N N . ALA D 1 92 ? 4.277 20.613 28.143 1.00 138.81 207 ALA C N 1
ATOM 10523 C CA . ALA D 1 92 ? 5.081 21.801 28.378 1.00 132.57 207 ALA C CA 1
ATOM 10524 C C . ALA D 1 92 ? 6.438 21.741 27.664 1.00 122.53 207 ALA C C 1
ATOM 10525 O O . ALA D 1 92 ? 7.190 20.767 27.785 1.00 116.33 207 ALA C O 1
ATOM 10532 N N . ALA D 1 94 ? 7.290 19.714 25.130 1.00 130.26 209 ALA C N 1
ATOM 10533 C CA . ALA D 1 94 ? 7.600 19.449 23.730 1.00 121.89 209 ALA C CA 1
ATOM 10534 C C . ALA D 1 94 ? 8.228 20.668 23.081 1.00 120.90 209 ALA C C 1
ATOM 10535 O O . ALA D 1 94 ? 8.039 21.790 23.560 1.00 127.93 209 ALA C O 1
ATOM 10541 N N . GLY D 1 95 ? 8.969 20.443 21.992 1.00 118.53 210 GLY C N 1
ATOM 10542 C CA . GLY D 1 95 ? 9.413 21.499 21.099 1.00 115.36 210 GLY C CA 1
ATOM 10543 C C . GLY D 1 95 ? 10.911 21.740 21.050 1.00 120.80 210 GLY C C 1
ATOM 10544 O O . GLY D 1 95 ? 11.401 22.283 20.043 1.00 120.84 210 GLY C O 1
ATOM 10548 N N . ILE D 1 96 ? 11.662 21.345 22.077 1.00 121.03 211 ILE C N 1
ATOM 10549 C CA . ILE D 1 96 ? 13.090 21.651 22.122 1.00 116.98 211 ILE C CA 1
ATOM 10550 C C . ILE D 1 96 ? 13.851 20.643 21.266 1.00 110.54 211 ILE C C 1
ATOM 10551 O O . ILE D 1 96 ? 13.646 19.432 21.380 1.00 109.40 211 ILE C O 1
ATOM 10567 N N . LEU D 1 97 ? 14.733 21.149 20.408 1.00 109.07 212 LEU C N 1
ATOM 10568 C CA . LEU D 1 97 ? 15.685 20.316 19.686 1.00 112.49 212 LEU C CA 1
ATOM 10569 C C . LEU D 1 97 ? 16.606 19.554 20.651 1.00 112.26 212 LEU C C 1
ATOM 10570 O O . LEU D 1 97 ? 16.843 19.962 21.788 1.00 113.47 212 LEU C O 1
ATOM 10586 N N . PHE D 1 98 ? 17.157 18.447 20.169 1.00 108.75 213 PHE C N 1
ATOM 10587 C CA . PHE D 1 98 ? 18.242 17.751 20.852 1.00 100.29 213 PHE C CA 1
ATOM 10588 C C . PHE D 1 98 ? 19.574 18.236 20.277 1.00 98.73 213 PHE C C 1
ATOM 10589 O O . PHE D 1 98 ? 19.848 18.043 19.088 1.00 96.01 213 PHE C O 1
ATOM 10606 N N . THR D 1 99 ? 20.403 18.876 21.113 1.00 100.52 214 THR C N 1
ATOM 10607 C CA . THR D 1 99 ? 21.647 19.486 20.646 1.00 96.10 214 THR C CA 1
ATOM 10608 C C . THR D 1 99 ? 22.886 18.942 21.327 1.00 90.14 214 THR C C 1
ATOM 10609 O O . THR D 1 99 ? 23.994 19.431 21.059 1.00 91.86 214 THR C O 1
ATOM 10620 N N . SER D 1 100 ? 22.738 17.952 22.197 1.00 81.09 215 SER C N 1
ATOM 10621 C CA . SER D 1 100 ? 23.858 17.461 22.975 1.00 77.95 215 SER C CA 1
ATOM 10622 C C . SER D 1 100 ? 25.047 17.066 22.109 1.00 74.82 215 SER C C 1
ATOM 10623 O O . SER D 1 100 ? 24.904 16.444 21.060 1.00 82.75 215 SER C O 1
ATOM 10631 N N . ASN D 1 101 ? 26.227 17.478 22.533 1.00 75.10 216 ASN C N 1
ATOM 10632 C CA . ASN D 1 101 ? 27.441 17.229 21.777 1.00 78.92 216 ASN C CA 1
ATOM 10633 C C . ASN D 1 101 ? 28.190 16.013 22.281 1.00 75.52 216 ASN C C 1
ATOM 10634 O O . ASN D 1 101 ? 29.316 15.784 21.859 1.00 77.38 216 ASN C O 1
ATOM 10645 N N . TYR D 1 102 ? 27.608 15.250 23.193 1.00 76.23 217 TYR C N 1
ATOM 10646 C CA . TYR D 1 102 ? 28.280 14.121 23.818 1.00 78.09 217 TYR C CA 1
ATOM 10647 C C . TYR D 1 102 ? 27.219 13.197 24.366 1.00 74.57 217 TYR C C 1
ATOM 10648 O O . TYR D 1 102 ? 26.284 13.649 25.028 1.00 74.29 217 TYR C O 1
ATOM 10666 N N . VAL D 1 103 ? 27.406 11.903 24.161 1.00 83.73 218 VAL C N 1
ATOM 10667 C CA . VAL D 1 103 ? 26.534 10.895 24.748 1.00 87.93 218 VAL C CA 1
ATOM 10668 C C . VAL D 1 103 ? 27.422 9.816 25.339 1.00 80.85 218 VAL C C 1
ATOM 10669 O O . VAL D 1 103 ? 28.338 9.336 24.664 1.00 73.99 218 VAL C O 1
ATOM 10682 N N . LEU D 1 104 ? 27.150 9.455 26.598 1.00 81.31 219 LEU C N 1
ATOM 10683 C CA . LEU D 1 104 ? 27.904 8.470 27.349 1.00 82.45 219 LEU C CA 1
ATOM 10684 C C . LEU D 1 104 ? 26.939 7.468 27.962 1.00 87.75 219 LEU C C 1
ATOM 10685 O O . LEU D 1 104 ? 25.821 7.832 28.342 1.00 83.00 219 LEU C O 1
ATOM 10701 N N . ALA D 1 105 ? 27.368 6.209 28.062 1.00 93.32 220 ALA C N 1
ATOM 10702 C CA . ALA D 1 105 ? 26.429 5.124 28.329 1.00 99.13 220 ALA C CA 1
ATOM 10703 C C . ALA D 1 105 ? 27.192 3.836 28.620 1.00 102.58 220 ALA C C 1
ATOM 10704 O O . ALA D 1 105 ? 28.384 3.725 28.327 1.00 95.37 220 ALA C O 1
ATOM 10711 N N . SER D 1 106 ? 26.463 2.842 29.149 1.00 111.91 221 SER C N 1
ATOM 10712 C CA . SER D 1 106 ? 27.036 1.637 29.752 1.00 109.93 221 SER C CA 1
ATOM 10713 C C . SER D 1 106 ? 26.169 0.407 29.443 1.00 111.67 221 SER C C 1
ATOM 10714 O O . SER D 1 106 ? 24.994 0.541 29.088 1.00 114.46 221 SER C O 1
ATOM 10722 N N . THR D 1 107 ? 26.754 -0.806 29.591 1.00 107.80 222 THR C N 1
ATOM 10723 C CA . THR D 1 107 ? 26.084 -2.068 29.217 1.00 112.22 222 THR C CA 1
ATOM 10724 C C . THR D 1 107 ? 26.845 -3.350 29.634 1.00 112.51 222 THR C C 1
ATOM 10725 O O . THR D 1 107 ? 27.515 -3.335 30.671 1.00 112.24 222 THR C O 1
ATOM 10736 N N . ASN D 1 108 ? 26.733 -4.473 28.880 1.00 107.84 223 ASN C N 1
ATOM 10737 C CA . ASN D 1 108 ? 27.218 -5.818 29.335 1.00 101.87 223 ASN C CA 1
ATOM 10738 C C . ASN D 1 108 ? 28.248 -6.600 28.480 1.00 97.76 223 ASN C C 1
ATOM 10739 O O . ASN D 1 108 ? 29.216 -7.168 29.014 1.00 84.72 223 ASN C O 1
ATOM 10750 N N . ALA D 1 124 ? 27.715 0.449 15.032 1.00 128.48 239 ALA C N 1
ATOM 10751 C CA . ALA D 1 124 ? 29.037 0.142 15.577 1.00 134.75 239 ALA C CA 1
ATOM 10752 C C . ALA D 1 124 ? 30.047 1.251 15.315 1.00 139.03 239 ALA C C 1
ATOM 10753 O O . ALA D 1 124 ? 30.967 1.453 16.103 1.00 129.23 239 ALA C O 1
ATOM 10759 N N . ARG D 1 125 ? 29.898 1.952 14.190 1.00 144.61 240 ARG C N 1
ATOM 10760 C CA . ARG D 1 125 ? 30.726 3.128 13.942 1.00 143.84 240 ARG C CA 1
ATOM 10761 C C . ARG D 1 125 ? 30.224 4.366 14.672 1.00 138.91 240 ARG C C 1
ATOM 10762 O O . ARG D 1 125 ? 30.933 5.378 14.677 1.00 136.08 240 ARG C O 1
ATOM 10783 N N . ARG D 1 126 ? 29.017 4.332 15.258 1.00 132.56 241 ARG C N 1
ATOM 10784 C CA . ARG D 1 126 ? 28.556 5.472 16.048 1.00 128.52 241 ARG C CA 1
ATOM 10785 C C . ARG D 1 126 ? 29.314 5.606 17.365 1.00 128.63 241 ARG C C 1
ATOM 10786 O O . ARG D 1 126 ? 29.155 6.617 18.063 1.00 125.11 241 ARG C O 1
ATOM 10807 N N . PHE D 1 127 ? 30.160 4.639 17.697 1.00 126.21 242 PHE C N 1
ATOM 10808 C CA . PHE D 1 127 ? 30.898 4.620 18.948 1.00 120.65 242 PHE C CA 1
ATOM 10809 C C . PHE D 1 127 ? 32.361 4.930 18.683 1.00 117.02 242 PHE C C 1
ATOM 10810 O O . PHE D 1 127 ? 33.171 4.029 18.457 1.00 118.25 242 PHE C O 1
ATOM 10827 N N . ALA D 1 128 ? 32.697 6.217 18.738 1.00 111.90 243 ALA C N 1
ATOM 10828 C CA . ALA D 1 128 ? 34.085 6.617 18.565 1.00 113.11 243 ALA C CA 1
ATOM 10829 C C . ALA D 1 128 ? 34.980 6.023 19.651 1.00 109.95 243 ALA C C 1
ATOM 10830 O O . ALA D 1 128 ? 36.207 5.955 19.474 1.00 99.61 243 ALA C O 1
ATOM 10837 N N . PHE D 1 129 ? 34.395 5.560 20.757 1.00 107.35 244 PHE C N 1
ATOM 10838 C CA . PHE D 1 129 ? 35.175 5.036 21.876 1.00 107.93 244 PHE C CA 1
ATOM 10839 C C . PHE D 1 129 ? 34.413 3.826 22.405 1.00 109.21 244 PHE C C 1
ATOM 10840 O O . PHE D 1 129 ? 33.466 3.963 23.180 1.00 106.52 244 PHE C O 1
ATOM 10857 N N . ASP D 1 130 ? 34.797 2.640 21.931 1.00 107.61 245 ASP C N 1
ATOM 10858 C CA . ASP D 1 130 ? 34.175 1.399 22.365 1.00 106.41 245 ASP C CA 1
ATOM 10859 C C . ASP D 1 130 ? 35.164 0.777 23.310 1.00 105.14 245 ASP C C 1
ATOM 10860 O O . ASP D 1 130 ? 36.264 0.401 22.898 1.00 109.03 245 ASP C O 1
ATOM 10869 N N . MET D 1 131 ? 34.784 0.702 24.578 1.00 102.70 246 MET C N 1
ATOM 10870 C CA . MET D 1 131 ? 35.735 0.354 25.605 1.00 106.08 246 MET C CA 1
ATOM 10871 C C . MET D 1 131 ? 35.128 -0.549 26.658 1.00 101.53 246 MET C C 1
ATOM 10872 O O . MET D 1 131 ? 33.961 -0.410 27.046 1.00 95.65 246 MET C O 1
ATOM 10886 N N . ASP D 1 132 ? 35.946 -1.501 27.073 1.00 105.08 247 ASP C N 1
ATOM 10887 C CA . ASP D 1 132 ? 35.681 -2.349 28.213 1.00 105.29 247 ASP C CA 1
ATOM 1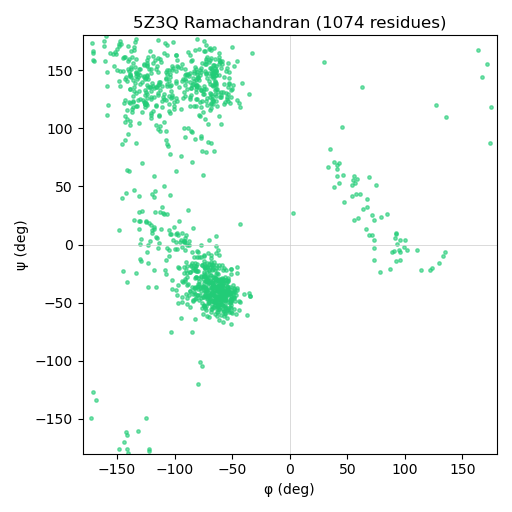0888 C C . ASP D 1 132 ? 36.437 -1.792 29.411 1.00 105.89 247 ASP C C 1
ATOM 10889 O O . ASP D 1 132 ? 37.393 -1.018 29.287 1.00 101.71 247 ASP C O 1
ATOM 10898 N N . ILE D 1 133 ? 36.030 -2.246 30.585 1.00 102.72 248 ILE C N 1
ATOM 10899 C CA . ILE D 1 133 ? 36.545 -1.733 31.840 1.00 101.71 248 ILE C CA 1
ATOM 10900 C C . ILE D 1 133 ? 37.440 -2.788 32.472 1.00 106.49 248 ILE C C 1
ATOM 10901 O O . ILE D 1 133 ? 37.537 -3.917 32.004 1.00 123.48 248 ILE C O 1
ATOM 10917 N N . GLN D 1 134 ? 38.098 -2.410 33.557 1.00 98.40 249 GLN C N 1
ATOM 10918 C CA . GLN D 1 134 ? 38.976 -3.341 34.237 1.00 94.18 249 GLN C CA 1
ATOM 10919 C C . GLN D 1 134 ? 39.139 -2.810 35.653 1.00 87.90 249 GLN C C 1
ATOM 10920 O O . GLN D 1 134 ? 39.742 -1.751 35.864 1.00 87.81 249 GLN C O 1
ATOM 10934 N N . VAL D 1 135 ? 38.591 -3.524 36.625 1.00 82.73 250 VAL C N 1
ATOM 10935 C CA . VAL D 1 135 ? 38.991 -3.218 37.983 1.00 83.74 250 VAL C CA 1
ATOM 10936 C C . VAL D 1 135 ? 40.417 -3.728 38.141 1.00 85.34 250 VAL C C 1
ATOM 10937 O O . VAL D 1 135 ? 40.708 -4.905 37.898 1.00 85.21 250 VAL C O 1
ATOM 10950 N N . MET D 1 136 ? 41.327 -2.816 38.447 1.00 82.31 251 MET C N 1
ATOM 10951 C CA . MET D 1 136 ? 42.682 -3.182 38.850 1.00 85.37 251 MET C CA 1
ATOM 10952 C C . MET D 1 136 ? 42.694 -3.961 40.165 1.00 88.05 251 MET C C 1
ATOM 10953 O O . MET D 1 136 ? 41.836 -3.803 41.037 1.00 90.62 251 MET C O 1
ATOM 10967 N N . ASN D 1 137 ? 43.682 -4.833 40.297 1.00 87.55 252 ASN C N 1
ATOM 10968 C CA . ASN D 1 137 ? 43.542 -5.915 41.265 1.00 92.13 252 ASN C CA 1
ATOM 10969 C C . ASN D 1 137 ? 43.601 -5.408 42.694 1.00 86.11 252 ASN C C 1
ATOM 10970 O O . ASN D 1 137 ? 42.799 -5.842 43.524 1.00 83.76 252 ASN C O 1
ATOM 10981 N N . GLU D 1 138 ? 44.510 -4.469 42.993 1.00 88.13 253 GLU C N 1
ATOM 10982 C CA . GLU D 1 138 ? 44.586 -3.918 44.346 1.00 86.81 253 GLU C CA 1
ATOM 10983 C C . GLU D 1 138 ? 43.296 -3.216 44.749 1.00 85.89 253 GLU C C 1
ATOM 10984 O O . GLU D 1 138 ? 43.139 -2.868 45.918 1.00 81.16 253 GLU C O 1
ATOM 10996 N N . TYR D 1 139 ? 42.362 -3.011 43.836 1.00 85.25 254 TYR C N 1
ATOM 10997 C CA . TYR D 1 139 ? 41.063 -2.482 44.203 1.00 84.00 254 TYR C CA 1
ATOM 10998 C C . TYR D 1 139 ? 39.941 -3.480 43.965 1.00 91.24 254 TYR C C 1
ATOM 10999 O O . TYR D 1 139 ? 38.781 -3.167 44.286 1.00 89.17 254 TYR C O 1
ATOM 11017 N N . SER D 1 140 ? 40.250 -4.666 43.415 1.00 95.89 255 SER C N 1
ATOM 11018 C CA . SER D 1 140 ? 39.275 -5.754 43.346 1.00 98.18 255 SER C CA 1
ATOM 11019 C C . SER D 1 140 ? 38.979 -6.283 44.741 1.00 93.99 255 SER C C 1
ATOM 11020 O O . SER D 1 140 ? 39.855 -6.334 45.612 1.00 91.68 255 SER C O 1
ATOM 11028 N N . ARG D 1 141 ? 37.731 -6.677 44.944 1.00 89.56 256 ARG C N 1
ATOM 11029 C CA . ARG D 1 141 ? 37.261 -7.193 46.227 1.00 99.91 256 ARG C CA 1
ATOM 11030 C C . ARG D 1 141 ? 36.281 -8.299 45.852 1.00 112.51 256 ARG C C 1
ATOM 11031 O O . ARG D 1 141 ? 35.088 -8.040 45.647 1.00 115.44 256 ARG C O 1
ATOM 11052 N N . ASP D 1 142 ? 36.792 -9.525 45.706 1.00 114.22 257 ASP C N 1
ATOM 11053 C CA . ASP D 1 142 ? 35.970 -10.631 45.249 1.00 111.54 257 ASP C CA 1
ATOM 11054 C C . ASP D 1 142 ? 35.665 -10.503 43.747 1.00 107.63 257 ASP C C 1
ATOM 11055 O O . ASP D 1 142 ? 34.695 -11.086 43.238 1.00 106.26 257 ASP C O 1
ATOM 11062 N N . GLY D 1 143 ? 36.489 -9.733 43.018 1.00 100.48 258 GLY C N 1
ATOM 11063 C CA . GLY D 1 143 ? 36.204 -9.360 41.644 1.00 99.66 258 GLY C CA 1
ATOM 11064 C C . GLY D 1 143 ? 35.454 -8.039 41.473 1.00 100.89 258 GLY C C 1
ATOM 11065 O O . GLY D 1 143 ? 35.410 -7.492 40.350 1.00 83.89 258 GLY C O 1
ATOM 11069 N N . LYS D 1 144 ? 34.875 -7.509 42.554 1.00 106.72 259 LYS C N 1
ATOM 11070 C CA . LYS D 1 144 ? 34.098 -6.275 42.549 1.00 101.74 259 LYS C CA 1
ATOM 11071 C C . LYS D 1 144 ? 34.947 -5.062 42.918 1.00 97.24 259 LYS C C 1
ATOM 11072 O O . LYS D 1 144 ? 35.890 -5.160 43.709 1.00 96.28 259 LYS C O 1
ATOM 11091 N N . LEU D 1 145 ? 34.552 -3.893 42.396 1.00 92.19 260 LEU C N 1
ATOM 11092 C CA . LEU D 1 145 ? 35.269 -2.657 42.682 1.00 84.88 260 LEU C CA 1
ATOM 11093 C C . LEU D 1 145 ? 35.092 -2.287 44.148 1.00 84.04 260 LEU C C 1
ATOM 11094 O O . LEU D 1 145 ? 33.967 -2.235 44.649 1.00 87.42 260 LEU C O 1
ATOM 11110 N N . ASN D 1 146 ? 36.183 -2.043 44.854 1.00 75.34 261 ASN C N 1
ATOM 11111 C CA . ASN D 1 146 ? 36.046 -1.602 46.230 1.00 76.54 261 ASN C CA 1
ATOM 11112 C C . ASN D 1 146 ? 35.885 -0.088 46.209 1.00 78.37 261 ASN C C 1
ATOM 11113 O O . ASN D 1 146 ? 36.878 0.649 46.152 1.00 73.29 261 ASN C O 1
ATOM 11124 N N . MET D 1 147 ? 34.625 0.374 46.290 1.00 69.11 262 MET C N 1
ATOM 11125 C CA . MET D 1 147 ? 34.318 1.785 46.131 1.00 60.81 262 MET C CA 1
ATOM 11126 C C . MET D 1 147 ? 34.799 2.617 47.304 1.00 58.43 262 MET C C 1
ATOM 11127 O O . MET D 1 147 ? 35.103 3.804 47.141 1.00 61.62 262 MET C O 1
ATOM 11141 N N . ALA D 1 148 ? 34.782 2.062 48.507 1.00 57.02 263 ALA C N 1
ATOM 11142 C CA . ALA D 1 148 ? 35.257 2.822 49.651 1.00 55.00 263 ALA C CA 1
ATOM 11143 C C . ALA D 1 148 ? 36.708 3.215 49.445 1.00 56.93 263 ALA C C 1
ATOM 11144 O O . ALA D 1 148 ? 37.083 4.374 49.645 1.00 58.19 263 ALA C O 1
ATOM 11151 N N . MET D 1 149 ? 37.499 2.292 48.906 1.00 59.62 264 MET C N 1
ATOM 11152 C CA . MET D 1 149 ? 38.925 2.520 48.672 1.00 73.22 264 MET C CA 1
ATOM 11153 C C . MET D 1 149 ? 39.162 3.325 47.410 1.00 62.93 264 MET C C 1
ATOM 11154 O O . MET D 1 149 ? 40.152 4.067 47.314 1.00 58.48 264 MET C O 1
ATOM 11168 N N . ALA D 1 150 ? 38.332 3.089 46.396 1.00 57.85 265 ALA C N 1
ATOM 11169 C CA . ALA D 1 150 ? 38.506 3.768 45.121 1.00 57.79 265 ALA C CA 1
ATOM 11170 C C . ALA D 1 150 ? 38.086 5.212 45.158 1.00 48.84 265 ALA C C 1
ATOM 11171 O O . ALA D 1 150 ? 38.328 5.911 44.198 1.00 53.47 265 ALA C O 1
ATOM 11178 N N . THR D 1 151 ? 37.464 5.680 46.218 1.00 62.39 266 THR C N 1
ATOM 11179 C CA . THR D 1 151 ? 37.014 7.063 46.285 1.00 58.33 266 THR C CA 1
ATOM 11180 C C . THR D 1 151 ? 37.767 7.826 47.324 1.00 52.96 266 THR C C 1
ATOM 11181 O O . THR D 1 151 ? 37.450 8.978 47.545 1.00 59.94 266 THR C O 1
ATOM 11192 N N . GLU D 1 152 ? 38.714 7.191 47.997 1.00 61.02 267 GLU C N 1
ATOM 11193 C CA . GLU D 1 152 ? 39.678 7.918 48.802 1.00 65.22 267 GLU C CA 1
ATOM 11194 C C . GLU D 1 152 ? 40.517 8.761 47.857 1.00 55.54 267 GLU C C 1
ATOM 11195 O O . GLU D 1 152 ? 40.810 8.340 46.743 1.00 61.96 267 GLU C O 1
ATOM 11207 N N . MET D 1 153 ? 40.817 9.986 48.277 1.00 60.05 268 MET C N 1
ATOM 11208 C CA . MET D 1 153 ? 41.650 10.896 47.500 1.00 62.41 268 MET C CA 1
ATOM 11209 C C . MET D 1 153 ? 43.080 10.413 47.357 1.00 67.35 268 MET C C 1
ATOM 11210 O O . MET D 1 153 ? 43.664 9.843 48.277 1.00 69.97 268 MET C O 1
ATOM 11224 N N . CYS D 1 154 ? 43.651 10.679 46.187 1.00 71.77 269 CYS C N 1
ATOM 11225 C CA . CYS D 1 154 ? 45.033 10.307 45.911 1.00 74.75 269 CYS C CA 1
ATOM 11226 C C . CYS D 1 154 ? 46.008 11.247 46.632 1.00 74.14 269 CYS C C 1
ATOM 11227 O O . CYS D 1 154 ? 45.841 12.469 46.633 1.00 74.14 269 CYS C O 1
ATOM 11234 N N . LYS D 1 155 ? 46.991 10.669 47.303 1.00 82.69 270 LYS C N 1
ATOM 11235 C CA . LYS D 1 155 ? 47.887 11.434 48.160 1.00 89.31 270 LYS C CA 1
ATOM 11236 C C . LYS D 1 155 ? 49.276 11.643 47.546 1.00 85.50 270 LYS C C 1
ATOM 11237 O O . LYS D 1 155 ? 50.069 12.432 48.075 1.00 90.82 270 LYS C O 1
ATOM 11256 N N . ASN D 1 156 ? 49.592 10.969 46.431 1.00 76.39 271 ASN C N 1
ATOM 11257 C CA . ASN D 1 156 ? 50.837 11.178 45.730 1.00 75.44 271 ASN C CA 1
ATOM 11258 C C . ASN D 1 156 ? 50.651 11.185 44.193 1.00 72.92 271 ASN C C 1
ATOM 11259 O O . ASN D 1 156 ? 51.206 10.383 43.447 1.00 67.05 271 ASN C O 1
ATOM 11270 N N . CYS D 1 157 ? 49.890 12.141 43.662 1.00 74.63 272 CYS C N 1
ATOM 11271 C CA . CYS D 1 157 ? 49.580 12.153 42.231 1.00 77.39 272 CYS C CA 1
ATOM 11272 C C . CYS D 1 157 ? 49.777 13.544 41.638 1.00 78.23 272 CYS C C 1
ATOM 11273 O O . CYS D 1 157 ? 49.520 14.558 42.285 1.00 75.87 272 CYS C O 1
ATOM 11280 N N . HIS D 1 158 ? 50.191 13.579 40.374 1.00 90.96 273 HIS C N 1
ATOM 11281 C CA . HIS D 1 158 ? 50.134 14.813 39.603 1.00 97.72 273 HIS C CA 1
ATOM 11282 C C . HIS D 1 158 ? 48.691 15.282 39.505 1.00 81.13 273 HIS C C 1
ATOM 11283 O O . HIS D 1 158 ? 47.752 14.512 39.655 1.00 84.86 273 HIS C O 1
ATOM 11297 N N . GLN D 1 159 ? 48.506 16.550 39.253 1.00 79.62 274 GLN C N 1
ATOM 11298 C CA . GLN D 1 159 ? 47.147 17.011 39.085 1.00 78.34 274 GLN C CA 1
ATOM 11299 C C . GLN D 1 159 ? 46.581 16.438 37.788 1.00 75.60 274 GLN C C 1
ATOM 11300 O O . GLN D 1 159 ? 47.284 16.374 36.780 1.00 71.78 274 GLN C O 1
ATOM 11314 N N . PRO D 1 160 ? 45.334 15.984 37.786 1.00 75.62 275 PRO C N 1
ATOM 11315 C CA . PRO D 1 160 ? 44.725 15.521 36.535 1.00 75.07 275 PRO C CA 1
ATOM 11316 C C . PRO D 1 160 ? 44.492 16.673 35.576 1.00 71.58 275 PRO C C 1
ATOM 11317 O O . PRO D 1 160 ? 44.429 17.845 35.954 1.00 67.85 275 PRO C O 1
ATOM 11328 N N . ALA D 1 161 ? 44.331 16.291 34.311 1.00 69.73 276 ALA C N 1
ATOM 11329 C CA . ALA D 1 161 ? 44.116 17.244 33.239 1.00 62.23 276 ALA C CA 1
ATOM 11330 C C . ALA D 1 161 ? 42.725 17.845 33.284 1.00 69.75 276 ALA C C 1
ATOM 11331 O O . ALA D 1 161 ? 42.562 19.022 32.983 1.00 81.72 276 ALA C O 1
ATOM 11338 N N . ASN D 1 162 ? 41.696 17.055 33.615 1.00 67.10 277 ASN C N 1
ATOM 11339 C CA . ASN D 1 162 ? 40.320 17.557 33.634 1.00 61.69 277 ASN C CA 1
ATOM 11340 C C . ASN D 1 162 ? 39.619 17.469 34.979 1.00 63.35 277 ASN C C 1
ATOM 11341 O O . ASN D 1 162 ? 38.409 17.677 35.021 1.00 59.03 277 ASN C O 1
ATOM 11352 N N . PHE D 1 163 ? 40.331 17.149 36.069 1.00 67.41 278 PHE C N 1
ATOM 11353 C CA . PHE D 1 163 ? 39.769 17.098 37.407 1.00 61.70 278 PHE C CA 1
ATOM 11354 C C . PHE D 1 163 ? 40.567 17.987 38.348 1.00 60.02 278 PHE C C 1
ATOM 11355 O O . PHE D 1 163 ? 41.790 18.071 38.232 1.00 70.70 278 PHE C O 1
ATOM 11372 N N . LYS D 1 164 ? 39.866 18.640 39.287 1.00 64.16 279 LYS C N 1
ATOM 11373 C CA . LYS D 1 164 ? 40.530 19.529 40.249 1.00 70.88 279 LYS C CA 1
ATOM 11374 C C . LYS D 1 164 ? 41.641 18.819 40.976 1.00 60.71 279 LYS C C 1
ATOM 11375 O O . LYS D 1 164 ? 42.698 19.395 41.224 1.00 72.93 279 LYS C O 1
ATOM 11394 N N . ARG D 1 165 ? 41.435 17.556 41.261 1.00 56.83 280 ARG C N 1
ATOM 11395 C CA . ARG D 1 165 ? 42.069 16.818 42.331 1.00 61.92 280 ARG C CA 1
ATOM 11396 C C . ARG D 1 165 ? 42.116 15.384 41.815 1.00 69.80 280 ARG C C 1
ATOM 11397 O O . ARG D 1 165 ? 41.424 15.060 40.856 1.00 64.62 280 ARG C O 1
ATOM 11418 N N . CYS D 1 166 ? 42.919 14.514 42.422 1.00 69.12 281 CYS C N 1
ATOM 11419 C CA . CYS D 1 166 ? 42.994 13.158 41.900 1.00 65.86 281 CYS C CA 1
ATOM 11420 C C . CYS D 1 166 ? 42.474 12.141 42.911 1.00 67.57 281 CYS C C 1
ATOM 11421 O O . CYS D 1 166 ? 42.534 12.343 44.134 1.00 61.11 281 CYS C O 1
ATOM 11428 N N . CYS D 1 167 ? 41.942 11.044 42.371 1.00 58.30 282 CYS C N 1
ATOM 11429 C CA . CYS D 1 167 ? 41.518 9.910 43.174 1.00 61.75 282 CYS C CA 1
ATOM 11430 C C . CYS D 1 167 ? 41.696 8.683 42.310 1.00 50.60 282 CYS C C 1
ATOM 11431 O O . CYS D 1 167 ? 41.952 8.787 41.113 1.00 48.17 282 CYS C O 1
ATOM 11439 N N . PRO D 1 168 ? 41.600 7.504 42.887 1.00 52.03 283 PRO C N 1
ATOM 11440 C CA . PRO D 1 168 ? 41.959 6.312 42.124 1.00 63.00 283 PRO C CA 1
ATOM 11441 C C . PRO D 1 168 ? 41.011 6.020 40.983 1.00 65.35 283 PRO C C 1
ATOM 11442 O O . PRO D 1 168 ? 41.361 5.240 40.078 1.00 59.04 283 PRO C O 1
ATOM 11453 N N . LEU D 1 169 ? 39.822 6.590 40.980 1.00 53.21 284 LEU C N 1
ATOM 11454 C CA . LEU D 1 169 ? 38.992 6.399 39.809 1.00 57.44 284 LEU C CA 1
ATOM 11455 C C . LEU D 1 169 ? 39.446 7.225 38.614 1.00 59.50 284 LEU C C 1
ATOM 11456 O O . LEU D 1 169 ? 39.069 6.919 37.478 1.00 60.65 284 LEU C O 1
ATOM 11472 N N . VAL D 1 170 ? 40.275 8.240 38.823 1.00 61.82 285 VAL C N 1
ATOM 11473 C CA . VAL D 1 170 ? 40.625 9.174 37.761 1.00 69.35 285 VAL C CA 1
ATOM 11474 C C . VAL D 1 170 ? 41.951 8.819 37.094 1.00 68.69 285 VAL C C 1
ATOM 11475 O O . VAL D 1 170 ? 42.125 9.031 35.889 1.00 67.86 285 VAL C O 1
ATOM 11488 N N . CYS D 1 171 ? 42.897 8.301 37.870 1.00 62.48 286 CYS C N 1
ATOM 11489 C CA . CYS D 1 171 ? 44.280 8.205 37.433 1.00 60.72 286 CYS C CA 1
ATOM 11490 C C . CYS D 1 171 ? 44.635 6.830 36.937 1.00 65.85 286 CYS C C 1
ATOM 11491 O O . CYS D 1 171 ? 45.760 6.647 36.463 1.00 74.45 286 CYS C O 1
ATOM 11498 N N . GLY D 1 172 ? 43.719 5.862 37.026 1.00 62.68 287 GLY C N 1
ATOM 11499 C CA . GLY D 1 172 ? 43.989 4.527 36.528 1.00 67.87 287 GLY C CA 1
ATOM 11500 C C . GLY D 1 172 ? 44.345 3.503 37.588 1.00 66.27 287 GLY C C 1
ATOM 11501 O O . GLY D 1 172 ? 44.492 2.333 37.246 1.00 74.06 287 GLY C O 1
ATOM 11505 N N . LYS D 1 173 ? 44.474 3.901 38.860 1.00 62.91 288 LYS C N 1
ATOM 11506 C CA . LYS D 1 173 ? 44.704 2.952 39.947 1.00 63.33 288 LYS C CA 1
ATOM 11507 C C . LYS D 1 173 ? 43.582 1.933 40.088 1.00 64.32 288 LYS C C 1
ATOM 11508 O O . LYS D 1 173 ? 43.833 0.736 40.197 1.00 72.54 288 LYS C O 1
ATOM 11527 N N . ALA D 1 174 ? 42.347 2.392 40.208 1.00 67.45 289 ALA C N 1
ATOM 11528 C CA . ALA D 1 174 ? 41.269 1.485 40.565 1.00 64.78 289 ALA C CA 1
ATOM 11529 C C . ALA D 1 174 ? 40.575 0.912 39.356 1.00 59.85 289 ALA C C 1
ATOM 11530 O O . ALA D 1 174 ? 40.168 -0.247 39.372 1.00 67.27 289 ALA C O 1
ATOM 11537 N N . ILE D 1 175 ? 40.499 1.660 38.277 1.00 60.31 290 ILE C N 1
ATOM 11538 C CA . ILE D 1 175 ? 39.806 1.195 37.092 1.00 71.33 290 ILE C CA 1
ATOM 11539 C C . ILE D 1 175 ? 40.431 1.883 35.895 1.00 72.50 290 ILE C C 1
ATOM 11540 O O . ILE D 1 175 ? 41.061 2.933 36.024 1.00 71.74 290 ILE C O 1
ATOM 11556 N N . GLN D 1 176 ? 40.337 1.220 34.746 1.00 75.42 291 GLN C N 1
ATOM 11557 C CA . GLN D 1 176 ? 40.868 1.699 33.494 1.00 73.78 291 GLN C CA 1
ATOM 11558 C C . GLN D 1 176 ? 39.925 1.263 32.405 1.00 81.15 291 GLN C C 1
ATOM 11559 O O . GLN D 1 176 ? 39.141 0.330 32.574 1.00 78.86 291 GLN C O 1
ATOM 11573 N N . LEU D 1 177 ? 40.016 1.936 31.275 1.00 87.49 292 LEU C N 1
ATOM 11574 C CA . LEU D 1 177 ? 39.175 1.622 30.137 1.00 92.02 292 LEU C CA 1
ATOM 11575 C C . LEU D 1 177 ? 40.040 1.018 29.043 1.00 94.29 292 LEU C C 1
ATOM 11576 O O . LEU D 1 177 ? 41.040 1.622 28.623 1.00 88.03 292 LEU C O 1
ATOM 11592 N N . MET D 1 178 ? 39.666 -0.191 28.623 1.00 99.75 293 MET C N 1
ATOM 11593 C CA . MET D 1 178 ? 40.314 -0.887 27.521 1.00 109.23 293 MET C CA 1
ATOM 11594 C C . MET D 1 178 ? 39.499 -0.672 26.260 1.00 105.76 293 MET C C 1
ATOM 11595 O O . MET D 1 178 ? 38.306 -0.983 26.230 1.00 103.59 293 MET C O 1
ATOM 11609 N N . ASP D 1 179 ? 40.133 -0.136 25.232 1.00 108.32 294 ASP C N 1
ATOM 11610 C CA . ASP D 1 179 ? 39.497 -0.100 23.931 1.00 114.42 294 ASP C CA 1
ATOM 11611 C C . ASP D 1 179 ? 39.599 -1.496 23.325 1.00 118.28 294 ASP C C 1
ATOM 11612 O O . ASP D 1 179 ? 40.668 -2.118 23.371 1.00 120.49 294 ASP C O 1
ATOM 11621 N N . LYS D 1 180 ? 38.486 -2.001 22.782 1.00 118.00 295 LYS C N 1
ATOM 11622 C CA . LYS D 1 180 ? 38.495 -3.339 22.192 1.00 121.77 295 LYS C CA 1
ATOM 11623 C C . LYS D 1 180 ? 39.412 -3.377 20.979 1.00 124.23 295 LYS C C 1
ATOM 11624 O O . LYS D 1 180 ? 40.400 -4.125 20.949 1.00 118.59 295 LYS C O 1
ATOM 11632 N N . SER D 1 181 ? 39.108 -2.543 19.981 1.00 125.40 296 SER C N 1
ATOM 11633 C CA . SER D 1 181 ? 39.960 -2.366 18.814 1.00 122.61 296 SER C CA 1
ATOM 11634 C C . SER D 1 181 ? 41.356 -1.922 19.223 1.00 116.88 296 SER C C 1
ATOM 11635 O O . SER D 1 181 ? 42.313 -2.677 19.042 1.00 119.91 296 SER C O 1
ATOM 11643 N N . SER D 1 182 ? 41.498 -0.708 19.767 1.00 118.56 297 SER C N 1
ATOM 11644 C CA . SER D 1 182 ? 42.837 -0.242 20.122 1.00 116.02 297 SER C CA 1
ATOM 11645 C C . SER D 1 182 ? 43.577 -1.296 20.931 1.00 118.33 297 SER C C 1
ATOM 11646 O O . SER D 1 182 ? 44.800 -1.433 20.802 1.00 120.42 297 SER C O 1
ATOM 11654 N N . ARG D 1 183 ? 42.854 -2.040 21.782 1.00 116.98 298 ARG C N 1
ATOM 11655 C CA . ARG D 1 183 ? 43.447 -2.976 22.741 1.00 120.27 298 ARG C CA 1
ATOM 11656 C C . ARG D 1 183 ? 44.119 -2.241 23.910 1.00 119.52 298 ARG C C 1
ATOM 11657 O O . ARG D 1 183 ? 44.415 -2.838 24.957 1.00 109.41 298 ARG C O 1
ATOM 11678 N N . VAL D 1 184 ? 44.310 -0.925 23.736 1.00 123.99 299 VAL C N 1
ATOM 11679 C CA . VAL D 1 184 ? 45.039 -0.092 24.679 1.00 114.85 299 VAL C CA 1
ATOM 11680 C C . VAL D 1 184 ? 44.166 0.193 25.894 1.00 110.73 299 VAL C C 1
ATOM 11681 O O . VAL D 1 184 ? 42.925 0.184 25.838 1.00 105.64 299 VAL C O 1
ATOM 11694 N N . ARG D 1 185 ? 44.841 0.493 26.995 1.00 109.60 300 ARG C N 1
ATOM 11695 C CA . ARG D 1 185 ? 44.205 0.832 28.252 1.00 105.48 300 ARG C CA 1
ATOM 11696 C C . ARG D 1 185 ? 44.516 2.275 28.610 1.00 93.63 300 ARG C C 1
ATOM 11697 O O . ARG D 1 185 ? 45.680 2.690 28.584 1.00 84.73 300 ARG C O 1
ATOM 11718 N N . TYR D 1 186 ? 43.475 3.025 28.941 1.00 89.12 301 TYR C N 1
ATOM 11719 C CA . TYR D 1 186 ? 43.619 4.398 29.371 1.00 90.57 301 TYR C CA 1
ATOM 11720 C C . TYR D 1 186 ? 42.922 4.581 30.711 1.00 82.76 301 TYR C C 1
ATOM 11721 O O . TYR D 1 186 ? 42.000 3.843 31.067 1.00 76.40 301 TYR C O 1
ATOM 11739 N N . SER D 1 187 ? 43.399 5.573 31.461 1.00 81.90 302 SER C N 1
ATOM 11740 C CA . SER D 1 187 ? 42.713 6.048 32.647 1.00 73.37 302 SER C CA 1
ATOM 11741 C C . SER D 1 187 ? 41.489 6.880 32.255 1.00 75.12 302 SER C C 1
ATOM 11742 O O . SER D 1 187 ? 41.333 7.318 31.109 1.00 68.67 302 SER C O 1
ATOM 11750 N N . ILE D 1 188 ? 40.632 7.125 33.247 1.00 73.58 303 ILE C N 1
ATOM 11751 C CA . ILE D 1 188 ? 39.517 8.058 33.076 1.00 70.56 303 ILE C CA 1
ATOM 11752 C C . ILE D 1 188 ? 40.009 9.434 32.634 1.00 74.99 303 ILE C C 1
ATOM 11753 O O . ILE D 1 188 ? 39.463 10.035 31.703 1.00 74.42 303 ILE C O 1
ATOM 11769 N N . ASP D 1 189 ? 40.964 10.005 33.361 1.00 70.47 304 ASP C N 1
ATOM 11770 C CA . ASP D 1 189 ? 41.475 11.308 32.979 1.00 65.77 304 ASP C CA 1
ATOM 11771 C C . ASP D 1 189 ? 41.880 11.297 31.512 1.00 72.46 304 ASP C C 1
ATOM 11772 O O . ASP D 1 189 ? 41.488 12.181 30.742 1.00 70.81 304 ASP C O 1
ATOM 11781 N N . GLN D 1 190 ? 42.649 10.280 31.095 1.00 76.35 305 GLN C N 1
ATOM 11782 C CA . GLN D 1 190 ? 43.016 10.162 29.682 1.00 74.59 305 GLN C CA 1
ATOM 11783 C C . GLN D 1 190 ? 41.788 10.063 28.800 1.00 72.78 305 GLN C C 1
ATOM 11784 O O . GLN D 1 190 ? 41.692 10.735 27.772 1.00 72.50 305 GLN C O 1
ATOM 11798 N N . ILE D 1 191 ? 40.817 9.258 29.201 1.00 71.44 306 ILE C N 1
ATOM 11799 C CA . ILE D 1 191 ? 39.673 9.067 28.333 1.00 74.40 306 ILE C CA 1
ATOM 11800 C C . ILE D 1 191 ? 38.877 10.343 28.141 1.00 75.27 306 ILE C C 1
ATOM 11801 O O . ILE D 1 191 ? 38.235 10.526 27.101 1.00 76.71 306 ILE C O 1
ATOM 11817 N N . THR D 1 192 ? 38.879 11.236 29.112 1.00 74.21 307 THR C N 1
ATOM 11818 C CA . THR D 1 192 ? 38.130 12.465 28.908 1.00 76.85 307 THR C CA 1
ATOM 11819 C C . THR D 1 192 ? 38.894 13.427 28.007 1.00 78.80 307 THR C C 1
ATOM 11820 O O . THR D 1 192 ? 38.298 14.052 27.122 1.00 80.12 307 THR C O 1
ATOM 11831 N N . THR D 1 193 ? 40.207 13.581 28.233 1.00 73.82 308 THR C N 1
ATOM 11832 C CA . THR D 1 193 ? 41.023 14.343 27.303 1.00 69.08 308 THR C CA 1
ATOM 11833 C C . THR D 1 193 ? 40.740 13.855 25.877 1.00 78.18 308 THR C C 1
ATOM 11834 O O . THR D 1 193 ? 40.527 14.654 24.964 1.00 85.20 308 THR C O 1
ATOM 11845 N N . MET D 1 194 ? 40.624 12.539 25.681 1.00 77.83 309 MET C N 1
ATOM 11846 C CA . MET D 1 194 ? 40.452 12.018 24.330 1.00 74.65 309 MET C CA 1
ATOM 11847 C C . MET D 1 194 ? 39.093 12.415 23.745 1.00 77.95 309 MET C C 1
ATOM 11848 O O . MET D 1 194 ? 39.022 12.916 22.616 1.00 81.49 309 MET C O 1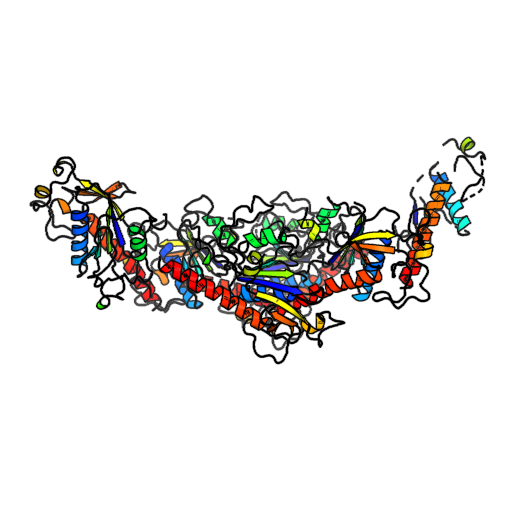
ATOM 11862 N N . ILE D 1 195 ? 38.001 12.224 24.495 1.00 77.85 310 ILE C N 1
ATOM 11863 C CA . ILE D 1 195 ? 36.669 12.610 24.011 1.00 79.91 310 ILE C CA 1
ATOM 11864 C C . ILE D 1 195 ? 36.589 14.100 23.681 1.00 83.07 310 ILE C C 1
ATOM 11865 O O . ILE D 1 195 ? 35.870 14.507 22.761 1.00 81.13 310 ILE C O 1
ATOM 11881 N N . ILE D 1 196 ? 37.195 14.946 24.512 1.00 85.81 311 ILE C N 1
ATOM 11882 C CA . ILE D 1 196 ? 37.170 16.382 24.256 1.00 83.91 311 ILE C CA 1
ATOM 11883 C C . ILE D 1 196 ? 37.754 16.657 22.888 1.00 83.24 311 ILE C C 1
ATOM 11884 O O . ILE D 1 196 ? 37.152 17.333 22.044 1.00 80.97 311 ILE C O 1
ATOM 11900 N N . ASN D 1 197 ? 38.951 16.131 22.661 1.00 81.45 312 ASN C N 1
ATOM 11901 C CA . ASN D 1 197 ? 39.676 16.420 21.442 1.00 85.78 312 ASN C CA 1
ATOM 11902 C C . ASN D 1 197 ? 38.859 16.069 20.217 1.00 89.52 312 ASN C C 1
ATOM 11903 O O . ASN D 1 197 ? 38.809 16.842 19.254 1.00 86.10 312 ASN C O 1
ATOM 11914 N N . GLU D 1 198 ? 38.205 14.912 20.246 1.00 92.60 313 GLU C N 1
ATOM 11915 C CA . GLU D 1 198 ? 37.395 14.487 19.118 1.00 95.40 313 GLU C CA 1
ATOM 11916 C C . GLU D 1 198 ? 36.186 15.408 18.940 1.00 93.46 313 GLU C C 1
ATOM 11917 O O . GLU D 1 198 ? 35.808 15.756 17.815 1.00 96.41 313 GLU C O 1
ATOM 11929 N N . ARG D 1 199 ? 35.596 15.857 20.032 1.00 92.80 314 ARG C N 1
ATOM 11930 C CA . ARG D 1 199 ? 34.535 16.839 19.905 1.00 90.39 314 ARG C CA 1
ATOM 11931 C C . ARG D 1 199 ? 35.066 18.144 19.333 1.00 90.96 314 ARG C C 1
ATOM 11932 O O . ARG D 1 199 ? 34.355 18.835 18.599 1.00 92.93 314 ARG C O 1
ATOM 11953 N N . ASN D 1 200 ? 36.313 18.488 19.634 1.00 86.33 315 ASN C N 1
ATOM 11954 C CA . ASN D 1 200 ? 36.868 19.707 19.076 1.00 94.26 315 ASN C CA 1
ATOM 11955 C C . ASN D 1 200 ? 37.158 19.544 17.586 1.00 104.60 315 ASN C C 1
ATOM 11956 O O . ASN D 1 200 ? 36.655 20.325 16.774 1.00 109.00 315 ASN C O 1
ATOM 11967 N N . ARG D 1 201 ? 37.969 18.545 17.202 1.00 107.25 316 ARG C N 1
ATOM 11968 C CA . ARG D 1 201 ? 38.140 18.235 15.781 1.00 103.29 316 ARG C CA 1
ATOM 11969 C C . ARG D 1 201 ? 36.829 18.411 15.044 1.00 100.05 316 ARG C C 1
ATOM 11970 O O . ARG D 1 201 ? 36.706 19.252 14.155 1.00 102.79 316 ARG C O 1
ATOM 11991 N N . ARG D 1 202 ? 35.825 17.636 15.444 1.00 95.51 317 ARG C N 1
ATOM 11992 C CA . ARG D 1 202 ? 34.517 17.723 14.817 1.00 96.62 317 ARG C CA 1
ATOM 11993 C C . ARG D 1 202 ? 33.994 19.150 14.789 1.00 103.19 317 ARG C C 1
ATOM 11994 O O . ARG D 1 202 ? 33.426 19.588 13.784 1.00 107.44 317 ARG C O 1
ATOM 12015 N N . SER D 1 203 ? 34.153 19.892 15.881 1.00 106.88 318 SER C N 1
ATOM 12016 C CA . SER D 1 203 ? 33.722 21.287 15.872 1.00 107.99 318 SER C CA 1
ATOM 12017 C C . SER D 1 203 ? 34.636 22.160 15.001 1.00 106.50 318 SER C C 1
ATOM 12018 O O . SER D 1 203 ? 34.166 23.134 14.396 1.00 107.16 318 SER C O 1
ATOM 12026 N N . ASN D 1 204 ? 35.922 21.797 14.897 1.00 107.78 319 ASN C N 1
ATOM 12027 C CA . ASN D 1 204 ? 36.920 22.601 14.185 1.00 108.72 319 ASN C CA 1
ATOM 12028 C C . ASN D 1 204 ? 36.710 22.546 12.671 1.00 108.04 319 ASN C C 1
ATOM 12029 O O . ASN D 1 204 ? 36.778 23.570 11.979 1.00 109.12 319 ASN C O 1
ATOM 12040 N N . ILE D 1 205 ? 36.477 21.350 12.139 1.00 104.73 320 ILE C N 1
ATOM 12041 C CA . ILE D 1 205 ? 36.081 21.224 10.742 1.00 106.76 320 ILE C CA 1
ATOM 12042 C C . ILE D 1 205 ? 34.681 21.808 10.540 1.00 108.81 320 ILE C C 1
ATOM 12043 O O . ILE D 1 205 ? 34.500 22.744 9.755 1.00 116.13 320 ILE C O 1
ATOM 12059 N N . GLY D 1 206 ? 33.688 21.334 11.294 1.00 104.49 321 GLY C N 1
ATOM 12060 C CA . GLY D 1 206 ? 32.350 21.899 11.235 1.00 102.70 321 GLY C CA 1
ATOM 12061 C C . GLY D 1 206 ? 32.345 23.420 11.273 1.00 109.02 321 GLY C C 1
ATOM 12062 O O . GLY D 1 206 ? 31.361 24.075 10.892 1.00 101.86 321 GLY C O 1
ATOM 12066 N N . ASN D 1 207 ? 33.448 23.999 11.751 1.00 110.57 322 ASN C N 1
ATOM 12067 C CA . ASN D 1 207 ? 33.619 25.445 11.677 1.00 115.29 322 ASN C CA 1
ATOM 12068 C C . ASN D 1 207 ? 34.139 25.874 10.306 1.00 115.66 322 ASN C C 1
ATOM 12069 O O . ASN D 1 207 ? 33.449 26.581 9.564 1.00 117.44 322 ASN C O 1
ATOM 12080 N N . CYS D 1 208 ? 35.355 25.450 9.949 1.00 113.21 323 CYS C N 1
ATOM 12081 C CA . CYS D 1 208 ? 35.990 25.974 8.745 1.00 111.51 323 CYS C CA 1
ATOM 12082 C C . CYS D 1 208 ? 35.069 25.891 7.541 1.00 115.12 323 CYS C C 1
ATOM 12083 O O . CYS D 1 208 ? 34.870 26.888 6.836 1.00 114.69 323 CYS C O 1
ATOM 12091 N N . MET D 1 209 ? 34.475 24.719 7.309 1.00 117.15 324 MET C N 1
ATOM 12092 C CA . MET D 1 209 ? 33.485 24.579 6.242 1.00 126.34 324 MET C CA 1
ATOM 12093 C C . MET D 1 209 ? 32.477 25.732 6.282 1.00 124.38 324 MET C C 1
ATOM 12094 O O . MET D 1 209 ? 32.343 26.506 5.322 1.00 130.66 324 MET C O 1
ATOM 12108 N N . GLU D 1 210 ? 31.775 25.869 7.397 1.00 125.41 325 GLU C N 1
ATOM 12109 C CA . GLU D 1 210 ? 30.797 26.942 7.570 1.00 124.18 325 GLU C CA 1
ATOM 12110 C C . GLU D 1 210 ? 31.416 28.358 7.544 1.00 117.42 325 GLU C C 1
ATOM 12111 O O . GLU D 1 210 ? 32.355 28.658 6.795 1.00 115.23 325 GLU C O 1
ATOM 12123 N N . SER E 1 1 ? 19.121 20.667 43.882 1.00 109.50 116 SER E N 1
ATOM 12124 C CA . SER E 1 1 ? 20.411 21.062 44.428 1.00 109.83 116 SER E CA 1
ATOM 12125 C C . SER E 1 1 ? 20.682 22.400 43.822 1.00 112.93 116 SER E C 1
ATOM 12126 O O . SER E 1 1 ? 21.211 22.475 42.717 1.00 121.78 116 SER E O 1
ATOM 12133 N N . LYS E 1 2 ? 20.280 23.465 44.512 1.00 108.99 117 LYS E N 1
ATOM 12134 C CA . LYS E 1 2 ? 20.490 24.803 43.986 1.00 110.53 117 LYS E CA 1
ATOM 12135 C C . LYS E 1 2 ? 21.927 25.211 44.271 1.00 113.84 117 LYS E C 1
ATOM 12136 O O . LYS E 1 2 ? 22.441 24.961 45.365 1.00 121.86 117 LYS E O 1
ATOM 12155 N N . HIS E 1 3 ? 22.597 25.802 43.281 1.00 109.09 118 HIS E N 1
ATOM 12156 C CA . HIS E 1 3 ? 24.012 26.063 43.445 1.00 105.74 118 HIS E CA 1
ATOM 12157 C C . HIS E 1 3 ? 24.470 27.484 43.128 1.00 102.52 118 HIS E C 1
ATOM 12158 O O . HIS E 1 3 ? 25.592 27.826 43.516 1.00 109.80 118 HIS E O 1
ATOM 12172 N N . ARG E 1 4 ? 23.664 28.340 42.491 1.00 97.59 119 ARG E N 1
ATOM 12173 C CA . ARG E 1 4 ? 24.151 29.668 42.099 1.00 92.05 119 ARG E CA 1
ATOM 12174 C C . ARG E 1 4 ? 23.465 30.776 42.881 1.00 86.28 119 ARG E C 1
ATOM 12175 O O . ARG E 1 4 ? 22.259 30.729 43.141 1.00 84.04 119 ARG E O 1
ATOM 12196 N N . ILE E 1 5 ? 24.259 31.776 43.253 1.00 87.44 120 ILE E N 1
ATOM 12197 C CA . ILE E 1 5 ? 23.707 32.936 43.930 1.00 93.37 120 ILE E CA 1
ATOM 12198 C C . ILE E 1 5 ? 22.819 33.686 42.944 1.00 87.11 120 ILE E C 1
ATOM 12199 O O . ILE E 1 5 ? 23.242 34.016 41.828 1.00 85.06 120 ILE E O 1
ATOM 12215 N N . GLU E 1 6 ? 21.574 33.917 43.329 1.00 82.23 121 GLU E N 1
ATOM 12216 C CA . GLU E 1 6 ? 20.704 34.752 42.530 1.00 81.88 121 GLU E CA 1
ATOM 12217 C C . GLU E 1 6 ? 21.423 36.055 42.169 1.00 86.30 121 GLU E C 1
ATOM 12218 O O . GLU E 1 6 ? 22.105 36.640 43.023 1.00 78.29 121 GLU E O 1
ATOM 12230 N N . PRO E 1 7 ? 21.305 36.534 40.923 1.00 89.41 122 PRO E N 1
ATOM 12231 C CA . PRO E 1 7 ? 21.982 37.777 40.524 1.00 86.71 122 PRO E CA 1
ATOM 12232 C C . PRO E 1 7 ? 21.282 39.042 41.029 1.00 88.83 122 PRO E C 1
ATOM 12233 O O . PRO E 1 7 ? 20.062 39.062 41.246 1.00 84.51 122 PRO E O 1
ATOM 12244 N N . VAL E 1 8 ? 22.071 40.115 41.223 1.00 86.96 123 VAL E N 1
ATOM 12245 C CA . VAL E 1 8 ? 21.501 41.380 41.709 1.00 89.13 123 VAL E CA 1
ATOM 12246 C C . VAL E 1 8 ? 20.876 42.118 40.529 1.00 89.85 123 VAL E C 1
ATOM 12247 O O . VAL E 1 8 ? 21.460 42.225 39.446 1.00 79.04 123 VAL E O 1
ATOM 12260 N N . CYS E 1 9 ? 19.669 42.612 40.735 1.00 94.95 124 CYS E N 1
ATOM 12261 C CA . CYS E 1 9 ? 18.810 43.034 39.651 1.00 89.99 124 CYS E CA 1
ATOM 12262 C C . CYS E 1 9 ? 18.497 44.525 39.745 1.00 88.81 124 CYS E C 1
ATOM 12263 O O . CYS E 1 9 ? 18.027 44.997 40.779 1.00 92.55 124 CYS E O 1
ATOM 12271 N N . LEU E 1 10 ? 18.735 45.266 38.669 1.00 85.49 125 LEU E N 1
ATOM 12272 C CA . LEU E 1 10 ? 18.356 46.672 38.596 1.00 84.13 125 LEU E CA 1
ATOM 12273 C C . LEU E 1 10 ? 17.350 46.878 37.477 1.00 85.46 125 LEU E C 1
ATOM 12274 O O . LEU E 1 10 ? 17.537 46.387 36.368 1.00 92.94 125 LEU E O 1
ATOM 12290 N N . LEU E 1 11 ? 16.301 47.632 37.765 1.00 88.76 126 LEU E N 1
ATOM 12291 C CA . LEU E 1 11 ? 15.280 47.991 36.787 1.00 92.88 126 LEU E CA 1
ATOM 12292 C C . LEU E 1 11 ? 15.093 49.505 36.826 1.00 92.80 126 LEU E C 1
ATOM 12293 O O . LEU E 1 11 ? 14.637 50.023 37.847 1.00 94.78 126 LEU E O 1
ATOM 12309 N N . VAL E 1 12 ? 15.442 50.223 35.751 1.00 83.16 127 VAL E N 1
ATOM 12310 C CA . VAL E 1 12 ? 15.174 51.669 35.679 1.00 92.09 127 VAL E CA 1
ATOM 12311 C C . VAL E 1 12 ? 13.925 51.927 34.828 1.00 96.34 127 VAL E C 1
ATOM 12312 O O . VAL E 1 12 ? 13.891 51.621 33.631 1.00 95.71 127 VAL E O 1
ATOM 12325 N N . HIS E 1 13 ? 12.886 52.484 35.445 1.00 94.09 128 HIS E N 1
ATOM 12326 C CA . HIS E 1 13 ? 11.722 52.938 34.696 1.00 100.07 128 HIS E CA 1
ATOM 12327 C C . HIS E 1 13 ? 11.939 54.307 34.063 1.00 104.23 128 HIS E C 1
ATOM 12328 O O . HIS E 1 13 ? 12.633 55.157 34.627 1.00 102.94 128 HIS E O 1
ATOM 12342 N N . GLY E 1 14 ? 11.270 54.555 32.927 1.00 104.27 129 GLY E N 1
ATOM 12343 C CA . GLY E 1 14 ? 11.275 55.901 32.394 1.00 100.06 129 GLY E CA 1
ATOM 12344 C C . GLY E 1 14 ? 10.799 56.149 30.984 1.00 106.00 129 GLY E C 1
ATOM 12345 O O . GLY E 1 14 ? 11.082 55.364 30.081 1.00 108.56 129 GLY E O 1
ATOM 12349 N N . SER E 1 15 ? 10.137 57.302 30.774 1.00 115.45 130 SER E N 1
ATOM 12350 C CA . SER E 1 15 ? 9.722 57.785 29.458 1.00 108.25 130 SER E CA 1
ATOM 12351 C C . SER E 1 15 ? 10.876 57.628 28.479 1.00 111.94 130 SER E C 1
ATOM 12352 O O . SER E 1 15 ? 12.041 57.585 28.899 1.00 108.10 130 SER E O 1
ATOM 12360 N N . PRO E 1 16 ? 10.597 57.572 27.169 1.00 120.37 131 PRO E N 1
ATOM 12361 C CA . PRO E 1 16 ? 11.601 57.043 26.216 1.00 123.46 131 PRO E CA 1
ATOM 12362 C C . PRO E 1 16 ? 12.769 57.980 25.868 1.00 110.98 131 PRO E C 1
ATOM 12363 O O . PRO E 1 16 ? 13.801 57.488 25.390 1.00 110.30 131 PRO E O 1
ATOM 12374 N N . GLY E 1 17 ? 12.692 59.280 26.113 1.00 101.98 132 GLY E N 1
ATOM 12375 C CA . GLY E 1 17 ? 13.885 60.057 25.859 1.00 97.05 132 GLY E CA 1
ATOM 12376 C C . GLY E 1 17 ? 14.811 60.235 27.039 1.00 98.36 132 GLY E C 1
ATOM 12377 O O . GLY E 1 17 ? 15.857 60.868 26.899 1.00 89.99 132 GLY E O 1
ATOM 12381 N N . THR E 1 18 ? 14.493 59.624 28.178 1.00 101.40 133 THR E N 1
ATOM 12382 C CA . THR E 1 18 ? 14.985 59.994 29.503 1.00 98.64 133 THR E CA 1
ATOM 12383 C C . THR E 1 18 ? 16.421 59.546 29.812 1.00 93.71 133 THR E C 1
ATOM 12384 O O . THR E 1 18 ? 16.912 59.851 30.896 1.00 84.81 133 THR E O 1
ATOM 12395 N N . GLY E 1 19 ? 17.121 58.862 28.910 1.00 102.41 134 GLY E N 1
ATOM 12396 C CA . GLY E 1 19 ? 18.467 58.374 29.196 1.00 95.84 134 GLY E CA 1
ATOM 12397 C C . GLY E 1 19 ? 18.484 56.983 29.744 1.00 90.24 134 GLY E C 1
ATOM 12398 O O . GLY E 1 19 ? 19.542 56.480 30.140 1.00 86.89 134 GLY E O 1
ATOM 12402 N N . LYS E 1 20 ? 17.343 56.336 29.721 1.00 92.97 135 LYS E N 1
ATOM 12403 C CA . LYS E 1 20 ? 17.125 55.130 30.478 1.00 92.59 135 LYS E CA 1
ATOM 12404 C C . LYS E 1 20 ? 17.980 53.969 29.962 1.00 93.32 135 LYS E C 1
ATOM 12405 O O . LYS E 1 20 ? 18.446 53.136 30.746 1.00 88.55 135 LYS E O 1
ATOM 12424 N N . SER E 1 21 ? 18.205 53.898 28.651 1.00 99.55 136 SER E N 1
ATOM 12425 C CA . SER E 1 21 ? 19.181 52.956 28.107 1.00 97.95 136 SER E CA 1
ATOM 12426 C C . SER E 1 21 ? 20.592 53.350 28.506 1.00 88.80 136 SER E C 1
ATOM 12427 O O . SER E 1 21 ? 21.398 52.498 28.884 1.00 94.69 136 SER E O 1
ATOM 12435 N N . VAL E 1 22 ? 20.895 54.645 28.434 1.00 91.41 137 VAL E N 1
ATOM 12436 C CA . VAL E 1 22 ? 22.250 55.136 28.669 1.00 91.40 137 VAL E CA 1
ATOM 12437 C C . VAL E 1 22 ? 22.682 54.881 30.095 1.00 89.05 137 VAL E C 1
ATOM 12438 O O . VAL E 1 22 ? 23.883 54.769 30.378 1.00 83.92 137 VAL E O 1
ATOM 12451 N N . ALA E 1 23 ? 21.718 54.838 31.019 1.00 89.81 138 ALA E N 1
ATOM 12452 C CA . ALA E 1 23 ? 22.012 54.538 32.411 1.00 86.71 138 ALA E CA 1
ATOM 12453 C C . ALA E 1 23 ? 22.312 53.053 32.599 1.00 94.92 138 ALA E C 1
ATOM 12454 O O . ALA E 1 23 ? 23.345 52.685 33.177 1.00 91.95 138 ALA E O 1
ATOM 12461 N N . THR E 1 24 ? 21.419 52.180 32.109 1.00 94.90 139 THR E N 1
ATOM 12462 C CA . THR E 1 24 ? 21.653 50.746 32.229 1.00 87.37 139 THR E CA 1
ATOM 12463 C C . THR E 1 24 ? 23.006 50.360 31.649 1.00 88.03 139 THR E C 1
ATOM 12464 O O . THR E 1 24 ? 23.666 49.454 32.158 1.00 90.68 139 THR E O 1
ATOM 12475 N N . ASN E 1 25 ? 23.450 51.059 30.622 1.00 87.25 140 ASN E N 1
ATOM 12476 C CA . ASN E 1 25 ? 24.723 50.766 29.992 1.00 88.10 140 ASN E CA 1
ATOM 12477 C C . ASN E 1 25 ? 25.914 51.457 30.649 1.00 88.50 140 ASN E C 1
ATOM 12478 O O . ASN E 1 25 ? 27.051 50.985 30.520 1.00 85.37 140 ASN E O 1
ATOM 12489 N N . LEU E 1 26 ? 25.710 52.554 31.351 1.00 91.50 141 LEU E N 1
ATOM 12490 C CA . LEU E 1 26 ? 26.845 53.167 32.028 1.00 85.61 141 LEU E CA 1
ATOM 12491 C C . LEU E 1 26 ? 27.256 52.353 33.234 1.00 87.57 141 LEU E C 1
ATOM 12492 O O . LEU E 1 26 ? 28.452 52.139 33.486 1.00 81.19 141 LEU E O 1
ATOM 12508 N N . ILE E 1 27 ? 26.254 51.925 34.005 1.00 90.26 142 ILE E N 1
ATOM 12509 C CA . ILE E 1 27 ? 26.471 51.104 35.191 1.00 93.76 142 ILE E CA 1
ATOM 12510 C C . ILE E 1 27 ? 27.201 49.826 34.793 1.00 93.06 142 ILE E C 1
ATOM 12511 O O . ILE E 1 27 ? 28.169 49.410 35.445 1.00 94.10 142 ILE E O 1
ATOM 12527 N N . ALA E 1 28 ? 26.802 49.240 33.658 1.00 91.25 143 ALA E N 1
ATOM 12528 C CA . ALA E 1 28 ? 27.231 47.895 33.306 1.00 92.41 143 ALA E CA 1
ATOM 12529 C C . ALA E 1 28 ? 28.693 47.873 32.868 1.00 89.92 143 ALA E C 1
ATOM 12530 O O . ALA E 1 28 ? 29.461 46.989 33.265 1.00 87.44 143 ALA E O 1
ATOM 12537 N N . ARG E 1 29 ? 29.111 48.827 32.060 1.00 85.13 144 ARG E N 1
ATOM 12538 C CA . ARG E 1 29 ? 30.521 48.849 31.739 1.00 95.16 144 ARG E CA 1
ATOM 12539 C C . ARG E 1 29 ? 31.356 49.175 32.973 1.00 94.11 144 ARG E C 1
ATOM 12540 O O . ARG E 1 29 ? 32.552 48.846 33.017 1.00 89.45 144 ARG E O 1
ATOM 12561 N N . ALA E 1 30 ? 30.745 49.789 33.986 1.00 89.66 145 ALA E N 1
ATOM 12562 C CA . ALA E 1 30 ? 31.473 50.084 35.212 1.00 96.17 145 ALA E CA 1
ATOM 12563 C C . ALA E 1 30 ? 31.694 48.812 36.036 1.00 96.05 145 ALA E C 1
ATOM 12564 O O . ALA E 1 30 ? 32.832 48.477 36.415 1.00 84.78 145 ALA E O 1
ATOM 12571 N N . ILE E 1 31 ? 30.606 48.086 36.307 1.00 86.11 146 ILE E N 1
ATOM 12572 C CA . ILE E 1 31 ? 30.703 46.828 37.025 1.00 81.65 146 ILE E CA 1
ATOM 12573 C C . ILE E 1 31 ? 31.658 45.893 36.303 1.00 89.94 146 ILE E C 1
ATOM 12574 O O . ILE E 1 31 ? 32.554 45.301 36.908 1.00 93.61 146 ILE E O 1
ATOM 12590 N N . ALA E 1 32 ? 31.472 45.758 34.987 1.00 93.11 147 ALA E N 1
ATOM 12591 C CA . ALA E 1 32 ? 32.225 44.797 34.193 1.00 84.60 147 ALA E CA 1
ATOM 12592 C C . ALA E 1 32 ? 33.727 45.024 34.316 1.00 89.91 147 ALA E C 1
ATOM 12593 O O . ALA E 1 32 ? 34.495 44.083 34.534 1.00 93.86 147 ALA E O 1
ATOM 12600 N N . GLU E 1 33 ? 34.170 46.269 34.173 1.00 94.79 148 GLU E N 1
ATOM 12601 C CA . GLU E 1 33 ? 35.586 46.559 34.349 1.00 98.13 148 GLU E CA 1
ATOM 12602 C C . GLU E 1 33 ? 36.052 46.182 35.751 1.00 100.72 148 GLU E C 1
ATOM 12603 O O . GLU E 1 33 ? 37.224 45.828 35.947 1.00 104.05 148 GLU E O 1
ATOM 12615 N N . ALA E 1 34 ? 35.152 46.263 36.740 1.00 98.92 149 ALA E N 1
ATOM 12616 C CA . ALA E 1 34 ? 35.544 46.051 38.135 1.00 97.90 149 ALA E CA 1
ATOM 12617 C C . ALA E 1 34 ? 35.825 44.581 38.418 1.00 93.34 149 ALA E C 1
ATOM 12618 O O . ALA E 1 34 ? 36.818 44.236 39.072 1.00 95.66 149 ALA E O 1
ATOM 12625 N N . GLU E 1 35 ? 34.955 43.713 37.929 1.00 92.37 150 GLU E N 1
ATOM 12626 C CA . GLU E 1 35 ? 35.125 42.278 37.979 1.00 95.54 150 GLU E CA 1
ATOM 12627 C C . GLU E 1 35 ? 35.860 41.721 36.760 1.00 99.73 150 GLU E C 1
ATOM 12628 O O . GLU E 1 35 ? 35.916 40.502 36.593 1.00 103.57 150 GLU E O 1
ATOM 12640 N N . ASN E 1 36 ? 36.405 42.578 35.900 1.00 104.79 151 ASN E N 1
ATOM 12641 C CA . ASN E 1 36 ? 37.220 42.154 34.754 1.00 100.97 151 ASN E CA 1
ATOM 12642 C C . ASN E 1 36 ? 36.459 41.187 33.855 1.00 98.97 151 ASN E C 1
ATOM 12643 O O . ASN E 1 36 ? 36.922 40.090 33.544 1.00 101.40 151 ASN E O 1
ATOM 12654 N N . THR E 1 37 ? 35.269 41.610 33.442 1.00 94.28 152 THR E N 1
ATOM 12655 C CA . THR E 1 37 ? 34.467 40.847 32.497 1.00 93.19 152 THR E CA 1
ATOM 12656 C C . THR E 1 37 ? 34.111 41.702 31.296 1.00 92.08 152 THR E C 1
ATOM 12657 O O . THR E 1 37 ? 34.847 42.613 30.879 1.00 87.08 152 THR E O 1
ATOM 12668 N N . SER E 1 38 ? 32.954 41.386 30.754 1.00 93.63 153 SER E N 1
ATOM 12669 C CA . SER E 1 38 ? 32.444 41.951 29.553 1.00 94.37 153 SER E CA 1
ATOM 12670 C C . SER E 1 38 ? 30.958 41.977 29.787 1.00 88.37 153 SER E C 1
ATOM 12671 O O . SER E 1 38 ? 30.460 41.449 30.781 1.00 81.77 153 SER E O 1
ATOM 12679 N N . THR E 1 39 ? 30.260 42.594 28.873 1.00 94.38 154 THR E N 1
ATOM 12680 C CA . THR E 1 39 ? 28.828 42.749 28.965 1.00 89.41 154 THR E CA 1
ATOM 12681 C C . THR E 1 39 ? 28.180 41.930 27.865 1.00 86.93 154 THR E C 1
ATOM 12682 O O . THR E 1 39 ? 28.828 41.556 26.885 1.00 99.20 154 THR E O 1
ATOM 12693 N N . TYR E 1 40 ? 26.906 41.623 28.038 1.00 79.38 155 TYR E N 1
ATOM 12694 C CA . TYR E 1 40 ? 26.154 40.952 26.991 1.00 83.93 155 TYR E CA 1
ATOM 12695 C C . TYR E 1 40 ? 24.734 41.490 27.010 1.00 85.94 155 TYR E C 1
ATOM 12696 O O . TYR E 1 40 ? 24.046 41.380 28.024 1.00 88.01 155 TYR E O 1
ATOM 12714 N N . SER E 1 41 ? 24.274 42.042 25.900 1.00 84.71 156 SER E N 1
ATOM 12715 C CA . SER E 1 41 ? 23.012 42.752 25.896 1.00 85.61 156 SER E CA 1
ATOM 12716 C C . SER E 1 41 ? 21.947 41.939 25.187 1.00 85.37 156 SER E C 1
ATOM 12717 O O . SER E 1 41 ? 22.201 41.348 24.137 1.00 88.16 156 SER E O 1
ATOM 12725 N N . LEU E 1 42 ? 20.792 41.901 25.764 1.00 90.39 157 LEU E N 1
ATOM 12726 C CA . LEU E 1 42 ? 19.666 41.213 25.153 1.00 98.11 157 LEU E CA 1
ATOM 12727 C C . LEU E 1 42 ? 18.872 42.168 24.267 1.00 108.49 157 LEU E C 1
ATOM 12728 O O . LEU E 1 42 ? 18.671 43.336 24.628 1.00 112.35 157 LEU E O 1
ATOM 12744 N N . PRO E 1 43 ? 18.405 41.669 23.122 1.00 109.60 158 PRO E N 1
ATOM 12745 C CA . PRO E 1 43 ? 17.462 42.445 22.316 1.00 111.41 158 PRO E CA 1
ATOM 12746 C C . PRO E 1 43 ? 16.145 42.621 23.046 1.00 117.41 158 PRO E C 1
ATOM 12747 O O . PRO E 1 43 ? 15.784 41.808 23.918 1.00 117.95 158 PRO E O 1
ATOM 12758 N N . PRO E 1 44 ? 15.388 43.678 22.731 1.00 121.10 159 PRO E N 1
ATOM 12759 C CA . PRO E 1 44 ? 14.018 43.768 23.261 1.00 122.85 159 PRO E CA 1
ATOM 12760 C C . PRO E 1 44 ? 13.162 42.640 22.722 1.00 119.31 159 PRO E C 1
ATOM 12761 O O . PRO E 1 44 ? 13.413 42.114 21.637 1.00 121.69 159 PRO E O 1
ATOM 12772 N N . ASP E 1 45 ? 12.134 42.262 23.484 1.00 118.76 160 ASP E N 1
ATOM 12773 C CA . ASP E 1 45 ? 11.356 41.053 23.220 1.00 123.63 160 ASP E CA 1
ATOM 12774 C C . ASP E 1 45 ? 12.307 39.919 22.811 1.00 121.82 160 ASP E C 1
ATOM 12775 O O . ASP E 1 45 ? 12.278 39.463 21.663 1.00 115.09 160 ASP E O 1
ATOM 12784 N N . PRO E 1 46 ? 13.188 39.465 23.730 1.00 126.79 161 PRO E N 1
ATOM 12785 C CA . PRO E 1 46 ? 14.197 38.487 23.324 1.00 124.04 161 PRO E CA 1
ATOM 12786 C C . PRO E 1 46 ? 13.855 37.085 23.763 1.00 120.23 161 PRO E C 1
ATOM 12787 O O . PRO E 1 46 ? 13.208 36.875 24.797 1.00 110.30 161 PRO E O 1
ATOM 12798 N N . SER E 1 47 ? 14.316 36.128 22.965 1.00 117.27 162 SER E N 1
ATOM 12799 C CA . SER E 1 47 ? 14.157 34.720 23.255 1.00 118.78 162 SER E CA 1
ATOM 12800 C C . SER E 1 47 ? 15.456 33.930 23.173 1.00 109.74 162 SER E C 1
ATOM 12801 O O . SER E 1 47 ? 15.487 32.803 23.667 1.00 114.13 162 SER E 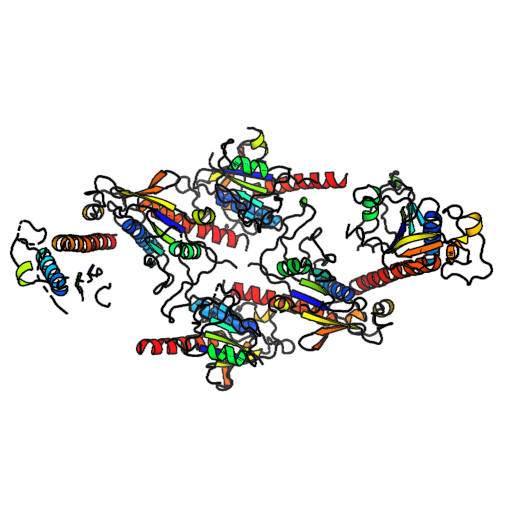O 1
ATOM 12809 N N . HIS E 1 48 ? 16.526 34.477 22.597 1.00 100.04 163 HIS E N 1
ATOM 12810 C CA . HIS E 1 48 ? 17.715 33.700 22.271 1.00 98.99 163 HIS E CA 1
ATOM 12811 C C . HIS E 1 48 ? 18.955 34.407 22.802 1.00 93.17 163 HIS E C 1
ATOM 12812 O O . HIS E 1 48 ? 19.072 35.630 22.694 1.00 91.87 163 HIS E O 1
ATOM 12826 N N . PHE E 1 49 ? 19.884 33.640 23.379 1.00 87.66 164 PHE E N 1
ATOM 12827 C CA . PHE E 1 49 ? 21.042 34.224 24.039 1.00 89.50 164 PHE E CA 1
ATOM 12828 C C . PHE E 1 49 ? 22.305 34.016 23.209 1.00 86.89 164 PHE E C 1
ATOM 12829 O O . PHE E 1 49 ? 23.426 34.017 23.732 1.00 83.62 164 PHE E O 1
ATOM 12846 N N . ASP E 1 50 ? 22.127 33.874 21.903 1.00 85.21 165 ASP E N 1
ATOM 12847 C CA . ASP E 1 50 ? 23.255 33.594 21.041 1.00 89.42 165 ASP E CA 1
ATOM 12848 C C . ASP E 1 50 ? 24.335 34.611 21.349 1.00 82.85 165 ASP E C 1
ATOM 12849 O O . ASP E 1 50 ? 24.056 35.792 21.519 1.00 78.71 165 ASP E O 1
ATOM 12858 N N . GLY E 1 51 ? 25.558 34.134 21.513 1.00 87.95 166 GLY E N 1
ATOM 12859 C CA . GLY E 1 51 ? 26.649 34.988 21.922 1.00 90.42 166 GLY E CA 1
ATOM 12860 C C . GLY E 1 51 ? 26.837 35.126 23.418 1.00 86.43 166 GLY E C 1
ATOM 12861 O O . GLY E 1 51 ? 27.837 35.726 23.839 1.00 82.17 166 GLY E O 1
ATOM 12865 N N . TYR E 1 52 ? 25.932 34.577 24.228 1.00 84.47 167 TYR E N 1
ATOM 12866 C CA . TYR E 1 52 ? 26.109 34.534 25.682 1.00 84.91 167 TYR E CA 1
ATOM 12867 C C . TYR E 1 52 ? 27.208 33.544 26.037 1.00 75.87 167 TYR E C 1
ATOM 12868 O O . TYR E 1 52 ? 27.005 32.337 25.965 1.00 79.63 167 TYR E O 1
ATOM 12886 N N . LYS E 1 53 ? 28.385 34.052 26.387 1.00 73.87 168 LYS E N 1
ATOM 12887 C CA . LYS E 1 53 ? 29.475 33.247 26.940 1.00 85.76 168 LYS E CA 1
ATOM 12888 C C . LYS E 1 53 ? 29.709 33.531 28.420 1.00 84.58 168 LYS E C 1
ATOM 12889 O O . LYS E 1 53 ? 30.856 33.763 28.832 1.00 78.47 168 LYS E O 1
ATOM 12908 N N . GLN E 1 54 ? 28.627 33.500 29.210 1.00 82.99 169 GLN E N 1
ATOM 12909 C CA . GLN E 1 54 ? 28.683 33.588 30.677 1.00 85.07 169 GLN E CA 1
ATOM 12910 C C . GLN E 1 54 ? 29.341 34.875 31.142 1.00 83.37 169 GLN E C 1
ATOM 12911 O O . GLN E 1 54 ? 29.817 34.986 32.269 1.00 85.48 169 GLN E O 1
ATOM 12925 N N . GLN E 1 55 ? 29.337 35.883 30.301 1.00 80.92 170 GLN E N 1
ATOM 12926 C CA . GLN E 1 55 ? 29.749 37.190 30.767 1.00 83.01 170 GLN E CA 1
ATOM 12927 C C . GLN E 1 55 ? 28.947 37.592 32.004 1.00 84.18 170 GLN E C 1
ATOM 12928 O O . GLN E 1 55 ? 27.809 37.140 32.203 1.00 78.17 170 GLN E O 1
ATOM 12942 N N . GLY E 1 56 ? 29.520 38.496 32.804 1.00 87.65 171 GLY E N 1
ATOM 12943 C CA . GLY E 1 56 ? 29.051 38.750 34.152 1.00 87.89 171 GLY E CA 1
ATOM 12944 C C . GLY E 1 56 ? 27.780 39.560 34.210 1.00 93.12 171 GLY E C 1
ATOM 12945 O O . GLY E 1 56 ? 26.923 39.292 35.068 1.00 90.26 171 GLY E O 1
ATOM 12949 N N . VAL E 1 57 ? 27.632 40.524 33.290 1.00 88.38 172 VAL E N 1
ATOM 12950 C CA . VAL E 1 57 ? 26.473 41.401 33.234 1.00 84.16 172 VAL E CA 1
ATOM 12951 C C . VAL E 1 57 ? 25.590 41.036 32.054 1.00 77.43 172 VAL E C 1
ATOM 12952 O O . VAL E 1 57 ? 26.085 40.781 30.955 1.00 84.21 172 VAL E O 1
ATOM 12965 N N . VAL E 1 58 ? 24.285 41.126 32.267 1.00 78.19 173 VAL E N 1
ATOM 12966 C CA . VAL E 1 58 ? 23.270 41.038 31.225 1.00 86.61 173 VAL E CA 1
ATOM 12967 C C . VAL E 1 58 ? 22.395 42.289 31.268 1.00 85.87 173 VAL E C 1
ATOM 12968 O O . VAL E 1 58 ? 21.849 42.623 32.325 1.00 81.48 173 VAL E O 1
ATOM 12981 N N . ILE E 1 59 ? 22.205 42.933 30.110 1.00 83.97 174 ILE E N 1
ATOM 12982 C CA . ILE E 1 59 ? 21.240 44.021 29.935 1.00 85.96 174 ILE E CA 1
ATOM 12983 C C . ILE E 1 59 ? 19.991 43.506 29.231 1.00 88.39 174 ILE E C 1
ATOM 12984 O O . ILE E 1 59 ? 20.081 42.884 28.170 1.00 94.40 174 ILE E O 1
ATOM 13000 N N . MET E 1 60 ? 18.833 43.781 29.806 1.00 89.74 175 MET E N 1
ATOM 13001 C CA . MET E 1 60 ? 17.558 43.669 29.115 1.00 97.48 175 MET E CA 1
ATOM 13002 C C . MET E 1 60 ? 17.041 45.061 28.804 1.00 101.84 175 MET E C 1
ATOM 13003 O O . MET E 1 60 ? 17.134 45.959 29.642 1.00 102.56 175 MET E O 1
ATOM 13017 N N . ASP E 1 61 ? 16.493 45.270 27.615 1.00 103.74 176 ASP E N 1
ATOM 13018 C CA . ASP E 1 61 ? 15.875 46.562 27.369 1.00 104.95 176 ASP E CA 1
ATOM 13019 C C . ASP E 1 61 ? 14.412 46.365 26.992 1.00 108.45 176 ASP E C 1
ATOM 13020 O O . ASP E 1 61 ? 14.006 45.297 26.523 1.00 104.63 176 ASP E O 1
ATOM 13029 N N . ASP E 1 62 ? 13.610 47.379 27.323 1.00 114.48 177 ASP E N 1
ATOM 13030 C CA . ASP E 1 62 ? 12.188 47.430 26.970 1.00 116.31 177 ASP E CA 1
ATOM 13031 C C . ASP E 1 62 ? 11.414 46.280 27.583 1.00 109.14 177 ASP E C 1
ATOM 13032 O O . ASP E 1 62 ? 10.578 45.658 26.938 1.00 116.33 177 ASP E O 1
ATOM 13041 N N . LEU E 1 63 ? 11.687 46.002 28.838 1.00 105.66 178 LEU E N 1
ATOM 13042 C CA . LEU E 1 63 ? 11.009 44.911 29.504 1.00 102.88 178 LEU E CA 1
ATOM 13043 C C . LEU E 1 63 ? 9.553 45.188 29.669 1.00 101.62 178 LEU E C 1
ATOM 13044 O O . LEU E 1 63 ? 9.171 46.150 30.325 1.00 103.93 178 LEU E O 1
ATOM 13060 N N . ASN E 1 64 ? 8.749 44.284 29.142 1.00 104.88 179 ASN E N 1
ATOM 13061 C CA . ASN E 1 64 ? 7.315 44.381 29.294 1.00 108.70 179 ASN E CA 1
ATOM 13062 C C . ASN E 1 64 ? 6.897 43.597 30.530 1.00 108.75 179 ASN E C 1
ATOM 13063 O O . ASN E 1 64 ? 6.765 42.373 30.488 1.00 109.77 179 ASN E O 1
ATOM 13074 N N . GLN E 1 65 ? 6.664 44.317 31.625 1.00 114.44 180 GLN E N 1
ATOM 13075 C CA . GLN E 1 65 ? 6.187 43.756 32.888 1.00 105.94 180 GLN E CA 1
ATOM 13076 C C . GLN E 1 65 ? 4.772 43.192 32.752 1.00 101.68 180 GLN E C 1
ATOM 13077 O O . GLN E 1 65 ? 4.393 42.662 31.702 1.00 106.06 180 GLN E O 1
ATOM 13091 N N . GLY E 1 69 ? 3.827 37.604 30.286 1.00 105.82 184 GLY E N 1
ATOM 13092 C CA . GLY E 1 69 ? 4.800 38.427 29.567 1.00 112.96 184 GLY E CA 1
ATOM 13093 C C . GLY E 1 69 ? 6.052 37.671 29.160 1.00 111.64 184 GLY E C 1
ATOM 13094 O O . GLY E 1 69 ? 6.852 37.333 30.021 1.00 112.39 184 GLY E O 1
ATOM 13097 N N . ALA E 1 70 ? 6.236 37.416 27.856 1.00 110.12 185 ALA E N 1
ATOM 13098 C CA . ALA E 1 70 ? 7.449 36.737 27.398 1.00 112.60 185 ALA E CA 1
ATOM 13099 C C . ALA E 1 70 ? 8.709 37.415 27.944 1.00 117.89 185 ALA E C 1
ATOM 13100 O O . ALA E 1 70 ? 9.618 36.737 28.442 1.00 113.80 185 ALA E O 1
ATOM 13107 N N . ASP E 1 71 ? 8.781 38.751 27.859 1.00 120.27 186 ASP E N 1
ATOM 13108 C CA . ASP E 1 71 ? 9.881 39.479 28.490 1.00 117.05 186 ASP E CA 1
ATOM 13109 C C . ASP E 1 71 ? 10.144 38.936 29.887 1.00 115.53 186 ASP E C 1
ATOM 13110 O O . ASP E 1 71 ? 11.279 38.608 30.251 1.00 111.08 186 ASP E O 1
ATOM 13119 N N . MET E 1 72 ? 9.083 38.792 30.667 1.00 116.83 187 MET E N 1
ATOM 13120 C CA . MET E 1 72 ? 9.217 38.646 32.102 1.00 116.19 187 MET E CA 1
ATOM 13121 C C . MET E 1 72 ? 9.189 37.217 32.562 1.00 110.81 187 MET E C 1
ATOM 13122 O O . MET E 1 72 ? 9.595 36.940 33.693 1.00 108.42 187 MET E O 1
ATOM 13136 N N . LYS E 1 73 ? 8.666 36.323 31.742 1.00 113.07 188 LYS E N 1
ATOM 13137 C CA . LYS E 1 73 ? 8.800 34.912 32.044 1.00 110.39 188 LYS E CA 1
ATOM 13138 C C . LYS E 1 73 ? 10.272 34.498 31.978 1.00 104.59 188 LYS E C 1
ATOM 13139 O O . LYS E 1 73 ? 10.790 33.840 32.886 1.00 103.54 188 LYS E O 1
ATOM 13158 N N . LEU E 1 74 ? 10.970 34.922 30.929 1.00 105.70 189 LEU E N 1
ATOM 13159 C CA . LEU E 1 74 ? 12.402 34.682 30.788 1.00 99.80 189 LEU E CA 1
ATOM 13160 C C . LEU E 1 74 ? 13.219 35.490 31.783 1.00 104.08 189 LEU E C 1
ATOM 13161 O O . LEU E 1 74 ? 14.372 35.142 32.066 1.00 104.34 189 LEU E O 1
ATOM 13177 N N . PHE E 1 75 ? 12.682 36.591 32.289 1.00 103.79 190 PHE E N 1
ATOM 13178 C CA . PHE E 1 75 ? 13.450 37.345 33.259 1.00 98.95 190 PHE E CA 1
ATOM 13179 C C . PHE E 1 75 ? 13.476 36.629 34.600 1.00 103.37 190 PHE E C 1
ATOM 13180 O O . PHE E 1 75 ? 14.521 36.582 35.263 1.00 97.51 190 PHE E O 1
ATOM 13197 N N . CYS E 1 76 ? 12.321 36.098 35.023 1.00 107.86 191 CYS E N 1
ATOM 13198 C CA . CYS E 1 76 ? 12.238 35.325 36.260 1.00 105.12 191 CYS E CA 1
ATOM 13199 C C . CYS E 1 76 ? 13.285 34.223 36.276 1.00 108.57 191 CYS E C 1
ATOM 13200 O O . CYS E 1 76 ? 13.866 33.912 37.321 1.00 111.91 191 CYS E O 1
ATOM 13208 N N . GLN E 1 77 ? 13.546 33.618 35.123 1.00 99.73 192 GLN E N 1
ATOM 13209 C CA . GLN E 1 77 ? 14.475 32.501 35.090 1.00 96.46 192 GLN E CA 1
ATOM 13210 C C . GLN E 1 77 ? 15.928 32.939 35.213 1.00 95.80 192 GLN E C 1
ATOM 13211 O O . GLN E 1 77 ? 16.727 32.234 35.840 1.00 95.14 192 GLN E O 1
ATOM 13225 N N . MET E 1 78 ? 16.301 34.083 34.644 1.00 92.98 193 MET E N 1
ATOM 13226 C CA . MET E 1 78 ? 17.657 34.568 34.853 1.00 92.84 193 MET E CA 1
ATOM 13227 C C . MET E 1 78 ? 17.904 34.879 36.319 1.00 88.61 193 MET E C 1
ATOM 13228 O O . MET E 1 78 ? 18.775 34.275 36.941 1.00 89.14 193 MET E O 1
ATOM 13242 N N . VAL E 1 79 ? 17.151 35.817 36.891 1.00 92.13 194 VAL E N 1
ATOM 13243 C CA . VAL E 1 79 ? 17.292 36.125 38.313 1.00 93.38 194 VAL E CA 1
ATOM 13244 C C . VAL E 1 79 ? 16.730 34.966 39.116 1.00 92.46 194 VAL E C 1
ATOM 13245 O O . VAL E 1 79 ? 15.554 34.968 39.486 1.00 95.95 194 VAL E O 1
ATOM 13258 N N . SER E 1 80 ? 17.571 33.981 39.408 1.00 97.26 195 SER E N 1
ATOM 13259 C CA . SER E 1 80 ? 17.162 32.888 40.272 1.00 95.67 195 SER E CA 1
ATOM 13260 C C . SER E 1 80 ? 18.394 32.183 40.810 1.00 88.57 195 SER E C 1
ATOM 13261 O O . SER E 1 80 ? 19.530 32.504 40.463 1.00 90.58 195 SER E O 1
ATOM 13269 N N . THR E 1 81 ? 18.137 31.234 41.694 1.00 93.27 196 THR E N 1
ATOM 13270 C CA . THR E 1 81 ? 19.134 30.287 42.182 1.00 94.08 196 THR E CA 1
ATOM 13271 C C . THR E 1 81 ? 19.182 28.995 41.377 1.00 97.27 196 THR E C 1
ATOM 13272 O O . THR E 1 81 ? 20.193 28.276 41.414 1.00 94.94 196 THR E O 1
ATOM 13283 N N . VAL E 1 82 ? 18.083 28.649 40.730 1.00 93.68 197 VAL E N 1
ATOM 13284 C CA . VAL E 1 82 ? 17.980 27.382 40.028 1.00 91.01 197 VAL E CA 1
ATOM 13285 C C . VAL E 1 82 ? 18.688 27.498 38.685 1.00 90.60 197 VAL E C 1
ATOM 13286 O O . VAL E 1 82 ? 18.676 28.550 38.037 1.00 91.17 197 VAL E O 1
ATOM 13299 N N . GLU E 1 83 ? 19.332 26.411 38.289 1.00 85.76 198 GLU E N 1
ATOM 13300 C CA . GLU E 1 83 ? 20.109 26.369 37.064 1.00 89.38 198 GLU E CA 1
ATOM 13301 C C . GLU E 1 83 ? 19.273 26.845 35.873 1.00 88.79 198 GLU E C 1
ATOM 13302 O O . GLU E 1 83 ? 18.088 26.509 35.724 1.00 79.92 198 GLU E O 1
ATOM 13314 N N . PHE E 1 84 ? 19.907 27.631 35.011 1.00 94.10 199 PHE E N 1
ATOM 13315 C CA . PHE E 1 84 ? 19.231 28.145 33.835 1.00 93.40 199 PHE E CA 1
ATOM 13316 C C . PHE E 1 84 ? 20.058 27.939 32.562 1.00 93.20 199 PHE E C 1
ATOM 13317 O O . PHE E 1 84 ? 21.255 28.273 32.505 1.00 79.31 199 PHE E O 1
ATOM 13334 N N . ILE E 1 85 ? 19.397 27.425 31.534 1.00 95.40 200 ILE E N 1
ATOM 13335 C CA . ILE E 1 85 ? 20.022 27.118 30.260 1.00 96.31 200 ILE E CA 1
ATOM 13336 C C . ILE E 1 85 ? 19.400 28.014 29.188 1.00 90.74 200 ILE E C 1
ATOM 13337 O O . ILE E 1 85 ? 18.288 27.771 28.729 1.00 92.45 200 ILE E O 1
ATOM 13353 N N . PRO E 1 86 ? 20.091 29.068 28.766 1.00 89.69 201 PRO E N 1
ATOM 13354 C CA . PRO E 1 86 ? 19.516 29.978 27.805 1.00 96.98 201 PRO E CA 1
ATOM 13355 C C . PRO E 1 86 ? 19.263 29.294 26.472 1.00 102.51 201 PRO E C 1
ATOM 13356 O O . PRO E 1 86 ? 20.131 28.566 25.959 1.00 103.92 201 PRO E O 1
ATOM 13367 N N . PRO E 1 87 ? 18.086 29.498 25.877 1.00 100.06 202 PRO E N 1
ATOM 13368 C CA . PRO E 1 87 ? 17.860 29.023 24.509 1.00 101.10 202 PRO E CA 1
ATOM 13369 C C . PRO E 1 87 ? 18.731 29.742 23.505 1.00 99.17 202 PRO E C 1
ATOM 13370 O O . PRO E 1 87 ? 18.889 30.962 23.558 1.00 98.96 202 PRO E O 1
ATOM 13381 N N . MET E 1 88 ? 19.279 28.969 22.570 1.00 97.41 203 MET E N 1
ATOM 13382 C CA . MET E 1 88 ? 20.098 29.491 21.488 1.00 95.94 203 MET E CA 1
ATOM 13383 C C . MET E 1 88 ? 19.464 29.123 20.156 1.00 102.24 203 MET E C 1
ATOM 13384 O O . MET E 1 88 ? 18.789 28.094 20.046 1.00 108.09 203 MET E O 1
ATOM 13398 N N . ALA E 1 89 ? 19.694 29.954 19.133 1.00 100.20 204 ALA E N 1
ATOM 13399 C CA . ALA E 1 89 ? 19.289 29.566 17.777 1.00 99.04 204 ALA E CA 1
ATOM 13400 C C . ALA E 1 89 ? 20.348 28.692 17.130 1.00 93.94 204 ALA E C 1
ATOM 13401 O O . ALA E 1 89 ? 20.034 27.633 16.573 1.00 92.84 204 ALA E O 1
ATOM 13408 N N . SER E 1 90 ? 21.610 29.113 17.221 1.00 100.74 205 SER E N 1
ATOM 13409 C CA . SER E 1 90 ? 22.713 28.281 16.762 1.00 103.77 205 SER E CA 1
ATOM 13410 C C . SER E 1 90 ? 22.752 27.003 17.571 1.00 107.50 205 SER E C 1
ATOM 13411 O O . SER E 1 90 ? 22.727 27.032 18.804 1.00 107.35 205 SER E O 1
ATOM 13419 N N . LEU E 1 91 ? 22.839 25.874 16.880 1.00 107.87 206 LEU E N 1
ATOM 13420 C CA . LEU E 1 91 ? 22.970 24.633 17.615 1.00 105.36 206 LEU E CA 1
ATOM 13421 C C . LEU E 1 91 ? 24.368 24.514 18.203 1.00 100.70 206 LEU E C 1
ATOM 13422 O O . LEU E 1 91 ? 24.508 24.097 19.353 1.00 101.83 206 LEU E O 1
ATOM 13438 N N . ALA E 1 92 ? 25.411 24.985 17.478 1.00 101.20 207 ALA E N 1
ATOM 13439 C CA . ALA E 1 92 ? 26.787 24.872 17.999 1.00 100.89 207 ALA E CA 1
ATOM 13440 C C . ALA E 1 92 ? 27.045 25.704 19.313 1.00 105.64 207 ALA E C 1
ATOM 13441 O O . ALA E 1 92 ? 28.198 25.823 19.754 1.00 104.66 207 ALA E O 1
ATOM 13448 N N . GLU E 1 93 ? 26.018 26.296 19.922 1.00 99.56 208 GLU E N 1
ATOM 13449 C CA . GLU E 1 93 ? 26.165 27.036 21.155 1.00 94.74 208 GLU E CA 1
ATOM 13450 C C . GLU E 1 93 ? 25.272 26.516 22.255 1.00 96.28 208 GLU E C 1
ATOM 13451 O O . GLU E 1 93 ? 25.690 26.490 23.416 1.00 94.75 208 GLU E O 1
ATOM 13463 N N . ALA E 1 94 ? 24.062 26.083 21.908 1.00 89.94 209 ALA E N 1
ATOM 13464 C CA . ALA E 1 94 ? 23.101 25.611 22.895 1.00 94.41 209 ALA E CA 1
ATOM 13465 C C . ALA E 1 94 ? 23.747 24.660 23.889 1.00 97.86 209 ALA E C 1
ATOM 13466 O O . ALA E 1 94 ? 24.322 23.641 23.512 1.00 100.99 209 ALA E O 1
ATOM 13473 N N . GLY E 1 95 ? 23.626 24.986 25.162 1.00 98.54 210 GLY E N 1
ATOM 13474 C CA . GLY E 1 95 ? 24.196 24.148 26.185 1.00 94.17 210 GLY E CA 1
ATOM 13475 C C . GLY E 1 95 ? 24.941 24.936 27.246 1.00 90.22 210 GLY E C 1
ATOM 13476 O O . GLY E 1 95 ? 25.356 24.368 28.255 1.00 85.91 210 GLY E O 1
ATOM 13480 N N . ILE E 1 96 ? 25.100 26.229 27.061 1.00 84.76 211 ILE E N 1
ATOM 13481 C CA . ILE E 1 96 ? 25.869 27.007 27.998 1.00 77.41 211 ILE E CA 1
ATOM 13482 C C . ILE E 1 96 ? 24.971 27.340 29.180 1.00 80.19 211 ILE E C 1
ATOM 13483 O O . ILE E 1 96 ? 23.788 27.643 28.994 1.00 85.02 211 ILE E O 1
ATOM 13499 N N . LEU E 1 97 ? 25.513 27.229 30.401 1.00 84.64 212 LEU E N 1
ATOM 13500 C CA . LEU E 1 97 ? 24.809 27.595 31.640 1.00 81.63 212 LEU E CA 1
ATOM 13501 C C . LEU E 1 97 ? 24.852 29.095 31.900 1.00 71.85 212 LEU E C 1
ATOM 13502 O O . LEU E 1 97 ? 25.912 29.723 31.781 1.00 61.48 212 LEU E O 1
ATOM 13518 N N . PHE E 1 98 ? 23.709 29.643 32.327 1.00 77.83 213 PHE E N 1
ATOM 13519 C CA . PHE E 1 98 ? 23.587 31.047 32.759 1.00 81.26 213 PHE E CA 1
ATOM 13520 C C . PHE E 1 98 ? 24.193 31.253 34.144 1.00 78.45 213 PHE E C 1
ATOM 13521 O O . PHE E 1 98 ? 23.675 30.738 35.137 1.00 77.90 213 PHE E O 1
ATOM 13538 N N . THR E 1 99 ? 25.271 32.022 34.214 1.00 69.53 214 THR E N 1
ATOM 13539 C CA . THR E 1 99 ? 25.994 32.260 35.449 1.00 71.06 214 THR E CA 1
ATOM 13540 C C . THR E 1 99 ? 26.305 33.734 35.527 1.00 78.90 214 THR E C 1
ATOM 13541 O O . THR E 1 99 ? 27.431 34.165 35.782 1.00 88.16 214 THR E O 1
ATOM 13552 N N . SER E 1 100 ? 25.299 34.522 35.249 1.00 83.71 215 SER E N 1
ATOM 13553 C CA . SER E 1 100 ? 25.450 35.954 35.219 1.00 87.02 215 SER E CA 1
ATOM 13554 C C . SER E 1 100 ? 25.100 36.468 36.596 1.00 86.99 215 SER E C 1
ATOM 13555 O O . SER E 1 100 ? 24.184 35.954 37.249 1.00 85.50 215 SER E O 1
ATOM 13563 N N . ASN E 1 101 ? 25.842 37.476 37.031 1.00 78.55 216 ASN E N 1
ATOM 13564 C CA . ASN E 1 101 ? 25.710 37.969 38.386 1.00 86.10 216 ASN E CA 1
ATOM 13565 C C . ASN E 1 101 ? 24.737 39.130 38.496 1.00 90.60 216 ASN E C 1
ATOM 13566 O O . ASN E 1 101 ? 24.066 39.288 39.534 1.00 80.05 216 ASN E O 1
ATOM 13577 N N . TYR E 1 102 ? 24.661 39.928 37.434 1.00 89.83 217 TYR E N 1
ATOM 13578 C CA . TYR E 1 102 ? 23.811 41.101 37.336 1.00 83.29 217 TYR E CA 1
ATOM 13579 C C . TYR E 1 102 ? 22.893 41.006 36.119 1.00 82.06 217 TYR E C 1
ATOM 13580 O O . TYR E 1 102 ? 23.262 40.476 35.067 1.00 80.95 217 TYR E O 1
ATOM 13598 N N . VAL E 1 103 ? 21.692 41.534 36.266 1.00 83.19 218 VAL E N 1
ATOM 13599 C CA . VAL E 1 103 ? 20.804 41.772 35.148 1.00 86.72 218 VAL E CA 1
ATOM 13600 C C . VAL E 1 103 ? 20.283 43.188 35.350 1.00 90.43 218 VAL E C 1
ATOM 13601 O O . VAL E 1 103 ? 19.700 43.492 36.398 1.00 88.10 218 VAL E O 1
ATOM 13614 N N . LEU E 1 104 ? 20.566 44.073 34.395 1.00 88.27 219 LEU E N 1
ATOM 13615 C CA . LEU E 1 104 ? 20.017 45.422 34.380 1.00 89.03 219 LEU E CA 1
ATOM 13616 C C . LEU E 1 104 ? 18.890 45.489 33.351 1.00 84.17 219 LEU E C 1
ATOM 13617 O O . LEU E 1 104 ? 18.989 44.925 32.265 1.00 85.62 219 LEU E O 1
ATOM 13633 N N . ALA E 1 105 ? 17.800 46.137 33.699 1.00 85.06 220 ALA E N 1
ATOM 13634 C CA . ALA E 1 105 ? 16.701 46.239 32.770 1.00 91.50 220 ALA E CA 1
ATOM 13635 C C . ALA E 1 105 ? 16.105 47.624 32.830 1.00 92.39 220 ALA E C 1
ATOM 13636 O O . ALA E 1 105 ? 16.086 48.266 33.879 1.00 86.63 220 ALA E O 1
ATOM 13643 N N . SER E 1 106 ? 15.588 48.051 31.683 1.00 98.99 221 SER E N 1
ATOM 13644 C CA . SER E 1 106 ? 14.942 49.333 31.523 1.00 93.59 221 SER E CA 1
ATOM 13645 C C . SER E 1 106 ? 13.540 49.098 30.988 1.00 95.90 221 SER E C 1
ATOM 13646 O O . SER E 1 106 ? 13.238 48.044 30.424 1.00 99.42 221 SER E O 1
ATOM 13654 N N . THR E 1 107 ? 12.684 50.087 31.192 1.00 96.65 222 THR E N 1
ATOM 13655 C CA . THR E 1 107 ? 11.247 49.947 31.008 1.00 103.67 222 THR E CA 1
ATOM 13656 C C . THR E 1 107 ? 10.639 51.332 31.123 1.00 110.48 222 THR E C 1
ATOM 13657 O O . THR E 1 107 ? 11.293 52.264 31.595 1.00 109.13 222 THR E O 1
ATOM 13668 N N . ASN E 1 108 ? 9.390 51.465 30.672 1.00 116.86 223 ASN E N 1
ATOM 13669 C CA . ASN E 1 108 ? 8.494 52.527 31.146 1.00 112.26 223 ASN E CA 1
ATOM 13670 C C . ASN E 1 108 ? 7.127 51.878 31.322 1.00 119.10 223 ASN E C 1
ATOM 13671 O O . ASN E 1 108 ? 6.419 51.629 30.338 1.00 112.64 223 ASN E O 1
ATOM 13682 N N . SER E 1 109 ? 6.775 51.595 32.574 1.00 126.86 224 SER E N 1
ATOM 13683 C CA . SER E 1 109 ? 5.498 50.959 32.898 1.00 137.30 224 SER E CA 1
ATOM 13684 C C . SER E 1 109 ? 5.293 50.975 34.422 1.00 134.77 224 SER E C 1
ATOM 13685 O O . SER E 1 109 ? 4.255 50.551 34.937 1.00 135.73 224 SER E O 1
ATOM 13693 N N . SER E 1 120 ? 2.178 38.288 41.890 1.00 135.12 235 SER E N 1
ATOM 13694 C CA . SER E 1 120 ? 2.730 39.464 41.222 1.00 140.16 235 SER E CA 1
ATOM 13695 C C . SER E 1 120 ? 3.694 40.203 42.177 1.00 146.26 235 SER E C 1
ATOM 13696 O O . SER E 1 120 ? 4.494 41.057 41.756 1.00 133.17 235 SER E O 1
ATOM 13703 N N . ASP E 1 121 ? 3.593 39.868 43.473 1.00 150.80 236 ASP E N 1
ATOM 13704 C CA . ASP E 1 121 ? 4.531 40.333 44.494 1.00 147.57 236 ASP E CA 1
ATOM 13705 C C . ASP E 1 121 ? 5.718 39.389 44.639 1.00 146.23 236 ASP E C 1
ATOM 13706 O O . ASP E 1 121 ? 6.791 39.826 45.079 1.00 142.12 236 ASP E O 1
ATOM 13715 N N . ALA E 1 122 ? 5.540 38.111 44.258 1.00 147.63 237 ALA E N 1
ATOM 13716 C CA . ALA E 1 122 ? 6.616 37.117 44.302 1.00 146.45 237 ALA E CA 1
ATOM 13717 C C . ALA E 1 122 ? 7.666 37.357 43.212 1.00 144.89 237 ALA E C 1
ATOM 13718 O O . ALA E 1 122 ? 8.838 36.978 43.372 1.00 137.96 237 ALA E O 1
ATOM 13725 N N . LEU E 1 123 ? 7.259 37.970 42.096 1.00 143.68 238 LEU E N 1
ATOM 13726 C CA . LEU E 1 123 ? 8.202 38.443 41.087 1.00 136.50 238 LEU E CA 1
ATOM 13727 C C . LEU E 1 123 ? 8.813 39.792 41.451 1.00 131.60 238 LEU E C 1
ATOM 13728 O O . LEU E 1 123 ? 9.921 40.104 40.998 1.00 128.87 238 LEU E O 1
ATOM 13744 N N . ALA E 1 124 ? 8.091 40.619 42.221 1.00 133.91 239 ALA E N 1
ATOM 13745 C CA . ALA E 1 124 ? 8.559 41.969 42.525 1.00 129.60 239 ALA E CA 1
ATOM 13746 C C . ALA E 1 124 ? 9.840 41.928 43.343 1.00 120.44 239 ALA E C 1
ATOM 13747 O O . ALA E 1 124 ? 10.814 42.621 43.026 1.00 115.57 239 ALA E O 1
ATOM 13754 N N . ARG E 1 125 ? 9.856 41.105 44.399 1.00 125.79 240 ARG E N 1
ATOM 13755 C CA . ARG E 1 125 ? 11.042 40.939 45.232 1.00 122.63 240 ARG E CA 1
ATOM 13756 C C . ARG E 1 125 ? 12.305 40.756 44.403 1.00 124.46 240 ARG E C 1
ATOM 13757 O O . ARG E 1 125 ? 13.410 41.039 44.896 1.00 120.39 240 ARG E O 1
ATOM 13778 N N . ARG E 1 126 ? 12.164 40.279 43.156 1.00 126.06 241 ARG E N 1
ATOM 13779 C CA . ARG E 1 126 ? 13.306 40.060 42.271 1.00 122.71 241 ARG E CA 1
ATOM 13780 C C . ARG E 1 126 ? 13.984 41.364 41.869 1.00 116.11 241 ARG E C 1
ATOM 13781 O O . ARG E 1 126 ? 15.133 41.335 41.404 1.00 114.95 241 ARG E O 1
ATOM 13802 N N . PHE E 1 127 ? 13.300 42.503 42.029 1.00 112.17 242 PHE E N 1
ATOM 13803 C CA . PHE E 1 127 ? 13.860 43.800 41.660 1.00 104.90 242 PHE E CA 1
ATOM 13804 C C . PHE E 1 127 ? 14.557 44.343 42.883 1.00 98.91 242 PHE E C 1
ATOM 13805 O O . PHE E 1 127 ? 13.948 44.979 43.743 1.00 100.32 242 PHE E O 1
ATOM 13822 N N . ALA E 1 128 ? 15.851 44.037 42.963 1.00 96.21 243 ALA E N 1
ATOM 13823 C CA . ALA E 1 128 ? 16.708 44.521 44.039 1.00 88.33 243 ALA E CA 1
ATOM 13824 C C . ALA E 1 128 ? 16.843 46.038 44.014 1.00 89.11 243 ALA E C 1
ATOM 13825 O O . ALA E 1 128 ? 17.149 46.658 45.036 1.00 93.49 243 ALA E O 1
ATOM 13832 N N . PHE E 1 129 ? 16.667 46.650 42.858 1.00 93.90 244 PHE E N 1
ATOM 13833 C CA . PHE E 1 129 ? 16.755 48.096 42.749 1.00 92.37 244 PHE E CA 1
ATOM 13834 C C . PHE E 1 129 ? 15.708 48.539 41.738 1.00 92.79 244 PHE E C 1
ATOM 13835 O O . PHE E 1 129 ? 15.884 48.330 40.535 1.00 91.91 244 PHE E O 1
ATOM 13852 N N . ASP E 1 130 ? 14.623 49.130 42.231 1.00 93.41 245 ASP E N 1
ATOM 13853 C CA . ASP E 1 130 ? 13.522 49.598 41.400 1.00 94.49 245 ASP E CA 1
ATOM 13854 C C . ASP E 1 130 ? 13.600 51.128 41.351 1.00 91.04 245 ASP E C 1
ATOM 13855 O O . ASP E 1 130 ? 12.981 51.821 42.153 1.00 91.62 245 ASP E O 1
ATOM 13864 N N . MET E 1 131 ? 14.378 51.653 40.415 1.00 87.76 246 MET E N 1
ATOM 13865 C CA . MET E 1 131 ? 14.611 53.079 40.289 1.00 84.43 246 MET E CA 1
ATOM 13866 C C . MET E 1 131 ? 13.711 53.694 39.211 1.00 91.84 246 MET E C 1
ATOM 13867 O O . MET E 1 131 ? 13.150 52.998 38.352 1.00 88.97 246 MET E O 1
ATOM 13881 N N . ASP E 1 132 ? 13.602 55.035 39.279 1.00 99.76 247 ASP E N 1
ATOM 13882 C CA . ASP E 1 132 ? 12.958 55.907 38.286 1.00 94.34 247 ASP E CA 1
ATOM 13883 C C . ASP E 1 132 ? 13.994 56.908 37.775 1.00 90.49 247 ASP E C 1
ATOM 13884 O O . ASP E 1 132 ? 14.439 57.787 38.526 1.00 80.08 247 ASP E O 1
ATOM 13893 N N . ILE E 1 133 ? 14.354 56.783 36.493 1.00 94.43 248 ILE E N 1
ATOM 13894 C CA . ILE E 1 133 ? 15.275 57.718 35.863 1.00 94.70 248 ILE E CA 1
ATOM 13895 C C . ILE E 1 133 ? 14.649 59.113 35.833 1.00 91.87 248 ILE E C 1
ATOM 13896 O O . ILE E 1 133 ? 13.445 59.273 35.588 1.00 90.00 248 ILE E O 1
ATOM 13912 N N . GLN E 1 134 ? 15.464 60.131 36.115 1.00 85.34 249 GLN E N 1
ATOM 13913 C CA . GLN E 1 134 ? 14.980 61.500 36.187 1.00 86.06 249 GLN E CA 1
ATOM 13914 C C . GLN E 1 134 ? 16.047 62.412 35.627 1.00 92.94 249 GLN E C 1
ATOM 13915 O O . GLN E 1 134 ? 17.188 62.414 36.113 1.00 91.33 249 GLN E O 1
ATOM 13929 N N . VAL E 1 135 ? 15.643 63.200 34.625 1.00 100.28 250 VAL E N 1
ATOM 13930 C CA . VAL E 1 135 ? 16.540 64.042 33.846 1.00 95.59 250 VAL E CA 1
ATOM 13931 C C . VAL E 1 135 ? 16.566 65.415 34.496 1.00 91.42 250 VAL E C 1
ATOM 13932 O O . VAL E 1 135 ? 15.516 66.017 34.749 1.00 98.38 250 VAL E O 1
ATOM 13945 N N . MET E 1 136 ? 17.749 65.896 34.819 1.00 81.35 251 MET E N 1
ATOM 13946 C CA . MET E 1 136 ? 17.816 67.200 35.447 1.00 88.55 251 MET E CA 1
ATOM 13947 C C . MET E 1 136 ? 17.620 68.293 34.393 1.00 98.83 251 MET E C 1
ATOM 13948 O O . MET E 1 136 ? 18.000 68.131 33.226 1.00 97.52 251 MET E O 1
ATOM 13962 N N . ASN E 1 137 ? 17.016 69.413 34.820 1.00 89.94 252 ASN E N 1
ATOM 13963 C CA . ASN E 1 137 ? 16.476 70.388 33.872 1.00 91.91 252 ASN E CA 1
ATOM 13964 C C . ASN E 1 137 ? 17.567 71.091 33.053 1.00 95.08 252 ASN E C 1
ATOM 13965 O O . ASN E 1 137 ? 17.352 71.452 31.891 1.00 95.19 252 ASN E O 1
ATOM 13976 N N . GLU E 1 138 ? 18.727 71.333 33.641 1.00 89.24 253 GLU E N 1
ATOM 13977 C CA . GLU E 1 138 ? 19.775 72.010 32.898 1.00 92.46 253 GLU E CA 1
ATOM 13978 C C . GLU E 1 138 ? 20.221 71.222 31.676 1.00 93.56 253 GLU E C 1
ATOM 13979 O O . GLU E 1 138 ? 20.831 71.784 30.761 1.00 99.73 253 GLU E O 1
ATOM 13991 N N . TYR E 1 139 ? 19.954 69.931 31.654 1.00 95.07 254 TYR E N 1
ATOM 13992 C CA . TYR E 1 139 ? 20.447 69.036 30.617 1.00 101.05 254 TYR E CA 1
ATOM 13993 C C . TYR E 1 139 ? 19.295 68.423 29.826 1.00 100.40 254 TYR E C 1
ATOM 13994 O O . TYR E 1 139 ? 19.392 67.309 29.312 1.00 95.32 254 TYR E O 1
ATOM 14012 N N . SER E 1 140 ? 18.180 69.133 29.747 1.00 103.95 255 SER E N 1
ATOM 14013 C CA . SER E 1 140 ? 16.982 68.620 29.105 1.00 105.19 255 SER E CA 1
ATOM 14014 C C . SER E 1 140 ? 16.424 69.701 28.182 1.00 108.99 255 SER E C 1
ATOM 14015 O O . SER E 1 140 ? 15.570 70.502 28.573 1.00 114.91 255 SER E O 1
ATOM 14023 N N . ARG E 1 141 ? 16.902 69.726 26.952 1.00 107.05 256 ARG E N 1
ATOM 14024 C CA . ARG E 1 141 ? 16.258 70.523 25.925 1.00 116.98 256 ARG E CA 1
ATOM 14025 C C . ARG E 1 141 ? 15.221 69.661 25.215 1.00 115.50 256 ARG E C 1
ATOM 14026 O O . ARG E 1 141 ? 15.451 68.482 24.944 1.00 114.87 256 ARG E O 1
ATOM 14047 N N . ASP E 1 142 ? 14.059 70.236 24.961 1.00 117.78 257 ASP E N 1
ATOM 14048 C CA . ASP E 1 142 ? 12.976 69.565 24.254 1.00 124.64 257 ASP E CA 1
ATOM 14049 C C . ASP E 1 142 ? 12.399 68.395 25.047 1.00 123.72 257 ASP E C 1
ATOM 14050 O O . ASP E 1 142 ? 11.627 67.594 24.495 1.00 122.64 257 ASP E O 1
ATOM 14057 N N . GLY E 1 143 ? 12.727 68.291 26.339 1.00 123.86 258 GLY E N 1
ATOM 14058 C CA . GLY E 1 143 ? 12.161 67.250 27.187 1.00 124.60 258 GLY E CA 1
ATOM 14059 C C . GLY E 1 143 ? 12.886 65.926 27.129 1.00 116.89 258 GLY E C 1
ATOM 14060 O O . GLY E 1 143 ? 12.268 64.880 27.360 1.00 113.10 258 GLY E O 1
ATOM 14064 N N . LYS E 1 144 ? 14.173 65.929 26.798 1.00 112.51 259 LYS E N 1
ATOM 14065 C CA . LYS E 1 144 ? 14.918 64.692 26.689 1.00 105.26 259 LYS E CA 1
ATOM 14066 C C . LYS E 1 144 ? 16.393 64.958 26.950 1.00 101.74 259 LYS E C 1
ATOM 14067 O O . LYS E 1 144 ? 16.867 66.099 26.927 1.00 99.29 259 LYS E O 1
ATOM 14086 N N . LEU E 1 145 ? 17.116 63.884 27.199 1.00 97.25 260 LEU E N 1
ATOM 14087 C CA . LEU E 1 145 ? 18.498 64.019 27.600 1.00 100.26 260 LEU E CA 1
ATOM 14088 C C . LEU E 1 145 ? 19.301 64.786 26.568 1.00 99.42 260 LEU E C 1
ATOM 14089 O O . LEU E 1 145 ? 19.391 64.361 25.416 1.00 108.32 260 LEU E O 1
ATOM 14105 N N . ASN E 1 146 ? 19.900 65.904 26.986 1.00 96.32 261 ASN E N 1
ATOM 14106 C CA . ASN E 1 146 ? 20.860 66.621 26.150 1.00 99.77 261 ASN E CA 1
ATOM 14107 C C . ASN E 1 146 ? 22.182 65.861 26.178 1.00 96.03 261 ASN E C 1
ATOM 14108 O O . ASN E 1 146 ? 23.130 66.206 26.881 1.00 95.04 261 ASN E O 1
ATOM 14119 N N . MET E 1 147 ? 22.247 64.809 25.364 1.00 98.41 262 MET E N 1
ATOM 14120 C CA . MET E 1 147 ? 23.380 63.886 25.422 1.00 101.31 262 MET E CA 1
ATOM 14121 C C . MET E 1 147 ? 24.709 64.574 25.140 1.00 97.79 262 MET E C 1
ATOM 14122 O O . MET E 1 147 ? 25.750 64.131 25.628 1.00 101.03 262 MET E O 1
ATOM 14136 N N . ALA E 1 148 ? 24.710 65.628 24.343 1.00 99.29 263 ALA E N 1
ATOM 14137 C CA . ALA E 1 148 ? 25.967 66.310 24.063 1.00 103.79 263 ALA E CA 1
ATOM 14138 C C . ALA E 1 148 ? 26.495 67.022 25.303 1.00 101.23 263 ALA E C 1
ATOM 14139 O O . ALA E 1 148 ? 27.716 67.097 25.509 1.00 94.76 263 ALA E O 1
ATOM 14146 N N . MET E 1 149 ? 25.587 67.590 26.113 1.00 102.40 264 MET E N 1
ATOM 14147 C CA . MET E 1 149 ? 25.964 68.142 27.415 1.00 99.54 264 MET E CA 1
ATOM 14148 C C . MET E 1 149 ? 26.383 67.034 28.367 1.00 97.10 264 MET E C 1
ATOM 14149 O O . MET E 1 149 ? 27.471 67.082 28.962 1.00 93.56 264 MET E O 1
ATOM 14163 N N . ALA E 1 150 ? 25.518 66.023 28.522 1.00 98.20 265 ALA E N 1
ATOM 14164 C CA . ALA E 1 150 ? 25.698 65.015 29.564 1.00 92.42 265 ALA E CA 1
ATOM 14165 C C . ALA E 1 150 ? 27.035 64.280 29.428 1.00 94.42 265 ALA E C 1
ATOM 14166 O O . ALA E 1 150 ? 27.594 63.842 30.440 1.00 93.27 265 ALA E O 1
ATOM 14173 N N . THR E 1 151 ? 27.579 64.153 28.201 1.00 97.05 266 THR E N 1
ATOM 14174 C CA . THR E 1 151 ? 28.827 63.423 27.969 1.00 101.91 266 THR E CA 1
ATOM 14175 C C . THR E 1 151 ? 30.076 64.275 28.175 1.00 103.42 266 THR E C 1
ATOM 14176 O O . THR E 1 151 ? 31.173 63.720 28.342 1.00 100.33 266 THR E O 1
ATOM 14187 N N . GLU E 1 152 ? 29.952 65.599 28.160 1.00 104.56 267 GLU E N 1
ATOM 14188 C CA . GLU E 1 152 ? 31.135 66.432 28.311 1.00 103.19 267 GLU E CA 1
ATOM 14189 C C . GLU E 1 152 ? 31.784 66.107 29.639 1.00 100.07 267 GLU E C 1
ATOM 14190 O O . GLU E 1 152 ? 31.107 66.042 30.663 1.00 104.33 267 GLU E O 1
ATOM 14202 N N . MET E 1 153 ? 33.087 65.881 29.623 1.00 104.48 268 MET E N 1
ATOM 14203 C CA . MET E 1 153 ? 33.771 65.485 30.847 1.00 107.92 268 MET E CA 1
ATOM 14204 C C . MET E 1 153 ? 33.659 66.561 31.932 1.00 103.85 268 MET E C 1
ATOM 14205 O O . MET E 1 153 ? 33.401 67.734 31.666 1.00 95.94 268 MET E O 1
ATOM 14219 N N . CYS E 1 154 ? 33.847 66.135 33.179 1.00 106.79 269 CYS E N 1
ATOM 14220 C CA . CYS E 1 154 ? 33.681 66.994 34.341 1.00 106.61 269 CYS E CA 1
ATOM 14221 C C . CYS E 1 154 ? 35.031 67.558 34.764 1.00 105.72 269 CYS E C 1
ATOM 14222 O O . CYS E 1 154 ? 36.026 66.830 34.833 1.00 103.33 269 CYS E O 1
ATOM 14230 N N . LYS E 1 155 ? 35.043 68.862 35.060 1.00 109.15 270 LYS E N 1
ATOM 14231 C CA . LYS E 1 155 ? 36.250 69.669 35.217 1.00 103.06 270 LYS E CA 1
ATOM 14232 C C . LYS E 1 155 ? 36.769 69.696 36.643 1.00 97.44 270 LYS E C 1
ATOM 14233 O O . LYS E 1 155 ? 37.983 69.651 36.848 1.00 95.84 270 LYS E O 1
ATOM 14252 N N . ASN E 1 156 ? 35.877 69.839 37.629 1.00 99.62 271 ASN E N 1
ATOM 14253 C CA . ASN E 1 156 ? 36.270 69.919 39.035 1.00 100.34 271 ASN E CA 1
ATOM 14254 C C . ASN E 1 156 ? 35.469 68.948 39.886 1.00 101.31 271 ASN E C 1
ATOM 14255 O O . ASN E 1 156 ? 35.339 69.131 41.098 1.00 96.39 271 ASN E O 1
ATOM 14266 N N . CYS E 1 157 ? 34.899 67.938 39.262 1.00 104.84 272 CYS E N 1
ATOM 14267 C CA . CYS E 1 157 ? 34.349 66.832 40.007 1.00 101.54 272 CYS E CA 1
ATOM 14268 C C . CYS E 1 157 ? 35.427 66.118 40.816 1.00 103.79 272 CYS E C 1
ATOM 14269 O O . CYS E 1 157 ? 36.619 66.131 40.482 1.00 107.52 272 CYS E O 1
ATOM 14276 N N . HIS E 1 158 ? 34.980 65.457 41.878 1.00 105.01 273 HIS E N 1
ATOM 14277 C CA . HIS E 1 158 ? 35.849 64.589 42.650 1.00 102.76 273 HIS E CA 1
ATOM 14278 C C . HIS E 1 158 ? 35.818 63.196 42.022 1.00 98.29 273 HIS E C 1
ATOM 14279 O O . HIS E 1 158 ? 34.793 62.759 41.484 1.00 99.32 273 HIS E O 1
ATOM 14293 N N . GLN E 1 159 ? 36.957 62.518 42.060 1.00 95.44 274 GLN E N 1
ATOM 14294 C CA . GLN E 1 159 ? 37.143 61.179 41.484 1.00 102.79 274 GLN E CA 1
ATOM 14295 C C . GLN E 1 159 ? 36.004 60.195 41.785 1.00 99.94 274 GLN E C 1
ATOM 14296 O O . GLN E 1 159 ? 35.755 59.876 42.957 1.00 94.42 274 GLN E O 1
ATOM 14310 N N . PRO E 1 160 ? 35.341 59.637 40.774 1.00 96.31 275 PRO E N 1
ATOM 14311 C CA . PRO E 1 160 ? 34.282 58.658 41.042 1.00 85.92 275 PRO E CA 1
ATOM 14312 C C . PRO E 1 160 ? 34.840 57.361 41.575 1.00 83.15 275 PRO E C 1
ATOM 14313 O O . PRO E 1 160 ? 36.041 57.093 41.540 1.00 94.06 275 PRO E O 1
ATOM 14324 N N . ALA E 1 161 ? 33.921 56.538 42.058 1.00 80.22 276 ALA E N 1
ATOM 14325 C CA . ALA E 1 161 ? 34.269 55.277 42.684 1.00 83.43 276 ALA E CA 1
ATOM 14326 C C . ALA E 1 161 ? 34.340 54.152 41.678 1.00 78.13 276 ALA E C 1
ATOM 14327 O O . ALA E 1 161 ? 35.159 53.242 41.806 1.00 84.98 276 ALA E O 1
ATOM 14334 N N . ASN E 1 162 ? 33.486 54.192 40.678 1.00 82.18 277 ASN E N 1
ATOM 14335 C CA . ASN E 1 162 ? 33.429 53.111 39.705 1.00 93.53 277 ASN E CA 1
ATOM 14336 C C . ASN E 1 162 ? 33.705 53.607 38.292 1.00 95.04 277 ASN E C 1
ATOM 14337 O O . ASN E 1 162 ? 33.371 52.919 37.326 1.00 101.49 277 ASN E O 1
ATOM 14348 N N . PHE E 1 163 ? 34.281 54.796 38.156 1.00 89.91 278 PHE E N 1
ATOM 14349 C CA . PHE E 1 163 ? 34.700 55.329 36.873 1.00 90.95 278 PHE E CA 1
ATOM 14350 C C . PHE E 1 163 ? 36.043 56.002 37.085 1.00 97.89 278 PHE E C 1
ATOM 14351 O O . PHE E 1 163 ? 36.293 56.565 38.152 1.00 101.36 278 PHE E O 1
ATOM 14368 N N . LYS E 1 164 ? 36.921 55.925 36.093 1.00 103.59 279 LYS E N 1
ATOM 14369 C CA . LYS E 1 164 ? 38.227 56.544 36.267 1.00 105.61 279 LYS E CA 1
ATOM 14370 C C . LYS E 1 164 ? 38.181 58.050 36.020 1.00 103.09 279 LYS E C 1
ATOM 14371 O O . LYS E 1 164 ? 39.060 58.764 36.512 1.00 93.17 279 LYS E O 1
ATOM 14390 N N . ARG E 1 165 ? 37.185 58.541 35.267 1.00 110.77 280 ARG E N 1
ATOM 14391 C CA . ARG E 1 165 ? 36.887 59.971 35.131 1.00 108.21 280 ARG E CA 1
ATOM 14392 C C . ARG E 1 165 ? 35.373 60.197 35.295 1.00 113.15 280 ARG E C 1
ATOM 14393 O O . ARG E 1 165 ? 34.591 59.249 35.484 1.00 108.10 280 ARG E O 1
ATOM 14414 N N . CYS E 1 166 ? 34.946 61.468 35.259 1.00 114.30 281 CYS E N 1
ATOM 14415 C CA . CYS E 1 166 ? 33.586 61.828 35.643 1.00 101.88 281 CYS E CA 1
ATOM 14416 C C . CYS E 1 166 ? 32.933 62.710 34.590 1.00 97.72 281 CYS E C 1
ATOM 14417 O O . CYS E 1 166 ? 33.590 63.482 33.893 1.00 99.92 281 CYS E O 1
ATOM 14424 N N . CYS E 1 167 ? 31.619 62.602 34.510 1.00 90.69 282 CYS E N 1
ATOM 14425 C CA . CYS E 1 167 ? 30.838 63.411 33.605 1.00 88.60 282 CYS E CA 1
ATOM 14426 C C . CYS E 1 167 ? 29.437 63.490 34.162 1.00 82.67 282 CYS E C 1
ATOM 14427 O O . CYS E 1 167 ? 29.070 62.679 35.010 1.00 82.18 282 CYS E O 1
ATOM 14435 N N . PRO E 1 168 ? 28.629 64.409 33.692 1.00 84.45 283 PRO E N 1
ATOM 14436 C CA . PRO E 1 168 ? 27.315 64.635 34.306 1.00 83.40 283 PRO E CA 1
ATOM 14437 C C . PRO E 1 168 ? 26.308 63.504 34.247 1.00 81.09 283 PRO E C 1
ATOM 14438 O O . PRO E 1 168 ? 25.199 63.660 34.765 1.00 82.77 283 PRO E O 1
ATOM 14449 N N . LEU E 1 169 ? 26.625 62.378 33.639 1.00 85.61 284 LEU E N 1
ATOM 14450 C CA . LEU E 1 169 ? 25.805 61.202 33.937 1.00 87.33 284 LEU E CA 1
ATOM 14451 C C . LEU E 1 169 ? 26.336 60.435 35.137 1.00 90.22 284 LEU E C 1
ATOM 14452 O O . LEU E 1 169 ? 25.546 59.877 35.920 1.00 87.75 284 LEU E O 1
ATOM 14468 N N . VAL E 1 170 ? 27.666 60.429 35.291 1.00 86.24 285 VAL E N 1
ATOM 14469 C CA . VAL E 1 170 ? 28.315 59.742 36.402 1.00 89.67 285 VAL E CA 1
ATOM 14470 C C . VAL E 1 170 ? 27.858 60.329 37.728 1.00 83.41 285 VAL E C 1
ATOM 14471 O O . VAL E 1 170 ? 27.624 59.604 38.703 1.00 81.72 285 VAL E O 1
ATOM 14484 N N . CYS E 1 171 ? 27.723 61.654 37.778 1.00 87.27 286 CYS E N 1
ATOM 14485 C CA . CYS E 1 171 ? 27.709 62.412 39.023 1.00 86.03 286 CYS E CA 1
ATOM 14486 C C . CYS E 1 171 ? 26.348 63.026 39.311 1.00 86.83 286 CYS E C 1
ATOM 14487 O O . CYS E 1 171 ? 26.223 63.848 40.219 1.00 87.27 286 CYS E O 1
ATOM 14494 N N . GLY E 1 172 ? 25.306 62.601 38.609 1.00 87.00 287 GLY E N 1
ATOM 14495 C CA . GLY E 1 172 ? 24.002 63.058 38.990 1.00 86.53 287 GLY E CA 1
ATOM 14496 C C . GLY E 1 172 ? 23.715 64.487 38.640 1.00 82.29 287 GLY E C 1
ATOM 14497 O O . GLY E 1 172 ? 22.595 64.937 38.888 1.00 84.49 287 GLY E O 1
ATOM 14501 N N . LYS E 1 173 ? 24.680 65.216 38.072 1.00 76.73 288 LYS E N 1
ATOM 14502 C CA . LYS E 1 173 ? 24.385 66.539 37.526 1.00 80.40 288 LYS E CA 1
ATOM 14503 C C . LYS E 1 173 ? 23.279 66.461 36.478 1.00 88.38 288 LYS E C 1
ATOM 14504 O O . LYS E 1 173 ? 22.231 67.109 36.600 1.00 87.38 288 LYS E O 1
ATOM 14523 N N . ALA E 1 174 ? 23.493 65.658 35.439 1.00 86.63 289 ALA E N 1
ATOM 14524 C CA . ALA E 1 174 ? 22.537 65.567 34.348 1.00 89.23 289 ALA E CA 1
ATOM 14525 C C . ALA E 1 174 ? 21.434 64.556 34.609 1.00 91.45 289 ALA E C 1
ATOM 14526 O O . ALA E 1 174 ? 20.267 64.809 34.265 1.00 83.67 289 ALA E O 1
ATOM 14533 N N . ILE E 1 175 ? 21.792 63.410 35.202 1.00 92.30 290 ILE E N 1
ATOM 14534 C CA . ILE E 1 175 ? 20.870 62.293 35.340 1.00 92.65 290 ILE E CA 1
ATOM 14535 C C . ILE E 1 175 ? 20.944 61.690 36.743 1.00 90.68 290 ILE E C 1
ATOM 14536 O O . ILE E 1 175 ? 22.027 61.422 37.289 1.00 78.93 290 ILE E O 1
ATOM 14552 N N . GLN E 1 176 ? 19.772 61.419 37.294 1.00 88.21 291 GLN E N 1
ATOM 14553 C CA . GLN E 1 176 ? 19.673 60.770 38.583 1.00 90.95 291 GLN E CA 1
ATOM 14554 C C . GLN E 1 176 ? 18.531 59.764 38.583 1.00 87.15 291 GLN E C 1
ATOM 14555 O O . GLN E 1 176 ? 17.510 59.952 37.913 1.00 87.05 291 GLN E O 1
ATOM 14569 N N . LEU E 1 177 ? 18.678 58.726 39.389 1.00 85.04 292 LEU E N 1
ATOM 14570 C CA . LEU E 1 177 ? 17.636 57.731 39.497 1.00 88.27 292 LEU E CA 1
ATOM 14571 C C . LEU E 1 177 ? 17.215 57.605 40.950 1.00 82.03 292 LEU E C 1
ATOM 14572 O O . LEU E 1 177 ? 18.015 57.760 41.868 1.00 75.77 292 LEU E O 1
ATOM 14588 N N . MET E 1 178 ? 15.925 57.366 41.123 1.00 83.56 293 MET E N 1
ATOM 14589 C CA . MET E 1 178 ? 15.228 57.567 42.379 1.00 81.47 293 MET E CA 1
ATOM 14590 C C . MET E 1 178 ? 14.527 56.278 42.762 1.00 80.58 293 MET E C 1
ATOM 14591 O O . MET E 1 178 ? 13.607 55.844 42.059 1.00 78.51 293 MET E O 1
ATOM 14605 N N . ASP E 1 179 ? 14.913 55.712 43.899 1.00 75.90 294 ASP E N 1
ATOM 14606 C CA . ASP E 1 179 ? 14.274 54.499 44.384 1.00 83.25 294 ASP E CA 1
ATOM 14607 C C . ASP E 1 179 ? 12.752 54.650 44.428 1.00 77.48 294 ASP E C 1
ATOM 14608 O O . ASP E 1 179 ? 12.227 55.543 45.074 1.00 75.78 294 ASP E O 1
ATOM 14617 N N . LYS E 1 180 ? 12.039 53.772 43.720 1.00 88.71 295 LYS E N 1
ATOM 14618 C CA . LYS E 1 180 ? 10.595 53.926 43.599 1.00 87.75 295 LYS E CA 1
ATOM 14619 C C . LYS E 1 180 ? 9.925 53.849 44.957 1.00 91.34 295 LYS E C 1
ATOM 14620 O O . LYS E 1 180 ? 8.929 54.542 45.203 1.00 89.81 295 LYS E O 1
ATOM 14628 N N . SER E 1 181 ? 10.465 53.016 45.861 1.00 91.56 296 SER E N 1
ATOM 14629 C CA . SER E 1 181 ? 9.834 52.749 47.152 1.00 92.00 296 SER E CA 1
ATOM 14630 C C . SER E 1 181 ? 10.268 53.717 48.251 1.00 96.70 296 SER E C 1
ATOM 14631 O O . SER E 1 181 ? 9.421 54.182 49.028 1.00 96.84 296 SER E O 1
ATOM 14639 N N . SER E 1 182 ? 11.576 53.981 48.362 1.00 88.52 297 SER E N 1
ATOM 14640 C CA . SER E 1 182 ? 12.079 54.865 49.417 1.00 88.15 297 SER E CA 1
ATOM 14641 C C . SER E 1 182 ? 11.911 56.332 49.035 1.00 91.35 297 SER E C 1
ATOM 14642 O O . SER E 1 182 ? 11.441 57.136 49.858 1.00 91.08 297 SER E O 1
ATOM 14650 N N . ARG E 1 183 ? 12.284 56.690 47.803 1.00 95.35 298 ARG E N 1
ATOM 14651 C CA . ARG E 1 183 ? 12.174 58.025 47.198 1.00 90.18 298 ARG E CA 1
ATOM 14652 C C . ARG E 1 183 ? 13.473 58.828 47.203 1.00 82.96 298 ARG E C 1
ATOM 14653 O O . ARG E 1 183 ? 13.466 59.975 46.783 1.00 82.70 298 ARG E O 1
ATOM 14674 N N . VAL E 1 184 ? 14.582 58.251 47.658 1.00 80.18 299 VAL E N 1
ATOM 14675 C CA . VAL E 1 184 ? 15.854 58.975 47.658 1.00 81.91 299 VAL E CA 1
ATOM 14676 C C . VAL E 1 184 ? 16.524 58.847 46.297 1.00 80.13 299 VAL E C 1
ATOM 14677 O O . VAL E 1 184 ? 16.257 57.939 45.516 1.00 78.20 299 VAL E O 1
ATOM 14690 N N . ARG E 1 185 ? 17.432 59.777 46.022 1.00 83.59 300 ARG E N 1
ATOM 14691 C CA . ARG E 1 185 ? 18.016 59.923 44.707 1.00 84.86 300 ARG E CA 1
ATOM 14692 C C . ARG E 1 185 ? 19.482 59.583 44.757 1.00 81.63 300 ARG E C 1
ATOM 14693 O O . ARG E 1 185 ? 20.185 59.993 45.681 1.00 84.72 300 ARG E O 1
ATOM 14714 N N . TYR E 1 186 ? 19.939 58.888 43.725 1.00 83.17 301 TYR E N 1
ATOM 14715 C CA . TYR E 1 186 ? 21.311 58.439 43.619 1.00 86.09 301 TYR E CA 1
ATOM 14716 C C . TYR E 1 186 ? 21.825 58.798 42.250 1.00 85.69 301 TYR E C 1
ATOM 14717 O O . TYR E 1 186 ? 21.081 58.762 41.268 1.00 89.81 301 TYR E O 1
ATOM 14735 N N . SER E 1 187 ? 23.116 59.088 42.181 1.00 85.30 302 SER E N 1
ATOM 14736 C CA . SER E 1 187 ? 23.745 59.269 40.886 1.00 91.47 302 SER E CA 1
ATOM 14737 C C . SER E 1 187 ? 24.063 57.900 40.294 1.00 92.05 302 SER E C 1
ATOM 14738 O O . SER E 1 187 ? 23.851 56.859 40.921 1.00 89.22 302 SER E O 1
ATOM 14746 N N . ILE E 1 188 ? 24.587 57.878 39.072 1.00 94.77 303 ILE E N 1
ATOM 14747 C CA . ILE E 1 188 ? 25.027 56.601 38.530 1.00 92.75 303 ILE E CA 1
ATOM 14748 C C . ILE E 1 188 ? 26.193 56.066 39.352 1.00 84.43 303 ILE E C 1
ATOM 14749 O O . ILE E 1 188 ? 26.149 54.924 39.813 1.00 83.82 303 ILE E O 1
ATOM 14765 N N . ASP E 1 189 ? 27.220 56.899 39.605 1.00 82.23 304 ASP E N 1
ATOM 14766 C CA . ASP E 1 189 ? 28.428 56.404 40.264 1.00 83.48 304 ASP E CA 1
ATOM 14767 C C . ASP E 1 189 ? 28.097 55.761 41.597 1.00 84.15 304 ASP E C 1
ATOM 14768 O O . ASP E 1 189 ? 28.778 54.821 42.033 1.00 81.25 304 ASP E O 1
ATOM 14777 N N . GLN E 1 190 ? 27.018 56.217 42.219 1.00 81.48 305 GLN E N 1
ATOM 14778 C CA . GLN E 1 190 ? 26.657 55.750 43.544 1.00 80.50 305 GLN E CA 1
ATOM 14779 C C . GLN E 1 190 ? 25.984 54.402 43.457 1.00 83.36 305 GLN E C 1
ATOM 14780 O O . GLN E 1 190 ? 26.323 53.485 44.215 1.00 89.88 305 GLN E O 1
ATOM 14794 N N . ILE E 1 191 ? 25.014 54.271 42.545 1.00 86.28 306 ILE E N 1
ATOM 14795 C CA . ILE E 1 191 ? 24.160 53.091 42.558 1.00 77.03 306 ILE E CA 1
ATOM 14796 C C . ILE E 1 191 ? 24.927 51.891 42.053 1.00 71.42 306 ILE E C 1
ATOM 14797 O O . ILE E 1 191 ? 24.585 50.765 42.393 1.00 68.17 306 ILE E O 1
ATOM 14813 N N . THR E 1 192 ? 26.018 52.124 41.329 1.00 71.56 307 THR E N 1
ATOM 14814 C CA . THR E 1 192 ? 26.957 51.062 40.997 1.00 75.20 307 THR E CA 1
ATOM 14815 C C . THR E 1 192 ? 27.502 50.367 42.252 1.00 80.00 307 THR E C 1
ATOM 14816 O O . THR E 1 192 ? 27.293 49.161 42.426 1.00 81.58 307 THR E O 1
ATOM 14827 N N . THR E 1 193 ? 28.201 51.098 43.151 1.00 81.34 308 THR E N 1
ATOM 14828 C CA . THR E 1 193 ? 28.742 50.437 44.350 1.00 83.19 308 THR E CA 1
ATOM 14829 C C . THR E 1 193 ? 27.613 49.859 45.165 1.00 73.37 308 THR E C 1
ATOM 14830 O O . THR E 1 193 ? 27.743 48.775 45.747 1.00 75.07 308 THR E O 1
ATOM 14841 N N . MET E 1 194 ? 26.497 50.561 45.227 1.00 68.56 309 MET E N 1
ATOM 14842 C CA . MET E 1 194 ? 25.331 49.947 45.835 1.00 75.09 309 MET E CA 1
ATOM 14843 C C . MET E 1 194 ? 25.047 48.588 45.233 1.00 78.67 309 MET E C 1
ATOM 14844 O O . MET E 1 194 ? 24.694 47.650 45.951 1.00 84.54 309 MET E O 1
ATOM 14858 N N . ILE E 1 195 ? 25.231 48.443 43.922 1.00 82.81 310 ILE E N 1
ATOM 14859 C CA . ILE E 1 195 ? 24.974 47.165 43.262 1.00 79.25 310 ILE E CA 1
ATOM 14860 C C . ILE E 1 195 ? 26.177 46.217 43.371 1.00 72.46 310 ILE E C 1
ATOM 14861 O O . ILE E 1 195 ? 26.008 45.034 43.653 1.00 69.71 310 ILE E O 1
ATOM 14877 N N . ILE E 1 196 ? 27.388 46.682 43.070 1.00 71.05 311 ILE E N 1
ATOM 14878 C CA . ILE E 1 196 ? 28.601 45.922 43.333 1.00 71.27 311 ILE E CA 1
ATOM 14879 C C . ILE E 1 196 ? 28.577 45.324 44.728 1.00 81.55 311 ILE E C 1
ATOM 14880 O O . ILE E 1 196 ? 29.069 44.216 44.971 1.00 82.88 311 ILE E O 1
ATOM 14896 N N . ASN E 1 197 ? 28.062 46.082 45.674 1.00 81.03 312 ASN E N 1
ATOM 14897 C CA . ASN E 1 197 ? 28.208 45.643 47.038 1.00 81.76 312 ASN E CA 1
ATOM 14898 C C . ASN E 1 197 ? 27.125 44.656 47.422 1.00 80.63 312 ASN E C 1
ATOM 14899 O O . ASN E 1 197 ? 27.426 43.648 48.068 1.00 81.33 312 ASN E O 1
ATOM 14910 N N . GLU E 1 198 ? 25.871 44.891 47.036 1.00 67.36 313 GLU E N 1
ATOM 14911 C CA . GLU E 1 198 ? 24.897 43.832 47.289 1.00 78.27 313 GLU E CA 1
ATOM 14912 C C . GLU E 1 198 ? 25.318 42.534 46.622 1.00 84.08 313 GLU E C 1
ATOM 14913 O O . GLU E 1 198 ? 24.882 41.458 47.053 1.00 87.35 313 GLU E O 1
ATOM 14925 N N . ARG E 1 199 ? 26.167 42.602 45.592 1.00 77.32 314 ARG E N 1
ATOM 14926 C CA . ARG E 1 199 ? 26.688 41.383 44.989 1.00 85.77 314 ARG E CA 1
ATOM 14927 C C . ARG E 1 199 ? 27.880 40.843 45.794 1.00 83.74 314 ARG E C 1
ATOM 14928 O O . ARG E 1 199 ? 27.940 39.645 46.092 1.00 81.96 314 ARG E O 1
ATOM 14949 N N . ASN E 1 200 ? 28.841 41.701 46.158 1.00 79.69 315 ASN E N 1
ATOM 14950 C CA . ASN E 1 200 ? 29.845 41.284 47.135 1.00 87.88 315 ASN E CA 1
ATOM 14951 C C . ASN E 1 200 ? 29.189 40.783 48.419 1.00 84.80 315 ASN E C 1
ATOM 14952 O O . ASN E 1 200 ? 29.636 39.795 49.007 1.00 78.40 315 ASN E O 1
ATOM 14963 N N . ARG E 1 201 ? 28.115 41.437 48.858 1.00 81.41 316 ARG E N 1
ATOM 14964 C CA . ARG E 1 201 ? 27.434 41.013 50.076 1.00 84.02 316 ARG E CA 1
ATOM 14965 C C . ARG E 1 201 ? 27.063 39.544 49.969 1.00 86.70 316 ARG E C 1
ATOM 14966 O O . ARG E 1 201 ? 27.570 38.717 50.736 1.00 88.16 316 ARG E O 1
ATOM 14987 N N . ARG E 1 202 ? 26.204 39.197 49.002 1.00 86.10 317 ARG E N 1
ATOM 14988 C CA . ARG E 1 202 ? 25.704 37.829 48.914 1.00 81.77 317 ARG E CA 1
ATOM 14989 C C . ARG E 1 202 ? 26.848 36.817 48.728 1.00 77.75 317 ARG E C 1
ATOM 14990 O O . ARG E 1 202 ? 26.785 35.693 49.250 1.00 74.42 317 ARG E O 1
ATOM 15011 N N . SER E 1 203 ? 27.929 37.217 48.054 1.00 78.05 318 SER E N 1
ATOM 15012 C CA . SER E 1 203 ? 29.084 36.338 47.926 1.00 75.98 318 SER E CA 1
ATOM 15013 C C . SER E 1 203 ? 29.644 35.972 49.299 1.00 77.29 318 SER E C 1
ATOM 15014 O O . SER E 1 203 ? 29.616 34.805 49.695 1.00 75.93 318 SER E O 1
ATOM 15022 N N . ASN E 1 204 ? 30.086 36.979 50.073 1.00 79.28 319 ASN E N 1
ATOM 15023 C CA . ASN E 1 204 ? 30.755 36.750 51.360 1.00 83.03 319 ASN E CA 1
ATOM 15024 C C . ASN E 1 204 ? 29.842 36.065 52.398 1.00 75.81 319 ASN E C 1
ATOM 15025 O O . ASN E 1 204 ? 30.311 35.233 53.182 1.00 67.52 319 ASN E O 1
ATOM 15036 N N . ILE E 1 205 ? 28.549 36.393 52.422 1.00 70.09 320 ILE E N 1
ATOM 15037 C CA . ILE E 1 205 ? 27.642 35.709 53.336 1.00 63.32 320 ILE E CA 1
ATOM 15038 C C . ILE E 1 205 ? 27.526 34.254 52.965 1.00 73.39 320 ILE E C 1
ATOM 15039 O O . ILE E 1 205 ? 27.488 33.389 53.844 1.00 78.20 320 ILE E O 1
ATOM 15055 N N . GLY E 1 206 ? 27.385 33.972 51.660 1.00 82.04 321 GLY E N 1
ATOM 15056 C CA . GLY E 1 206 ? 27.376 32.635 51.095 1.00 73.40 321 GLY E CA 1
ATOM 15057 C C . GLY E 1 206 ? 28.592 31.805 51.462 1.00 72.87 321 GLY E C 1
ATOM 15058 O O . GLY E 1 206 ? 28.449 30.725 52.037 1.00 63.65 321 GLY E O 1
ATOM 15062 N N . ASN E 1 207 ? 29.794 32.303 51.155 1.00 69.10 322 ASN E N 1
ATOM 15063 C CA . ASN E 1 207 ? 30.987 31.588 51.564 1.00 75.05 322 ASN E CA 1
ATOM 15064 C C . ASN E 1 207 ? 31.021 31.440 53.065 1.00 71.02 322 ASN E C 1
ATOM 15065 O O . ASN E 1 207 ? 31.361 30.378 53.583 1.00 68.32 322 ASN E O 1
ATOM 15076 N N . CYS E 1 208 ? 30.670 32.491 53.787 1.00 75.25 323 CYS E N 1
ATOM 15077 C CA . CYS E 1 208 ? 30.779 32.388 55.232 1.00 73.80 323 CYS E CA 1
ATOM 15078 C C . CYS E 1 208 ? 29.951 31.224 55.729 1.00 68.01 323 CYS E C 1
ATOM 15079 O O . CYS E 1 208 ? 30.476 30.327 56.392 1.00 71.88 323 CYS E O 1
ATOM 15087 N N . MET E 1 209 ? 28.658 31.207 55.391 1.00 69.05 324 MET E N 1
ATOM 15088 C CA . MET E 1 209 ? 27.773 30.161 55.895 1.00 69.86 324 MET E CA 1
ATOM 15089 C C . MET E 1 209 ? 28.268 28.795 55.472 1.00 69.98 324 MET E C 1
ATOM 15090 O O . MET E 1 209 ? 28.287 27.856 56.269 1.00 66.05 324 MET E O 1
ATOM 15104 N N . GLU E 1 210 ? 28.698 28.678 54.221 1.00 75.94 325 GLU E N 1
ATOM 15105 C CA . GLU E 1 210 ? 29.220 27.408 53.734 1.00 79.86 325 GLU E CA 1
ATOM 15106 C C . GLU E 1 210 ? 30.321 26.895 54.643 1.00 77.78 325 GLU E C 1
ATOM 15107 O O . GLU E 1 210 ? 30.420 25.693 54.889 1.00 83.68 325 GLU E O 1
ATOM 15119 N N . ALA E 1 211 ? 31.135 27.792 55.184 1.00 66.76 326 ALA E N 1
ATOM 15120 C CA . ALA E 1 211 ? 32.280 27.361 55.949 1.00 68.58 326 ALA E CA 1
ATOM 15121 C C . ALA E 1 211 ? 31.913 27.058 57.400 1.00 75.79 326 ALA E C 1
ATOM 15122 O O . ALA E 1 211 ? 32.625 26.310 58.077 1.00 75.28 326 ALA E O 1
ATOM 15129 N N . LEU E 1 212 ? 30.818 27.610 57.905 1.00 76.18 327 LEU E N 1
ATOM 15130 C CA . LEU E 1 212 ? 30.446 27.346 59.285 1.00 71.62 327 LEU E CA 1
ATOM 15131 C C . LEU E 1 212 ? 29.525 26.149 59.406 1.00 70.60 327 LEU E C 1
ATOM 15132 O O . LEU E 1 212 ? 29.552 25.439 60.415 1.00 75.60 327 LEU E O 1
ATOM 15148 N N . PHE E 1 213 ? 28.739 25.895 58.399 1.00 71.34 328 PHE E N 1
ATOM 15149 C CA . PHE E 1 213 ? 27.789 24.795 58.437 1.00 88.82 328 PHE E CA 1
ATOM 15150 C C . PHE E 1 213 ? 28.052 23.772 57.340 1.00 93.85 328 PHE E C 1
ATOM 15151 O O . PHE E 1 213 ? 27.122 23.296 56.691 1.00 95.84 328 PHE E O 1
ATOM 15168 N N . GLN E 1 214 ? 29.316 23.424 57.123 1.00 95.97 329 GLN E N 1
ATOM 15169 C CA . GLN E 1 214 ? 29.709 22.534 56.026 1.00 106.37 329 GLN E CA 1
ATOM 15170 C C . GLN E 1 214 ? 31.213 22.573 55.936 1.00 90.52 329 GLN E C 1
ATOM 15171 O O . GLN E 1 214 ? 31.851 22.965 56.901 1.00 86.52 329 GLN E O 1
ATOM 15185 N N . ARG F 1 4 ? 35.389 50.507 16.293 1.00 145.29 119 ARG H N 1
ATOM 15186 C CA . ARG F 1 4 ? 34.537 51.345 15.462 1.00 149.44 119 ARG H CA 1
ATOM 15187 C C . ARG F 1 4 ? 33.097 51.321 15.943 1.00 156.29 119 ARG H C 1
ATOM 15188 O O . ARG F 1 4 ? 32.619 50.294 16.426 1.00 161.01 119 ARG H O 1
ATOM 15208 N N . ILE F 1 5 ? 32.402 52.442 15.752 1.00 158.57 120 ILE H N 1
ATOM 15209 C CA . ILE F 1 5 ? 31.015 52.586 16.181 1.00 159.82 120 ILE H CA 1
ATOM 15210 C C . ILE F 1 5 ? 30.092 52.016 15.122 1.00 165.56 120 ILE H C 1
ATOM 15211 O O . ILE F 1 5 ? 30.282 52.252 13.922 1.00 167.31 120 ILE H O 1
ATOM 15227 N N . GLU F 1 6 ? 29.066 51.291 15.562 1.00 162.47 121 GLU H N 1
ATOM 15228 C CA . GLU F 1 6 ? 28.162 50.672 14.615 1.00 163.93 121 GLU H CA 1
ATOM 15229 C C . GLU F 1 6 ? 27.586 51.751 13.708 1.00 169.09 121 GLU H C 1
ATOM 15230 O O . GLU F 1 6 ? 26.972 52.710 14.209 1.00 164.73 121 GLU H O 1
ATOM 15242 N N . PRO F 1 7 ? 27.752 51.649 12.393 1.00 174.42 122 PRO H N 1
ATOM 15243 C CA . PRO F 1 7 ? 27.011 52.552 11.518 1.00 169.44 122 PRO H CA 1
ATOM 15244 C C . PRO F 1 7 ? 25.525 52.497 11.838 1.00 164.91 122 PRO H C 1
ATOM 15245 O O . PRO F 1 7 ? 24.952 51.437 12.110 1.00 161.80 122 PRO H O 1
ATOM 15256 N N . VAL F 1 8 ? 24.912 53.673 11.852 1.00 161.95 123 VAL H N 1
ATOM 15257 C CA . VAL F 1 8 ? 23.474 53.737 11.888 1.00 159.91 123 VAL H CA 1
ATOM 15258 C C . VAL F 1 8 ? 22.932 53.077 10.630 1.00 161.10 123 VAL H C 1
ATOM 15259 O O . VAL F 1 8 ? 23.647 52.903 9.635 1.00 166.56 123 VAL H O 1
ATOM 15272 N N . CYS F 1 9 ? 21.653 52.708 10.662 1.00 158.74 124 CYS H N 1
ATOM 15273 C CA . CYS F 1 9 ? 21.126 51.932 9.549 1.00 167.80 124 CYS H CA 1
ATOM 15274 C C . CYS F 1 9 ? 19.656 52.204 9.239 1.00 169.84 124 CYS H C 1
ATOM 15275 O O . CYS F 1 9 ? 18.823 52.228 10.151 1.00 168.63 124 CYS H O 1
ATOM 15283 N N . LEU F 1 10 ? 19.345 52.336 7.925 1.00 171.27 125 LEU H N 1
ATOM 15284 C CA . LEU F 1 10 ? 18.015 52.681 7.410 1.00 165.75 125 LEU H CA 1
ATOM 15285 C C . LEU F 1 10 ? 17.567 51.768 6.277 1.00 161.89 125 LEU H C 1
ATOM 15286 O O . LEU F 1 10 ? 18.342 51.432 5.371 1.00 161.95 125 LEU H O 1
ATOM 15302 N N . LEU F 1 11 ? 16.265 51.495 6.282 1.00 160.27 126 LEU H N 1
ATOM 15303 C CA . LEU F 1 11 ? 15.623 50.561 5.387 1.00 158.27 126 LEU H CA 1
ATOM 15304 C C . LEU F 1 11 ? 14.310 51.134 4.858 1.00 154.74 126 LEU H C 1
ATOM 15305 O O . LEU F 1 11 ? 13.230 50.783 5.342 1.00 147.57 126 LEU H O 1
ATOM 15321 N N . GLY F 1 19 ? 9.212 54.902 -5.717 1.00 133.60 134 GLY H N 1
ATOM 15322 C CA . GLY F 1 19 ? 10.244 55.925 -5.677 1.00 136.34 134 GLY H CA 1
ATOM 15323 C C . GLY F 1 19 ? 11.153 55.724 -4.492 1.00 138.98 134 GLY H C 1
ATOM 15324 O O . GLY F 1 19 ? 11.771 56.650 -3.981 1.00 138.13 134 GLY H O 1
ATOM 15328 N N . LYS F 1 20 ? 11.248 54.471 -4.067 1.00 145.10 135 LYS H N 1
ATOM 15329 C CA . LYS F 1 20 ? 11.923 54.159 -2.816 1.00 142.12 135 LYS H CA 1
ATOM 15330 C C . LYS F 1 20 ? 13.441 54.230 -2.925 1.00 140.71 135 LYS H C 1
ATOM 15331 O O . LYS F 1 20 ? 14.106 54.542 -1.937 1.00 145.63 135 LYS H O 1
ATOM 15350 N N . SER F 1 21 ? 14.019 53.956 -4.087 1.00 144.68 136 SER H N 1
ATOM 15351 C CA . SER F 1 21 ? 15.454 54.170 -4.219 1.00 152.72 136 SER H CA 1
ATOM 15352 C C . SER F 1 21 ? 15.767 55.654 -4.319 1.00 156.65 136 SER H C 1
ATOM 15353 O O . SER F 1 21 ? 16.873 56.076 -3.955 1.00 154.57 136 SER H O 1
ATOM 15361 N N . VAL F 1 22 ? 14.814 56.453 -4.825 1.00 153.51 137 VAL H N 1
ATOM 15362 C CA . VAL F 1 22 ? 14.987 57.904 -4.874 1.00 148.51 137 VAL H CA 1
ATOM 15363 C C . VAL F 1 22 ? 15.337 58.415 -3.492 1.00 151.50 137 VAL H C 1
ATOM 15364 O O . VAL F 1 22 ? 16.311 59.155 -3.300 1.00 150.51 137 VAL H O 1
ATOM 15377 N N . ALA F 1 23 ? 14.546 57.998 -2.505 1.00 152.09 138 ALA H N 1
ATOM 15378 C CA . ALA F 1 23 ? 14.687 58.500 -1.147 1.00 146.13 138 ALA H CA 1
ATOM 15379 C C . ALA F 1 23 ? 16.047 58.139 -0.559 1.00 150.23 138 ALA H C 1
ATOM 15380 O O . ALA F 1 23 ? 16.814 59.019 -0.151 1.00 150.83 138 ALA H O 1
ATOM 15387 N N . THR F 1 24 ? 16.369 56.845 -0.501 1.00 148.18 139 THR H N 1
ATOM 15388 C CA . THR F 1 24 ? 17.659 56.460 0.057 1.00 147.70 139 THR H CA 1
ATOM 15389 C C . THR F 1 24 ? 18.768 57.298 -0.549 1.00 149.04 139 THR H C 1
ATOM 15390 O O . THR F 1 24 ? 19.669 57.751 0.158 1.00 152.23 139 THR H O 1
ATOM 15401 N N . ASN F 1 25 ? 18.696 57.556 -1.850 1.00 152.74 140 ASN H N 1
ATOM 15402 C CA . ASN F 1 25 ? 19.741 58.331 -2.496 1.00 153.34 140 ASN H CA 1
ATOM 15403 C C . ASN F 1 25 ? 19.549 59.822 -2.308 1.00 153.62 140 ASN H C 1
ATOM 15404 O O . ASN F 1 25 ? 20.496 60.581 -2.527 1.00 154.67 140 ASN H O 1
ATOM 15415 N N . LEU F 1 26 ? 18.359 60.260 -1.897 1.00 153.11 141 LEU H N 1
ATOM 15416 C CA . LEU F 1 26 ? 18.203 61.635 -1.438 1.00 153.00 141 LEU H CA 1
ATOM 15417 C C . LEU F 1 26 ? 18.901 61.825 -0.099 1.00 156.78 141 LEU H C 1
ATOM 15418 O O . LEU F 1 26 ? 19.866 62.593 0.022 1.00 149.78 141 LEU H O 1
ATOM 15434 N N . ILE F 1 27 ? 18.428 61.099 0.914 1.00 159.13 142 ILE H N 1
ATOM 15435 C CA . ILE F 1 27 ? 19.015 61.161 2.250 1.00 152.49 142 ILE H CA 1
ATOM 15436 C C . ILE F 1 27 ? 20.524 61.046 2.159 1.00 150.81 142 ILE H C 1
ATOM 15437 O O . ILE F 1 27 ? 21.269 61.819 2.771 1.00 153.57 142 ILE H O 1
ATOM 15453 N N . ALA F 1 28 ? 20.991 60.053 1.410 1.00 151.85 143 ALA H N 1
ATOM 15454 C CA . ALA F 1 28 ? 22.415 59.771 1.350 1.00 152.28 143 ALA H CA 1
ATOM 15455 C C . ALA F 1 28 ? 23.197 61.015 0.981 1.00 151.72 143 ALA H C 1
ATOM 15456 O O . ALA F 1 28 ? 24.294 61.249 1.500 1.00 146.30 143 ALA H O 1
ATOM 15463 N N . ARG F 1 29 ? 22.652 61.817 0.068 1.00 153.54 144 ARG H N 1
ATOM 15464 C CA . ARG F 1 29 ? 23.278 63.085 -0.279 1.00 158.42 144 ARG H CA 1
ATOM 15465 C C . ARG F 1 29 ? 23.188 64.050 0.898 1.00 159.70 144 ARG H C 1
ATOM 15466 O O . ARG F 1 29 ? 24.213 64.501 1.424 1.00 157.37 144 ARG H O 1
ATOM 15487 N N . ALA F 1 30 ? 21.964 64.338 1.362 1.00 161.85 145 ALA H N 1
ATOM 15488 C CA . ALA F 1 30 ? 21.789 65.262 2.482 1.00 158.52 145 ALA H CA 1
ATOM 15489 C C . ALA F 1 30 ? 22.758 64.951 3.620 1.00 157.15 145 ALA H C 1
ATOM 15490 O O . ALA F 1 30 ? 23.378 65.861 4.183 1.00 159.89 145 ALA H O 1
ATOM 15497 N N . ILE F 1 31 ? 22.920 63.664 3.951 1.00 150.75 146 ILE H N 1
ATOM 15498 C CA . ILE F 1 31 ? 23.798 63.261 5.049 1.00 148.21 146 ILE H CA 1
ATOM 15499 C C . ILE F 1 31 ? 25.246 63.643 4.760 1.00 152.19 146 ILE H C 1
ATOM 15500 O O . ILE F 1 31 ? 25.909 64.290 5.580 1.00 153.15 146 ILE H O 1
ATOM 15516 N N . ALA F 1 32 ? 25.772 63.224 3.608 1.00 150.93 147 ALA H N 1
ATOM 15517 C CA . ALA F 1 32 ? 27.195 63.415 3.339 1.00 150.61 147 ALA H CA 1
ATOM 15518 C C . ALA F 1 32 ? 27.579 64.893 3.254 1.00 155.32 147 ALA H C 1
ATOM 15519 O O . ALA F 1 32 ? 28.764 65.218 3.420 1.00 154.80 147 ALA H O 1
ATOM 15526 N N . GLU F 1 33 ? 26.608 65.792 3.005 1.00 156.27 148 GLU H N 1
ATOM 15527 C CA . GLU F 1 33 ? 26.888 67.231 2.932 1.00 157.99 148 GLU H CA 1
ATOM 15528 C C . GLU F 1 33 ? 27.127 67.822 4.320 1.00 157.28 148 GLU H C 1
ATOM 15529 O O . GLU F 1 33 ? 28.048 68.627 4.524 1.00 151.03 148 GLU H O 1
ATOM 15541 N N . ALA F 1 34 ? 26.276 67.459 5.278 1.00 157.90 149 ALA H N 1
ATOM 15542 C CA . ALA F 1 34 ? 26.525 67.822 6.662 1.00 152.77 149 ALA H CA 1
ATOM 15543 C C . ALA F 1 34 ? 27.884 67.311 7.124 1.00 160.96 149 ALA H C 1
ATOM 15544 O O . ALA F 1 34 ? 28.620 68.031 7.805 1.00 170.60 149 ALA H O 1
ATOM 15551 N N . GLU F 1 35 ? 28.246 66.079 6.753 1.00 159.31 150 GLU H N 1
ATOM 15552 C CA . GLU F 1 35 ? 29.505 65.472 7.178 1.00 158.07 150 GLU H CA 1
ATOM 15553 C C . GLU F 1 35 ? 30.601 65.533 6.110 1.00 155.46 150 GLU H C 1
ATOM 15554 O O . GLU F 1 35 ? 31.603 64.815 6.235 1.00 154.50 150 GLU H O 1
ATOM 15566 N N . ASN F 1 36 ? 30.432 66.365 5.072 1.00 157.80 151 ASN H N 1
ATOM 15567 C CA . ASN F 1 36 ? 31.426 66.571 4.005 1.00 146.68 151 ASN H CA 1
ATOM 15568 C C . ASN F 1 36 ? 32.066 65.250 3.604 1.00 139.17 151 ASN H C 1
ATOM 15569 O O . ASN F 1 36 ? 33.278 65.167 3.457 1.00 143.02 151 ASN H O 1
ATOM 15580 N N . TYR F 1 40 ? 28.833 56.301 -1.322 1.00 156.76 155 TYR H N 1
ATOM 15581 C CA . TYR F 1 40 ? 29.174 55.200 -2.214 1.00 161.24 155 TYR H CA 1
ATOM 15582 C C . TYR F 1 40 ? 28.042 54.170 -2.323 1.00 168.40 155 TYR H C 1
ATOM 15583 O O . TYR F 1 40 ? 27.678 53.519 -1.339 1.00 165.59 155 TYR H O 1
ATOM 15601 N N . SER F 1 41 ? 27.512 53.998 -3.533 1.00 170.21 156 SER H N 1
ATOM 15602 C CA . SER F 1 41 ? 26.429 53.048 -3.775 1.00 165.66 156 SER H CA 1
ATOM 15603 C C . SER F 1 41 ? 27.004 51.648 -3.928 1.00 170.18 156 SER H C 1
ATOM 15604 O O . SER F 1 41 ? 27.819 51.396 -4.820 1.00 172.59 156 SER H O 1
ATOM 15612 N N . LEU F 1 42 ? 26.602 50.739 -3.061 1.00 172.82 157 LEU H N 1
ATOM 15613 C CA . LEU F 1 42 ? 26.839 49.335 -3.339 1.00 172.18 157 LEU H CA 1
ATOM 15614 C C . LEU F 1 42 ? 25.784 48.871 -4.313 1.00 169.83 157 LEU H C 1
ATOM 15615 O O . LEU F 1 42 ? 24.629 49.264 -4.180 1.00 169.16 157 LEU H O 1
ATOM 15631 N N . CYS F 1 76 ? 25.513 42.442 6.753 1.00 169.10 191 CYS H N 1
ATOM 15632 C CA . CYS F 1 76 ? 25.719 42.107 8.151 1.00 169.40 191 CYS H CA 1
ATOM 15633 C C . CYS F 1 76 ? 27.102 42.536 8.621 1.00 174.69 191 CYS H C 1
ATOM 15634 O O . CYS F 1 76 ? 27.242 43.084 9.706 1.00 175.09 191 CYS H O 1
ATOM 15642 N N . GLN F 1 77 ? 28.124 42.294 7.792 1.00 181.96 192 GLN H N 1
ATOM 15643 C CA . GLN F 1 77 ? 29.505 42.569 8.188 1.00 180.68 192 GLN H CA 1
ATOM 15644 C C . GLN F 1 77 ? 29.801 44.057 8.287 1.00 181.25 192 GLN H C 1
ATOM 15645 O O . GLN F 1 77 ? 30.817 44.436 8.879 1.00 180.12 192 GLN H O 1
ATOM 15659 N N . MET F 1 78 ? 28.953 44.901 7.705 1.00 181.94 193 MET H N 1
ATOM 15660 C CA . MET F 1 78 ? 29.154 46.341 7.768 1.00 184.22 193 MET H CA 1
ATOM 15661 C C . MET F 1 78 ? 28.545 46.926 9.031 1.00 187.48 193 MET H C 1
ATOM 15662 O O . MET F 1 78 ? 29.227 47.621 9.793 1.00 185.38 193 MET H O 1
ATOM 15676 N N . VAL F 1 79 ? 27.260 46.649 9.264 1.00 187.89 194 VAL H N 1
ATOM 15677 C CA . VAL F 1 79 ? 26.543 47.182 10.420 1.00 180.24 194 VAL H CA 1
ATOM 15678 C C . VAL F 1 79 ? 26.972 46.419 11.650 1.00 176.18 194 VAL H C 1
ATOM 15679 O O . VAL F 1 79 ? 26.153 45.790 12.334 1.00 171.49 194 VAL H O 1
ATOM 15692 N N . SER F 1 80 ? 28.263 46.475 11.932 1.00 174.71 195 SER H N 1
ATOM 15693 C CA . SER F 1 80 ? 28.807 45.761 13.059 1.00 175.93 195 SER H CA 1
ATOM 15694 C C . SER F 1 80 ? 29.986 46.526 13.626 1.00 176.11 195 SER H C 1
ATOM 15695 O O . SER F 1 80 ? 30.466 47.518 13.067 1.00 170.39 195 SER H O 1
ATOM 15703 N N . THR F 1 81 ? 30.440 46.019 14.753 1.00 173.39 196 THR H N 1
ATOM 15704 C CA . THR F 1 81 ? 31.529 46.605 15.491 1.00 169.59 196 THR H CA 1
ATOM 15705 C C . THR F 1 81 ? 32.833 45.936 15.090 1.00 170.69 196 THR H C 1
ATOM 15706 O O . THR F 1 81 ? 33.743 46.595 14.596 1.00 166.78 196 THR H O 1
ATOM 15717 N N . PHE F 1 98 ? 36.347 48.505 6.722 1.00 170.39 213 PHE H N 1
ATOM 15718 C CA . PHE F 1 98 ? 35.065 49.171 6.507 1.00 176.44 213 PHE H CA 1
ATOM 15719 C C . PHE F 1 98 ? 34.606 49.967 7.730 1.00 178.98 213 PHE H C 1
ATOM 15720 O O . PHE F 1 98 ? 34.048 49.417 8.675 1.00 177.84 213 PHE H O 1
ATOM 15737 N N . THR F 1 99 ? 34.799 51.279 7.689 1.00 178.78 214 THR H N 1
ATOM 15738 C CA . THR F 1 99 ? 34.592 52.123 8.854 1.00 174.36 214 THR H CA 1
ATOM 15739 C C . THR F 1 99 ? 33.450 53.114 8.673 1.00 178.66 214 THR H C 1
ATOM 15740 O O . THR F 1 99 ? 33.257 53.977 9.534 1.00 182.38 214 THR H O 1
ATOM 15751 N N . SER F 1 100 ? 32.704 53.039 7.572 1.00 181.21 215 SER H N 1
ATOM 15752 C CA . SER F 1 100 ? 31.562 53.925 7.408 1.00 181.48 215 SER H CA 1
ATOM 15753 C C . SER F 1 100 ? 30.645 53.789 8.616 1.00 185.53 215 SER H C 1
ATOM 15754 O O . SER F 1 100 ? 30.606 52.743 9.275 1.00 182.04 215 SER H O 1
ATOM 15762 N N . ASN F 1 101 ? 29.919 54.870 8.916 1.00 184.84 216 ASN H N 1
ATOM 15763 C CA . ASN F 1 101 ? 29.050 54.940 10.088 1.00 174.54 216 ASN H CA 1
ATOM 15764 C C . ASN F 1 101 ? 27.588 55.140 9.707 1.00 169.40 216 ASN H C 1
ATOM 15765 O O . ASN F 1 101 ? 26.763 55.448 10.575 1.00 166.24 216 ASN H O 1
ATOM 15776 N N . TYR F 1 102 ? 27.246 54.962 8.434 1.00 167.95 217 TYR H N 1
ATOM 15777 C CA . TYR F 1 102 ? 25.874 54.988 7.960 1.00 163.30 217 TYR H CA 1
ATOM 15778 C C . TYR F 1 102 ? 25.709 53.902 6.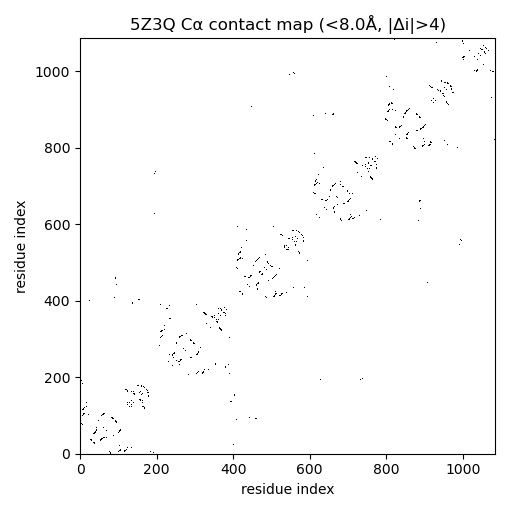903 1.00 161.95 217 TYR H C 1
ATOM 15779 O O . TYR F 1 102 ? 26.681 53.487 6.264 1.00 162.82 217 TYR H O 1
ATOM 15797 N N . VAL F 1 103 ? 24.463 53.464 6.688 1.00 161.37 218 VAL H N 1
ATOM 15798 C CA . VAL F 1 103 ? 24.163 52.422 5.703 1.00 162.72 218 VAL H CA 1
ATOM 15799 C C . VAL F 1 103 ? 22.708 52.473 5.243 1.00 159.89 218 VAL H C 1
ATOM 15800 O O . VAL F 1 103 ? 21.800 52.249 6.045 1.00 160.59 218 VAL H O 1
ATOM 15813 N N . LEU F 1 104 ? 22.467 52.672 3.947 1.00 157.77 219 LEU H N 1
ATOM 15814 C CA . LEU F 1 104 ? 21.115 52.880 3.435 1.00 159.00 219 LEU H CA 1
ATOM 15815 C C . LEU F 1 104 ? 20.756 51.864 2.368 1.00 161.23 219 LEU H C 1
ATOM 15816 O O . LEU F 1 104 ? 21.585 51.518 1.518 1.00 166.36 219 LEU H O 1
ATOM 15832 N N . ALA F 1 105 ? 19.496 51.434 2.381 1.00 157.36 220 ALA H N 1
ATOM 15833 C CA . ALA F 1 105 ? 19.032 50.427 1.428 1.00 161.05 220 ALA H CA 1
ATOM 15834 C C . ALA F 1 105 ? 17.591 50.618 0.983 1.00 158.10 220 ALA H C 1
ATOM 15835 O O . ALA F 1 105 ? 16.718 50.919 1.790 1.00 154.29 220 ALA H O 1
ATOM 15842 N N . LEU F 1 145 ? 5.068 56.719 -8.402 1.00 133.19 260 LEU H N 1
ATOM 15843 C CA . LEU F 1 145 ? 5.442 58.090 -8.107 1.00 146.83 260 LEU H CA 1
ATOM 15844 C C . LEU F 1 145 ? 5.626 58.908 -9.381 1.00 148.45 260 LEU H C 1
ATOM 15845 O O . LEU F 1 145 ? 6.478 58.609 -10.224 1.00 142.83 260 LEU H O 1
ATOM 15861 N N . ASN F 1 146 ? 4.813 59.958 -9.478 1.00 153.07 261 ASN H N 1
ATOM 15862 C CA . ASN F 1 146 ? 4.841 60.916 -10.575 1.00 155.72 261 ASN H CA 1
ATOM 15863 C C . ASN F 1 146 ? 6.111 61.766 -10.563 1.00 155.97 261 ASN H C 1
ATOM 15864 O O . ASN F 1 146 ? 6.114 62.881 -10.033 1.00 155.92 261 ASN H O 1
ATOM 15875 N N . MET F 1 147 ? 7.177 61.272 -11.196 1.00 154.96 262 MET H N 1
ATOM 15876 C CA . MET F 1 147 ? 8.499 61.855 -10.994 1.00 156.97 262 MET H CA 1
ATOM 15877 C C . MET F 1 147 ? 8.615 63.269 -11.538 1.00 158.10 262 MET H C 1
ATOM 15878 O O . MET F 1 147 ? 9.339 64.088 -10.968 1.00 161.59 262 MET H O 1
ATOM 15892 N N . ALA F 1 148 ? 7.949 63.573 -12.649 1.00 157.66 263 ALA H N 1
ATOM 15893 C CA . ALA F 1 148 ? 8.094 64.904 -13.229 1.00 154.06 263 ALA H CA 1
ATOM 15894 C C . ALA F 1 148 ? 7.328 65.945 -12.424 1.00 156.59 263 ALA H C 1
ATOM 15895 O O . ALA F 1 148 ? 7.700 67.124 -12.426 1.00 154.30 263 ALA H O 1
ATOM 15902 N N . MET F 1 149 ? 6.265 65.529 -11.731 1.00 158.39 264 MET H N 1
ATOM 15903 C CA . MET F 1 149 ? 5.558 66.415 -10.810 1.00 157.29 264 MET H CA 1
ATOM 15904 C C . MET F 1 149 ? 6.332 66.592 -9.509 1.00 153.23 264 MET H C 1
ATOM 15905 O O . MET F 1 149 ? 6.635 67.717 -9.096 1.00 149.47 264 MET H O 1
ATOM 15919 N N . ALA F 1 150 ? 6.659 65.481 -8.853 1.00 153.16 265 ALA H N 1
ATOM 15920 C CA . ALA F 1 150 ? 7.299 65.495 -7.547 1.00 156.67 265 ALA H CA 1
ATOM 15921 C C . ALA F 1 150 ? 8.673 66.156 -7.566 1.00 159.77 265 ALA H C 1
ATOM 15922 O O . ALA F 1 150 ? 9.300 66.316 -6.518 1.00 161.51 265 ALA H O 1
ATOM 15929 N N . THR F 1 151 ? 9.151 66.546 -8.739 1.00 153.48 266 THR H N 1
ATOM 15930 C CA . THR F 1 151 ? 10.494 67.069 -8.891 1.00 148.94 266 THR H CA 1
ATOM 15931 C C . THR F 1 151 ? 10.525 68.587 -8.918 1.00 150.97 266 THR H C 1
ATOM 15932 O O . THR F 1 151 ? 11.612 69.178 -8.935 1.00 145.29 266 THR H O 1
ATOM 15943 N N . GLU F 1 152 ? 9.364 69.231 -8.886 1.00 157.37 267 GLU H N 1
ATOM 15944 C CA . GLU F 1 152 ? 9.294 70.675 -9.048 1.00 161.05 267 GLU H CA 1
ATOM 15945 C C . GLU F 1 152 ? 9.543 71.379 -7.719 1.00 159.20 267 GLU H C 1
ATOM 15946 O O . GLU F 1 152 ? 9.131 70.900 -6.658 1.00 163.13 267 GLU H O 1
ATOM 15958 N N . MET F 1 153 ? 10.227 72.518 -7.794 1.00 155.43 268 MET H N 1
ATOM 15959 C CA . MET F 1 153 ? 10.642 73.262 -6.611 1.00 156.25 268 MET H CA 1
ATOM 15960 C C . MET F 1 153 ? 9.460 73.837 -5.844 1.00 153.96 268 MET H C 1
ATOM 15961 O O . MET F 1 153 ? 8.451 74.240 -6.423 1.00 152.17 268 MET H O 1
ATOM 15975 N N . CYS F 1 154 ? 9.599 73.875 -4.521 1.00 157.93 269 CYS H N 1
ATOM 15976 C CA . CYS F 1 154 ? 8.528 74.356 -3.650 1.00 153.14 269 CYS H CA 1
ATOM 15977 C C . CYS F 1 154 ? 8.435 75.878 -3.684 1.00 147.98 269 CYS H C 1
ATOM 15978 O O . CYS F 1 154 ? 9.425 76.564 -3.943 1.00 146.49 269 CYS H O 1
ATOM 15985 N N . GLN F 1 159 ? 12.468 76.913 4.600 1.00 129.32 274 GLN H N 1
ATOM 15986 C CA . GLN F 1 159 ? 13.821 76.399 4.412 1.00 143.51 274 GLN H CA 1
ATOM 15987 C C . GLN F 1 159 ? 13.892 74.968 4.929 1.00 150.51 274 GLN H C 1
ATOM 15988 O O . GLN F 1 159 ? 13.308 74.678 5.973 1.00 150.38 274 GLN H O 1
ATOM 16002 N N . PRO F 1 160 ? 14.583 74.075 4.218 1.00 154.88 275 PRO H N 1
ATOM 16003 C CA . PRO F 1 160 ? 14.778 72.720 4.748 1.00 158.20 275 PRO H CA 1
ATOM 16004 C C . PRO F 1 160 ? 15.982 72.587 5.665 1.00 159.02 275 PRO H C 1
ATOM 16005 O O . PRO F 1 160 ? 17.012 73.246 5.504 1.00 155.67 275 PRO H O 1
ATOM 16016 N N . ALA F 1 161 ? 15.829 71.682 6.636 1.00 157.21 276 ALA H N 1
ATOM 16017 C CA . ALA F 1 161 ? 16.898 71.434 7.590 1.00 159.75 276 ALA H CA 1
ATOM 16018 C C . ALA F 1 161 ? 18.180 71.068 6.862 1.00 160.99 276 ALA H C 1
ATOM 16019 O O . ALA F 1 161 ? 19.218 71.717 7.030 1.00 164.94 276 ALA H O 1
ATOM 16026 N N . ASN F 1 162 ? 18.110 70.061 6.008 1.00 161.58 277 ASN H N 1
ATOM 16027 C CA . ASN F 1 162 ? 19.287 69.546 5.350 1.00 161.99 277 ASN H CA 1
ATOM 16028 C C . ASN F 1 162 ? 19.152 69.740 3.848 1.00 163.84 277 ASN H C 1
ATOM 16029 O O . ASN F 1 162 ? 20.027 69.356 3.085 1.00 167.02 277 ASN H O 1
ATOM 16040 N N . ARG F 1 165 ? 17.063 74.098 -0.699 1.00 146.61 280 ARG H N 1
ATOM 16041 C CA . ARG F 1 165 ? 15.708 74.472 -1.116 1.00 151.21 280 ARG H CA 1
ATOM 16042 C C . ARG F 1 165 ? 14.749 73.286 -1.025 1.00 155.65 280 ARG H C 1
ATOM 16043 O O . ARG F 1 165 ? 15.209 72.157 -0.927 1.00 153.36 280 ARG H O 1
ATOM 16064 N N . CYS F 1 166 ? 13.434 73.532 -1.075 1.00 156.89 281 CYS H N 1
ATOM 16065 C CA . CYS F 1 166 ? 12.439 72.492 -0.837 1.00 152.98 281 CYS H CA 1
ATOM 16066 C C . CYS F 1 166 ? 11.827 71.949 -2.124 1.00 153.81 281 CYS H C 1
ATOM 16067 O O . CYS F 1 166 ? 12.042 72.443 -3.230 1.00 151.98 281 CYS H O 1
ATOM 16074 N N . CYS F 1 167 ? 11.012 70.924 -1.932 1.00 157.91 282 CYS H N 1
ATOM 16075 C CA . CYS F 1 167 ? 10.520 70.054 -2.986 1.00 156.71 282 CYS H CA 1
ATOM 16076 C C . CYS F 1 167 ? 9.428 69.178 -2.371 1.00 162.95 282 CYS H C 1
ATOM 16077 O O . CYS F 1 167 ? 9.367 69.045 -1.147 1.00 169.16 282 CYS H O 1
ATOM 16085 N N . PRO F 1 168 ? 8.514 68.628 -3.176 1.00 163.08 283 PRO H N 1
ATOM 16086 C CA . PRO F 1 168 ? 7.514 67.706 -2.606 1.00 161.94 283 PRO H CA 1
ATOM 16087 C C . PRO F 1 168 ? 8.045 66.316 -2.326 1.00 159.24 283 PRO H C 1
ATOM 16088 O O . PRO F 1 168 ? 7.344 65.520 -1.682 1.00 152.11 283 PRO H O 1
ATOM 16099 N N . LEU F 1 169 ? 9.243 65.993 -2.811 1.00 159.99 284 LEU H N 1
ATOM 16100 C CA . LEU F 1 169 ? 9.967 64.842 -2.300 1.00 160.10 284 LEU H CA 1
ATOM 16101 C C . LEU F 1 169 ? 10.434 65.051 -0.872 1.00 160.74 284 LEU H C 1
ATOM 16102 O O . LEU F 1 169 ? 10.857 64.090 -0.225 1.00 155.85 284 LEU H O 1
ATOM 16118 N N . VAL F 1 170 ? 10.356 66.271 -0.365 1.00 161.71 285 VAL H N 1
ATOM 16119 C CA . VAL F 1 170 ? 10.724 66.554 1.011 1.00 157.49 285 VAL H CA 1
ATOM 16120 C C . VAL F 1 170 ? 9.619 66.093 1.965 1.00 151.82 285 VAL H C 1
ATOM 16121 O O . VAL F 1 170 ? 9.043 66.890 2.710 1.00 145.25 285 VAL H O 1
ATOM 16134 N N . SER F 1 187 ? 8.515 63.084 7.046 1.00 143.82 302 SER H N 1
ATOM 16135 C CA . SER F 1 187 ? 9.035 63.647 5.801 1.00 150.62 302 SER H CA 1
ATOM 16136 C C . SER F 1 187 ? 10.511 63.317 5.623 1.00 152.32 302 SER H C 1
ATOM 16137 O O . SER F 1 187 ? 11.168 62.865 6.557 1.00 155.06 302 SER H O 1
ATOM 16145 N N . ILE F 1 188 ? 11.038 63.552 4.419 1.00 158.23 303 ILE H N 1
ATOM 16146 C CA . ILE F 1 188 ? 12.444 63.258 4.163 1.00 158.08 303 ILE H CA 1
ATOM 16147 C C . ILE F 1 188 ? 13.345 64.186 4.970 1.00 153.40 303 ILE H C 1
ATOM 16148 O O . ILE F 1 188 ? 14.237 63.726 5.690 1.00 151.69 303 ILE H O 1
ATOM 16164 N N . ASP F 1 189 ? 13.152 65.502 4.857 1.00 153.33 304 ASP H N 1
ATOM 16165 C CA . ASP F 1 189 ? 13.983 66.392 5.663 1.00 154.85 304 ASP H CA 1
ATOM 16166 C C . ASP F 1 189 ? 13.904 65.998 7.125 1.00 152.99 304 ASP H C 1
ATOM 16167 O O . ASP F 1 189 ? 14.916 66.011 7.834 1.00 154.76 304 ASP H O 1
ATOM 16176 N N . GLN F 1 190 ? 12.706 65.632 7.591 1.00 152.10 305 GLN H N 1
ATOM 16177 C CA . GLN F 1 190 ? 12.551 65.136 8.953 1.00 154.23 305 GLN H CA 1
ATOM 16178 C C . GLN F 1 190 ? 13.508 63.979 9.206 1.00 154.09 305 GLN H C 1
ATOM 16179 O O . GLN F 1 190 ? 14.345 64.020 10.117 1.00 151.01 305 GLN H O 1
ATOM 16193 N N . ILE F 1 191 ? 13.414 62.942 8.378 1.00 154.37 306 ILE H N 1
ATOM 16194 C CA . ILE F 1 191 ? 14.126 61.717 8.688 1.00 147.77 306 ILE H CA 1
ATOM 16195 C C . ILE F 1 191 ? 15.633 61.922 8.621 1.00 144.64 306 ILE H C 1
ATOM 16196 O O . ILE F 1 191 ? 16.378 61.242 9.327 1.00 149.19 306 ILE H O 1
ATOM 16212 N N . THR F 1 192 ? 16.119 62.860 7.806 1.00 144.08 307 THR H N 1
ATOM 16213 C CA . THR F 1 192 ? 17.563 63.086 7.757 1.00 148.84 307 THR H CA 1
ATOM 16214 C C . THR F 1 192 ? 18.073 63.695 9.055 1.00 150.57 307 THR H C 1
ATOM 16215 O O . THR F 1 192 ? 19.178 63.373 9.510 1.00 146.87 307 THR H O 1
ATOM 16226 N N . THR F 1 193 ? 17.292 64.590 9.655 1.00 153.41 308 THR H N 1
ATOM 16227 C CA . THR F 1 193 ? 17.681 65.170 10.934 1.00 149.94 308 THR H CA 1
ATOM 16228 C C . THR F 1 193 ? 17.852 64.082 11.987 1.00 145.80 308 THR H C 1
ATOM 16229 O O . THR F 1 193 ? 18.898 63.985 12.639 1.00 143.95 308 THR H O 1
ATOM 16240 N N . MET F 1 194 ? 16.834 63.237 12.140 1.00 144.29 309 MET H N 1
ATOM 16241 C CA . MET F 1 194 ? 16.875 62.160 13.122 1.00 140.41 309 MET H CA 1
ATOM 16242 C C . MET F 1 194 ? 18.138 61.336 12.987 1.00 142.17 309 MET H C 1
ATOM 16243 O O . MET F 1 194 ? 18.807 61.016 13.975 1.00 146.29 309 MET H O 1
ATOM 16257 N N . ILE F 1 195 ? 18.452 60.956 11.759 1.00 147.03 310 ILE H N 1
ATOM 16258 C CA . ILE F 1 195 ? 19.595 60.100 11.503 1.00 142.27 310 ILE H CA 1
ATOM 16259 C C . ILE F 1 195 ? 20.879 60.823 11.844 1.00 140.25 310 ILE H C 1
ATOM 16260 O O . ILE F 1 195 ? 21.760 60.274 12.511 1.00 146.31 310 ILE H O 1
ATOM 16276 N N . ILE F 1 196 ? 21.021 62.054 11.360 1.00 140.82 311 ILE H N 1
ATOM 16277 C CA . ILE F 1 196 ? 22.177 62.860 11.730 1.00 142.00 311 ILE H CA 1
ATOM 16278 C C . ILE F 1 196 ? 22.319 62.877 13.241 1.00 147.27 311 ILE H C 1
ATOM 16279 O O . ILE F 1 196 ? 23.412 62.703 13.794 1.00 149.51 311 ILE H O 1
ATOM 16295 N N . ASN F 1 197 ? 21.203 63.113 13.929 1.00 149.70 312 ASN H N 1
ATOM 16296 C CA . ASN F 1 197 ? 21.220 63.136 15.384 1.00 145.63 312 ASN H CA 1
ATOM 16297 C C . ASN F 1 197 ? 21.626 61.779 15.943 1.00 143.97 312 ASN H C 1
ATOM 16298 O O . ASN F 1 197 ? 22.561 61.682 16.743 1.00 145.51 312 ASN H O 1
ATOM 16309 N N . GLU F 1 198 ? 20.955 60.712 15.507 1.00 144.89 313 GLU H N 1
ATOM 16310 C CA . GLU F 1 198 ? 21.229 59.389 16.061 1.00 147.35 313 GLU H CA 1
ATOM 16311 C C . GLU F 1 198 ? 22.707 59.023 15.980 1.00 144.33 313 GLU H C 1
ATOM 16312 O O . GLU F 1 198 ? 23.312 58.647 16.987 1.00 144.46 313 GLU H O 1
ATOM 16324 N N . ARG F 1 199 ? 23.305 59.083 14.789 1.00 149.53 314 ARG H N 1
ATOM 16325 C CA . ARG F 1 199 ? 24.737 58.814 14.716 1.00 148.40 314 ARG H CA 1
ATOM 16326 C C . ARG F 1 199 ? 25.488 59.723 15.665 1.00 150.43 314 ARG H C 1
ATOM 16327 O O . ARG F 1 199 ? 26.504 59.324 16.242 1.00 155.66 314 ARG H O 1
ATOM 16348 N N . ASN F 1 200 ? 25.019 60.962 15.814 1.00 150.93 315 ASN H N 1
ATOM 16349 C CA . ASN F 1 200 ? 25.667 61.886 16.735 1.00 151.99 315 ASN H CA 1
ATOM 16350 C C . ASN F 1 200 ? 25.537 61.409 18.191 1.00 151.52 315 ASN H C 1
ATOM 16351 O O . ASN F 1 200 ? 26.526 61.398 18.936 1.00 148.85 315 ASN H O 1
ATOM 16362 N N . ARG F 1 201 ? 24.344 60.965 18.608 1.00 149.43 316 ARG H N 1
ATOM 16363 C CA . ARG F 1 201 ? 24.211 60.384 19.944 1.00 141.12 316 ARG H CA 1
ATOM 16364 C C . ARG F 1 201 ? 25.197 59.234 20.133 1.00 139.89 316 ARG H C 1
ATOM 16365 O O . ARG F 1 201 ? 25.925 59.181 21.131 1.00 136.14 316 ARG H O 1
ATOM 16386 N N . ARG F 1 202 ? 25.265 58.328 19.151 1.00 144.49 317 ARG H N 1
ATOM 16387 C CA . ARG F 1 202 ? 26.128 57.156 19.253 1.00 141.73 317 ARG H CA 1
ATOM 16388 C C . ARG F 1 202 ? 27.596 57.519 19.444 1.00 145.61 317 ARG H C 1
ATOM 16389 O O . ARG F 1 202 ? 28.335 56.763 20.080 1.00 143.79 317 ARG H O 1
ATOM 16410 N N . SER F 1 203 ? 28.055 58.647 18.892 1.00 146.15 318 SER H N 1
ATOM 16411 C CA . SER F 1 203 ? 29.484 58.947 18.975 1.00 143.09 318 SER H CA 1
ATOM 16412 C C . SER F 1 203 ? 29.849 59.649 20.285 1.00 142.99 318 SER H C 1
ATOM 16413 O O . SER F 1 203 ? 30.915 59.372 20.846 1.00 143.88 318 SER H O 1
ATOM 16421 N N . ASN F 1 204 ? 28.990 60.538 20.804 1.00 142.71 319 ASN H N 1
ATOM 16422 C CA . ASN F 1 204 ? 29.241 61.121 22.127 1.00 141.42 319 ASN H CA 1
ATOM 16423 C C . ASN F 1 204 ? 29.232 60.053 23.207 1.00 139.48 319 ASN H C 1
ATOM 16424 O O . ASN F 1 204 ? 30.096 60.033 24.091 1.00 139.45 319 ASN H O 1
ATOM 16435 N N . ILE F 1 205 ? 28.204 59.205 23.191 1.00 135.64 320 ILE H N 1
ATOM 16436 C CA . ILE F 1 205 ? 28.173 58.044 24.072 1.00 134.19 320 ILE H CA 1
ATOM 16437 C C . ILE F 1 205 ? 29.472 57.254 23.925 1.00 139.33 320 ILE H C 1
ATOM 16438 O O . ILE F 1 205 ? 30.156 56.955 24.910 1.00 135.58 320 ILE H O 1
ATOM 16454 N N . GLY F 1 206 ? 29.852 56.948 22.680 1.00 142.81 321 GLY H N 1
ATOM 16455 C CA . GLY F 1 206 ? 31.046 56.152 22.447 1.00 140.42 321 GLY H CA 1
ATOM 16456 C C . GLY F 1 206 ? 32.311 56.837 22.925 1.00 143.39 321 GLY H C 1
ATOM 16457 O O . GLY F 1 206 ? 33.105 56.257 23.667 1.00 148.25 321 GLY H O 1
ATOM 16461 N N . ASN F 1 207 ? 32.524 58.079 22.496 1.00 143.54 322 ASN H N 1
ATOM 16462 C CA . ASN F 1 207 ? 33.724 58.795 22.920 1.00 145.83 322 ASN H CA 1
ATOM 16463 C C . ASN F 1 207 ? 33.781 58.921 24.434 1.00 145.64 322 ASN H C 1
ATOM 16464 O O . ASN F 1 207 ? 34.865 58.892 25.030 1.00 148.77 322 ASN H O 1
ATOM 16475 N N . CYS F 1 208 ? 32.626 59.093 25.073 1.00 145.30 323 CYS H N 1
ATOM 16476 C CA . CYS F 1 208 ? 32.595 59.140 26.528 1.00 145.74 323 CYS H CA 1
ATOM 16477 C C . CYS F 1 208 ? 33.069 57.818 27.114 1.00 146.30 323 CYS H C 1
ATOM 16478 O O . CYS F 1 208 ? 34.054 57.774 27.859 1.00 150.73 323 CYS H O 1
ATOM 16486 N N . MET F 1 209 ? 32.402 56.717 26.756 1.00 142.70 324 MET H N 1
ATOM 16487 C CA . MET F 1 209 ? 32.692 55.444 27.410 1.00 137.37 324 MET H CA 1
ATOM 16488 C C . MET F 1 209 ? 34.151 55.049 27.268 1.00 143.34 324 MET H C 1
ATOM 16489 O O . MET F 1 209 ? 34.709 54.416 28.170 1.00 146.02 324 MET H O 1
ATOM 16503 N N . GLU F 1 210 ? 34.790 55.400 26.157 1.00 149.45 325 GLU H N 1
ATOM 16504 C CA . GLU F 1 210 ? 36.221 55.155 26.065 1.00 152.85 325 GLU H CA 1
ATOM 16505 C C . GLU F 1 210 ? 37.010 56.140 26.908 1.00 147.04 325 GLU H C 1
ATOM 16506 O O . GLU F 1 210 ? 38.168 55.862 27.236 1.00 147.63 325 GLU H O 1
ATOM 16518 N N . ALA F 1 211 ? 36.403 57.274 27.274 1.00 147.42 326 ALA H N 1
ATOM 16519 C CA . ALA F 1 211 ? 37.049 58.225 28.173 1.00 146.62 326 ALA H CA 1
ATOM 16520 C C . ALA F 1 211 ? 37.058 57.736 29.629 1.00 150.36 326 ALA H C 1
ATOM 16521 O O . ALA F 1 211 ? 37.917 58.151 30.416 1.00 149.31 326 ALA H O 1
ATOM 16528 N N . LEU F 1 212 ? 36.135 56.851 30.000 1.00 147.00 327 LEU H N 1
ATOM 16529 C CA . LEU F 1 212 ? 36.025 56.376 31.377 1.00 134.75 327 LEU H CA 1
ATOM 16530 C C . LEU F 1 212 ? 36.615 54.958 31.528 1.00 124.65 327 LEU H C 1
ATOM 16531 O O . LEU F 1 212 ? 37.669 54.629 30.962 1.00 117.71 327 LEU H O 1
#